Protein AF-0000000087009725 (afdb_homodimer)

Structure (mmCIF, N/CA/C/O backbone):
data_AF-0000000087009725-model_v1
#
loop_
_entity.id
_entity.type
_entity.pdbx_description
1 polymer 'DUF4091 domain-containing protein'
#
loop_
_atom_site.group_PDB
_atom_site.id
_atom_site.type_symbol
_atom_site.label_atom_id
_atom_site.label_alt_id
_atom_site.label_comp_id
_atom_site.label_asym_id
_atom_site.label_entity_id
_atom_site.label_seq_id
_atom_site.pdbx_PDB_ins_code
_atom_site.Cartn_x
_atom_site.Cartn_y
_atom_site.Cartn_z
_atom_site.occupancy
_atom_site.B_iso_or_equiv
_atom_site.auth_seq_id
_atom_site.auth_comp_id
_atom_site.auth_asym_id
_atom_site.auth_atom_id
_atom_site.pdbx_PDB_model_num
ATOM 1 N N . MET A 1 1 ? -20.594 -10.438 17.844 1 93.38 1 MET A N 1
ATOM 2 C CA . MET A 1 1 ? -20.125 -9.078 17.547 1 93.38 1 MET A CA 1
ATOM 3 C C . MET A 1 1 ? -20.078 -8.242 18.828 1 93.38 1 MET A C 1
ATOM 5 O O . MET A 1 1 ? -20.984 -8.336 19.672 1 93.38 1 MET A O 1
ATOM 9 N N . GLU A 1 2 ? -18.969 -7.594 19.078 1 96.19 2 GLU A N 1
ATOM 10 C CA . GLU A 1 2 ? -18.828 -6.594 20.125 1 96.19 2 GLU A CA 1
ATOM 11 C C . GLU A 1 2 ? -18.609 -5.199 19.531 1 96.19 2 GLU A C 1
ATOM 13 O O . GLU A 1 2 ? -17.984 -5.055 18.484 1 96.19 2 GLU A O 1
ATOM 18 N N . ALA A 1 3 ? -19.25 -4.207 20.125 1 97.19 3 ALA A N 1
ATOM 19 C CA . ALA A 1 3 ? -19.078 -2.824 19.688 1 97.19 3 ALA A CA 1
ATOM 20 C C . ALA A 1 3 ? -19.047 -1.868 20.875 1 97.19 3 ALA A C 1
ATOM 22 O O . ALA A 1 3 ? -19.703 -2.109 21.891 1 97.19 3 ALA A O 1
ATOM 23 N N . LEU A 1 4 ? -18.297 -0.831 20.781 1 96.56 4 LEU A N 1
ATOM 24 C CA . LEU A 1 4 ? -18.219 0.154 21.844 1 96.56 4 LEU A CA 1
ATOM 25 C C . LEU A 1 4 ? -17.906 1.54 21.297 1 96.56 4 LEU A C 1
ATOM 27 O O . LEU A 1 4 ? -17.375 1.666 20.188 1 96.56 4 LEU A O 1
ATOM 31 N N . ILE A 1 5 ? -18.312 2.52 22.031 1 96.94 5 ILE A N 1
ATOM 32 C CA . ILE A 1 5 ? -17.938 3.9 21.734 1 96.94 5 ILE A CA 1
ATOM 33 C C . ILE A 1 5 ? -16.578 4.207 22.328 1 96.94 5 ILE A C 1
ATOM 35 O O . ILE A 1 5 ? -16.297 3.869 23.484 1 96.94 5 ILE A O 1
ATOM 39 N N . VAL A 1 6 ? -15.711 4.754 21.531 1 96.94 6 VAL A N 1
ATOM 40 C CA . VAL A 1 6 ? -14.352 5.105 21.938 1 96.94 6 VAL A CA 1
ATOM 41 C C . VAL A 1 6 ? -14.109 6.594 21.703 1 96.94 6 VAL A C 1
ATOM 43 O O . VAL A 1 6 ? -14.68 7.184 20.781 1 96.94 6 VAL A O 1
ATOM 46 N N . ASP A 1 7 ? -13.305 7.211 22.5 1 95.69 7 ASP A N 1
ATOM 47 C CA . ASP A 1 7 ? -13.047 8.648 22.406 1 95.69 7 ASP A CA 1
ATOM 48 C C . ASP A 1 7 ? -12.211 8.969 21.172 1 95.69 7 ASP A C 1
ATOM 50 O O . ASP A 1 7 ? -11.773 8.062 20.453 1 95.69 7 ASP A O 1
ATOM 54 N N . GLU A 1 8 ? -12.055 10.25 20.891 1 95.06 8 GLU A N 1
ATOM 55 C CA . GLU A 1 8 ? -11.367 10.734 19.703 1 95.06 8 GLU A CA 1
ATOM 56 C C . GLU A 1 8 ? -9.852 10.734 19.906 1 95.06 8 GLU A C 1
ATOM 58 O O . GLU A 1 8 ? -9.102 11.117 19 1 95.06 8 GLU A O 1
ATOM 63 N N . LEU A 1 9 ? -9.359 10.328 21.062 1 96.31 9 LEU A N 1
ATOM 64 C CA . LEU A 1 9 ? -7.934 10.328 21.344 1 96.31 9 LEU A CA 1
ATOM 65 C C . LEU A 1 9 ? -7.438 8.914 21.641 1 96.31 9 LEU A C 1
ATOM 67 O O . LEU A 1 9 ? -6.773 8.68 22.656 1 96.31 9 LEU A O 1
ATOM 71 N N . THR A 1 10 ? -7.887 8 20.859 1 96.62 10 THR A N 1
ATOM 72 C CA . THR A 1 10 ? -7.461 6.605 20.906 1 96.62 10 THR A CA 1
ATOM 73 C C . THR A 1 10 ? -7.137 6.09 19.5 1 96.62 10 THR A C 1
ATOM 75 O O . THR A 1 10 ? -7.902 6.309 18.562 1 96.62 10 THR A O 1
ATOM 78 N N . LYS A 1 11 ? -5.98 5.539 19.312 1 97.12 11 LYS A N 1
ATOM 79 C CA . LYS A 1 11 ? -5.711 4.73 18.125 1 97.12 11 LYS A CA 1
ATOM 80 C C . LYS A 1 11 ? -6.047 3.262 18.359 1 97.12 11 LYS A C 1
ATOM 82 O O . LYS A 1 11 ? -5.398 2.598 19.172 1 97.12 11 LYS A O 1
ATOM 87 N N . ILE A 1 12 ? -7.02 2.785 17.75 1 97.44 12 ILE A N 1
ATOM 88 C CA . ILE A 1 12 ? -7.508 1.431 17.984 1 97.44 12 ILE A CA 1
ATOM 89 C C . ILE A 1 12 ? -6.648 0.432 17.219 1 97.44 12 ILE A C 1
ATOM 91 O O . ILE A 1 12 ? -6.539 0.512 15.992 1 97.44 12 ILE A O 1
ATOM 95 N N . LEU A 1 13 ? -5.977 -0.458 17.906 1 96.81 13 LEU A N 1
ATOM 96 C CA . LEU A 1 13 ? -5.168 -1.523 17.328 1 96.81 13 LEU A CA 1
ATOM 97 C C . LEU A 1 13 ? -6 -2.785 17.109 1 96.81 13 LEU A C 1
ATOM 99 O O . LEU A 1 13 ? -6.855 -3.109 17.938 1 96.81 13 LEU A O 1
ATOM 103 N N . PRO A 1 14 ? -5.742 -3.479 16.062 1 96.38 14 PRO A N 1
ATOM 104 C CA . PRO A 1 14 ? -6.582 -4.641 15.75 1 96.38 14 PRO A CA 1
ATOM 105 C C . PRO A 1 14 ? -6.508 -5.723 16.828 1 96.38 14 PRO A C 1
ATOM 107 O O . PRO A 1 14 ? -7.461 -6.484 17 1 96.38 14 PRO A O 1
ATOM 110 N N . THR A 1 15 ? -5.445 -5.801 17.609 1 94.81 15 THR A N 1
ATOM 111 C CA . THR A 1 15 ? -5.227 -6.93 18.516 1 94.81 15 THR A CA 1
ATOM 112 C C . THR A 1 15 ? -5.539 -6.543 19.953 1 94.81 15 THR A C 1
ATOM 114 O O . THR A 1 15 ? -5.332 -7.336 20.875 1 94.81 15 THR A O 1
ATOM 117 N N . GLN A 1 16 ? -5.965 -5.371 20.156 1 95 16 GLN A N 1
ATOM 118 C CA . GLN A 1 16 ? -6.195 -4.891 21.516 1 95 16 GLN A CA 1
ATOM 119 C C . GLN A 1 16 ? -7.594 -4.297 21.656 1 95 16 GLN A C 1
ATOM 121 O O . GLN A 1 16 ? -7.934 -3.33 20.969 1 95 16 GLN A O 1
ATOM 126 N N . ARG A 1 17 ? -8.383 -4.844 22.547 1 95.75 17 ARG A N 1
ATOM 127 C CA . ARG A 1 17 ? -9.688 -4.258 22.828 1 95.75 17 ARG A CA 1
ATOM 128 C C . ARG A 1 17 ? -9.547 -2.85 23.406 1 95.75 17 ARG A C 1
ATOM 130 O O . ARG A 1 17 ? -8.867 -2.65 24.406 1 95.75 17 ARG A O 1
ATOM 137 N N . PRO A 1 18 ? -10.125 -1.903 22.797 1 95.12 18 PRO A N 1
ATOM 138 C CA . PRO A 1 18 ? -10.023 -0.552 23.359 1 95.12 18 PRO A CA 1
ATOM 139 C C . PRO A 1 18 ? -10.906 -0.354 24.594 1 95.12 18 PRO A C 1
ATOM 141 O O . PRO A 1 18 ? -11.812 -1.15 24.828 1 95.12 18 PRO A O 1
ATOM 144 N N . CYS A 1 19 ? -10.562 0.583 25.328 1 89.5 19 CYS A N 1
ATOM 145 C CA . CYS A 1 19 ? -11.391 0.95 26.484 1 89.5 19 CYS A CA 1
ATOM 146 C C . CYS A 1 19 ? -12.562 1.831 26.047 1 89.5 19 CYS A C 1
ATOM 148 O O . CYS A 1 19 ? -12.43 2.625 25.109 1 89.5 19 CYS A O 1
ATOM 150 N N . SER A 1 20 ? -13.719 1.479 26.797 1 82.75 20 SER A N 1
ATOM 151 C CA . SER A 1 20 ? -14.852 2.361 26.531 1 82.75 20 SER A CA 1
ATOM 152 C C . SER A 1 20 ? -14.508 3.812 26.844 1 82.75 20 SER A C 1
ATOM 154 O O . SER A 1 20 ? -13.828 4.094 27.828 1 82.75 20 SER A O 1
ATOM 156 N N . GLY A 1 21 ? -14.844 4.625 25.969 1 66.38 21 GLY A N 1
ATOM 157 C CA . GLY A 1 21 ? -14.367 6 25.969 1 66.38 21 GLY A CA 1
ATOM 158 C C . GLY A 1 21 ? -15.031 6.863 27.016 1 66.38 21 GLY A C 1
ATOM 159 O O . GLY A 1 21 ? -16.219 6.688 27.312 1 66.38 21 GLY A O 1
ATOM 160 N N . GLU A 1 22 ? -14.234 7.449 27.828 1 77.44 22 GLU A N 1
ATOM 161 C CA . GLU A 1 22 ? -14.711 8.672 28.469 1 77.44 22 GLU A CA 1
ATOM 162 C C . GLU A 1 22 ? -14.742 9.844 27.5 1 77.44 22 GLU A C 1
ATOM 164 O O . GLU A 1 22 ? -13.703 10.453 27.234 1 77.44 22 GLU A O 1
ATOM 169 N N . LEU A 1 23 ? -15.891 10.039 26.812 1 80.81 23 LEU A N 1
ATOM 170 C CA . LEU A 1 23 ? -16.047 11.078 25.797 1 80.81 23 LEU A CA 1
ATOM 171 C C . LEU A 1 23 ? -16.156 12.453 26.438 1 80.81 23 LEU A C 1
ATOM 173 O O . LEU A 1 23 ? -16.562 12.578 27.594 1 80.81 23 LEU A O 1
ATOM 177 N N . SER A 1 24 ? -15.602 13.391 25.641 1 80.81 24 SER A N 1
ATOM 178 C CA . SER A 1 24 ? -15.992 14.75 25.984 1 80.81 24 SER A CA 1
ATOM 179 C C . SER A 1 24 ? -17.5 14.961 25.812 1 80.81 24 SER A C 1
ATOM 181 O O . SER A 1 24 ? -18.094 14.453 24.859 1 80.81 24 SER A O 1
ATOM 183 N N . ARG A 1 25 ? -18.141 15.617 26.797 1 87.75 25 ARG A N 1
ATOM 184 C CA . ARG A 1 25 ? -19.594 15.82 26.719 1 87.75 25 ARG A CA 1
ATOM 185 C C . ARG A 1 25 ? -19.906 17.266 26.328 1 87.75 25 ARG A C 1
ATOM 187 O O . ARG A 1 25 ? -21.078 17.594 26.109 1 87.75 25 ARG A O 1
ATOM 194 N N . THR A 1 26 ? -18.906 18.078 26.203 1 94.38 26 THR A N 1
ATOM 195 C CA . THR A 1 26 ? -19.125 19.484 25.859 1 94.38 26 THR A CA 1
ATOM 196 C C . THR A 1 26 ? -18.391 19.844 24.562 1 94.38 26 THR A C 1
ATOM 198 O O . THR A 1 26 ? -17.391 19.203 24.219 1 94.38 26 THR A O 1
ATOM 201 N N . ARG A 1 27 ? -18.922 20.75 23.891 1 94.69 27 ARG A N 1
ATOM 202 C CA . ARG A 1 27 ? -18.281 21.312 22.719 1 94.69 27 ARG A CA 1
ATOM 203 C C . ARG A 1 27 ? -18.625 22.781 22.562 1 94.69 27 ARG A C 1
ATOM 205 O O . ARG A 1 27 ? -19.656 23.25 23.062 1 94.69 27 ARG A O 1
ATOM 212 N N . LEU A 1 28 ? -17.75 23.5 21.938 1 96.69 28 LEU A N 1
ATOM 213 C CA . LEU A 1 28 ? -18.047 24.891 21.578 1 96.69 28 LEU A CA 1
ATOM 214 C C . LEU A 1 28 ? -18.844 24.953 20.281 1 96.69 28 LEU A C 1
ATOM 216 O O . LEU A 1 28 ? -18.859 23.984 19.5 1 96.69 28 LEU A O 1
ATOM 220 N N . SER A 1 29 ? -19.516 26.031 19.984 1 94.88 29 SER A N 1
ATOM 221 C CA . SER A 1 29 ? -20.562 26.125 18.984 1 94.88 29 SER A CA 1
ATOM 222 C C . SER A 1 29 ? -20.031 25.812 17.594 1 94.88 29 SER A C 1
ATOM 224 O O . SER A 1 29 ? -20.734 25.219 16.766 1 94.88 29 SER A O 1
ATOM 226 N N . ASN A 1 30 ? -18.812 26.188 17.266 1 94.56 30 ASN A N 1
ATOM 227 C CA . ASN A 1 30 ? -18.281 25.969 15.914 1 94.56 30 ASN A CA 1
ATOM 228 C C . ASN A 1 30 ? -17.312 24.797 15.867 1 94.56 30 ASN A C 1
ATOM 230 O O . ASN A 1 30 ? -16.453 24.719 14.984 1 94.56 30 ASN A O 1
ATOM 234 N N . GLU A 1 31 ? -17.438 23.906 16.891 1 95.19 31 GLU A N 1
ATOM 235 C CA . GLU A 1 31 ? -16.609 22.703 16.906 1 95.19 31 GLU A CA 1
ATOM 236 C C . GLU A 1 31 ? -17.391 21.469 16.453 1 95.19 31 GLU A C 1
ATOM 238 O O . GLU A 1 31 ? -18.578 21.344 16.75 1 95.19 31 GLU A O 1
ATOM 243 N N . LEU A 1 32 ? -16.688 20.656 15.758 1 94.62 32 LEU A N 1
ATOM 244 C CA . LEU A 1 32 ? -17.234 19.344 15.43 1 94.62 32 LEU A CA 1
ATOM 245 C C . LEU A 1 32 ? -17.188 18.422 16.625 1 94.62 32 LEU A C 1
ATOM 247 O O . LEU A 1 32 ? -16.266 18.5 17.453 1 94.62 32 LEU A O 1
ATOM 251 N N . PHE A 1 33 ? -18.219 17.656 16.797 1 96 33 PHE A N 1
ATOM 252 C CA . PHE A 1 33 ? -18.188 16.594 17.781 1 96 33 PHE A CA 1
ATOM 253 C C . PHE A 1 33 ? -17.734 15.281 17.156 1 96 33 PHE A C 1
ATOM 255 O O . PHE A 1 33 ? -18.281 14.836 16.156 1 96 33 PHE A O 1
ATOM 262 N N . GLN A 1 34 ? -16.688 14.664 17.75 1 96.06 34 GLN A N 1
ATOM 263 C CA . GLN A 1 34 ? -16.094 13.484 17.109 1 96.06 34 GLN A CA 1
ATOM 264 C C . GLN A 1 34 ? -15.914 12.352 18.109 1 96.06 34 GLN A C 1
ATOM 266 O O . GLN A 1 34 ? -15.664 12.586 19.297 1 96.06 34 GLN A O 1
ATOM 271 N N . PHE A 1 35 ? -16.062 11.156 17.734 1 96.88 35 PHE A N 1
ATOM 272 C CA . PHE A 1 35 ? -15.828 9.93 18.484 1 96.88 35 PHE A CA 1
ATOM 273 C C . PHE A 1 35 ? -15.602 8.758 17.547 1 96.88 35 PHE A C 1
ATOM 275 O O . PHE A 1 35 ? -15.547 8.93 16.328 1 96.88 35 PHE A O 1
ATOM 282 N N . GLN A 1 36 ? -15.312 7.605 18.125 1 97.44 36 GLN A N 1
ATOM 283 C CA . GLN A 1 36 ? -15.094 6.414 17.312 1 97.44 36 GLN A CA 1
ATOM 284 C C . GLN A 1 36 ? -16.016 5.277 17.734 1 97.44 36 GLN A C 1
ATOM 286 O O . GLN A 1 36 ? -16.453 5.223 18.891 1 97.44 36 GLN A O 1
ATOM 291 N N . ILE A 1 37 ? -16.344 4.543 16.797 1 98.06 37 ILE A N 1
ATOM 292 C CA . ILE A 1 37 ? -17.016 3.264 17.047 1 98.06 37 ILE A CA 1
ATOM 293 C C . ILE A 1 37 ? -16.031 2.121 16.797 1 98.06 37 ILE A C 1
ATOM 295 O O . ILE A 1 37 ? -15.5 1.98 15.695 1 98.06 37 ILE A O 1
ATOM 299 N N . ALA A 1 38 ? -15.68 1.367 17.828 1 97.81 38 ALA A N 1
ATOM 300 C CA . ALA A 1 38 ? -14.898 0.144 17.688 1 97.81 38 ALA A CA 1
ATOM 301 C C . ALA A 1 38 ? -15.797 -1.085 17.625 1 97.81 38 ALA A C 1
ATOM 303 O O . ALA A 1 38 ? -16.797 -1.168 18.359 1 97.81 38 ALA A O 1
ATOM 304 N N . TRP A 1 39 ? -15.539 -1.973 16.766 1 97.81 39 TRP A N 1
ATOM 305 C CA . TRP A 1 39 ? -16.328 -3.195 16.719 1 97.81 39 TRP A CA 1
ATOM 306 C C . TRP A 1 39 ? -15.477 -4.383 16.281 1 97.81 39 TRP A C 1
ATOM 308 O O . TRP A 1 39 ? -14.438 -4.203 15.648 1 97.81 39 TRP A O 1
ATOM 318 N N . ASN A 1 40 ? -15.766 -5.512 16.703 1 96.94 40 ASN A N 1
ATOM 319 C CA . ASN A 1 40 ? -15.07 -6.766 16.438 1 96.94 40 ASN A CA 1
ATOM 320 C C . ASN A 1 40 ? -16.047 -7.91 16.203 1 96.94 40 ASN A C 1
ATOM 322 O O . ASN A 1 40 ? -17.016 -8.062 16.938 1 96.94 40 ASN A O 1
ATOM 326 N N . GLU A 1 41 ? -15.906 -8.531 15.133 1 95.62 41 GLU A N 1
ATOM 327 C CA . GLU A 1 41 ? -16.672 -9.727 14.797 1 95.62 41 GLU A CA 1
ATOM 328 C C . GLU A 1 41 ? -15.758 -10.82 14.258 1 95.62 41 GLU A C 1
ATOM 330 O O . GLU A 1 41 ? -14.891 -10.562 13.422 1 95.62 41 GLU A O 1
ATOM 335 N N . SER A 1 42 ? -15.93 -12.039 14.711 1 92.62 42 SER A N 1
ATOM 336 C CA . SER A 1 42 ? -15.133 -13.164 14.219 1 92.62 42 SER A CA 1
ATOM 337 C C . SER A 1 42 ? -15.445 -13.461 12.758 1 92.62 42 SER A C 1
ATOM 339 O O . SER A 1 42 ? -16.609 -13.391 12.336 1 92.62 42 SER A O 1
ATOM 341 N N . PRO A 1 43 ? -14.383 -13.797 12.062 1 90.88 43 PRO A N 1
ATOM 342 C CA . PRO A 1 43 ? -14.633 -14.164 10.664 1 90.88 43 PRO A CA 1
ATOM 343 C C . PRO A 1 43 ? -15.578 -15.359 10.531 1 90.88 43 PRO A C 1
ATOM 345 O O . PRO A 1 43 ? -15.539 -16.281 11.359 1 90.88 43 PRO A O 1
ATOM 348 N N . GLN A 1 44 ? -16.391 -15.297 9.531 1 89.5 44 GLN A N 1
ATOM 349 C CA . GLN A 1 44 ? -17.297 -16.375 9.172 1 89.5 44 GLN A CA 1
ATOM 350 C C . GLN A 1 44 ? -17 -16.922 7.777 1 89.5 44 GLN A C 1
ATOM 352 O O . GLN A 1 44 ? -17.812 -16.797 6.867 1 89.5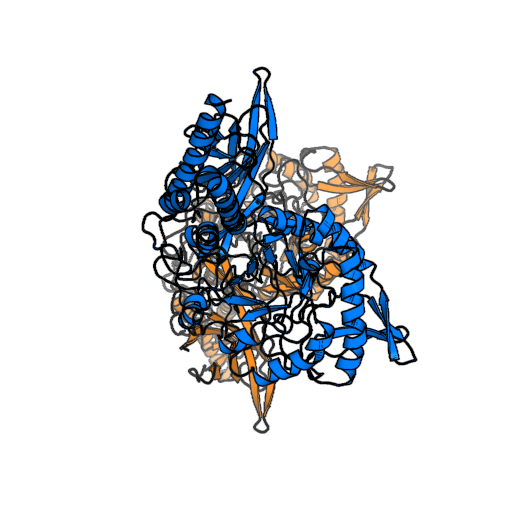 44 GLN A O 1
ATOM 357 N N . GLY A 1 45 ? -15.828 -17.578 7.695 1 88.25 45 GLY A N 1
ATOM 358 C CA . GLY A 1 45 ? -15.414 -18.062 6.387 1 88.25 45 GLY A CA 1
ATOM 359 C C . GLY A 1 45 ? -15.266 -16.953 5.359 1 88.25 45 GLY A C 1
ATOM 360 O O . GLY A 1 45 ? -14.633 -15.93 5.633 1 88.25 45 GLY A O 1
ATOM 361 N N . ILE A 1 46 ? -15.844 -17.234 4.172 1 86.5 46 ILE A N 1
ATOM 362 C CA . ILE A 1 46 ? -15.633 -16.312 3.057 1 86.5 46 ILE A CA 1
ATOM 363 C C . ILE A 1 46 ? -16.734 -15.258 3.045 1 86.5 46 ILE A C 1
ATOM 365 O O . ILE A 1 46 ? -16.781 -14.406 2.154 1 86.5 46 ILE A O 1
ATOM 369 N N . THR A 1 47 ? -17.594 -15.336 4.016 1 89.31 47 THR A N 1
ATOM 370 C CA . THR A 1 47 ? -18.672 -14.344 4.078 1 89.31 47 THR A CA 1
ATOM 371 C C . THR A 1 47 ? -18.109 -12.977 4.465 1 89.31 47 THR A C 1
ATOM 373 O O . THR A 1 47 ? -17.469 -12.836 5.508 1 89.31 47 THR A O 1
ATOM 376 N N . ARG A 1 48 ? -18.375 -12.094 3.629 1 88.81 48 ARG A N 1
ATOM 377 C CA . ARG A 1 48 ? -17.969 -10.734 3.941 1 88.81 48 ARG A CA 1
ATOM 378 C C . ARG A 1 48 ? -18.797 -10.156 5.082 1 88.81 48 ARG A C 1
ATOM 380 O O . ARG A 1 48 ? -20.031 -10.18 5.035 1 88.81 48 ARG A O 1
ATOM 387 N N . ILE A 1 49 ? -18.109 -9.672 6.039 1 93.44 49 ILE A N 1
ATOM 388 C CA . ILE A 1 49 ? -18.781 -9.094 7.191 1 93.44 49 ILE A CA 1
ATOM 389 C C . ILE A 1 49 ? -18.906 -7.582 7.012 1 93.44 49 ILE A C 1
ATOM 391 O O . ILE A 1 49 ? -17.922 -6.91 6.68 1 93.44 49 ILE A O 1
ATOM 395 N N . THR A 1 50 ? -20.062 -7.094 7.125 1 94.94 50 THR A N 1
ATOM 396 C CA . THR A 1 50 ? -20.359 -5.664 7.105 1 94.94 50 THR A CA 1
ATOM 397 C C . THR A 1 50 ? -21.219 -5.273 8.297 1 94.94 50 THR A C 1
ATOM 399 O O . THR A 1 50 ? -22.219 -5.93 8.578 1 94.94 50 THR A O 1
ATOM 402 N N . ALA A 1 51 ? -20.844 -4.289 8.992 1 96.75 51 ALA A N 1
ATOM 403 C CA . ALA A 1 51 ? -21.609 -3.811 10.133 1 96.75 51 ALA A CA 1
ATOM 404 C C . ALA A 1 51 ? -22.438 -2.588 9.766 1 96.75 51 ALA A C 1
ATOM 406 O O . ALA A 1 51 ? -21.906 -1.524 9.461 1 96.75 51 ALA A O 1
ATOM 407 N N . PRO A 1 52 ? -23.766 -2.752 9.719 1 97.94 52 PRO A N 1
ATOM 408 C CA . PRO A 1 52 ? -24.578 -1.541 9.609 1 97.94 52 PRO A CA 1
ATOM 409 C C . PRO A 1 52 ? -24.469 -0.646 10.844 1 97.94 52 PRO A C 1
ATOM 411 O O . PRO A 1 52 ? -24.609 -1.123 11.969 1 97.94 52 PRO A O 1
ATOM 414 N N . ILE A 1 53 ? -24.156 0.562 10.664 1 98.5 53 ILE A N 1
ATOM 415 C CA . ILE A 1 53 ? -24.062 1.55 11.734 1 98.5 53 ILE A CA 1
ATOM 416 C C . ILE A 1 53 ? -25.125 2.633 11.523 1 98.5 53 ILE A C 1
ATOM 418 O O . ILE A 1 53 ? -25.156 3.287 10.484 1 98.5 53 ILE A O 1
ATOM 422 N N . THR A 1 54 ? -26 2.752 12.438 1 98.06 54 THR A N 1
ATOM 423 C CA . THR A 1 54 ? -27.016 3.787 12.414 1 98.06 54 THR A CA 1
ATOM 424 C C . THR A 1 54 ? -26.766 4.832 13.5 1 98.06 54 THR A C 1
ATOM 426 O O . THR A 1 54 ? -26.547 4.488 14.664 1 98.06 54 THR A O 1
ATOM 429 N N . ILE A 1 55 ? -26.766 6.059 13.125 1 98.12 55 ILE A N 1
ATOM 430 C CA . ILE A 1 55 ? -26.531 7.164 14.047 1 98.12 55 ILE A CA 1
ATOM 431 C C . ILE A 1 55 ? -27.672 8.156 13.977 1 98.12 55 ILE A C 1
ATOM 433 O O . ILE A 1 55 ? -28.109 8.547 12.891 1 98.12 55 ILE A O 1
ATOM 437 N N . SER A 1 56 ? -28.281 8.484 15.07 1 96.12 56 SER A N 1
ATOM 438 C CA . SER A 1 56 ? -29.266 9.562 15.164 1 96.12 56 SER A CA 1
ATOM 439 C C . SER A 1 56 ? -28.703 10.75 15.953 1 96.12 56 SER A C 1
ATOM 441 O O . SER A 1 56 ? -28.016 10.57 16.953 1 96.12 56 SER A O 1
ATOM 443 N N . ALA A 1 57 ? -28.906 11.922 15.461 1 94.31 57 ALA A N 1
ATOM 444 C CA . ALA A 1 57 ? -28.484 13.172 16.078 1 94.31 57 ALA A CA 1
ATOM 445 C C . ALA A 1 57 ? -29.547 14.25 15.93 1 94.31 57 ALA A C 1
ATOM 447 O O . ALA A 1 57 ? -30.672 13.969 15.508 1 94.31 57 ALA A O 1
ATOM 448 N N . GLY A 1 58 ? -29.266 15.453 16.328 1 89.5 58 GLY A N 1
ATOM 449 C CA . GLY A 1 58 ? -30.234 16.547 16.312 1 89.5 58 GLY A CA 1
ATOM 450 C C . GLY A 1 58 ? -30.672 16.922 14.906 1 89.5 58 GLY A C 1
ATOM 451 O O . GLY A 1 58 ? -30.062 16.5 13.922 1 89.5 58 GLY A O 1
ATOM 452 N N . GLU A 1 59 ? -31.797 17.656 14.68 1 83.56 59 GLU A N 1
ATOM 453 C CA . GLU A 1 59 ? -32.438 18.031 13.414 1 83.56 59 GLU A CA 1
ATOM 454 C C . GLU A 1 59 ? -31.453 18.766 12.5 1 83.56 59 GLU A C 1
ATOM 456 O O . GLU A 1 59 ? -31.438 18.547 11.289 1 83.56 59 GLU A O 1
ATOM 461 N N . GLY A 1 60 ? -30.594 19.531 12.945 1 87.5 60 GLY A N 1
ATOM 462 C CA . GLY A 1 60 ? -29.672 20.297 12.141 1 87.5 60 GLY A CA 1
ATOM 463 C C . GLY A 1 60 ? -28.312 19.656 12.016 1 87.5 60 GLY A C 1
ATOM 464 O O . GLY A 1 60 ? -27.391 20.234 11.422 1 87.5 60 GLY A O 1
ATOM 465 N N . ALA A 1 61 ? -28.312 18.328 12.281 1 93.94 61 ALA A N 1
ATOM 466 C CA . ALA A 1 61 ? -27 17.656 12.344 1 93.94 61 ALA A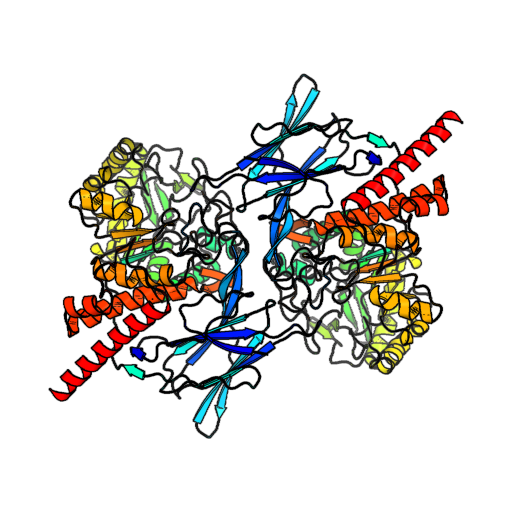 CA 1
ATOM 467 C C . ALA A 1 61 ? -26.578 17.156 10.961 1 93.94 61 ALA A C 1
ATOM 469 O O . ALA A 1 61 ? -27.422 16.953 10.086 1 93.94 61 ALA A O 1
ATOM 470 N N . THR A 1 62 ? -25.328 17.094 10.688 1 95.62 62 THR A N 1
ATOM 471 C CA . THR A 1 62 ? -24.688 16.359 9.609 1 95.62 62 THR A CA 1
ATOM 472 C C . THR A 1 62 ? -23.688 15.344 10.172 1 95.62 62 THR A C 1
ATOM 474 O O . THR A 1 62 ? -22.844 15.688 11 1 95.62 62 THR A O 1
ATOM 477 N N . VAL A 1 63 ? -23.844 14.102 9.75 1 97.62 63 VAL A N 1
ATOM 478 C CA . VAL A 1 63 ? -23.016 13.023 10.281 1 97.62 63 VAL A CA 1
ATOM 479 C C . VAL A 1 63 ? -22.141 12.445 9.164 1 97.62 63 VAL A C 1
ATOM 481 O O . VAL A 1 63 ? -22.641 12.18 8.062 1 97.62 63 VAL A O 1
ATOM 484 N N . GLN A 1 64 ? -20.891 12.375 9.375 1 97.88 64 GLN A N 1
ATOM 485 C CA . GLN A 1 64 ? -19.953 11.719 8.469 1 97.88 64 GLN A CA 1
ATOM 486 C C . GLN A 1 64 ? -19.219 10.578 9.172 1 97.88 64 GLN A C 1
ATOM 488 O O . GLN A 1 64 ? -18.828 10.703 10.336 1 97.88 64 GLN A O 1
ATOM 493 N N . CYS A 1 65 ? -19.109 9.445 8.5 1 98.62 65 CYS A N 1
ATOM 494 C CA . CYS A 1 65 ? -18.375 8.289 9 1 98.62 65 CYS A CA 1
ATOM 495 C C . CYS A 1 65 ? -17.203 7.949 8.078 1 98.62 65 CYS A C 1
ATOM 497 O O . CYS A 1 65 ? -17.328 8.039 6.859 1 98.62 65 CYS A O 1
ATOM 499 N N . GLU A 1 66 ? -16.094 7.637 8.648 1 98.69 66 GLU A N 1
ATOM 500 C CA . GLU A 1 66 ? -14.914 7.188 7.93 1 98.69 66 GLU A CA 1
ATOM 501 C C . GLU A 1 66 ? -14.32 5.934 8.57 1 98.69 66 GLU A C 1
ATOM 503 O O . GLU A 1 66 ? -14.211 5.848 9.797 1 98.69 66 GLU A O 1
ATOM 508 N N . GLU A 1 67 ? -13.992 4.926 7.801 1 97.81 67 GLU A N 1
ATOM 509 C CA . GLU A 1 67 ? -13.273 3.766 8.32 1 97.81 67 GLU A CA 1
ATOM 510 C C . GLU A 1 67 ? -11.812 4.109 8.617 1 97.81 67 GLU A C 1
ATOM 512 O O . GLU A 1 67 ? -11.125 4.695 7.781 1 97.81 67 GLU A O 1
ATOM 517 N N . ALA A 1 68 ? -11.359 3.818 9.82 1 98 68 ALA A N 1
ATOM 518 C CA . ALA A 1 68 ? -9.945 3.959 10.156 1 98 68 ALA A CA 1
ATOM 519 C C . ALA A 1 68 ? -9.148 2.738 9.703 1 98 68 ALA A C 1
ATOM 521 O O . ALA A 1 68 ? -9.172 1.696 10.367 1 98 68 ALA A O 1
ATOM 522 N N . MET A 1 69 ? -8.391 2.9 8.656 1 97.62 69 MET A N 1
ATOM 523 C CA . MET A 1 69 ? -7.688 1.782 8.031 1 97.62 69 MET A CA 1
ATOM 524 C C . MET A 1 69 ? -6.293 1.614 8.625 1 97.62 69 MET A C 1
ATOM 526 O O . MET A 1 69 ? -5.695 2.58 9.102 1 97.62 69 MET A O 1
ATOM 530 N N . LEU A 1 70 ? -5.812 0.374 8.609 1 98 70 LEU A N 1
ATOM 531 C CA . LEU A 1 70 ? -4.469 0.076 9.086 1 98 70 LEU A CA 1
ATOM 532 C C . LEU A 1 70 ? -3.43 0.416 8.023 1 98 70 LEU A C 1
ATOM 534 O O . LEU A 1 70 ? -3.699 0.297 6.824 1 98 70 LEU A O 1
ATOM 538 N N . VAL A 1 71 ? -2.266 0.864 8.422 1 98.25 71 VAL A N 1
ATOM 539 C CA . VAL A 1 71 ? -1.122 1.067 7.539 1 98.25 71 VAL A CA 1
ATOM 540 C C . VAL A 1 71 ? 0.104 0.359 8.109 1 98.25 71 VAL A C 1
ATOM 542 O O . VAL A 1 71 ? 0.19 0.13 9.32 1 98.25 71 VAL A O 1
ATOM 545 N N . PRO A 1 72 ? 1.006 -0.043 7.273 1 98.19 72 PRO A N 1
ATOM 546 C CA . PRO A 1 72 ? 2.248 -0.663 7.738 1 98.19 72 PRO A CA 1
ATOM 547 C C . PRO A 1 72 ? 3.242 0.354 8.297 1 98.19 72 PRO A C 1
ATOM 549 O O . PRO A 1 72 ? 3.781 1.171 7.547 1 98.19 72 PRO A O 1
ATOM 552 N N . VAL A 1 73 ? 3.566 0.274 9.547 1 98.19 73 VAL A N 1
ATOM 553 C CA . VAL A 1 73 ? 4.594 1.104 10.164 1 98.19 73 VAL A CA 1
ATOM 554 C C . VAL A 1 73 ? 5.926 0.359 10.164 1 98.19 73 VAL A C 1
ATOM 556 O O . VAL A 1 73 ? 6.141 -0.544 10.977 1 98.19 73 VAL A O 1
ATOM 559 N N . SER A 1 74 ? 6.816 0.769 9.281 1 96.5 74 SER A N 1
ATOM 560 C CA . SER A 1 74 ? 8.086 0.074 9.102 1 96.5 74 SER A CA 1
ATOM 561 C C . SER A 1 74 ? 9.164 0.645 10.016 1 96.5 74 SER A C 1
ATOM 563 O O . SER A 1 74 ? 10.125 -0.048 10.367 1 96.5 74 SER A O 1
ATOM 565 N N . THR A 1 75 ? 9.062 1.913 10.32 1 96.75 75 THR A N 1
ATOM 566 C CA . THR A 1 75 ? 9.984 2.609 11.211 1 96.75 75 THR A CA 1
ATOM 567 C C . THR A 1 75 ? 9.227 3.357 12.305 1 96.75 75 THR A C 1
ATOM 569 O O . THR A 1 75 ? 8.953 4.551 12.172 1 96.75 75 THR A O 1
ATOM 572 N N . PRO A 1 76 ? 9.016 2.66 13.43 1 96.94 76 PRO A N 1
ATOM 573 C CA . PRO A 1 76 ? 8.242 3.312 14.492 1 96.94 76 PRO A CA 1
ATOM 574 C C . PRO A 1 76 ? 8.969 4.504 15.109 1 96.94 76 PRO A C 1
ATOM 576 O O . PRO A 1 76 ? 8.352 5.543 15.367 1 96.94 76 PRO A O 1
ATOM 579 N N . TYR A 1 77 ? 10.227 4.371 15.359 1 96.69 77 TYR A N 1
ATOM 580 C CA . TYR A 1 77 ? 11.133 5.387 15.891 1 96.69 77 TYR A CA 1
ATOM 581 C C . TYR A 1 77 ? 12.586 4.949 15.75 1 96.69 77 TYR A C 1
ATOM 583 O O . TYR A 1 77 ? 12.867 3.803 15.391 1 96.69 77 TYR A O 1
ATOM 591 N N . PHE A 1 78 ? 13.492 5.816 15.945 1 95.31 78 PHE A N 1
ATOM 592 C CA . PHE A 1 78 ? 14.898 5.453 15.984 1 95.31 78 PHE A CA 1
ATOM 593 C C . PHE A 1 78 ? 15.32 5.09 17.406 1 95.31 78 PHE A C 1
ATOM 595 O O . PHE A 1 78 ? 15.852 4 17.641 1 95.31 78 PHE A O 1
ATOM 602 N N . THR A 1 79 ? 15.031 5.965 18.359 1 92.56 79 THR A N 1
ATOM 603 C CA . THR A 1 79 ? 15.344 5.762 19.766 1 92.56 79 THR A CA 1
ATOM 604 C C . THR A 1 79 ? 14.07 5.543 20.578 1 92.56 79 THR A C 1
ATOM 606 O O . THR A 1 79 ? 14 4.633 21.406 1 92.56 79 THR A O 1
ATOM 609 N N . GLY A 1 80 ? 13.094 6.359 20.281 1 89.38 80 GLY A N 1
ATOM 610 C CA . GLY A 1 80 ? 11.797 6.227 20.922 1 89.38 80 GLY A CA 1
ATOM 611 C C . GLY A 1 80 ? 11.836 6.492 22.422 1 89.38 80 GLY A C 1
ATOM 612 O O . GLY A 1 80 ? 12.727 7.195 22.906 1 89.38 80 GLY A O 1
ATOM 613 N N . ASP A 1 81 ? 10.758 6.277 23.078 1 90.44 81 ASP A N 1
ATOM 614 C CA . ASP A 1 81 ? 10.648 6.293 24.531 1 90.44 81 ASP A CA 1
ATOM 615 C C . ASP A 1 81 ? 9.492 5.418 25.016 1 90.44 81 ASP A C 1
ATOM 617 O O . ASP A 1 81 ? 8.602 5.082 24.234 1 90.44 81 ASP A O 1
ATOM 621 N N . ASP A 1 82 ? 9.578 4.898 26.172 1 83.06 82 ASP A N 1
ATOM 622 C CA . ASP A 1 82 ? 8.711 3.828 26.672 1 83.06 82 ASP A CA 1
ATOM 623 C C . ASP A 1 82 ? 7.266 4.305 26.797 1 83.06 82 ASP A C 1
ATOM 625 O O . ASP A 1 82 ? 6.328 3.527 26.609 1 83.06 82 ASP A O 1
ATOM 629 N N . ASP A 1 83 ? 7.039 5.527 27 1 90.62 83 ASP A N 1
ATOM 630 C CA . ASP A 1 83 ? 5.672 5.941 27.312 1 90.62 83 ASP A CA 1
ATOM 631 C C . ASP A 1 83 ? 5.082 6.766 26.172 1 90.62 83 ASP A C 1
ATOM 633 O O . ASP A 1 83 ? 3.939 7.227 26.25 1 90.62 83 ASP A O 1
ATOM 637 N N . GLY A 1 84 ? 5.766 6.855 25.109 1 96.31 84 GLY A N 1
ATOM 638 C CA . GLY A 1 84 ? 5.285 7.758 24.062 1 96.31 84 GLY A CA 1
ATOM 639 C C . GLY A 1 84 ? 4.848 7.039 22.812 1 96.31 84 GLY A C 1
ATOM 640 O O . GLY A 1 84 ? 4.324 7.66 21.875 1 96.31 84 GLY A O 1
ATOM 641 N N . TYR A 1 85 ? 5.035 5.719 22.766 1 97.44 85 TYR A N 1
ATOM 642 C CA . TYR A 1 85 ? 4.77 4.992 21.531 1 97.44 85 TYR A CA 1
ATOM 643 C C . TYR A 1 85 ? 3.9 3.77 21.797 1 97.44 85 TYR A C 1
ATOM 645 O O . TYR A 1 85 ? 3.977 3.162 22.875 1 97.44 85 TYR A O 1
ATOM 653 N N . LEU A 1 86 ? 3.047 3.434 20.812 1 96.62 86 LEU A N 1
ATOM 654 C CA . LEU A 1 86 ? 2.137 2.297 20.891 1 96.62 86 LEU A CA 1
ATOM 655 C C . LEU A 1 86 ? 2.854 0.999 20.531 1 96.62 86 LEU A C 1
ATOM 657 O O . LEU A 1 86 ? 2.457 -0.079 20.969 1 96.62 86 LEU A O 1
ATOM 661 N N . ILE A 1 87 ? 3.852 1.101 19.609 1 95.75 87 ILE A N 1
ATOM 662 C CA . ILE A 1 87 ? 4.586 -0.069 19.141 1 95.75 87 ILE A CA 1
ATOM 663 C C . ILE A 1 87 ? 6.082 0.24 19.109 1 95.75 87 ILE A C 1
ATOM 665 O O . ILE A 1 87 ? 6.48 1.4 18.984 1 95.75 87 ILE A O 1
ATOM 669 N N . SER A 1 88 ? 6.902 -0.803 19.234 1 94.5 88 SER A N 1
ATOM 670 C CA . SER A 1 88 ? 8.352 -0.627 19.281 1 94.5 88 SER A CA 1
ATOM 671 C C . SER A 1 88 ? 9.039 -1.319 18.109 1 94.5 88 SER A C 1
ATOM 673 O O . SER A 1 88 ? 10.258 -1.261 17.984 1 94.5 88 SER A O 1
ATOM 675 N N . ALA A 1 89 ? 8.297 -2.029 17.328 1 95.44 89 ALA A N 1
ATOM 676 C CA . ALA A 1 89 ? 8.781 -2.744 16.141 1 95.44 89 ALA A CA 1
ATOM 677 C C . ALA A 1 89 ? 7.781 -2.639 14.992 1 95.44 89 ALA A C 1
ATOM 679 O O . ALA A 1 89 ? 6.637 -2.223 15.195 1 95.44 89 ALA A O 1
ATOM 680 N N . PRO A 1 90 ? 8.234 -2.941 13.758 1 96.75 90 PRO A N 1
ATOM 681 C CA . PRO A 1 90 ? 7.32 -2.842 12.625 1 96.75 90 PRO A CA 1
ATOM 682 C C . PRO A 1 90 ? 6 -3.576 12.867 1 96.75 90 PRO A C 1
ATOM 684 O O . PRO A 1 90 ? 6.004 -4.727 13.305 1 96.75 90 PRO A O 1
ATOM 687 N N . ALA A 1 91 ? 4.875 -2.896 12.617 1 97.44 91 ALA A N 1
ATOM 688 C CA . ALA A 1 91 ? 3.539 -3.438 12.852 1 97.44 91 ALA A CA 1
ATOM 689 C C . ALA A 1 91 ? 2.48 -2.625 12.109 1 97.44 91 ALA A C 1
ATOM 691 O O . ALA A 1 91 ? 2.809 -1.714 11.352 1 97.44 91 ALA A O 1
ATOM 692 N N . LEU A 1 92 ? 1.203 -3.035 12.25 1 97.94 92 LEU A N 1
ATOM 693 C CA . LEU A 1 92 ? 0.085 -2.318 11.648 1 97.94 92 LEU A CA 1
ATOM 694 C C . LEU A 1 92 ? -0.577 -1.392 12.656 1 97.94 92 LEU A C 1
ATOM 696 O O . LEU A 1 92 ? -0.756 -1.763 13.82 1 97.94 92 LEU A O 1
ATOM 700 N N . VAL A 1 93 ? -0.791 -0.181 12.266 1 98.19 93 VAL A N 1
ATOM 701 C CA . VAL A 1 93 ? -1.438 0.811 13.117 1 98.19 93 VAL A CA 1
ATOM 702 C C . VAL A 1 93 ? -2.51 1.555 12.32 1 98.19 93 VAL A C 1
ATOM 704 O O . VAL A 1 93 ? -2.348 1.796 11.125 1 98.19 93 VAL A O 1
ATOM 707 N N . SER A 1 94 ? -3.643 1.856 12.93 1 97.75 94 SER A N 1
ATOM 708 C CA . SER A 1 94 ? -4.688 2.627 12.266 1 97.75 94 SER A CA 1
ATOM 709 C C . SER A 1 94 ? -4.25 4.07 12.039 1 97.75 94 SER A C 1
ATOM 711 O O . SER A 1 94 ? -3.652 4.688 12.922 1 97.75 94 SER A O 1
ATOM 713 N N . ASP A 1 95 ? -4.523 4.59 10.797 1 98.56 95 ASP A N 1
ATOM 714 C CA . ASP A 1 95 ? -4.141 5.98 10.562 1 98.56 95 ASP A CA 1
ATOM 715 C C . ASP A 1 95 ? -5.004 6.617 9.477 1 98.56 95 ASP A C 1
ATOM 717 O O . ASP A 1 95 ? -5.496 7.734 9.641 1 98.56 95 ASP A O 1
ATOM 721 N N . VAL A 1 96 ? -5.293 5.918 8.352 1 98.38 96 VAL A N 1
ATOM 722 C CA . VAL A 1 96 ? -6.008 6.469 7.203 1 98.38 96 VAL A CA 1
ATOM 723 C C . VAL A 1 96 ? -7.504 6.516 7.5 1 98.38 96 VAL A C 1
ATOM 725 O O . VAL A 1 96 ? -8.07 5.551 8.016 1 98.38 96 VAL A O 1
ATOM 728 N N . LEU A 1 97 ? -8.133 7.594 7.227 1 98.69 97 LEU A N 1
ATOM 729 C CA . LEU A 1 97 ? -9.578 7.715 7.34 1 98.69 97 LEU A CA 1
ATOM 730 C C . LEU A 1 97 ? -10.234 7.688 5.965 1 98.69 97 LEU A C 1
ATOM 732 O O . LEU A 1 97 ? -10.258 8.703 5.262 1 98.69 97 LEU A O 1
ATOM 736 N N . ARG A 1 98 ? -10.789 6.598 5.582 1 97.69 98 ARG A N 1
ATOM 737 C CA . ARG A 1 98 ? -11.469 6.418 4.305 1 97.69 98 ARG A CA 1
ATOM 738 C C . ARG A 1 98 ? -12.969 6.695 4.434 1 97.69 98 ARG A C 1
ATOM 740 O O . ARG A 1 98 ? -13.664 6.031 5.203 1 97.69 98 ARG A O 1
ATOM 747 N N . PRO A 1 99 ? -13.555 7.555 3.672 1 97.81 99 PRO A N 1
ATOM 748 C CA . PRO A 1 99 ? -14.969 7.93 3.822 1 97.81 99 PRO A CA 1
ATOM 749 C C . PRO A 1 99 ? -15.922 6.773 3.527 1 97.81 99 PRO A C 1
ATOM 751 O O . PRO A 1 99 ? -15.672 5.984 2.611 1 97.81 99 PRO A O 1
ATOM 754 N N . LEU A 1 100 ? -16.953 6.66 4.309 1 97.88 100 LEU A N 1
ATOM 755 C CA . LEU A 1 100 ? -18.062 5.746 4.055 1 97.88 100 LEU A CA 1
ATOM 756 C C . LEU A 1 100 ? -19.25 6.484 3.457 1 97.88 100 LEU A C 1
ATOM 758 O O . LEU A 1 100 ? -19.484 7.652 3.777 1 97.88 100 LEU A O 1
ATOM 762 N N . SER A 1 101 ? -19.984 5.832 2.609 1 96.56 101 SER A N 1
ATOM 763 C CA . SER A 1 101 ? -21.219 6.402 2.088 1 96.56 101 SER A CA 1
ATOM 764 C C . SER A 1 101 ? -22.297 6.453 3.162 1 96.56 101 SER A C 1
ATOM 766 O O . SER A 1 101 ? -22.562 5.457 3.842 1 96.56 101 SER A O 1
ATOM 768 N N . MET A 1 102 ? -22.891 7.617 3.287 1 96.56 102 MET A N 1
ATOM 769 C CA . MET A 1 102 ? -23.922 7.824 4.281 1 96.56 102 MET A CA 1
ATOM 770 C C . MET A 1 102 ? -25.297 7.879 3.625 1 96.56 102 MET A C 1
ATOM 772 O O . MET A 1 102 ? -25.469 8.508 2.578 1 96.56 102 MET A O 1
ATOM 776 N N . ASN A 1 103 ? -26.281 7.172 4.176 1 96.12 103 ASN A N 1
ATOM 777 C CA . ASN A 1 103 ? -27.688 7.285 3.785 1 96.12 103 ASN A CA 1
ATOM 778 C C . ASN A 1 103 ? -28.516 7.98 4.863 1 96.12 103 ASN A C 1
ATOM 780 O O . ASN A 1 103 ? -28.719 7.43 5.945 1 96.12 103 ASN A O 1
ATOM 784 N N . LYS A 1 104 ? -28.969 9.117 4.5 1 93.62 104 LYS A N 1
ATOM 785 C CA . LYS A 1 104 ? -29.766 9.898 5.43 1 93.62 104 LYS A CA 1
ATOM 786 C C . LYS A 1 104 ? -31.25 9.562 5.297 1 93.62 104 LYS A C 1
ATOM 788 O O . LYS A 1 104 ? -31.766 9.445 4.184 1 93.62 104 LYS A O 1
ATOM 793 N N . HIS A 1 105 ? -31.859 9.25 6.395 1 90.06 105 HIS A N 1
ATOM 794 C CA . HIS A 1 105 ? -33.312 8.984 6.418 1 90.06 105 HIS A CA 1
ATOM 795 C C . HIS A 1 105 ? -34 9.859 7.449 1 90.06 105 HIS A C 1
ATOM 797 O O . HIS A 1 105 ? -33.5 10.039 8.562 1 90.06 105 HIS A O 1
ATOM 803 N N . SER A 1 106 ? -35 10.547 6.969 1 84.81 106 SER A N 1
ATOM 804 C CA . SER A 1 106 ? -35.844 11.344 7.879 1 84.81 106 SER A CA 1
ATOM 805 C C . SER A 1 106 ? -37.25 10.789 7.973 1 84.81 106 SER A C 1
ATOM 807 O O . SER A 1 106 ? -37.875 10.461 6.953 1 84.81 106 SER A O 1
ATOM 809 N N . ASP A 1 107 ? -37.562 10.312 9.211 1 72.62 107 ASP A N 1
ATOM 810 C CA . ASP A 1 107 ? -38.969 9.875 9.375 1 72.62 107 ASP A CA 1
ATOM 811 C C . ASP A 1 107 ? -39.875 11.039 9.742 1 72.62 107 ASP A C 1
ATOM 813 O O . ASP A 1 107 ? -39.375 12.133 10.062 1 72.62 107 ASP A O 1
ATOM 817 N N . GLU A 1 108 ? -41.219 10.766 9.586 1 64.56 108 GLU A N 1
ATOM 818 C CA . GLU A 1 108 ? -42.25 11.742 9.852 1 64.56 108 GLU A CA 1
ATOM 819 C C . GLU A 1 108 ? -42.125 12.328 11.25 1 64.56 108 GLU A C 1
ATOM 821 O O . GLU A 1 108 ? -42.531 13.477 11.492 1 64.56 108 GLU A O 1
ATOM 826 N N . ASP A 1 109 ? -41.688 11.492 12.227 1 61.62 109 ASP A N 1
ATOM 827 C CA . ASP A 1 109 ? -41.625 11.961 13.602 1 61.62 109 ASP A CA 1
ATOM 828 C C . ASP A 1 109 ? -40.344 12.789 13.82 1 61.62 109 ASP A C 1
ATOM 830 O O . ASP A 1 109 ? -39.875 12.914 14.953 1 61.62 109 ASP A O 1
ATOM 834 N N . GLU A 1 110 ? -39.719 13.219 12.867 1 63.28 110 GLU A N 1
ATOM 835 C CA . GLU A 1 110 ? -38.688 14.273 12.859 1 63.28 110 GLU A CA 1
ATOM 836 C C . GLU A 1 110 ? -37.344 13.742 13.312 1 63.28 110 GLU A C 1
ATOM 838 O O . GLU A 1 110 ? -36.469 14.516 13.68 1 63.28 110 GLU A O 1
ATOM 843 N N . VAL A 1 111 ? -37.281 12.32 13.477 1 77.12 111 VAL A N 1
ATOM 844 C CA . VAL A 1 111 ? -35.969 11.844 13.844 1 77.12 111 VAL A CA 1
ATOM 845 C C . VAL A 1 111 ? -35.125 11.602 12.578 1 77.12 111 VAL A C 1
ATOM 847 O O . VAL A 1 111 ? -35.562 10.898 11.664 1 77.12 111 VAL A O 1
ATOM 850 N N . THR A 1 112 ? -34.031 12.289 12.484 1 89.5 112 THR A N 1
ATOM 851 C CA . THR A 1 112 ? -33.125 12.094 11.367 1 89.5 112 THR A CA 1
ATOM 852 C C . THR A 1 112 ? -32.062 11.062 11.719 1 89.5 112 THR A C 1
ATOM 854 O O . THR A 1 112 ? -31.453 11.125 12.789 1 89.5 112 THR A O 1
ATOM 857 N N . THR A 1 113 ? -31.953 10.039 10.922 1 94.19 113 THR A N 1
ATOM 858 C CA . THR A 1 113 ? -30.953 8.992 11.125 1 94.19 113 THR A CA 1
ATOM 859 C C . THR A 1 113 ? -30.016 8.891 9.914 1 94.19 113 THR A C 1
ATOM 861 O O . THR A 1 113 ? -30.406 9.211 8.797 1 94.19 113 THR A O 1
ATOM 864 N N . TRP A 1 114 ? -28.797 8.594 10.164 1 97.31 114 TRP A N 1
ATOM 865 C CA . TRP A 1 114 ? -27.797 8.297 9.141 1 97.31 114 TRP A CA 1
ATOM 866 C C . TRP A 1 114 ? -27.359 6.832 9.219 1 97.31 114 TRP A C 1
ATOM 868 O O . TRP A 1 114 ? -27.109 6.305 10.305 1 97.31 114 TRP A O 1
ATOM 878 N N . LEU A 1 115 ? -27.328 6.195 8.125 1 97.75 115 LEU A N 1
ATOM 879 C CA . LEU A 1 115 ? -26.906 4.797 8.047 1 97.75 115 LEU A CA 1
ATOM 880 C C . LEU A 1 115 ? -25.688 4.645 7.148 1 97.75 115 LEU A C 1
ATOM 882 O O . LEU A 1 115 ? -25.625 5.246 6.074 1 97.75 115 LEU A O 1
ATOM 886 N N . CYS A 1 116 ? -24.688 4.004 7.57 1 97.88 116 CYS A N 1
ATOM 887 C CA . CYS A 1 116 ? -23.609 3.551 6.715 1 97.88 116 CYS A CA 1
ATOM 888 C C . CYS A 1 116 ? -23.312 2.07 6.938 1 97.88 116 CYS A C 1
ATOM 890 O O . CYS A 1 116 ? -23.734 1.494 7.941 1 97.88 116 CYS A O 1
ATOM 892 N N . LEU A 1 117 ? -22.734 1.442 5.984 1 97.25 117 LEU A N 1
ATOM 893 C CA . LEU A 1 117 ? -22.281 0.058 6.059 1 97.25 117 LEU A CA 1
ATOM 894 C C . LEU A 1 117 ? -20.766 -0.011 6.172 1 97.25 117 LEU A C 1
ATOM 896 O O . LEU A 1 117 ? -20.047 0.364 5.238 1 97.25 117 LEU A O 1
ATOM 900 N N . ALA A 1 118 ? -20.266 -0.446 7.32 1 97.25 118 ALA A N 1
ATOM 901 C CA . ALA A 1 118 ? -18.828 -0.555 7.559 1 97.25 118 ALA A CA 1
ATOM 902 C C . ALA A 1 118 ? -18.344 -1.972 7.285 1 97.25 118 ALA A C 1
ATOM 904 O O . ALA A 1 118 ? -18.656 -2.9 8.031 1 97.25 118 ALA A O 1
ATOM 905 N N . PRO A 1 119 ? -17.578 -2.146 6.258 1 95.56 119 PRO A N 1
ATOM 906 C CA . PRO A 1 119 ? -17.031 -3.48 6.012 1 95.56 119 PRO A CA 1
ATOM 907 C C . PRO A 1 119 ? -15.906 -3.846 6.984 1 95.56 119 PRO A C 1
ATOM 909 O O . PRO A 1 119 ? -15.172 -2.967 7.445 1 95.56 119 PRO A O 1
ATOM 912 N N . GLN A 1 120 ? -15.844 -5.109 7.367 1 95.56 120 GLN A N 1
ATOM 913 C CA . GLN A 1 120 ? -14.664 -5.582 8.086 1 95.56 120 GLN A CA 1
ATOM 914 C C . GLN A 1 120 ? -13.445 -5.645 7.176 1 95.56 120 GLN A C 1
ATOM 916 O O . GLN A 1 120 ? -13.406 -6.449 6.242 1 95.56 120 GLN A O 1
ATOM 921 N N . ARG A 1 121 ? -12.5 -4.805 7.406 1 93.69 121 ARG A N 1
ATOM 922 C CA . ARG A 1 121 ? -11.359 -4.656 6.508 1 93.69 121 ARG A CA 1
ATOM 923 C C . ARG A 1 121 ? -10.172 -5.488 6.984 1 93.69 121 ARG A C 1
ATOM 925 O O . ARG A 1 121 ? -9.234 -5.734 6.223 1 93.69 121 ARG A O 1
ATOM 932 N N . HIS A 1 122 ? -10.195 -5.859 8.219 1 96.31 122 HIS A N 1
ATOM 933 C CA . HIS A 1 122 ? -9.164 -6.691 8.828 1 96.31 122 HIS A CA 1
ATOM 934 C C . HIS A 1 122 ? -9.711 -7.469 10.016 1 96.31 122 HIS A C 1
ATOM 936 O O . HIS A 1 122 ? -10.75 -7.109 10.578 1 96.31 122 HIS A O 1
ATOM 942 N N . GLN A 1 123 ? -9.039 -8.484 10.422 1 96.12 123 GLN A N 1
ATOM 943 C CA . GLN A 1 123 ? -9.414 -9.227 11.625 1 96.12 123 GLN A CA 1
ATOM 944 C C . GLN A 1 123 ? -9.117 -8.422 12.883 1 96.12 123 GLN A C 1
ATOM 946 O O . GLN A 1 123 ? -8.234 -7.559 12.891 1 96.12 123 GLN A O 1
ATOM 951 N N . GLY A 1 124 ? -9.844 -8.711 13.914 1 96.56 124 GLY A N 1
ATOM 952 C CA . GLY A 1 124 ? -9.695 -7.992 15.164 1 96.56 124 GLY A CA 1
ATOM 953 C C . GLY A 1 124 ? -10.578 -6.758 15.25 1 96.56 124 GLY A C 1
ATOM 954 O O . GLY A 1 124 ? -11.656 -6.715 14.656 1 96.56 124 GLY A O 1
ATOM 955 N N . TRP A 1 125 ? -10.156 -5.773 15.992 1 97.56 125 TRP A N 1
ATOM 956 C CA . TRP A 1 125 ? -10.945 -4.578 16.266 1 97.56 125 TRP A CA 1
ATOM 957 C C . TRP A 1 125 ? -10.875 -3.6 15.102 1 97.56 125 TRP A C 1
ATOM 959 O O . TRP A 1 125 ? -9.789 -3.166 14.711 1 97.56 125 TRP A O 1
ATOM 969 N N . ASN A 1 126 ? -12.031 -3.332 14.516 1 97.62 126 ASN A N 1
ATOM 970 C CA . ASN A 1 126 ? -12.195 -2.311 13.484 1 97.62 126 ASN A CA 1
ATOM 971 C C . ASN A 1 126 ? -12.703 -0.999 14.07 1 97.62 126 ASN A C 1
ATOM 973 O O . ASN A 1 126 ? -13.258 -0.98 15.172 1 97.62 126 ASN A O 1
ATOM 977 N N . SER A 1 127 ? -12.453 0.048 13.32 1 97.5 127 SER A N 1
ATOM 978 C CA . SER A 1 127 ? -12.828 1.357 13.844 1 97.5 127 SER A CA 1
ATOM 979 C C . SER A 1 127 ? -13.477 2.221 12.773 1 97.5 127 SER A C 1
ATOM 981 O O . SER A 1 127 ? -13.07 2.186 11.609 1 97.5 127 SER A O 1
ATOM 983 N N . VAL A 1 128 ? -14.547 2.941 13.141 1 98.62 128 VAL A N 1
ATOM 984 C CA . VAL A 1 128 ? -15.172 3.98 12.336 1 98.62 128 VAL A CA 1
ATOM 985 C C . VAL A 1 128 ? -15.109 5.316 13.07 1 98.62 128 VAL A C 1
ATOM 987 O O . VAL A 1 128 ? -15.586 5.434 14.203 1 98.62 128 VAL A O 1
ATOM 990 N N . TRP A 1 129 ? -14.461 6.277 12.461 1 98.62 129 TRP A N 1
ATOM 991 C CA . TRP A 1 129 ? -14.414 7.641 12.977 1 98.62 129 TRP A CA 1
ATOM 992 C C . TRP A 1 129 ? -15.703 8.391 12.656 1 98.62 129 TRP A C 1
ATOM 994 O O . TRP A 1 129 ? -16.141 8.43 11.5 1 98.62 129 TRP A O 1
ATOM 1004 N N . VAL A 1 130 ? -16.344 8.977 13.617 1 98.19 130 VAL A N 1
ATOM 1005 C CA . VAL A 1 130 ? -17.609 9.672 13.422 1 98.19 130 VAL A CA 1
ATOM 1006 C C . VAL A 1 130 ? -17.422 11.164 13.688 1 98.19 130 VAL A C 1
ATOM 1008 O O . VAL A 1 130 ? -16.891 11.555 14.734 1 98.19 130 VAL A O 1
ATOM 1011 N N . THR A 1 131 ? -17.812 11.945 12.789 1 97.81 131 THR A N 1
ATOM 1012 C CA . THR A 1 131 ? -17.828 13.398 12.914 1 97.81 131 THR A CA 1
ATOM 1013 C C . THR A 1 131 ? -19.266 13.93 12.812 1 97.81 131 THR A C 1
ATOM 1015 O O . THR A 1 131 ? -19.969 13.625 11.844 1 97.81 131 THR A O 1
ATOM 1018 N N . VAL A 1 132 ? -19.703 14.75 13.789 1 96.69 132 VAL A N 1
ATOM 1019 C CA . VAL A 1 132 ? -21.062 15.273 13.805 1 96.69 132 VAL A CA 1
ATOM 1020 C C . VAL A 1 132 ? -21.031 16.797 13.867 1 96.69 132 VAL A C 1
ATOM 1022 O O . VAL A 1 132 ? -20.453 17.375 14.789 1 96.69 132 VAL A O 1
ATOM 1025 N N . LEU A 1 133 ? -21.578 17.422 12.867 1 95.69 133 LEU A N 1
ATOM 1026 C CA . LEU A 1 133 ? -21.859 18.859 12.891 1 95.69 133 LEU A CA 1
ATOM 1027 C C . LEU A 1 133 ? -23.219 19.141 13.508 1 95.69 133 LEU A C 1
ATOM 1029 O O . LEU A 1 133 ? -24.219 18.516 13.141 1 95.69 133 LEU A O 1
ATOM 1033 N N . ASN A 1 134 ? -23.312 20.031 14.484 1 94.12 134 ASN A N 1
ATOM 1034 C CA . ASN A 1 134 ? -24.547 20.406 15.172 1 94.12 134 ASN A CA 1
ATOM 1035 C C . ASN A 1 134 ? -25.266 19.188 15.742 1 94.12 134 ASN A C 1
ATOM 1037 O O . ASN A 1 134 ? -26.422 18.938 15.398 1 94.12 134 ASN A O 1
ATOM 1041 N N . PRO A 1 135 ? -24.672 18.5 16.656 1 93.81 135 PRO A N 1
ATOM 1042 C CA . PRO A 1 135 ? -25.141 17.188 17.125 1 93.81 135 PRO A CA 1
ATOM 1043 C C . PRO A 1 135 ? -26.453 17.266 17.891 1 93.81 135 PRO A C 1
ATOM 1045 O O . PRO A 1 135 ? -27.125 16.25 18.094 1 93.81 135 PRO A O 1
ATOM 1048 N N . GLY A 1 136 ? -26.938 18.391 18.328 1 93.31 136 GLY A N 1
ATOM 1049 C CA . GLY A 1 136 ? -28.031 18.469 19.297 1 93.31 136 GLY A CA 1
ATOM 1050 C C . GLY A 1 136 ? -27.625 18.062 20.688 1 93.31 136 GLY A C 1
ATOM 1051 O O . GLY A 1 136 ? -26.5 18.297 21.109 1 93.31 136 GLY A O 1
ATOM 1052 N N . GLU A 1 137 ? -28.562 17.438 21.484 1 94.69 137 GLU A N 1
ATOM 1053 C CA . GLU A 1 137 ? -28.281 17.172 22.891 1 94.69 137 GLU A CA 1
ATOM 1054 C C . GLU A 1 137 ? -27.953 15.703 23.109 1 94.69 137 GLU A C 1
ATOM 1056 O O . GLU A 1 137 ? -27.422 15.336 24.156 1 94.69 137 GLU A O 1
ATOM 1061 N N . GLN A 1 138 ? -28.281 14.961 22.094 1 94.62 138 GLN A N 1
ATOM 1062 C CA . GLN A 1 138 ? -28.078 13.531 22.281 1 94.62 138 GLN A CA 1
ATOM 1063 C C . GLN A 1 138 ? -27.766 12.852 20.938 1 94.62 138 GLN A C 1
ATOM 1065 O O . GLN A 1 138 ? -28.375 13.18 19.922 1 94.62 138 GLN A O 1
ATOM 1070 N N . ILE A 1 139 ? -26.828 11.922 20.938 1 96.06 139 ILE A N 1
ATOM 1071 C CA . ILE A 1 139 ? -26.484 11.07 19.812 1 96.06 139 ILE A CA 1
ATOM 1072 C C . ILE A 1 139 ? -26.719 9.602 20.172 1 96.06 139 ILE A C 1
ATOM 1074 O O . ILE A 1 139 ? -26.266 9.148 21.234 1 96.06 139 ILE A O 1
ATOM 1078 N N . ASN A 1 140 ? -27.375 8.883 19.375 1 96.62 140 ASN A N 1
ATOM 1079 C CA . ASN A 1 140 ? -27.578 7.449 19.562 1 96.62 140 ASN A CA 1
ATOM 1080 C C . ASN A 1 140 ? -26.922 6.648 18.438 1 96.62 140 ASN A C 1
ATOM 1082 O O . ASN A 1 140 ? -26.953 7.059 17.281 1 96.62 140 ASN A O 1
ATOM 1086 N N . VAL A 1 141 ? -26.281 5.582 18.797 1 97.44 141 VAL A N 1
ATOM 1087 C CA . VAL A 1 141 ? -25.562 4.75 17.828 1 97.44 141 VAL A CA 1
ATOM 1088 C C . VAL A 1 141 ? -26.016 3.297 17.969 1 97.44 141 VAL A C 1
ATOM 1090 O O . VAL A 1 141 ? -26.141 2.781 19.078 1 97.44 141 VAL A O 1
ATOM 1093 N N . THR A 1 142 ? -26.328 2.676 16.922 1 98.12 142 THR A N 1
ATOM 1094 C CA . THR A 1 142 ? -26.578 1.243 16.844 1 98.12 142 THR A CA 1
ATOM 1095 C C . THR A 1 142 ? -25.641 0.57 15.852 1 98.12 142 THR A C 1
ATOM 1097 O O . THR A 1 142 ? -25.484 1.041 14.727 1 98.12 142 THR A O 1
ATOM 1100 N N . VAL A 1 143 ? -24.984 -0.47 16.281 1 98.19 143 VAL A N 1
ATOM 1101 C CA . VAL A 1 143 ? -24.078 -1.231 15.43 1 98.19 143 VAL A CA 1
ATOM 1102 C C . VAL A 1 143 ? -24.609 -2.652 15.25 1 98.19 143 VAL A C 1
ATOM 1104 O O . VAL A 1 143 ? -24.641 -3.432 16.203 1 98.19 143 VAL A O 1
ATOM 1107 N N . ALA A 1 144 ? -24.953 -2.998 14.047 1 96.38 144 ALA A N 1
ATOM 1108 C CA . ALA A 1 144 ? -25.469 -4.328 13.727 1 96.38 144 ALA A CA 1
ATOM 1109 C C . ALA A 1 144 ? -26.562 -4.746 14.703 1 96.38 144 ALA A C 1
ATOM 1111 O O . ALA A 1 144 ? -26.516 -5.848 15.258 1 96.38 144 ALA A O 1
ATOM 1112 N N . GLY A 1 145 ? -27.438 -3.82 15.023 1 95.31 145 GLY A N 1
ATOM 1113 C CA . GLY A 1 145 ? -28.578 -4.098 15.883 1 95.31 145 GLY A CA 1
ATOM 1114 C C . GLY A 1 145 ? -28.281 -3.898 17.359 1 95.31 145 GLY A C 1
ATOM 1115 O O . GLY A 1 145 ? -29.188 -3.912 18.188 1 95.31 145 GLY A O 1
ATOM 1116 N N . ILE A 1 146 ? -27.031 -3.703 17.688 1 97.12 146 ILE A N 1
ATOM 1117 C CA . ILE A 1 146 ? -26.625 -3.484 19.078 1 97.12 146 ILE A CA 1
ATOM 1118 C C . ILE A 1 146 ? -26.688 -1.995 19.406 1 97.12 146 ILE A C 1
ATOM 1120 O O . ILE A 1 146 ? -25.922 -1.197 18.859 1 97.12 146 ILE A O 1
ATOM 1124 N N . ALA A 1 147 ? -27.547 -1.634 20.297 1 97.38 147 ALA A N 1
ATOM 1125 C CA . ALA A 1 147 ? -27.641 -0.247 20.734 1 97.38 147 ALA A CA 1
ATOM 1126 C C . ALA A 1 147 ? -26.516 0.088 21.719 1 97.38 147 ALA A C 1
ATOM 1128 O O . ALA A 1 147 ? -26.344 -0.592 22.734 1 97.38 147 ALA A O 1
ATOM 1129 N N . LEU A 1 148 ? -25.812 1.111 21.438 1 96.62 148 LEU A N 1
ATOM 1130 C CA . LEU A 1 148 ? -24.734 1.562 22.328 1 96.62 148 LEU A CA 1
ATOM 1131 C C . LEU A 1 148 ? -25.234 2.658 23.25 1 96.62 148 LEU A C 1
ATOM 1133 O O . LEU A 1 148 ? -26.312 3.217 23.047 1 96.62 148 LEU A O 1
ATOM 1137 N N . PRO A 1 149 ? -24.484 2.889 24.328 1 94.81 149 PRO A N 1
ATOM 1138 C CA . PRO A 1 149 ? -24.906 3.943 25.25 1 94.81 149 PRO A CA 1
ATOM 1139 C C . PRO A 1 149 ? -25.047 5.301 24.578 1 94.81 149 PRO A C 1
ATOM 1141 O O . PRO A 1 149 ? -24.234 5.66 23.719 1 94.81 149 PRO A O 1
ATOM 1144 N N . ALA A 1 150 ? -26.062 5.992 24.953 1 95.25 150 ALA A N 1
ATOM 1145 C CA . ALA A 1 150 ? -26.312 7.316 24.391 1 95.25 150 ALA A CA 1
ATOM 1146 C C . ALA A 1 150 ? -25.188 8.281 24.75 1 95.25 150 ALA A C 1
ATOM 1148 O O . ALA A 1 150 ? -24.656 8.242 25.859 1 95.25 150 ALA A O 1
ATOM 1149 N N . ILE A 1 151 ? -24.922 9.141 23.828 1 95.88 151 ILE A N 1
ATOM 1150 C CA . ILE A 1 151 ? -23.922 10.18 24.062 1 95.88 151 ILE A CA 1
ATOM 1151 C C . ILE A 1 151 ? -24.625 11.516 24.297 1 95.88 151 ILE A C 1
ATOM 1153 O O . ILE A 1 151 ? -25.281 12.055 23.406 1 95.88 151 ILE A O 1
ATOM 1157 N N . LYS A 1 152 ? -24.484 12.023 25.438 1 95 152 LYS A N 1
ATOM 1158 C CA . LYS A 1 152 ? -25.016 13.352 25.734 1 95 152 LYS A CA 1
ATOM 1159 C C . LYS A 1 152 ? -24.016 14.438 25.359 1 95 152 LYS A C 1
ATOM 1161 O O . LYS A 1 152 ? -22.844 14.352 25.703 1 95 152 LYS A O 1
ATOM 1166 N N . VAL A 1 153 ? -24.531 15.414 24.656 1 95.75 153 VAL A N 1
ATOM 1167 C CA . VAL A 1 153 ? -23.656 16.484 24.188 1 95.75 153 VAL A CA 1
ATOM 1168 C C . VAL A 1 153 ? -24.203 17.844 24.656 1 95.75 153 VAL A C 1
ATOM 1170 O O . VAL A 1 153 ? -25.391 18.125 24.469 1 95.75 153 VAL A O 1
ATOM 1173 N N . THR A 1 154 ? -23.391 18.594 25.281 1 95.69 154 THR A N 1
ATOM 1174 C CA . THR A 1 154 ? -23.719 19.969 25.625 1 95.69 154 THR A CA 1
ATOM 1175 C C . THR A 1 154 ? -22.953 20.953 24.75 1 95.69 154 THR A C 1
ATOM 1177 O O . THR A 1 154 ? -21.719 20.953 24.75 1 95.69 154 THR A O 1
ATOM 1180 N N . THR A 1 155 ? -23.688 21.766 24.062 1 96.12 155 THR A N 1
ATOM 1181 C CA . THR A 1 155 ? -23.047 22.797 23.234 1 96.12 155 THR A CA 1
ATOM 1182 C C . THR A 1 155 ? -22.969 24.125 23.984 1 96.12 155 THR A C 1
ATOM 1184 O O . THR A 1 155 ? -24 24.656 24.391 1 96.12 155 THR A O 1
ATOM 1187 N N . ILE A 1 156 ? -21.828 24.609 24.172 1 96.94 156 ILE A N 1
ATOM 1188 C CA . ILE A 1 156 ? -21.594 25.922 24.766 1 96.94 156 ILE A CA 1
ATOM 1189 C C . ILE A 1 156 ? -21.672 27 23.688 1 96.94 156 ILE A C 1
ATOM 1191 O O . ILE A 1 156 ? -21.016 26.891 22.641 1 96.94 156 ILE A O 1
ATOM 1195 N N . PRO A 1 157 ? -22.531 27.969 23.812 1 95 157 PRO A N 1
ATOM 1196 C CA . PRO A 1 157 ? -22.75 28.969 22.781 1 95 157 PRO A CA 1
ATOM 1197 C C . PRO A 1 157 ? -21.594 29.953 22.641 1 95 157 PRO A C 1
ATOM 1199 O O . PRO A 1 157 ? -21.781 31.156 22.797 1 95 157 PRO A O 1
ATOM 1202 N N . ALA A 1 158 ? -20.453 29.531 22.453 1 96.81 158 ALA A N 1
ATOM 1203 C CA . ALA A 1 158 ? -19.25 30.328 22.172 1 96.81 158 ALA A CA 1
ATOM 1204 C C . ALA A 1 158 ? -18.641 29.953 20.828 1 96.81 158 ALA A C 1
ATOM 1206 O O . ALA A 1 158 ? -18.453 28.766 20.547 1 96.81 158 ALA A O 1
ATOM 1207 N N . THR A 1 159 ? -18.438 30.922 20.031 1 96.94 159 THR A N 1
ATOM 1208 C CA . THR A 1 159 ? -17.719 30.734 18.766 1 96.94 159 THR A CA 1
ATOM 1209 C C . THR A 1 159 ? -16.234 31.031 18.938 1 96.94 159 THR A C 1
ATOM 1211 O O . THR A 1 159 ? -15.852 32.125 19.297 1 96.94 159 THR A O 1
ATOM 1214 N N . ILE A 1 160 ? -15.484 30.078 18.688 1 97.56 160 ILE A N 1
ATOM 1215 C CA . ILE A 1 160 ? -14.047 30.172 18.922 1 97.56 160 ILE A CA 1
ATOM 1216 C C . ILE A 1 160 ? -13.352 30.656 17.656 1 97.56 160 ILE A C 1
ATOM 1218 O O . ILE A 1 160 ? -13.523 30.062 16.578 1 97.56 160 ILE A O 1
ATOM 1222 N N . PRO A 1 161 ? -12.578 31.719 17.734 1 97.06 161 PRO A N 1
ATOM 1223 C CA . PRO A 1 161 ? -11.797 32.156 16.578 1 97.06 161 PRO A CA 1
ATOM 1224 C C . PRO A 1 161 ? -10.68 31.172 16.219 1 97.06 161 PRO A C 1
ATOM 1226 O O . PRO A 1 161 ? -10.383 30.25 17 1 97.06 161 PRO A O 1
ATOM 1229 N N . GLU A 1 162 ? -10.094 31.375 15.07 1 97.19 162 GLU A N 1
ATOM 1230 C CA . GLU A 1 162 ? -8.898 30.609 14.703 1 97.19 162 GLU A CA 1
ATOM 1231 C C . GLU A 1 162 ? -7.77 30.859 15.703 1 97.19 162 GLU A C 1
ATOM 1233 O O . GLU A 1 162 ? -7.676 31.938 16.297 1 97.19 162 GLU A O 1
ATOM 1238 N N . PRO A 1 163 ? -6.984 29.828 15.898 1 98.25 163 PRO A N 1
ATOM 1239 C CA . PRO A 1 163 ? -5.867 30.047 16.812 1 98.25 163 PRO A CA 1
ATOM 1240 C C . PRO A 1 163 ? -4.961 31.203 16.375 1 98.25 163 PRO A C 1
ATOM 1242 O O . PRO A 1 163 ? -4.691 31.344 15.172 1 98.25 163 PRO A O 1
ATOM 1245 N N . ASP A 1 164 ? -4.602 32.031 17.344 1 98 164 ASP A N 1
ATOM 1246 C CA . ASP A 1 164 ? -3.676 33.125 17.078 1 98 164 ASP A CA 1
ATOM 1247 C C . ASP A 1 164 ? -2.234 32.625 17.031 1 98 164 ASP A C 1
ATOM 1249 O O . ASP A 1 164 ? -1.49 32.75 18 1 98 164 ASP A O 1
ATOM 1253 N N . ILE A 1 165 ? -1.822 32.062 15.977 1 98.5 165 ILE A N 1
ATOM 1254 C CA . ILE A 1 165 ? -0.509 31.484 15.695 1 98.5 165 ILE A CA 1
ATOM 1255 C C . ILE A 1 165 ? -0.332 31.297 14.195 1 98.5 165 ILE A C 1
ATOM 1257 O O . ILE A 1 165 ? -1.308 31.094 13.469 1 98.5 165 ILE A O 1
ATOM 1261 N N . VAL A 1 166 ? 0.87 31.5 13.656 1 98.44 166 VAL A N 1
ATOM 1262 C CA . VAL A 1 166 ? 1.154 31.062 12.297 1 98.44 166 VAL A CA 1
ATOM 1263 C C . VAL A 1 166 ? 1.439 29.562 12.289 1 98.44 166 VAL A C 1
ATOM 1265 O O . VAL A 1 166 ? 2.443 29.109 12.844 1 98.44 166 VAL A O 1
ATOM 1268 N N . ASN A 1 167 ? 0.514 28.781 11.859 1 98.69 167 ASN A N 1
ATOM 1269 C CA . ASN A 1 167 ? 0.665 27.344 11.664 1 98.69 167 ASN A CA 1
ATOM 1270 C C . ASN A 1 167 ? 1.039 27 10.227 1 98.69 167 ASN A C 1
ATOM 1272 O O . ASN A 1 167 ? 0.173 26.953 9.352 1 98.69 167 ASN A O 1
ATOM 1276 N N . THR A 1 168 ? 2.354 26.75 9.984 1 98.56 168 THR A N 1
ATOM 1277 C CA . THR A 1 168 ? 2.834 26.641 8.617 1 98.56 168 THR A CA 1
ATOM 1278 C C . THR A 1 168 ? 3.252 25.203 8.305 1 98.56 168 THR A C 1
ATOM 1280 O O . THR A 1 168 ? 3.73 24.484 9.188 1 98.56 168 THR A O 1
ATOM 1283 N N . ARG A 1 169 ? 2.949 24.781 7.148 1 98.31 169 ARG A N 1
ATOM 1284 C CA . ARG A 1 169 ? 3.336 23.484 6.602 1 98.31 169 ARG A CA 1
ATOM 1285 C C . ARG A 1 169 ? 3.975 23.641 5.227 1 98.31 169 ARG A C 1
ATOM 1287 O O . ARG A 1 169 ? 3.574 24.5 4.445 1 98.31 169 ARG A O 1
ATOM 1294 N N . TRP A 1 170 ? 5.008 22.875 5 1 98.25 170 TRP A N 1
ATOM 1295 C CA . TRP A 1 170 ? 5.523 22.812 3.637 1 98.25 170 TRP A CA 1
ATOM 1296 C C . TRP A 1 170 ? 4.641 21.938 2.762 1 98.25 170 TRP A C 1
ATOM 1298 O O . TRP A 1 170 ? 4.051 20.969 3.246 1 98.25 170 TRP A O 1
ATOM 1308 N N . PHE A 1 171 ? 4.484 22.344 1.568 1 98.06 171 PHE A N 1
ATOM 1309 C CA . PHE A 1 171 ? 3.535 21.797 0.613 1 98.06 171 PHE A CA 1
ATOM 1310 C C . PHE A 1 171 ? 4.254 21.281 -0.631 1 98.06 171 PHE A C 1
ATOM 1312 O O . PHE A 1 171 ? 4.906 22.062 -1.336 1 98.06 171 PHE A O 1
ATOM 1319 N N . HIS A 1 172 ? 4.141 20.047 -0.947 1 98.31 172 HIS A N 1
ATOM 1320 C CA . HIS A 1 172 ? 4.953 19.422 -1.982 1 98.31 172 HIS A CA 1
ATOM 1321 C C . HIS A 1 172 ? 4.113 19.078 -3.209 1 98.31 172 HIS A C 1
ATOM 1323 O O . HIS A 1 172 ? 3.562 17.969 -3.307 1 98.31 172 HIS A O 1
ATOM 1329 N N . CYS A 1 173 ? 4.184 19.906 -4.164 1 98.31 173 CYS A N 1
ATOM 1330 C CA . CYS A 1 173 ? 3.346 19.812 -5.352 1 98.31 173 CYS A CA 1
ATOM 1331 C C . CYS A 1 173 ? 3.848 18.703 -6.277 1 98.31 173 CYS A C 1
ATOM 1333 O O . CYS A 1 173 ? 3.072 18.125 -7.039 1 98.31 173 CYS A O 1
ATOM 1335 N N . ASP A 1 174 ? 5.152 18.453 -6.27 1 98.12 174 ASP A N 1
ATOM 1336 C CA . ASP A 1 174 ? 5.699 17.375 -7.09 1 98.12 174 ASP A CA 1
ATOM 1337 C C . ASP A 1 174 ? 5.164 16.016 -6.645 1 98.12 174 ASP A C 1
ATOM 1339 O O . ASP A 1 174 ? 4.797 15.188 -7.477 1 98.12 174 ASP A O 1
ATOM 1343 N N . SER A 1 175 ? 5.062 15.82 -5.348 1 97.94 175 SER A N 1
ATOM 1344 C CA . SER A 1 175 ? 4.469 14.609 -4.801 1 97.94 175 SER A CA 1
ATOM 1345 C C . SER A 1 175 ? 3.041 14.414 -5.301 1 97.94 175 SER A C 1
ATOM 1347 O O . SER A 1 175 ? 2.645 13.305 -5.652 1 97.94 175 SER A O 1
ATOM 1349 N N . LEU A 1 176 ? 2.312 15.539 -5.363 1 98.44 176 LEU A N 1
ATOM 1350 C CA . LEU A 1 176 ? 0.909 15.477 -5.754 1 98.44 176 LEU A CA 1
ATOM 1351 C C . LEU A 1 176 ? 0.771 15.133 -7.234 1 98.44 176 LEU A C 1
ATOM 1353 O O . LEU A 1 176 ? -0.101 14.352 -7.613 1 98.44 176 LEU A O 1
ATOM 1357 N N . ALA A 1 177 ? 1.609 15.75 -8.039 1 98.06 177 ALA A N 1
ATOM 1358 C CA . ALA A 1 177 ? 1.583 15.43 -9.461 1 98.06 177 ALA A CA 1
ATOM 1359 C C . ALA A 1 177 ? 1.91 13.961 -9.703 1 98.06 177 ALA A C 1
ATOM 1361 O O . ALA A 1 177 ? 1.255 13.297 -10.508 1 98.06 177 ALA A O 1
ATOM 1362 N N . HIS A 1 178 ? 2.832 13.508 -8.984 1 96.19 178 HIS A N 1
ATOM 1363 C CA . HIS A 1 178 ? 3.271 12.125 -9.164 1 96.19 178 HIS A CA 1
ATOM 1364 C C . HIS A 1 178 ? 2.184 11.141 -8.75 1 96.19 178 HIS A C 1
ATOM 1366 O O . HIS A 1 178 ? 1.829 10.242 -9.516 1 96.19 178 HIS A O 1
ATOM 1372 N N . VAL A 1 179 ? 1.644 11.266 -7.57 1 94.5 179 VAL A N 1
ATOM 1373 C CA . VAL A 1 179 ? 0.699 10.273 -7.055 1 94.5 179 VAL A CA 1
ATOM 1374 C C . VAL A 1 179 ? -0.602 10.336 -7.852 1 94.5 179 VAL A C 1
ATOM 1376 O O . VAL A 1 179 ? -1.279 9.328 -8.023 1 94.5 179 VAL A O 1
ATOM 1379 N N . ALA A 1 180 ? -0.894 11.531 -8.375 1 94.88 180 ALA A N 1
ATOM 1380 C CA . ALA A 1 180 ? -2.105 11.672 -9.172 1 94.88 180 ALA A CA 1
ATOM 1381 C C . ALA A 1 180 ? -1.87 11.195 -10.609 1 94.88 180 ALA A C 1
ATOM 1383 O O . ALA A 1 180 ? -2.824 10.969 -11.359 1 94.88 180 ALA A O 1
ATOM 1384 N N . GLY A 1 181 ? -0.65 11.078 -11.031 1 92.25 181 GLY A N 1
ATOM 1385 C CA . GLY A 1 181 ? -0.311 10.68 -12.391 1 92.25 181 GLY A CA 1
ATOM 1386 C C . GLY A 1 181 ? -0.689 11.719 -13.43 1 92.25 181 GLY A C 1
ATOM 1387 O O . GLY A 1 181 ? -1.23 11.375 -14.484 1 92.25 181 GLY A O 1
ATOM 1388 N N . VAL A 1 182 ? -0.485 12.953 -13.117 1 95.88 182 VAL A N 1
ATOM 1389 C CA . VAL A 1 182 ? -0.891 14.023 -14.023 1 95.88 182 VAL A CA 1
ATOM 1390 C C . VAL A 1 182 ? 0.272 14.984 -14.242 1 95.88 182 VAL A C 1
ATOM 1392 O O . VAL A 1 182 ? 1.161 15.102 -13.391 1 95.88 182 VAL A O 1
ATOM 1395 N N . PRO A 1 183 ? 0.287 15.734 -15.328 1 97.38 183 PRO A N 1
ATOM 1396 C CA . PRO A 1 183 ? 1.34 16.734 -15.547 1 97.38 183 PRO A CA 1
ATOM 1397 C C . PRO A 1 183 ? 1.294 17.875 -14.531 1 97.38 183 PRO A C 1
ATOM 1399 O O . PRO A 1 183 ? 0.21 18.297 -14.133 1 97.38 183 PRO A O 1
ATOM 1402 N N . VAL A 1 184 ? 2.402 18.375 -14.211 1 98.31 184 VAL A N 1
ATOM 1403 C CA . VAL A 1 184 ? 2.504 19.516 -13.297 1 98.31 184 VAL A CA 1
ATOM 1404 C C . VAL A 1 184 ? 1.726 20.703 -13.867 1 98.31 184 VAL A C 1
ATOM 1406 O O . VAL A 1 184 ? 1.806 21 -15.062 1 98.31 184 VAL A O 1
ATOM 1409 N N . TRP A 1 185 ? 0.862 21.25 -13.078 1 98.44 185 TRP A N 1
ATOM 1410 C CA . TRP A 1 185 ? 0.072 22.453 -13.312 1 98.44 185 TRP A CA 1
ATOM 1411 C C . TRP A 1 185 ? -1.027 22.203 -14.336 1 98.44 185 TRP A C 1
ATOM 1413 O O . TRP A 1 185 ? -1.587 23.141 -14.914 1 98.44 185 TRP A O 1
ATOM 1423 N N . SER A 1 186 ? -1.278 20.953 -14.68 1 98.38 186 SER A N 1
ATOM 1424 C CA . SER A 1 186 ? -2.512 20.625 -15.391 1 98.38 186 SER A CA 1
ATOM 1425 C C . SER A 1 186 ? -3.738 20.953 -14.547 1 98.38 186 SER A C 1
ATOM 1427 O O . SER A 1 186 ? -3.625 21.188 -13.344 1 98.38 186 SER A O 1
ATOM 1429 N N . GLU A 1 187 ? -4.898 21.031 -15.164 1 98.5 187 GLU A N 1
ATOM 1430 C CA . GLU A 1 187 ? -6.121 21.297 -14.414 1 98.5 187 GLU A CA 1
ATOM 1431 C C . GLU A 1 187 ? -6.355 20.234 -13.344 1 98.5 187 GLU A C 1
ATOM 1433 O O . GLU A 1 187 ? -6.816 20.547 -12.242 1 98.5 187 GLU A O 1
ATOM 1438 N N . ASP A 1 188 ? -5.996 19.016 -13.617 1 97.88 188 ASP A N 1
ATOM 1439 C CA . ASP A 1 188 ? -6.121 17.953 -12.633 1 97.88 188 ASP A CA 1
ATOM 1440 C C . ASP A 1 188 ? -5.164 18.172 -11.461 1 97.88 188 ASP A C 1
ATOM 1442 O O . ASP A 1 188 ? -5.512 17.906 -10.312 1 97.88 188 ASP A O 1
ATOM 1446 N N . HIS A 1 189 ? -3.977 18.609 -11.789 1 98.5 189 HIS A N 1
ATOM 1447 C CA . HIS A 1 189 ? -3.021 18.906 -10.727 1 98.5 189 HIS A CA 1
ATOM 1448 C C . HIS A 1 189 ? -3.541 20.016 -9.812 1 98.5 189 HIS A C 1
ATOM 1450 O O . HIS A 1 189 ? -3.484 19.891 -8.594 1 98.5 189 HIS A O 1
ATOM 1456 N N . TRP A 1 190 ? -4.113 21.094 -10.391 1 98.81 190 TRP A N 1
ATOM 1457 C CA . TRP A 1 190 ? -4.668 22.203 -9.617 1 98.81 190 TRP A CA 1
ATOM 1458 C C . TRP A 1 190 ? -5.801 21.719 -8.719 1 98.81 190 TRP A C 1
ATOM 1460 O O . TRP A 1 190 ? -5.934 22.172 -7.582 1 98.81 190 TRP A O 1
ATOM 1470 N N . GLN A 1 191 ? -6.547 20.812 -9.242 1 98.5 191 GLN A N 1
ATOM 1471 C CA . GLN A 1 191 ? -7.652 20.297 -8.445 1 98.5 191 GLN A CA 1
ATOM 1472 C C . GLN A 1 191 ? -7.141 19.531 -7.223 1 98.5 191 GLN A C 1
ATOM 1474 O O . GLN A 1 191 ? -7.672 19.688 -6.121 1 98.5 191 GLN A O 1
ATOM 1479 N N . VAL A 1 192 ? -6.152 18.703 -7.426 1 98.5 192 VAL A N 1
ATOM 1480 C CA . VAL A 1 192 ? -5.574 17.953 -6.324 1 98.5 192 VAL A CA 1
ATOM 1481 C C . VAL A 1 192 ? -4.957 18.906 -5.305 1 98.5 192 VAL A C 1
ATOM 1483 O O . VAL A 1 192 ? -5.094 18.703 -4.094 1 98.5 192 VAL A O 1
ATOM 1486 N N . ILE A 1 193 ? -4.309 19.938 -5.758 1 98.75 193 ILE A N 1
ATOM 1487 C CA . ILE A 1 193 ? -3.693 20.953 -4.902 1 98.75 193 ILE A CA 1
ATOM 1488 C C . ILE A 1 193 ? -4.766 21.625 -4.047 1 98.75 193 ILE A C 1
ATOM 1490 O O . ILE A 1 193 ? -4.609 21.734 -2.828 1 98.75 193 ILE A O 1
ATOM 1494 N N . GLU A 1 194 ? -5.805 22.031 -4.664 1 98.81 194 GLU A N 1
ATOM 1495 C CA . GLU A 1 194 ? -6.875 22.703 -3.936 1 98.81 194 GLU A CA 1
ATOM 1496 C C . GLU A 1 194 ? -7.477 21.797 -2.869 1 98.81 194 GLU A C 1
ATOM 1498 O O . GLU A 1 194 ? -7.738 22.234 -1.747 1 98.81 194 GLU A O 1
ATOM 1503 N N . ASN A 1 195 ? -7.684 20.516 -3.238 1 98.75 195 ASN A N 1
ATOM 1504 C CA . ASN A 1 195 ? -8.211 19.562 -2.27 1 98.75 195 ASN A CA 1
ATOM 1505 C C . ASN A 1 195 ? -7.297 19.438 -1.053 1 98.75 195 ASN A C 1
ATOM 1507 O O . ASN A 1 195 ? -7.773 19.344 0.079 1 98.75 195 ASN A O 1
ATOM 1511 N N . GLN A 1 196 ? -6 19.453 -1.323 1 98.69 196 GLN A N 1
ATOM 1512 C CA . GLN A 1 196 ? -5.023 19.375 -0.242 1 98.69 196 GLN A CA 1
ATOM 1513 C C . GLN A 1 196 ? -5.051 20.641 0.619 1 98.69 196 GLN A C 1
ATOM 1515 O O . GLN A 1 196 ? -4.902 20.562 1.841 1 98.69 196 GLN A O 1
ATOM 1520 N N . MET A 1 197 ? -5.246 21.797 0.031 1 98.75 197 MET A N 1
ATOM 1521 C CA . MET A 1 197 ? -5.336 23.047 0.766 1 98.75 197 MET A CA 1
ATOM 1522 C C . MET A 1 197 ? -6.547 23.062 1.693 1 98.75 197 MET A C 1
ATOM 1524 O O . MET A 1 197 ? -6.453 23.484 2.846 1 98.75 197 MET A O 1
ATOM 1528 N N . ILE A 1 198 ? -7.66 22.484 1.204 1 98.69 198 ILE A N 1
ATOM 1529 C CA . ILE A 1 198 ? -8.883 22.422 1.996 1 98.69 198 ILE A CA 1
ATOM 1530 C C . ILE A 1 198 ? -8.656 21.547 3.223 1 98.69 198 ILE A C 1
ATOM 1532 O O . ILE A 1 198 ? -9.023 21.922 4.34 1 98.69 198 ILE A O 1
ATOM 1536 N N . ALA A 1 199 ? -8.031 20.438 3.027 1 98.69 199 ALA A N 1
ATOM 1537 C CA . ALA A 1 199 ? -7.738 19.547 4.141 1 98.69 199 ALA A CA 1
ATOM 1538 C C . ALA A 1 199 ? -6.777 20.188 5.133 1 98.69 199 ALA A C 1
ATOM 1540 O O . ALA A 1 199 ? -6.895 19.984 6.344 1 98.69 199 ALA A O 1
ATOM 1541 N N . ALA A 1 200 ? -5.816 20.922 4.613 1 98.81 200 ALA A N 1
ATOM 1542 C CA . ALA A 1 200 ? -4.863 21.609 5.48 1 98.81 200 ALA A CA 1
ATOM 1543 C C . ALA A 1 200 ? -5.566 22.609 6.391 1 98.81 200 ALA A C 1
ATOM 1545 O O . ALA A 1 200 ? -5.254 22.703 7.578 1 98.81 200 ALA A O 1
ATOM 1546 N N . ARG A 1 201 ? -6.539 23.297 5.859 1 98.56 201 ARG A N 1
ATOM 1547 C CA . ARG A 1 201 ? -7.273 24.297 6.641 1 98.56 201 ARG A CA 1
ATOM 1548 C C . ARG A 1 201 ? -8.047 23.625 7.777 1 98.56 201 ARG A C 1
ATOM 1550 O O . ARG A 1 201 ? -8.203 24.219 8.852 1 98.56 201 ARG A O 1
ATOM 1557 N N . ARG A 1 202 ? -8.406 22.391 7.594 1 97.62 202 ARG A N 1
ATOM 1558 C CA . ARG A 1 202 ? -9.203 21.703 8.594 1 97.62 202 ARG A CA 1
ATOM 1559 C C . ARG A 1 202 ? -8.367 21.359 9.828 1 97.62 202 ARG A C 1
ATOM 1561 O O . ARG A 1 202 ? -8.914 21.062 10.891 1 97.62 202 ARG A O 1
ATOM 1568 N N . MET A 1 203 ? -7.098 21.469 9.727 1 97.56 203 MET A N 1
ATOM 1569 C CA . MET A 1 203 ? -6.254 21.281 10.906 1 97.56 203 MET A CA 1
ATOM 1570 C C . MET A 1 203 ? -5.578 22.594 11.305 1 97.56 203 MET A C 1
ATOM 1572 O O . MET A 1 203 ? -4.531 22.578 11.953 1 97.56 203 MET A O 1
ATOM 1576 N N . HIS A 1 204 ? -6.16 23.688 10.789 1 98.31 204 HIS A N 1
ATOM 1577 C CA . HIS A 1 204 ? -5.848 25.062 11.211 1 98.31 204 HIS A CA 1
ATOM 1578 C C . HIS A 1 204 ? -4.516 25.516 10.625 1 98.31 204 HIS A C 1
ATOM 1580 O O . HIS A 1 204 ? -3.869 26.406 11.172 1 98.31 204 HIS A O 1
ATOM 1586 N N . VAL A 1 205 ? -4.059 24.875 9.547 1 98.81 205 VAL A N 1
ATOM 1587 C CA . VAL A 1 205 ? -2.936 25.438 8.805 1 98.81 205 VAL A CA 1
ATOM 1588 C C . VAL A 1 205 ? -3.355 26.734 8.117 1 98.81 205 VAL A C 1
ATOM 1590 O O . VAL A 1 205 ? -4.383 26.781 7.438 1 98.81 205 VAL A O 1
ATOM 1593 N N . ASN A 1 206 ? -2.619 27.75 8.398 1 98.69 206 ASN A N 1
ATOM 1594 C CA . ASN A 1 206 ? -2.996 29.031 7.801 1 98.69 206 ASN A CA 1
ATOM 1595 C C . ASN A 1 206 ? -1.845 29.641 7.012 1 98.69 206 ASN A C 1
ATOM 1597 O O . ASN A 1 206 ? -1.928 30.781 6.574 1 98.69 206 ASN A O 1
ATOM 1601 N N . CYS A 1 207 ? -0.736 28.906 6.879 1 98.75 207 CYS A N 1
ATOM 1602 C CA . CYS A 1 207 ? 0.434 29.297 6.098 1 98.75 207 CYS A CA 1
ATOM 1603 C C . CYS A 1 207 ? 1.019 28.109 5.359 1 98.75 207 CYS A C 1
ATOM 1605 O O . CYS A 1 207 ? 1.095 27 5.91 1 98.75 207 CYS A O 1
ATOM 1607 N N . LEU A 1 208 ? 1.349 28.297 4.098 1 98.56 208 LEU A N 1
ATOM 1608 C CA . LEU A 1 208 ? 1.956 27.234 3.291 1 98.56 208 LEU A CA 1
ATOM 1609 C C . LEU A 1 208 ? 3.234 27.734 2.623 1 98.56 208 LEU A C 1
ATOM 1611 O O . LEU A 1 208 ? 3.357 28.922 2.311 1 98.56 208 LEU A O 1
ATOM 1615 N N . LEU A 1 209 ? 4.156 26.828 2.404 1 98.56 209 LEU A N 1
ATOM 1616 C CA . LEU A 1 209 ? 5.285 27.125 1.526 1 98.56 209 LEU A CA 1
ATOM 1617 C C . LEU A 1 209 ? 4.84 27.172 0.068 1 98.56 209 LEU A C 1
ATOM 1619 O O . LEU A 1 209 ? 4.441 26.156 -0.5 1 98.56 209 LEU A O 1
ATOM 1623 N N . MET A 1 210 ? 4.836 28.359 -0.486 1 98.38 210 MET A N 1
ATOM 1624 C CA . MET A 1 210 ? 4.438 28.578 -1.873 1 98.38 210 MET A CA 1
ATOM 1625 C C . MET A 1 210 ? 5.602 28.312 -2.82 1 98.38 210 MET A C 1
ATOM 1627 O O . MET A 1 210 ? 6.652 28.953 -2.721 1 98.38 210 MET A O 1
ATOM 1631 N N . PRO A 1 211 ? 5.43 27.438 -3.773 1 98.5 211 PRO A N 1
ATOM 1632 C CA . PRO A 1 211 ? 6.559 27.094 -4.641 1 98.5 211 PRO A CA 1
ATOM 1633 C C . PRO A 1 211 ? 6.738 28.078 -5.789 1 98.5 211 PRO A C 1
ATOM 1635 O O . PRO A 1 211 ? 6.695 27.703 -6.961 1 98.5 211 PRO A O 1
ATOM 1638 N N . LEU A 1 212 ? 7.051 29.344 -5.434 1 98.62 212 LEU A N 1
ATOM 1639 C CA . LEU A 1 212 ? 7.406 30.297 -6.477 1 98.62 212 LEU A CA 1
ATOM 1640 C C . LEU A 1 212 ? 8.523 29.734 -7.363 1 98.62 212 LEU A C 1
ATOM 1642 O O . LEU A 1 212 ? 8.523 29.953 -8.578 1 98.62 212 LEU A O 1
ATOM 1646 N N . TRP A 1 213 ? 9.523 29.219 -6.855 1 98.06 213 TRP A N 1
ATOM 1647 C CA . TRP A 1 213 ? 10.438 28.266 -7.48 1 98.06 213 TRP A CA 1
ATOM 1648 C C . TRP A 1 213 ? 10.414 26.922 -6.754 1 98.06 213 TRP A C 1
ATOM 1650 O O . TRP A 1 213 ? 9.836 26.812 -5.668 1 98.06 213 TRP A O 1
ATOM 1660 N N . THR A 1 214 ? 10.883 25.828 -7.379 1 96.5 214 THR A N 1
ATOM 1661 C CA . THR A 1 214 ? 10.891 24.531 -6.734 1 96.5 214 THR A CA 1
ATOM 1662 C C . THR A 1 214 ? 11.703 24.562 -5.441 1 96.5 214 THR A C 1
ATOM 1664 O O . THR A 1 214 ? 12.898 24.875 -5.461 1 96.5 214 THR A O 1
ATOM 1667 N N . PRO A 1 215 ? 11.055 24.312 -4.305 1 96.44 215 PRO A N 1
ATOM 1668 C CA . PRO A 1 215 ? 11.789 24.422 -3.037 1 96.44 215 PRO A CA 1
ATOM 1669 C C . PRO A 1 215 ? 13.016 23.516 -2.992 1 96.44 215 PRO A C 1
ATOM 1671 O O . PRO A 1 215 ? 12.922 22.312 -3.287 1 96.44 215 PRO A O 1
ATOM 1674 N N . PRO A 1 216 ? 14.156 24.094 -2.736 1 95.19 216 PRO A N 1
ATOM 1675 C CA . PRO A 1 216 ? 15.375 23.297 -2.656 1 95.19 216 PRO A CA 1
ATOM 1676 C C . PRO A 1 216 ? 15.492 22.516 -1.345 1 95.19 216 PRO A C 1
ATOM 1678 O O . PRO A 1 216 ? 16.484 22.672 -0.617 1 95.19 216 PRO A O 1
ATOM 1681 N N . LEU A 1 217 ? 14.508 21.734 -1.025 1 94.5 217 LEU A N 1
ATOM 1682 C CA . LEU A 1 217 ? 14.359 21.016 0.236 1 94.5 217 LEU A CA 1
ATOM 1683 C C . LEU A 1 217 ? 14.391 19.516 0.01 1 94.5 217 LEU A C 1
ATOM 1685 O O . LEU A 1 217 ? 13.852 19.016 -0.982 1 94.5 217 LEU A O 1
ATOM 1689 N N . ASP A 1 218 ? 15.039 18.766 0.873 1 93.5 218 ASP A N 1
ATOM 1690 C CA . ASP A 1 218 ? 15.164 17.312 0.886 1 93.5 218 ASP A CA 1
ATOM 1691 C C . ASP A 1 218 ? 15.477 16.781 -0.508 1 93.5 218 ASP A C 1
ATOM 1693 O O . ASP A 1 218 ? 14.781 15.898 -1.013 1 93.5 218 ASP A O 1
ATOM 1697 N N . THR A 1 219 ? 16.406 17.328 -1.135 1 94.12 219 THR A N 1
ATOM 1698 C CA . THR A 1 219 ? 16.922 16.906 -2.438 1 94.12 219 THR A CA 1
ATOM 1699 C C . THR A 1 219 ? 18.406 16.578 -2.357 1 94.12 219 THR A C 1
ATOM 1701 O O . THR A 1 219 ? 19.188 17.375 -1.848 1 94.12 219 THR A O 1
ATOM 1704 N N . ALA A 1 220 ? 18.734 15.461 -2.824 1 92.75 220 ALA A N 1
ATOM 1705 C CA . ALA A 1 220 ? 20.125 15.031 -2.766 1 92.75 220 ALA A CA 1
ATOM 1706 C C . ALA A 1 220 ? 21.016 15.969 -3.568 1 92.75 220 ALA A C 1
ATOM 1708 O O . ALA A 1 220 ? 20.625 16.438 -4.641 1 92.75 220 ALA A O 1
ATOM 1709 N N . PRO A 1 221 ? 22.297 16.203 -3.078 1 92.19 221 PRO A N 1
ATOM 1710 C CA . PRO A 1 221 ? 23.234 17.016 -3.863 1 92.19 221 PRO A CA 1
ATOM 1711 C C . PRO A 1 221 ? 23.422 16.5 -5.289 1 92.19 221 PRO A C 1
ATOM 1713 O O . PRO A 1 221 ? 23.562 15.289 -5.496 1 92.19 221 PRO A O 1
ATOM 1716 N N . GLY A 1 222 ? 23.312 17.344 -6.18 1 91 222 GLY A N 1
ATOM 1717 C CA . GLY A 1 222 ? 23.516 16.984 -7.57 1 91 222 GLY A CA 1
ATOM 1718 C C . GLY A 1 222 ? 22.266 16.422 -8.234 1 91 222 GLY A C 1
ATOM 1719 O O . GLY A 1 222 ? 22.266 16.172 -9.445 1 91 222 GLY A O 1
ATOM 1720 N N . GLN A 1 223 ? 21.234 16.219 -7.477 1 91.12 223 GLN A N 1
ATOM 1721 C CA . GLN A 1 223 ? 20 15.68 -8.031 1 91.12 223 GLN A CA 1
ATOM 1722 C C . GLN A 1 223 ? 18.922 16.766 -8.148 1 91.12 223 GLN A C 1
ATOM 1724 O O . GLN A 1 223 ? 19.078 17.859 -7.598 1 91.12 223 GLN A O 1
ATOM 1729 N N . ARG A 1 224 ? 17.969 16.469 -8.992 1 91 224 ARG A N 1
ATOM 1730 C CA . ARG A 1 224 ? 16.844 17.375 -9.18 1 91 224 ARG A CA 1
ATOM 1731 C C . ARG A 1 224 ? 15.516 16.656 -8.953 1 91 224 ARG A C 1
ATOM 1733 O O . ARG A 1 224 ? 15.383 15.469 -9.273 1 91 224 ARG A O 1
ATOM 1740 N N . ARG A 1 225 ? 14.711 17.281 -8.367 1 93.06 225 ARG A N 1
ATOM 1741 C CA . ARG A 1 225 ? 13.359 16.75 -8.219 1 93.06 225 ARG A CA 1
ATOM 1742 C C . ARG A 1 225 ? 12.43 17.312 -9.289 1 93.06 225 ARG A C 1
ATOM 1744 O O . ARG A 1 225 ? 12.789 18.25 -10 1 93.06 225 ARG A O 1
ATOM 1751 N N . MET A 1 226 ? 11.211 16.781 -9.477 1 96.06 226 MET A N 1
ATOM 1752 C CA . MET A 1 226 ? 10.242 17.281 -10.438 1 96.06 226 MET A CA 1
ATOM 1753 C C . MET A 1 226 ? 9.969 18.766 -10.219 1 96.06 226 MET A C 1
ATOM 1755 O O . MET A 1 226 ? 9.617 19.172 -9.109 1 96.06 226 MET A O 1
ATOM 1759 N N . PRO A 1 227 ? 10.211 19.578 -11.203 1 97.25 227 PRO A N 1
ATOM 1760 C CA . PRO A 1 227 ? 10.047 21.016 -11.023 1 97.25 227 PRO A CA 1
ATOM 1761 C C . PRO A 1 227 ? 8.586 21.422 -10.828 1 97.25 227 PRO A C 1
ATOM 1763 O O . PRO A 1 227 ? 7.711 20.953 -11.555 1 97.25 227 PRO A O 1
ATOM 1766 N N . THR A 1 228 ? 8.391 22.25 -9.883 1 98.06 228 THR A N 1
ATOM 1767 C CA . THR A 1 228 ? 7.062 22.781 -9.609 1 98.06 228 THR A CA 1
ATOM 1768 C C . THR A 1 228 ? 7.105 24.297 -9.445 1 98.06 228 THR A C 1
ATOM 1770 O O . THR A 1 228 ? 6.402 24.859 -8.602 1 98.06 228 THR A O 1
ATOM 1773 N N . GLN A 1 229 ? 7.902 24.953 -10.188 1 98.38 229 GLN A N 1
ATOM 1774 C CA . GLN A 1 229 ? 8.102 26.406 -10.164 1 98.38 229 GLN A CA 1
ATOM 1775 C C . GLN A 1 229 ? 6.871 27.141 -10.703 1 98.38 229 GLN A C 1
ATOM 1777 O O . GLN A 1 229 ? 6.445 26.891 -11.836 1 98.38 229 GLN A O 1
ATOM 1782 N N . LEU A 1 230 ? 6.32 28.031 -9.898 1 98.75 230 LEU A N 1
ATOM 1783 C CA . LEU A 1 230 ? 5.133 28.781 -10.281 1 98.75 230 LEU A CA 1
ATOM 1784 C C . LEU A 1 230 ? 5.504 29.969 -11.172 1 98.75 230 LEU A C 1
ATOM 1786 O O . LEU A 1 230 ? 4.734 30.344 -12.055 1 98.75 230 LEU A O 1
ATOM 1790 N N . LEU A 1 231 ? 6.645 30.609 -10.922 1 98.38 231 LEU A N 1
ATOM 1791 C CA . LEU A 1 231 ? 7.082 31.734 -11.734 1 98.38 231 LEU A CA 1
ATOM 1792 C C . LEU A 1 231 ? 7.633 31.266 -13.07 1 98.38 231 LEU A C 1
ATOM 1794 O O . LEU A 1 231 ? 8.508 30.406 -13.117 1 98.38 231 LEU A O 1
ATOM 1798 N N . ASP A 1 232 ? 7.078 31.781 -14.094 1 97.56 232 ASP A N 1
ATOM 1799 C CA . ASP A 1 232 ? 7.699 31.609 -15.398 1 97.56 232 ASP A CA 1
ATOM 1800 C C . ASP A 1 232 ? 8.742 32.688 -15.664 1 97.56 232 ASP A C 1
ATOM 1802 O O . ASP A 1 232 ? 8.398 33.844 -15.828 1 97.56 232 ASP A O 1
ATOM 1806 N N . ILE A 1 233 ? 9.984 32.281 -15.734 1 98.31 233 ILE A N 1
ATOM 1807 C CA . ILE A 1 233 ? 11.086 33.219 -15.797 1 98.31 233 ILE A CA 1
ATOM 1808 C C . ILE A 1 233 ? 11.727 33.188 -17.188 1 98.31 233 ILE A C 1
ATOM 1810 O O . ILE A 1 233 ? 12.039 32.125 -17.703 1 98.31 233 ILE A O 1
ATOM 1814 N N . THR A 1 234 ? 11.914 34.344 -17.766 1 97.62 234 THR A N 1
ATOM 1815 C CA . THR A 1 234 ? 12.555 34.469 -19.078 1 97.62 234 THR A CA 1
ATOM 1816 C C . THR A 1 234 ? 13.766 35.375 -19 1 97.62 234 THR A C 1
ATOM 1818 O O . THR A 1 234 ? 13.688 36.469 -18.469 1 97.62 234 THR A O 1
ATOM 1821 N N . ARG A 1 235 ? 14.836 34.844 -19.422 1 95.5 235 ARG A N 1
ATOM 1822 C CA . ARG A 1 235 ? 16 35.688 -19.578 1 95.5 235 ARG A CA 1
ATOM 1823 C C . ARG A 1 235 ? 15.93 36.5 -20.875 1 95.5 235 ARG A C 1
ATOM 1825 O O . ARG A 1 235 ? 15.852 35.938 -21.953 1 95.5 235 ARG A O 1
ATOM 1832 N N . GLU A 1 236 ? 16.109 37.781 -20.625 1 91.38 236 GLU A N 1
ATOM 1833 C CA . GLU A 1 236 ? 16.062 38.656 -21.781 1 91.38 236 GLU A CA 1
ATOM 1834 C C . GLU A 1 236 ? 17.453 38.875 -22.375 1 91.38 236 GLU A C 1
ATOM 1836 O O . GLU A 1 236 ? 18.453 38.531 -21.734 1 91.38 236 GLU A O 1
ATOM 1841 N N . GLY A 1 237 ? 17.719 39.188 -23.625 1 82.94 237 GLY A N 1
ATOM 1842 C CA . GLY A 1 237 ? 18.984 39.344 -24.344 1 82.94 237 GLY A CA 1
ATOM 1843 C C . GLY A 1 237 ? 19.922 40.344 -23.688 1 82.94 237 GLY A C 1
ATOM 1844 O O . GLY A 1 237 ? 21.141 40.25 -23.891 1 82.94 237 GLY A O 1
ATOM 1845 N N . ASP A 1 238 ? 19.578 41.156 -22.828 1 86.12 238 ASP A N 1
ATOM 1846 C CA . ASP A 1 238 ? 20.406 42.219 -22.266 1 86.12 238 ASP A CA 1
ATOM 1847 C C . ASP A 1 238 ? 20.781 41.906 -20.812 1 86.12 238 ASP A C 1
ATOM 1849 O O . ASP A 1 238 ? 21.234 42.781 -20.078 1 86.12 238 ASP A O 1
ATOM 1853 N N . GLY A 1 239 ? 20.5 40.719 -20.375 1 84.94 239 GLY A N 1
ATOM 1854 C CA . GLY A 1 239 ? 20.828 40.344 -19.016 1 84.94 239 GLY A CA 1
ATOM 1855 C C . GLY A 1 239 ? 19.672 40.531 -18.047 1 84.94 239 GLY A C 1
ATOM 1856 O O . GLY A 1 239 ? 19.797 40.219 -16.859 1 84.94 239 GLY A O 1
ATOM 1857 N N . ARG A 1 240 ? 18.609 40.906 -18.531 1 92.56 240 ARG A N 1
ATOM 1858 C CA . ARG A 1 240 ? 17.422 41.125 -17.703 1 92.56 240 ARG A CA 1
ATOM 1859 C C . ARG A 1 240 ? 16.547 39.875 -17.672 1 92.56 240 ARG A C 1
ATOM 1861 O O . ARG A 1 240 ? 16.609 39.031 -18.578 1 92.56 240 ARG A O 1
ATOM 1868 N N . TYR A 1 241 ? 15.781 39.844 -16.547 1 97.19 241 TYR A N 1
ATOM 1869 C CA . TYR A 1 241 ? 14.82 38.75 -16.406 1 97.19 241 TYR A CA 1
ATOM 1870 C C . TYR A 1 241 ? 13.391 39.281 -16.359 1 97.19 241 TYR A C 1
ATOM 1872 O O . TYR A 1 241 ? 13.141 40.344 -15.805 1 97.19 241 TYR A O 1
ATOM 1880 N N . SER A 1 242 ? 12.516 38.656 -17.031 1 97.12 242 SER A N 1
ATOM 1881 C CA . SER A 1 242 ? 11.086 38.906 -16.891 1 97.12 242 SER A CA 1
ATOM 1882 C C . SER A 1 242 ? 10.383 37.75 -16.172 1 97.12 242 SER A C 1
ATOM 1884 O O . SER A 1 242 ? 10.789 36.594 -16.297 1 97.12 242 SER A O 1
ATOM 1886 N N . PHE A 1 243 ? 9.375 38.062 -15.422 1 98.12 243 PHE A N 1
ATOM 1887 C CA . PHE A 1 243 ? 8.695 37.125 -14.57 1 98.12 243 PHE A CA 1
ATOM 1888 C C . PHE A 1 243 ? 7.199 37.094 -14.867 1 98.12 243 PHE A C 1
ATOM 1890 O O . PHE A 1 243 ? 6.496 38.062 -14.633 1 98.12 243 PHE A O 1
ATOM 1897 N N . ASP A 1 244 ? 6.727 36.031 -15.438 1 97.81 244 ASP A N 1
ATOM 1898 C CA . ASP A 1 244 ? 5.297 35.812 -15.609 1 97.81 244 ASP A CA 1
ATOM 1899 C C . ASP A 1 244 ? 4.672 35.188 -14.367 1 97.81 244 ASP A C 1
ATOM 1901 O O . ASP A 1 244 ? 5.129 34.156 -13.891 1 97.81 244 ASP A O 1
ATOM 1905 N N . THR A 1 245 ? 3.596 35.781 -13.852 1 98.5 245 THR A N 1
ATOM 1906 C CA . THR A 1 245 ? 3.053 35.406 -12.555 1 98.5 245 THR A CA 1
ATOM 1907 C C . THR A 1 245 ? 1.708 34.719 -12.711 1 98.5 245 THR A C 1
ATOM 1909 O O . THR A 1 245 ? 0.972 34.531 -11.734 1 98.5 245 THR A O 1
ATOM 1912 N N . SER A 1 246 ? 1.353 34.219 -13.844 1 98.31 246 SER A N 1
ATOM 1913 C CA . SER A 1 246 ? 0.019 33.688 -14.086 1 98.31 246 SER A CA 1
ATOM 1914 C C . SER A 1 246 ? -0.291 32.531 -13.148 1 98.31 246 SER A C 1
ATOM 1916 O O . SER A 1 246 ? -1.337 32.531 -12.492 1 98.31 246 SER A O 1
ATOM 1918 N N . ARG A 1 247 ? 0.546 31.609 -13.039 1 98.5 247 ARG A N 1
ATOM 1919 C CA . ARG A 1 247 ? 0.333 30.484 -12.148 1 98.5 247 ARG A CA 1
ATOM 1920 C C . ARG A 1 247 ? 0.378 30.922 -10.688 1 98.5 247 ARG A C 1
ATOM 1922 O O . ARG A 1 247 ? -0.389 30.422 -9.859 1 98.5 247 ARG A O 1
ATOM 1929 N N . ALA A 1 248 ? 1.27 31.828 -10.414 1 98.75 248 ALA A N 1
ATOM 1930 C CA . ALA A 1 248 ? 1.393 32.312 -9.047 1 98.75 248 ALA A CA 1
ATOM 1931 C C . ALA A 1 248 ? 0.111 33.031 -8.594 1 98.75 248 ALA A C 1
ATOM 1933 O O . ALA A 1 248 ? -0.314 32.875 -7.449 1 98.75 248 ALA A O 1
ATOM 1934 N N . VAL A 1 249 ? -0.444 33.75 -9.453 1 98.75 249 VAL A N 1
ATOM 1935 C CA . VAL A 1 249 ? -1.689 34.438 -9.141 1 98.75 249 VAL A CA 1
ATOM 1936 C C . VAL A 1 249 ? -2.793 33.438 -8.859 1 98.75 249 VAL A C 1
ATOM 1938 O O . VAL A 1 249 ? -3.596 33.594 -7.945 1 98.75 249 VAL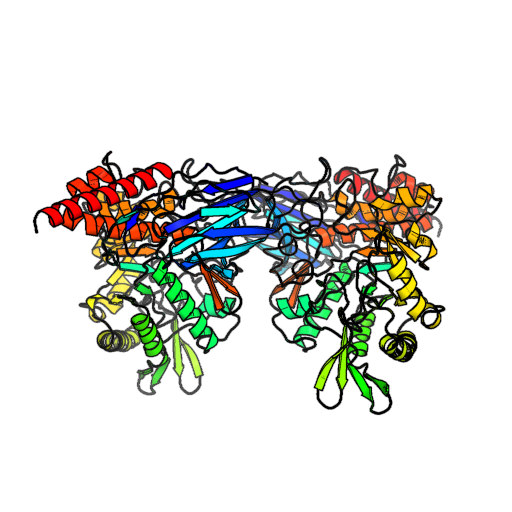 A O 1
ATOM 1941 N N . ARG A 1 250 ? -2.842 32.406 -9.656 1 98.5 250 ARG A N 1
ATOM 1942 C CA . ARG A 1 250 ? -3.828 31.375 -9.422 1 98.5 250 ARG A CA 1
ATOM 1943 C C . ARG A 1 250 ? -3.641 30.75 -8.039 1 98.5 250 ARG A C 1
ATOM 1945 O O . ARG A 1 250 ? -4.617 30.484 -7.336 1 98.5 250 ARG A O 1
ATOM 1952 N N . TRP A 1 251 ? -2.422 30.5 -7.699 1 98.62 251 TRP A N 1
ATOM 1953 C CA . TRP A 1 251 ? -2.105 29.969 -6.379 1 98.62 251 TRP A CA 1
ATOM 1954 C C . TRP A 1 251 ? -2.6 30.906 -5.285 1 98.62 251 TRP A C 1
ATOM 1956 O O . TRP A 1 251 ? -3.219 30.469 -4.312 1 98.62 251 TRP A O 1
ATOM 1966 N N . LEU A 1 252 ? -2.344 32.188 -5.414 1 98.56 252 LEU A N 1
ATOM 1967 C CA . LEU A 1 252 ? -2.729 33.156 -4.422 1 98.56 252 LEU A CA 1
ATOM 1968 C C . LEU A 1 252 ? -4.246 33.281 -4.32 1 98.56 252 LEU A C 1
ATOM 1970 O O . LEU A 1 252 ? -4.781 33.531 -3.24 1 98.56 252 LEU A O 1
ATOM 1974 N N . ASN A 1 253 ? -4.887 33.062 -5.406 1 98.5 253 ASN A N 1
ATOM 1975 C CA . ASN A 1 253 ? -6.348 33.062 -5.375 1 98.5 253 ASN A CA 1
ATOM 1976 C C . ASN A 1 253 ? -6.883 31.906 -4.539 1 98.5 253 ASN A C 1
ATOM 1978 O O . ASN A 1 253 ? -7.875 32.062 -3.824 1 98.5 253 ASN A O 1
ATOM 1982 N N . LEU A 1 254 ? -6.258 30.781 -4.652 1 98.69 254 LEU A N 1
ATOM 1983 C CA . LEU A 1 254 ? -6.652 29.656 -3.83 1 98.69 254 LEU A CA 1
ATOM 1984 C C . LEU A 1 254 ? -6.359 29.922 -2.357 1 98.69 254 LEU A C 1
ATOM 1986 O O . LEU A 1 254 ? -7.156 29.562 -1.486 1 98.69 254 LEU A O 1
ATOM 1990 N N . VAL A 1 255 ? -5.203 30.5 -2.127 1 98.06 255 VAL A N 1
ATOM 1991 C CA . VAL A 1 255 ? -4.816 30.875 -0.771 1 98.06 255 VAL A CA 1
ATOM 1992 C C . VAL A 1 255 ? -5.887 31.781 -0.157 1 98.06 255 VAL A C 1
ATOM 1994 O O . VAL A 1 255 ? -6.332 31.547 0.97 1 98.06 255 VAL A O 1
ATOM 1997 N N . LYS A 1 256 ? -6.301 32.75 -0.851 1 97.75 256 LYS A N 1
ATOM 1998 C CA . LYS A 1 256 ? -7.332 33.688 -0.4 1 97.75 256 LYS A CA 1
ATOM 1999 C C . LYS A 1 256 ? -8.68 33 -0.265 1 97.75 256 LYS A C 1
ATOM 2001 O O . LYS A 1 256 ? -9.375 33.156 0.742 1 97.75 256 LYS A O 1
ATOM 2006 N N . LYS A 1 257 ? -9.016 32.25 -1.255 1 98.38 257 LYS A N 1
ATOM 2007 C CA . LYS A 1 257 ? -10.297 31.547 -1.3 1 98.38 257 LYS A CA 1
ATOM 2008 C C . LYS A 1 257 ? -10.492 30.656 -0.069 1 98.38 257 LYS A C 1
ATOM 2010 O O . LYS A 1 257 ? -11.594 30.578 0.469 1 98.38 257 LYS A O 1
ATOM 2015 N N . HIS A 1 258 ? -9.43 30.047 0.411 1 98.44 258 HIS A N 1
ATOM 2016 C CA . HIS A 1 258 ? -9.578 29.047 1.457 1 98.44 258 HIS A CA 1
ATOM 2017 C C . HIS A 1 258 ? -9.086 29.578 2.801 1 98.44 258 HIS A C 1
ATOM 2019 O O . HIS A 1 258 ? -8.969 28.812 3.764 1 98.44 258 HIS A O 1
ATOM 2025 N N . GLY A 1 259 ? -8.734 30.781 2.881 1 97.56 259 GLY A N 1
ATOM 2026 C CA . GLY A 1 259 ? -8.578 31.469 4.152 1 97.56 259 GLY A CA 1
ATOM 2027 C C . GLY A 1 259 ? -7.188 31.297 4.746 1 97.56 259 GLY A C 1
ATOM 2028 O O . GLY A 1 259 ? -7.031 31.266 5.969 1 97.56 259 GLY A O 1
ATOM 2029 N N . PHE A 1 260 ? -6.152 31.125 3.943 1 98.38 260 PHE A N 1
ATOM 2030 C CA . PHE A 1 260 ? -4.781 31.188 4.426 1 98.38 260 PHE A CA 1
ATOM 2031 C C . PHE A 1 260 ? -4.363 32.625 4.664 1 98.38 260 PHE A C 1
ATOM 2033 O O . PHE A 1 260 ? -4.688 33.531 3.867 1 98.38 260 PHE A O 1
ATOM 2040 N N . SER A 1 261 ? -3.65 32.844 5.77 1 97.5 261 SER A N 1
ATOM 2041 C CA . SER A 1 261 ? -3.361 34.219 6.152 1 97.5 261 SER A CA 1
ATOM 2042 C C . SER A 1 261 ? -1.9 34.562 5.891 1 97.5 261 SER A C 1
ATOM 2044 O O . SER A 1 261 ? -1.518 35.75 5.949 1 97.5 261 SER A O 1
ATOM 2046 N N . ALA A 1 262 ? -1.093 33.562 5.574 1 98.06 262 ALA A N 1
ATOM 2047 C CA . ALA A 1 262 ? 0.335 33.812 5.391 1 98.06 262 ALA A CA 1
ATOM 2048 C C . ALA A 1 262 ? 0.93 32.844 4.371 1 98.06 262 ALA A C 1
ATOM 2050 O O . ALA A 1 262 ? 0.3 31.844 4.008 1 98.06 262 ALA A O 1
ATOM 2051 N N . ILE A 1 263 ? 2.125 33.219 3.877 1 97.81 263 ILE A N 1
ATOM 2052 C CA . ILE A 1 263 ? 2.842 32.344 2.953 1 97.81 263 ILE A CA 1
ATOM 2053 C C . ILE A 1 263 ? 4.332 32.375 3.277 1 97.81 263 ILE A C 1
ATOM 2055 O O . ILE A 1 263 ? 4.852 33.375 3.789 1 97.81 263 ILE A O 1
ATOM 2059 N N . GLU A 1 264 ? 4.895 31.219 3.105 1 98.31 264 GLU A N 1
ATOM 2060 C CA . GLU A 1 264 ? 6.352 31.125 3.08 1 98.31 264 GLU A CA 1
ATOM 2061 C C . GLU A 1 264 ? 6.883 31.141 1.648 1 98.31 264 GLU A C 1
ATOM 2063 O O . GLU A 1 264 ? 6.289 30.531 0.756 1 98.31 264 GLU A O 1
ATOM 2068 N N . ILE A 1 265 ? 7.941 31.875 1.429 1 98.19 265 ILE A N 1
ATOM 2069 C CA . ILE A 1 265 ? 8.664 31.859 0.164 1 98.19 265 ILE A CA 1
ATOM 2070 C C . ILE A 1 265 ? 9.781 30.828 0.221 1 98.19 265 ILE A C 1
ATOM 2072 O O . ILE A 1 265 ? 10.391 30.609 1.272 1 98.19 265 ILE A O 1
ATOM 2076 N N . PRO A 1 266 ? 10 30.109 -0.865 1 97.94 266 PRO A N 1
ATOM 2077 C CA . PRO A 1 266 ? 11 29.031 -0.795 1 97.94 266 PRO A CA 1
ATOM 2078 C C . PRO A 1 266 ? 12.383 29.547 -0.407 1 97.94 266 PRO A C 1
ATOM 2080 O O . PRO A 1 266 ? 12.719 30.703 -0.659 1 97.94 266 PRO A O 1
ATOM 2083 N N . HIS A 1 267 ? 13.156 28.719 0.149 1 97.25 267 HIS A N 1
ATOM 2084 C CA . HIS A 1 267 ? 14.539 29.031 0.511 1 97.25 267 HIS A CA 1
ATOM 2085 C C . HIS A 1 267 ? 15.336 29.5 -0.699 1 97.25 267 HIS A C 1
ATOM 2087 O O . HIS A 1 267 ? 15.211 28.938 -1.789 1 97.25 267 HIS A O 1
ATOM 2093 N N . ILE A 1 268 ? 16.094 30.469 -0.494 1 97.5 268 ILE A N 1
ATOM 2094 C CA . ILE A 1 268 ? 16.875 31.094 -1.562 1 97.5 268 ILE A CA 1
ATOM 2095 C C . ILE A 1 268 ? 18.094 30.234 -1.861 1 97.5 268 ILE A C 1
ATOM 2097 O O . ILE A 1 268 ? 18.625 30.266 -2.975 1 97.5 268 ILE A O 1
ATOM 2101 N N . PHE A 1 269 ? 18.562 29.484 -0.888 1 96.62 269 PHE A N 1
ATOM 2102 C CA . PHE A 1 269 ? 19.734 28.625 -1.03 1 96.62 269 PHE A CA 1
ATOM 2103 C C . PHE A 1 269 ? 19.406 27.203 -0.613 1 96.62 269 PHE A C 1
ATOM 2105 O O . PHE A 1 269 ? 18.344 26.938 -0.056 1 96.62 269 PHE A O 1
ATOM 2112 N N . THR A 1 270 ? 20.297 26.234 -0.945 1 93.56 270 THR A N 1
ATOM 2113 C CA . THR A 1 270 ? 20.109 24.812 -0.657 1 93.56 270 THR A CA 1
ATOM 2114 C C . THR A 1 270 ? 20.094 24.578 0.849 1 93.56 270 THR A C 1
ATOM 2116 O O . THR A 1 270 ? 20.578 25.391 1.624 1 93.56 270 THR A O 1
ATOM 2119 N N . GLN A 1 271 ? 19.531 23.469 1.23 1 90.25 271 GLN A N 1
ATOM 2120 C CA . GLN A 1 271 ? 19.375 23.078 2.627 1 90.25 271 GLN A CA 1
ATOM 2121 C C . GLN A 1 271 ? 20.734 22.703 3.236 1 90.25 271 GLN A C 1
ATOM 2123 O O . GLN A 1 271 ? 21.703 22.453 2.512 1 90.25 271 GLN A O 1
ATOM 2128 N N . TRP A 1 272 ? 20.812 22.656 4.566 1 78.69 272 TRP A N 1
ATOM 2129 C CA . TRP A 1 272 ? 21.891 22.172 5.41 1 78.69 272 TRP A CA 1
ATOM 2130 C C . TRP A 1 272 ? 23.188 22.938 5.137 1 78.69 272 TRP A C 1
ATOM 2132 O O . TRP A 1 272 ? 24.234 22.328 4.895 1 78.69 272 TRP A O 1
ATOM 2142 N N . GLY A 1 273 ? 23.094 24.297 5.023 1 77.62 273 GLY A N 1
ATOM 2143 C CA . GLY A 1 273 ? 24.281 25.125 5.125 1 77.62 273 GLY A CA 1
ATOM 2144 C C . GLY A 1 273 ? 24.453 26.078 3.953 1 77.62 273 GLY A C 1
ATOM 2145 O O . GLY A 1 273 ? 25.469 26.781 3.852 1 77.62 273 GLY A O 1
ATOM 2146 N N . ALA A 1 274 ? 23.469 26.078 3.045 1 90 274 ALA A N 1
ATOM 2147 C CA . ALA A 1 274 ? 23.422 27.047 1.96 1 90 274 ALA A CA 1
ATOM 2148 C C . ALA A 1 274 ? 24.703 27.016 1.141 1 90 274 ALA A C 1
ATOM 2150 O O . ALA A 1 274 ? 25.281 28.062 0.847 1 90 274 ALA A O 1
ATOM 2151 N N . GLN A 1 275 ? 25.109 25.875 0.828 1 91.12 275 GLN A N 1
ATOM 2152 C CA . GLN A 1 275 ? 26.344 25.734 0.054 1 91.12 275 GLN A CA 1
ATOM 2153 C C . GLN A 1 275 ? 26.125 26.141 -1.402 1 91.12 275 GLN A C 1
ATOM 2155 O O . GLN A 1 275 ? 27.047 26.594 -2.078 1 91.12 275 GLN A O 1
ATOM 2160 N N . ALA A 1 276 ? 24.922 25.969 -1.831 1 95.44 276 ALA A N 1
ATOM 2161 C CA . ALA A 1 276 ? 24.625 26.203 -3.242 1 95.44 276 ALA A CA 1
ATOM 2162 C C . ALA A 1 276 ? 23.328 26.969 -3.412 1 95.44 276 ALA A C 1
ATOM 2164 O O . ALA A 1 276 ? 22.656 27.297 -2.428 1 95.44 276 ALA A O 1
ATOM 2165 N N . CYS A 1 277 ? 23.078 27.375 -4.695 1 96.31 277 CYS A N 1
ATOM 2166 C CA . CYS A 1 277 ? 21.891 28.141 -5.07 1 96.31 277 CYS A CA 1
ATOM 2167 C C . CYS A 1 277 ? 20.672 27.25 -5.195 1 96.31 277 CYS A C 1
ATOM 2169 O O . CYS A 1 277 ? 20.797 26.031 -5.367 1 96.31 277 CYS A O 1
ATOM 2171 N N . ALA A 1 278 ? 19.516 27.812 -4.992 1 96.75 278 ALA A N 1
ATOM 2172 C CA . ALA A 1 278 ? 18.281 27.109 -5.371 1 96.75 278 ALA A CA 1
ATOM 2173 C C . ALA A 1 278 ? 18.219 26.891 -6.879 1 96.75 278 ALA A C 1
ATOM 2175 O O . ALA A 1 278 ? 18.781 27.672 -7.652 1 96.75 278 ALA A O 1
ATOM 2176 N N . GLN A 1 279 ? 17.609 25.812 -7.242 1 96.38 279 GLN A N 1
ATOM 2177 C CA . GLN A 1 279 ? 17.422 25.516 -8.656 1 96.38 279 GLN A CA 1
ATOM 2178 C C . GLN A 1 279 ? 16.25 26.297 -9.242 1 96.38 279 GLN A C 1
ATOM 2180 O O . GLN A 1 279 ? 15.172 26.328 -8.656 1 96.38 279 GLN A O 1
ATOM 2185 N N . PHE A 1 280 ? 16.484 27 -10.375 1 97.75 280 PHE A N 1
ATOM 2186 C CA . PHE A 1 280 ? 15.438 27.688 -11.117 1 97.75 280 PHE A CA 1
ATOM 2187 C C . PHE A 1 280 ? 15.312 27.125 -12.523 1 97.75 280 PHE A C 1
ATOM 2189 O O . PHE A 1 280 ? 16.203 26.422 -13 1 97.75 280 PHE A O 1
ATOM 2196 N N . TYR A 1 281 ? 14.219 27.297 -13.109 1 97.81 281 TYR A N 1
ATOM 2197 C CA . TYR A 1 281 ? 13.977 26.969 -14.508 1 97.81 281 TYR A CA 1
ATOM 2198 C C . TYR A 1 281 ? 13.688 28.234 -15.312 1 97.81 281 TYR A C 1
ATOM 2200 O O . TYR A 1 281 ? 12.648 28.875 -15.125 1 97.81 281 TYR A O 1
ATOM 2208 N N . ILE A 1 282 ? 14.594 28.562 -16.203 1 97.62 282 ILE A N 1
ATOM 2209 C CA . ILE A 1 282 ? 14.57 29.844 -16.891 1 97.62 282 ILE A CA 1
ATOM 2210 C C . ILE A 1 282 ? 14.531 29.641 -18.406 1 97.62 282 ILE A C 1
ATOM 2212 O O . ILE A 1 282 ? 15.281 28.812 -18.938 1 97.62 282 ILE A O 1
ATOM 2216 N N . ARG A 1 283 ? 13.594 30.25 -19 1 96.44 283 ARG A N 1
ATOM 2217 C CA . ARG A 1 283 ? 13.469 30.203 -20.453 1 96.44 283 ARG A CA 1
ATOM 2218 C C . ARG A 1 283 ? 14.531 31.078 -21.109 1 96.44 283 ARG A C 1
ATOM 2220 O O . ARG A 1 283 ? 14.727 32.25 -20.719 1 96.44 283 ARG A O 1
ATOM 2227 N N . ASP A 1 284 ? 15.258 30.531 -22.016 1 91.69 284 ASP A N 1
ATOM 2228 C CA . ASP A 1 284 ? 16.203 31.203 -22.906 1 91.69 284 ASP A CA 1
ATOM 2229 C C . ASP A 1 284 ? 15.875 30.906 -24.375 1 91.69 284 ASP A C 1
ATOM 2231 O O . ASP A 1 284 ? 16.203 29.828 -24.875 1 91.69 284 ASP A O 1
ATOM 2235 N N . GLY A 1 285 ? 15.32 31.875 -25.078 1 87.56 285 GLY A N 1
ATOM 2236 C CA . GLY A 1 285 ? 14.75 31.578 -26.391 1 87.56 285 GLY A CA 1
ATOM 2237 C C . GLY A 1 285 ? 13.484 30.75 -26.312 1 87.56 285 GLY A C 1
ATOM 2238 O O . GLY A 1 285 ? 12.523 31.109 -25.641 1 87.56 285 GLY A O 1
ATOM 2239 N N . HIS A 1 286 ? 13.547 29.562 -26.938 1 88.5 286 HIS A N 1
ATOM 2240 C CA . HIS A 1 286 ? 12.359 28.703 -26.969 1 88.5 286 HIS A CA 1
ATOM 2241 C C . HIS A 1 286 ? 12.438 27.609 -25.922 1 88.5 286 HIS A C 1
ATOM 2243 O O . HIS A 1 286 ? 11.43 26.953 -25.641 1 88.5 286 HIS A O 1
ATOM 2249 N N . ASP A 1 287 ? 13.648 27.547 -25.25 1 93.06 287 ASP A N 1
ATOM 2250 C CA . ASP A 1 287 ? 13.852 26.391 -24.391 1 93.06 287 ASP A CA 1
ATOM 2251 C C . ASP A 1 287 ? 13.953 26.797 -22.922 1 93.06 287 ASP A C 1
ATOM 2253 O O . ASP A 1 287 ? 14.43 27.891 -22.609 1 93.06 287 ASP A O 1
ATOM 2257 N N . VAL A 1 288 ? 13.398 26.016 -22.094 1 95.62 288 VAL A N 1
ATOM 2258 C CA . VAL A 1 288 ? 13.508 26.172 -20.641 1 95.62 288 VAL A CA 1
ATOM 2259 C C . VAL A 1 288 ? 14.609 25.266 -20.094 1 95.62 288 VAL A C 1
ATOM 2261 O O . VAL A 1 288 ? 14.609 24.062 -20.359 1 95.62 288 VAL A O 1
ATOM 2264 N N . HIS A 1 289 ? 15.516 25.828 -19.328 1 94.94 289 HIS A N 1
ATOM 2265 C CA . HIS A 1 289 ? 16.641 25.062 -18.812 1 94.94 289 HIS A CA 1
ATOM 2266 C C . HIS A 1 289 ? 16.766 25.203 -17.297 1 94.94 289 HIS A C 1
ATOM 2268 O O . HIS A 1 289 ? 16.5 26.266 -16.75 1 94.94 289 HIS A O 1
ATOM 2274 N N . PRO A 1 290 ? 17.141 24.016 -16.703 1 96.19 290 PRO A N 1
ATOM 2275 C CA . PRO A 1 290 ? 17.531 24.188 -15.297 1 96.19 290 PRO A CA 1
ATOM 2276 C C . PRO A 1 290 ? 18.734 25.125 -15.141 1 96.19 290 PRO A C 1
ATOM 2278 O O . PRO A 1 290 ? 19.719 25 -15.875 1 96.19 290 PRO A O 1
ATOM 2281 N N . THR A 1 291 ? 18.578 26.094 -14.336 1 95.75 291 THR A N 1
ATOM 2282 C CA . THR A 1 291 ? 19.594 27.109 -14.102 1 95.75 291 THR A CA 1
ATOM 2283 C C . THR A 1 291 ? 19.938 27.203 -12.617 1 95.75 291 THR A C 1
ATOM 2285 O O . THR A 1 291 ? 19.062 27.062 -11.758 1 95.75 291 THR A O 1
ATOM 2288 N N . PHE A 1 292 ? 21.281 27.406 -12.297 1 96.62 292 PHE A N 1
ATOM 2289 C CA . PHE A 1 292 ? 21.844 27.391 -10.953 1 96.62 292 PHE A CA 1
ATOM 2290 C C . PHE A 1 292 ? 21.703 26 -10.32 1 96.62 292 PHE A C 1
ATOM 2292 O O . PHE A 1 292 ? 22.062 25 -10.93 1 96.62 292 PHE A O 1
ATOM 2299 N N . GLY A 1 293 ? 21.266 25.953 -9.07 1 94.81 293 GLY A N 1
ATOM 2300 C CA . GLY A 1 293 ? 21.188 24.672 -8.398 1 94.81 293 GLY A CA 1
ATOM 2301 C C . GLY A 1 293 ? 22.484 24.266 -7.723 1 94.81 293 GLY A C 1
ATOM 2302 O O . GLY A 1 293 ? 23.312 25.125 -7.379 1 94.81 293 GLY A O 1
ATOM 2303 N N . TRP A 1 294 ? 22.641 23.016 -7.477 1 94.06 294 TRP A N 1
ATOM 2304 C CA . TRP A 1 294 ? 23.75 22.453 -6.711 1 94.06 294 TRP A CA 1
ATOM 2305 C C . TRP A 1 294 ? 25.094 22.781 -7.359 1 94.06 294 TRP A C 1
ATOM 2307 O O . TRP A 1 294 ? 26.125 22.859 -6.68 1 94.06 294 TRP A O 1
ATOM 2317 N N . GLU A 1 295 ? 25.047 23.047 -8.562 1 93.19 295 GLU A N 1
ATOM 2318 C CA . GLU A 1 295 ? 26.281 23.266 -9.297 1 93.19 295 GLU A CA 1
ATOM 2319 C C . GLU A 1 295 ? 26.734 24.719 -9.211 1 93.19 295 GLU A C 1
ATOM 2321 O O . GLU A 1 295 ? 27.859 25.047 -9.625 1 93.19 295 GLU A O 1
ATOM 2326 N N . THR A 1 296 ? 25.938 25.516 -8.703 1 96.5 296 THR A N 1
ATOM 2327 C CA . THR A 1 296 ? 26.234 26.938 -8.586 1 96.5 296 THR A CA 1
ATOM 2328 C C . THR A 1 296 ? 26.406 27.328 -7.121 1 96.5 296 THR A C 1
ATOM 2330 O O . THR A 1 296 ? 25.469 27.234 -6.336 1 96.5 296 THR A O 1
ATOM 2333 N N . PRO A 1 297 ? 27.609 27.812 -6.793 1 96.25 297 PRO A N 1
ATOM 2334 C CA . PRO A 1 297 ? 27.812 28.219 -5.398 1 96.25 297 PRO A CA 1
ATOM 2335 C C . PRO A 1 297 ? 26.859 29.344 -4.973 1 96.25 297 PRO A C 1
ATOM 2337 O O . PRO A 1 297 ? 26.531 30.203 -5.777 1 96.25 297 PRO A O 1
ATOM 2340 N N . ALA A 1 298 ? 26.547 29.406 -3.664 1 96.31 298 ALA A N 1
ATOM 2341 C CA . ALA A 1 298 ? 25.625 30.391 -3.109 1 96.31 298 ALA A CA 1
ATOM 2342 C C . ALA A 1 298 ? 26.109 31.812 -3.354 1 96.31 298 ALA A C 1
ATOM 2344 O O . ALA A 1 298 ? 25.312 32.75 -3.432 1 96.31 298 ALA A O 1
ATOM 2345 N N . THR A 1 299 ? 27.438 31.984 -3.525 1 96.75 299 THR A N 1
ATOM 2346 C CA . THR A 1 299 ? 28.031 33.312 -3.613 1 96.75 299 THR A CA 1
ATOM 2347 C C . THR A 1 299 ? 28.344 33.688 -5.062 1 96.75 299 THR A C 1
ATOM 2349 O O . THR A 1 299 ? 29.062 34.656 -5.328 1 96.75 299 THR A O 1
ATOM 2352 N N . ALA A 1 300 ? 27.859 32.938 -5.934 1 97.38 300 ALA A N 1
ATOM 2353 C CA . ALA A 1 300 ? 28.141 33.188 -7.344 1 97.38 300 ALA A CA 1
ATOM 2354 C C . ALA A 1 300 ? 27.609 34.562 -7.754 1 97.38 300 ALA A C 1
ATOM 2356 O O . ALA A 1 300 ? 26.469 34.906 -7.477 1 97.38 300 ALA A O 1
ATOM 2357 N N . PRO A 1 301 ? 28.438 35.344 -8.516 1 97.06 301 PRO A N 1
ATOM 2358 C CA . PRO A 1 301 ? 28.016 36.688 -8.914 1 97.06 301 PRO A CA 1
ATOM 2359 C C . PRO A 1 301 ? 26.797 36.688 -9.82 1 97.06 301 PRO A C 1
ATOM 2361 O O . PRO A 1 301 ? 25.953 37.594 -9.742 1 97.06 301 PRO A O 1
ATOM 2364 N N . GLU A 1 302 ? 26.734 35.75 -10.664 1 95.81 302 GLU A N 1
ATOM 2365 C CA . GLU A 1 302 ? 25.594 35.688 -11.57 1 95.81 302 GLU A CA 1
ATOM 2366 C C . GLU A 1 302 ? 24.297 35.469 -10.797 1 95.81 302 GLU A C 1
ATOM 2368 O O . GLU A 1 302 ? 23.234 35.938 -11.211 1 95.81 302 GLU A O 1
ATOM 2373 N N . TYR A 1 303 ? 24.406 34.688 -9.711 1 97.56 303 TYR A N 1
ATOM 2374 C CA . TYR A 1 303 ? 23.219 34.469 -8.875 1 97.56 303 TYR A CA 1
ATOM 2375 C C . TYR A 1 303 ? 22.812 35.75 -8.164 1 97.56 303 TYR A C 1
ATOM 2377 O O . TYR A 1 303 ? 21.625 36.062 -8.055 1 97.56 303 TYR A O 1
ATOM 2385 N N . ARG A 1 304 ? 23.781 36.531 -7.656 1 97.38 304 ARG A N 1
ATOM 2386 C CA . ARG A 1 304 ? 23.5 37.812 -7.027 1 97.38 304 ARG A CA 1
ATOM 2387 C C . ARG A 1 304 ? 22.766 38.75 -7.988 1 97.38 304 ARG A C 1
ATOM 2389 O O . ARG A 1 304 ? 21.781 39.375 -7.613 1 97.38 304 ARG A O 1
ATOM 2396 N N . THR A 1 305 ? 23.281 38.781 -9.211 1 97.12 305 THR A N 1
ATOM 2397 C CA . THR A 1 305 ? 22.656 39.625 -10.234 1 97.12 305 THR A CA 1
ATOM 2398 C C . THR A 1 305 ? 21.203 39.188 -10.453 1 97.12 305 THR A C 1
ATOM 2400 O O . THR A 1 305 ? 20.312 40.031 -10.602 1 97.12 305 THR A O 1
ATOM 2403 N N . PHE A 1 306 ? 21.016 37.938 -10.492 1 97.56 306 PHE A N 1
ATOM 2404 C CA . PHE A 1 306 ? 19.672 37.406 -10.664 1 97.56 306 PHE A CA 1
ATOM 2405 C C . PHE A 1 306 ? 18.797 37.781 -9.477 1 97.56 306 PHE A C 1
ATOM 2407 O O . PHE A 1 306 ? 17.656 38.219 -9.648 1 97.56 306 PHE A O 1
ATOM 2414 N N . LEU A 1 307 ? 19.297 37.625 -8.25 1 98.25 307 LEU A N 1
ATOM 2415 C CA . LEU A 1 307 ? 18.547 37.875 -7.027 1 98.25 307 LEU A CA 1
ATOM 2416 C C . LEU A 1 307 ? 18.188 39.344 -6.898 1 98.25 307 LEU A C 1
ATOM 2418 O O . LEU A 1 307 ? 17.141 39.688 -6.355 1 98.25 307 LEU A O 1
ATOM 2422 N N . GLU A 1 308 ? 19.047 40.219 -7.414 1 98.12 308 GLU A N 1
ATOM 2423 C CA . GLU A 1 308 ? 18.797 41.656 -7.387 1 98.12 308 GLU A CA 1
ATOM 2424 C C . GLU A 1 308 ? 17.562 42.031 -8.195 1 98.12 308 GLU A C 1
ATOM 2426 O O . GLU A 1 308 ? 16.969 43.094 -7.992 1 98.12 308 GLU A O 1
ATOM 2431 N N . GLN A 1 309 ? 17.203 41.188 -9.055 1 98.25 309 GLN A N 1
ATOM 2432 C CA . GLN A 1 309 ? 15.992 41.375 -9.844 1 98.25 309 GLN A CA 1
ATOM 2433 C C . GLN A 1 309 ? 14.82 40.594 -9.281 1 98.25 309 GLN A C 1
ATOM 2435 O O . GLN A 1 309 ? 13.703 41.094 -9.164 1 98.25 309 GLN A O 1
ATOM 2440 N N . LEU A 1 310 ? 15.031 39.344 -8.93 1 98.56 310 LEU A N 1
ATOM 2441 C CA . LEU A 1 310 ? 13.984 38.438 -8.477 1 98.56 310 LEU A CA 1
ATOM 2442 C C . LEU A 1 310 ? 13.359 38.906 -7.172 1 98.56 310 LEU A C 1
ATOM 2444 O O . LEU A 1 310 ? 12.141 39 -7.051 1 98.56 310 LEU A O 1
ATOM 2448 N N . ILE A 1 311 ? 14.18 39.219 -6.137 1 98.5 311 ILE A N 1
ATOM 2449 C CA . ILE A 1 311 ? 13.695 39.438 -4.777 1 98.5 311 ILE A CA 1
ATOM 2450 C C . ILE A 1 311 ? 12.844 40.719 -4.746 1 98.5 311 ILE A C 1
ATOM 2452 O O . ILE A 1 311 ? 11.719 40.688 -4.238 1 98.5 311 ILE A O 1
ATOM 2456 N N . PRO A 1 312 ? 13.352 41.875 -5.332 1 98.06 312 PRO A N 1
ATOM 2457 C CA . PRO A 1 312 ? 12.469 43.031 -5.371 1 98.06 312 PRO A CA 1
ATOM 2458 C C . PRO A 1 312 ? 11.164 42.75 -6.121 1 98.06 312 PRO A C 1
ATOM 2460 O O . PRO A 1 312 ? 10.109 43.25 -5.73 1 98.06 312 PRO A O 1
ATOM 2463 N N . PHE A 1 313 ? 11.242 42.062 -7.168 1 98.44 313 PHE A N 1
ATOM 2464 C CA . PHE A 1 313 ? 10.039 41.719 -7.922 1 98.44 313 PHE A CA 1
ATOM 2465 C C . PHE A 1 313 ? 9.062 40.938 -7.051 1 98.44 313 PHE A C 1
ATOM 2467 O O . PHE A 1 313 ? 7.871 41.25 -7.012 1 98.44 313 PHE A O 1
ATOM 2474 N N . VAL A 1 314 ? 9.562 39.875 -6.379 1 98.56 314 VAL A N 1
ATOM 2475 C CA . VAL A 1 314 ? 8.734 39 -5.543 1 98.56 314 VAL A CA 1
ATOM 2476 C C . VAL A 1 314 ? 8.102 39.844 -4.422 1 98.56 314 VAL A C 1
ATOM 2478 O O . VAL A 1 314 ? 6.91 39.688 -4.133 1 98.56 314 VAL A O 1
ATOM 2481 N N . ARG A 1 315 ? 8.875 40.688 -3.787 1 97.69 315 ARG A N 1
ATOM 2482 C CA . ARG A 1 315 ? 8.367 41.531 -2.721 1 97.69 315 ARG A CA 1
ATOM 2483 C C . ARG A 1 315 ? 7.211 42.406 -3.213 1 97.69 315 ARG A C 1
ATOM 2485 O O . ARG A 1 315 ? 6.176 42.5 -2.549 1 97.69 315 ARG A O 1
ATOM 2492 N N . HIS A 1 316 ? 7.449 43 -4.352 1 97.69 316 HIS A N 1
ATOM 2493 C CA . HIS A 1 316 ? 6.426 43.875 -4.914 1 97.69 316 HIS A CA 1
ATOM 2494 C C . HIS A 1 316 ? 5.184 43.094 -5.309 1 97.69 316 HIS A C 1
ATOM 2496 O O . HIS A 1 316 ? 4.066 43.438 -4.945 1 97.69 316 HIS A O 1
ATOM 2502 N N . PHE A 1 317 ? 5.371 42.031 -5.98 1 98.25 317 PHE A N 1
ATOM 2503 C CA . PHE A 1 317 ? 4.289 41.188 -6.484 1 98.25 317 PHE A CA 1
ATOM 2504 C C . PHE A 1 317 ? 3.443 40.656 -5.336 1 98.25 317 PHE A C 1
ATOM 2506 O O . PHE A 1 317 ? 2.221 40.812 -5.324 1 98.25 317 PHE A O 1
ATOM 2513 N N . LEU A 1 318 ? 4.09 40 -4.379 1 98.25 318 LEU A N 1
ATOM 2514 C CA . LEU A 1 318 ? 3.35 39.406 -3.266 1 98.25 318 LEU A CA 1
ATOM 2515 C C . LEU A 1 318 ? 2.713 40.5 -2.402 1 98.25 318 LEU A C 1
ATOM 2517 O O . LEU A 1 318 ? 1.639 40.312 -1.834 1 98.25 318 LEU A O 1
ATOM 2521 N N . GLY A 1 319 ? 3.379 41.656 -2.289 1 96.5 319 GLY A N 1
ATOM 2522 C CA . GLY A 1 319 ? 2.846 42.781 -1.529 1 96.5 319 GLY A CA 1
ATOM 2523 C C . GLY A 1 319 ? 1.525 43.281 -2.07 1 96.5 319 GLY A C 1
ATOM 2524 O O . GLY A 1 319 ? 0.753 43.906 -1.343 1 96.5 319 GLY A O 1
ATOM 2525 N N . GLU A 1 320 ? 1.292 43.062 -3.316 1 96.56 320 GLU A N 1
ATOM 2526 C CA . GLU A 1 320 ? 0.03 43.469 -3.932 1 96.56 320 GLU A CA 1
ATOM 2527 C C . GLU A 1 320 ? -1.102 42.531 -3.531 1 96.56 320 GLU A C 1
ATOM 2529 O O . GLU A 1 320 ? -2.277 42.844 -3.705 1 96.56 320 GLU A O 1
ATOM 2534 N N . HIS A 1 321 ? -0.705 41.406 -3.004 1 95.81 321 HIS A N 1
ATOM 2535 C CA . HIS A 1 321 ? -1.711 40.375 -2.764 1 95.81 321 HIS A CA 1
ATOM 2536 C C . HIS A 1 321 ? -1.853 40.094 -1.275 1 95.81 321 HIS A C 1
ATOM 2538 O O . HIS A 1 321 ? -2.887 39.594 -0.834 1 95.81 321 HIS A O 1
ATOM 2544 N N . MET A 1 322 ? -0.817 40.281 -0.516 1 95.69 322 MET A N 1
ATOM 2545 C CA . MET A 1 322 ? -0.791 39.969 0.907 1 95.69 322 MET A CA 1
ATOM 2546 C C . MET A 1 322 ? -0.088 41.062 1.703 1 95.69 322 MET A C 1
ATOM 2548 O O . MET A 1 322 ? 0.721 41.812 1.155 1 95.69 322 MET A O 1
ATOM 2552 N N . GLU A 1 323 ? -0.383 41.125 3 1 95.44 323 GLU A N 1
ATOM 2553 C CA . GLU A 1 323 ? 0.358 42 3.879 1 95.44 323 GLU A CA 1
ATOM 2554 C C . GLU A 1 323 ? 1.809 41.562 4.035 1 95.44 323 GLU A C 1
ATOM 2556 O O . GLU A 1 323 ? 2.078 40.375 4.23 1 95.44 323 GLU A O 1
ATOM 2561 N N . PRO A 1 324 ? 2.715 42.438 3.936 1 94.56 324 PRO A N 1
ATOM 2562 C CA . PRO A 1 324 ? 4.133 42.094 4.035 1 94.56 324 PRO A CA 1
ATOM 2563 C C . PRO A 1 324 ? 4.465 41.344 5.32 1 94.56 324 PRO A C 1
ATOM 2565 O O . PRO A 1 324 ? 5.348 40.469 5.324 1 94.56 324 PRO A O 1
ATOM 2568 N N . SER A 1 325 ? 3.703 41.625 6.332 1 94.19 325 SER A N 1
ATOM 2569 C CA . SER A 1 325 ? 3.963 41 7.617 1 94.19 325 SER A CA 1
ATOM 2570 C C . SER A 1 325 ? 3.561 39.531 7.598 1 94.19 325 SER A C 1
ATOM 2572 O O . SER A 1 325 ? 3.928 38.75 8.492 1 94.19 325 SER A O 1
ATOM 2574 N N . SER A 1 326 ? 2.869 39.125 6.578 1 96.75 326 SER A N 1
ATOM 2575 C CA . SER A 1 326 ? 2.4 37.75 6.461 1 96.75 326 SER A CA 1
ATOM 2576 C C . SER A 1 326 ? 3.254 36.969 5.477 1 96.75 326 SER A C 1
ATOM 2578 O O . SER A 1 326 ? 2.895 35.844 5.094 1 96.75 326 SER A O 1
ATOM 2580 N N . LEU A 1 327 ? 4.316 37.625 5.008 1 97.62 327 LEU A N 1
ATOM 2581 C CA . LEU A 1 327 ? 5.246 36.969 4.082 1 97.62 327 LEU A CA 1
ATOM 2582 C C . LEU A 1 327 ? 6.531 36.594 4.797 1 97.62 327 LEU A C 1
ATOM 2584 O O . LEU A 1 327 ? 7.168 37.406 5.457 1 97.62 327 LEU A O 1
ATOM 2588 N N . TYR A 1 328 ? 6.898 35.312 4.688 1 97.5 328 TYR A N 1
ATOM 2589 C CA . TYR A 1 328 ? 8.078 34.812 5.391 1 97.5 328 TYR A CA 1
ATOM 2590 C C . TYR A 1 328 ? 9.117 34.281 4.41 1 97.5 328 TYR A C 1
ATOM 2592 O O . TYR A 1 328 ? 8.875 33.281 3.703 1 97.5 328 TYR A O 1
ATOM 2600 N N . PHE A 1 329 ? 10.258 34.906 4.344 1 96.81 329 PHE A N 1
ATOM 2601 C CA . PHE A 1 329 ? 11.367 34.531 3.48 1 96.81 329 PHE A CA 1
ATOM 2602 C C . PHE A 1 329 ? 12.328 33.594 4.215 1 96.81 329 PHE A C 1
ATOM 2604 O O . PHE A 1 329 ? 12.336 33.562 5.445 1 96.81 329 PHE A O 1
ATOM 2611 N N . HIS A 1 330 ? 13.07 32.812 3.512 1 96.12 330 HIS A N 1
ATOM 2612 C CA . HIS A 1 330 ? 14.062 31.875 4.055 1 96.12 330 HIS A CA 1
ATOM 2613 C C . HIS A 1 330 ? 15.406 32.062 3.367 1 96.12 330 HIS A C 1
ATOM 2615 O O . HIS A 1 330 ? 15.469 32.344 2.174 1 96.12 330 HIS A O 1
ATOM 2621 N N . ILE A 1 331 ? 16.406 31.812 4.141 1 94.19 331 ILE A N 1
ATOM 2622 C CA . ILE A 1 331 ? 17.75 31.719 3.58 1 94.19 331 ILE A CA 1
ATOM 2623 C C . ILE A 1 331 ? 18.094 30.266 3.275 1 94.19 331 ILE A C 1
ATOM 2625 O O . ILE A 1 331 ? 18.234 29.891 2.111 1 94.19 331 ILE A O 1
ATOM 2629 N N . SER A 1 332 ? 18.141 29.469 4.285 1 93.25 332 SER A N 1
ATOM 2630 C CA . SER A 1 332 ? 18.453 28.047 4.168 1 93.25 332 SER A CA 1
ATOM 2631 C C . SER A 1 332 ? 17.844 27.25 5.32 1 93.25 332 SER A C 1
ATOM 2633 O O . SER A 1 332 ? 17.719 27.766 6.43 1 93.25 332 SER A O 1
ATOM 2635 N N . ASP A 1 333 ? 17.578 25.984 5.078 1 91.44 333 ASP A N 1
ATOM 2636 C CA . ASP A 1 333 ? 16.953 25.109 6.066 1 91.44 333 ASP A CA 1
ATOM 2637 C C . ASP A 1 333 ? 18.016 24.406 6.914 1 91.44 333 ASP A C 1
ATOM 2639 O O . ASP A 1 333 ? 18.906 23.734 6.379 1 91.44 333 ASP A O 1
ATOM 2643 N N . GLU A 1 334 ? 17.844 24.453 8.18 1 84.88 334 GLU A N 1
ATOM 2644 C CA . GLU A 1 334 ? 18.547 23.734 9.242 1 84.88 334 GLU A CA 1
ATOM 2645 C C . GLU A 1 334 ? 20.047 23.734 9.016 1 84.88 334 GLU A C 1
ATOM 2647 O O . GLU A 1 334 ? 20.672 22.672 8.945 1 84.88 334 GLU A O 1
ATOM 2652 N N . PRO A 1 335 ? 20.703 24.828 8.992 1 78.5 335 PRO A N 1
ATOM 2653 C CA . PRO A 1 335 ? 22.172 24.859 8.961 1 78.5 335 PRO A CA 1
ATOM 2654 C C . PRO A 1 335 ? 22.797 24.266 10.219 1 78.5 335 PRO A C 1
ATOM 2656 O O . PRO A 1 335 ? 22.25 24.406 11.32 1 78.5 335 PRO A O 1
ATOM 2659 N N . ALA A 1 336 ? 23.766 23.484 10.039 1 78.44 336 ALA A N 1
ATOM 2660 C CA . ALA A 1 336 ? 24.453 22.859 11.164 1 78.44 336 ALA A CA 1
ATOM 2661 C C . ALA A 1 336 ? 25.641 23.703 11.633 1 78.44 336 ALA A C 1
ATOM 2663 O O . ALA A 1 336 ? 25.969 24.703 11.016 1 78.44 336 ALA A O 1
ATOM 2664 N N . GLU A 1 337 ? 26.203 23.219 12.695 1 75.75 337 GLU A N 1
ATOM 2665 C CA . GLU A 1 337 ? 27.312 23.953 13.312 1 75.75 337 GLU A CA 1
ATOM 2666 C C . GLU A 1 337 ? 28.469 24.109 12.336 1 75.75 337 GLU A C 1
ATOM 2668 O O . GLU A 1 337 ? 29.172 25.141 12.359 1 75.75 337 GLU A O 1
ATOM 2673 N N . ASP A 1 338 ? 28.594 23.172 11.492 1 79.88 338 ASP A N 1
ATOM 2674 C CA . ASP A 1 338 ? 29.75 23.188 10.609 1 79.88 338 ASP A CA 1
ATOM 2675 C C . ASP A 1 338 ? 29.453 24 9.344 1 79.88 338 ASP A C 1
ATOM 2677 O O . ASP A 1 338 ? 30.328 24.156 8.484 1 79.88 338 ASP A O 1
ATOM 2681 N N . ASN A 1 339 ? 28.281 24.625 9.344 1 83.31 339 ASN A N 1
ATOM 2682 C CA . ASN A 1 339 ? 27.906 25.328 8.133 1 83.31 339 ASN A CA 1
ATOM 2683 C C . ASN A 1 339 ? 27.734 26.828 8.375 1 83.31 339 ASN A C 1
ATOM 2685 O O . ASN A 1 339 ? 27.141 27.531 7.562 1 83.31 339 ASN A O 1
ATOM 2689 N N . VAL A 1 340 ? 28.266 27.328 9.438 1 84.12 340 VAL A N 1
ATOM 2690 C CA . VAL A 1 340 ? 28.031 28.719 9.812 1 84.12 340 VAL A CA 1
ATOM 2691 C C . VAL A 1 340 ? 28.625 29.641 8.75 1 84.12 340 VAL A C 1
ATOM 2693 O O . VAL A 1 340 ? 27.984 30.594 8.32 1 84.12 340 VAL A O 1
ATOM 2696 N N . ASP A 1 341 ? 29.781 29.281 8.281 1 87.31 341 ASP A N 1
ATOM 2697 C CA . ASP A 1 341 ? 30.469 30.156 7.332 1 87.31 341 ASP A CA 1
ATOM 2698 C C . ASP A 1 341 ? 29.703 30.25 6.016 1 87.31 341 ASP A C 1
ATOM 2700 O O . ASP A 1 341 ? 29.531 31.344 5.465 1 87.31 341 ASP A O 1
ATOM 2704 N N . THR A 1 342 ? 29.281 29.125 5.574 1 89.88 342 THR A N 1
ATOM 2705 C CA . THR A 1 342 ? 28.562 29.109 4.301 1 89.88 342 THR A CA 1
ATOM 2706 C C . THR A 1 342 ? 27.219 29.812 4.43 1 89.88 342 THR A C 1
ATOM 2708 O O . THR A 1 342 ? 26.797 30.516 3.516 1 89.88 342 THR A O 1
ATOM 2711 N N . TYR A 1 343 ? 26.625 29.672 5.535 1 91.06 343 TYR A N 1
ATOM 2712 C CA . TYR A 1 343 ? 25.344 30.328 5.781 1 91.06 343 TYR A CA 1
ATOM 2713 C C . TYR A 1 343 ? 25.5 31.844 5.824 1 91.06 343 TYR A C 1
ATOM 2715 O O . TYR A 1 343 ? 24.719 32.562 5.23 1 91.06 343 TYR A O 1
ATOM 2723 N N . VAL A 1 344 ? 26.516 32.25 6.508 1 91.12 344 VAL A N 1
ATOM 2724 C CA . VAL A 1 344 ? 26.781 33.688 6.641 1 91.12 344 VAL A CA 1
ATOM 2725 C C . VAL A 1 344 ? 27.078 34.281 5.27 1 91.12 344 VAL A C 1
ATOM 2727 O O . VAL A 1 344 ? 26.594 35.375 4.938 1 91.12 344 VAL A O 1
ATOM 2730 N N . ALA A 1 345 ? 27.844 33.594 4.547 1 93.62 345 ALA A N 1
ATOM 2731 C CA . ALA A 1 345 ? 28.188 34.062 3.211 1 93.62 345 ALA A CA 1
ATOM 2732 C C . ALA A 1 345 ? 26.953 34.156 2.322 1 93.62 345 ALA A C 1
ATOM 2734 O O . ALA A 1 345 ? 26.797 35.125 1.584 1 93.62 345 ALA A O 1
ATOM 2735 N N . ALA A 1 346 ? 26.141 33.156 2.359 1 94.31 346 ALA A N 1
ATOM 2736 C CA . ALA A 1 346 ? 24.906 33.156 1.579 1 94.31 346 ALA A CA 1
ATOM 2737 C C . ALA A 1 346 ? 23.969 34.281 2.021 1 94.31 346 ALA A C 1
ATOM 2739 O O . ALA A 1 346 ? 23.375 34.969 1.187 1 94.31 346 ALA A O 1
ATOM 2740 N N . ARG A 1 347 ? 23.828 34.406 3.307 1 93.25 347 ARG A N 1
ATOM 2741 C CA . ARG A 1 347 ? 22.984 35.438 3.871 1 93.25 347 ARG A CA 1
ATOM 2742 C C . ARG A 1 347 ? 23.438 36.844 3.408 1 93.25 347 ARG A C 1
ATOM 2744 O O . ARG A 1 347 ? 22.609 37.688 3.121 1 93.25 347 ARG A O 1
ATOM 2751 N N . ALA A 1 348 ? 24.688 37.031 3.33 1 93.94 348 ALA A N 1
ATOM 2752 C CA . ALA A 1 348 ? 25.25 38.312 2.92 1 93.94 348 ALA A CA 1
ATOM 2753 C C . ALA A 1 348 ? 24.828 38.656 1.501 1 93.94 348 ALA A C 1
ATOM 2755 O O . ALA A 1 348 ? 24.734 39.844 1.155 1 93.94 348 ALA A O 1
ATOM 2756 N N . GLN A 1 349 ? 24.547 37.688 0.738 1 95.19 349 GLN A N 1
ATOM 2757 C CA . GLN A 1 349 ? 24.141 37.906 -0.645 1 95.19 349 GLN A CA 1
ATOM 2758 C C . GLN A 1 349 ? 22.781 38.562 -0.71 1 95.19 349 GLN A C 1
ATOM 2760 O O . GLN A 1 349 ? 22.438 39.188 -1.723 1 95.19 349 GLN A O 1
ATOM 2765 N N . VAL A 1 350 ? 21.984 38.469 0.33 1 95.81 350 VAL A N 1
ATOM 2766 C CA . VAL A 1 350 ? 20.594 38.906 0.154 1 95.81 350 VAL A CA 1
ATOM 2767 C C . VAL A 1 350 ? 20.188 39.812 1.307 1 95.81 350 VAL A C 1
ATOM 2769 O O . VAL A 1 350 ? 19.047 40.281 1.344 1 95.81 350 VAL A O 1
ATOM 2772 N N . LEU A 1 351 ? 21.016 40.094 2.242 1 93.81 351 LEU A N 1
ATOM 2773 C CA . LEU A 1 351 ? 20.719 40.875 3.432 1 93.81 351 LEU A CA 1
ATOM 2774 C C . LEU A 1 351 ? 20.109 42.25 3.047 1 93.81 351 LEU A C 1
ATOM 2776 O O . LEU A 1 351 ? 19.109 42.656 3.639 1 93.81 351 LEU A O 1
ATOM 2780 N N . ASP A 1 352 ? 20.688 42.844 2.131 1 96.62 352 ASP A N 1
ATOM 2781 C CA . ASP A 1 352 ? 20.219 44.156 1.686 1 96.62 352 ASP A CA 1
ATOM 2782 C C . ASP A 1 352 ? 18.891 44.031 0.94 1 96.62 352 ASP A C 1
ATOM 2784 O O . ASP A 1 352 ? 18.016 44.875 1.091 1 96.62 352 ASP A O 1
ATOM 2788 N N . LEU A 1 353 ? 18.719 42.969 0.19 1 97.56 353 LEU A N 1
ATOM 2789 C CA . LEU A 1 353 ? 17.531 42.781 -0.632 1 97.56 353 LEU A CA 1
ATOM 2790 C C . LEU A 1 353 ? 16.328 42.406 0.233 1 97.56 353 LEU A C 1
ATOM 2792 O O . LEU A 1 353 ? 15.188 42.688 -0.145 1 97.56 353 LEU A O 1
ATOM 2796 N N . LEU A 1 354 ? 16.594 41.844 1.456 1 96.38 354 LEU A N 1
ATOM 2797 C CA . LEU A 1 354 ? 15.516 41.375 2.324 1 96.38 354 LEU A CA 1
ATOM 2798 C C . LEU A 1 354 ? 15.305 42.312 3.498 1 96.38 354 LEU A C 1
ATOM 2800 O O . LEU A 1 354 ? 14.609 42 4.457 1 96.38 354 LEU A O 1
ATOM 2804 N N . ASP A 1 355 ? 15.93 43.438 3.373 1 94.62 355 ASP A N 1
ATOM 2805 C CA . ASP A 1 355 ? 15.758 44.438 4.43 1 94.62 355 ASP A CA 1
ATOM 2806 C C . ASP A 1 355 ? 14.281 44.781 4.625 1 94.62 355 ASP A C 1
ATOM 2808 O O . ASP A 1 355 ? 13.578 45.125 3.666 1 94.62 355 ASP A O 1
ATOM 2812 N N . GLY A 1 356 ? 13.797 44.625 5.82 1 92.75 356 GLY A N 1
ATOM 2813 C CA . GLY A 1 356 ? 12.414 44.938 6.137 1 92.75 356 GLY A CA 1
ATOM 2814 C C . GLY A 1 356 ? 11.484 43.75 5.988 1 92.75 356 GLY A C 1
ATOM 2815 O O . GLY A 1 356 ? 10.312 43.812 6.348 1 92.75 356 GLY A O 1
ATOM 2816 N N . CYS A 1 357 ? 11.969 42.688 5.438 1 94.56 357 CYS A N 1
ATOM 2817 C CA . CYS A 1 357 ? 11.172 41.469 5.277 1 94.56 357 CYS A CA 1
ATOM 2818 C C . CYS A 1 357 ? 11.266 40.594 6.516 1 94.56 357 CYS A C 1
ATOM 2820 O O . CYS A 1 357 ? 12.164 40.75 7.336 1 94.56 357 CYS A O 1
ATOM 2822 N N . GLN A 1 358 ? 10.25 39.719 6.758 1 94.12 358 GLN A N 1
ATOM 2823 C CA . GLN A 1 358 ? 10.336 38.688 7.766 1 94.12 358 GLN A CA 1
ATOM 2824 C C . GLN A 1 358 ? 11.148 37.5 7.258 1 94.12 358 GLN A C 1
ATOM 2826 O O . GLN A 1 358 ? 10.758 36.844 6.293 1 94.12 358 GLN A O 1
ATOM 2831 N N . VAL A 1 359 ? 12.289 37.281 7.871 1 94 359 VAL A N 1
ATOM 2832 C CA . VAL A 1 359 ? 13.133 36.156 7.512 1 94 359 VAL A CA 1
ATOM 2833 C C . VAL A 1 359 ? 13.133 35.125 8.648 1 94 359 VAL A C 1
ATOM 2835 O O . VAL A 1 359 ? 13.477 35.469 9.781 1 94 359 VAL A O 1
ATOM 2838 N N . ILE A 1 360 ? 12.695 33.906 8.359 1 93.12 360 ILE A N 1
ATOM 2839 C CA . ILE A 1 360 ? 12.68 32.844 9.367 1 93.12 360 ILE A CA 1
ATOM 2840 C C . ILE A 1 360 ? 13.406 31.625 8.844 1 93.12 360 ILE A C 1
ATOM 2842 O O . ILE A 1 360 ? 13.336 31.312 7.648 1 93.12 360 ILE A O 1
ATOM 2846 N N . ASP A 1 361 ? 14.148 30.969 9.648 1 91.75 361 ASP A N 1
ATOM 2847 C CA . ASP A 1 361 ? 14.789 29.703 9.312 1 91.75 361 ASP A CA 1
ATOM 2848 C C . ASP A 1 361 ? 14.727 28.719 10.484 1 91.75 361 ASP A C 1
ATOM 2850 O O . ASP A 1 361 ? 14.758 29.141 11.648 1 91.75 361 ASP A O 1
ATOM 2854 N N . ALA A 1 362 ? 14.578 27.469 10.195 1 90.5 362 ALA A N 1
ATOM 2855 C CA . ALA A 1 362 ? 14.656 26.422 11.203 1 90.5 362 ALA A CA 1
ATOM 2856 C C . ALA A 1 362 ? 16.078 26.234 11.695 1 90.5 362 ALA A C 1
ATOM 2858 O O . ALA A 1 362 ? 17 26.062 10.898 1 90.5 362 ALA A O 1
ATOM 2859 N N . LEU A 1 363 ? 16.25 26.359 12.969 1 86.88 363 LEU A N 1
ATOM 2860 C CA . LEU A 1 363 ? 17.578 26.297 13.562 1 86.88 363 LEU A CA 1
ATOM 2861 C C . LEU A 1 363 ? 17.578 25.391 14.781 1 86.88 363 LEU A C 1
ATOM 2863 O O . LEU A 1 363 ? 16.578 25.312 15.508 1 86.88 363 LEU A O 1
ATOM 2867 N N . SER A 1 364 ? 18.75 24.672 14.961 1 80.19 364 SER A N 1
ATOM 2868 C CA . SER A 1 364 ? 18.891 23.844 16.141 1 80.19 364 SER A CA 1
ATOM 2869 C C . SER A 1 364 ? 20.094 24.25 16.969 1 80.19 364 SER A C 1
ATOM 2871 O O . SER A 1 364 ? 20.344 23.719 18.047 1 80.19 364 SER A O 1
ATOM 2873 N N . ASP A 1 365 ? 20.781 25.219 16.484 1 81.75 365 ASP A N 1
ATOM 2874 C CA . ASP A 1 365 ? 21.969 25.688 17.188 1 81.75 365 ASP A CA 1
ATOM 2875 C C . ASP A 1 365 ? 21.891 27.172 17.5 1 81.75 365 ASP A C 1
ATOM 2877 O O . ASP A 1 365 ? 21.578 27.984 16.625 1 81.75 365 ASP A O 1
ATOM 2881 N N . VAL A 1 366 ? 22.203 27.531 18.719 1 81.38 366 VAL A N 1
ATOM 2882 C CA . VAL A 1 366 ? 22.062 28.875 19.234 1 81.38 366 VAL A CA 1
ATOM 2883 C C . VAL A 1 366 ? 23 29.828 18.5 1 81.38 366 VAL A C 1
ATOM 2885 O O . VAL A 1 366 ? 22.75 31.031 18.438 1 81.38 366 VAL A O 1
ATOM 2888 N N . ALA A 1 367 ? 24.031 29.266 17.906 1 77.69 367 ALA A N 1
ATOM 2889 C CA . ALA A 1 367 ? 25 30.078 17.203 1 77.69 367 ALA A CA 1
ATOM 2890 C C . ALA A 1 367 ? 24.359 30.859 16.062 1 77.69 367 ALA A C 1
ATOM 2892 O O . ALA A 1 367 ? 24.828 31.938 15.68 1 77.69 367 ALA A O 1
ATOM 2893 N N . TYR A 1 368 ? 23.25 30.391 15.633 1 77.44 368 TYR A N 1
ATOM 2894 C CA . TYR A 1 368 ? 22.594 31 14.477 1 77.44 368 TYR A CA 1
ATOM 2895 C C . TYR A 1 368 ? 21.547 32 14.898 1 77.44 368 TYR A C 1
ATOM 2897 O O . TYR A 1 368 ? 21.016 32.75 14.07 1 77.44 368 TYR A O 1
ATOM 2905 N N . HIS A 1 369 ? 21.312 32.062 16.141 1 76.88 369 HIS A N 1
ATOM 2906 C CA . HIS A 1 369 ? 20.219 32.906 16.609 1 76.88 369 HIS A CA 1
ATOM 2907 C C . HIS A 1 369 ? 20.422 34.375 16.25 1 76.88 369 HIS A C 1
ATOM 2909 O O . HIS A 1 369 ? 19.469 35.062 15.914 1 76.88 369 HIS A O 1
ATOM 2915 N N . GLU A 1 370 ? 21.578 34.781 16.219 1 76 370 GLU A N 1
ATOM 2916 C CA . GLU A 1 370 ? 21.859 36.188 15.93 1 76 370 GLU A CA 1
ATOM 2917 C C . GLU A 1 370 ? 21.922 36.438 14.43 1 76 370 GLU A C 1
ATOM 2919 O O . GLU A 1 370 ? 21.922 37.594 13.992 1 76 370 GLU A O 1
ATOM 2924 N N . LEU A 1 371 ? 21.844 35.344 13.727 1 77.12 371 LEU A N 1
ATOM 2925 C CA . LEU A 1 371 ? 22.031 35.469 12.289 1 77.12 371 LEU A CA 1
ATOM 2926 C C . LEU A 1 371 ? 20.672 35.531 11.578 1 77.12 371 LEU A C 1
ATOM 2928 O O . LEU A 1 371 ? 20.625 35.75 10.367 1 77.12 371 LEU A O 1
ATOM 2932 N N . VAL A 1 372 ? 19.594 35.344 12.305 1 78.12 372 VAL A N 1
ATOM 2933 C CA . VAL A 1 372 ? 18.281 35.375 11.688 1 78.12 372 VAL A CA 1
ATOM 2934 C C . VAL A 1 372 ? 17.375 36.344 12.453 1 78.12 372 VAL A C 1
ATOM 2936 O O . VAL A 1 372 ? 17.594 36.594 13.648 1 78.12 372 VAL A O 1
ATOM 2939 N N . ASP A 1 373 ? 16.406 36.906 11.711 1 79.25 373 ASP A N 1
ATOM 2940 C CA . ASP A 1 373 ? 15.445 37.781 12.391 1 79.25 373 ASP A CA 1
ATOM 2941 C C . ASP A 1 373 ? 14.594 37 13.391 1 79.25 373 ASP A C 1
ATOM 2943 O O . ASP A 1 373 ? 14.391 37.438 14.516 1 79.25 373 ASP A O 1
ATOM 2947 N N . THR A 1 374 ? 14.125 35.875 12.906 1 86.94 374 THR A N 1
ATOM 2948 C CA . THR A 1 374 ? 13.32 35 13.75 1 86.94 374 THR A CA 1
ATOM 2949 C C . THR A 1 374 ? 13.766 33.562 13.594 1 86.94 374 THR A C 1
ATOM 2951 O O . THR A 1 374 ? 13.656 32.969 12.508 1 86.94 374 THR A O 1
ATOM 2954 N N . ALA A 1 375 ? 14.242 33.062 14.672 1 91 375 ALA A N 1
ATOM 2955 C CA . ALA A 1 375 ? 14.641 31.656 14.695 1 91 375 ALA A CA 1
ATOM 2956 C C . ALA A 1 375 ? 13.445 30.75 14.953 1 91 375 ALA A C 1
ATOM 2958 O O . ALA A 1 375 ? 12.672 30.969 15.883 1 91 375 ALA A O 1
ATOM 2959 N N . VAL A 1 376 ? 13.234 29.844 14.078 1 96.06 376 VAL A N 1
ATOM 2960 C CA . VAL A 1 376 ? 12.32 28.734 14.367 1 96.06 376 VAL A CA 1
ATOM 2961 C C . VAL A 1 376 ? 13.086 27.609 15.047 1 96.06 376 VAL A C 1
ATOM 2963 O O . VAL A 1 376 ? 13.859 26.891 14.406 1 96.06 376 VAL A O 1
ATOM 2966 N N . VAL A 1 377 ? 12.852 27.422 16.266 1 95.88 377 VAL A N 1
ATOM 2967 C CA . VAL A 1 377 ? 13.719 26.578 17.094 1 95.88 377 VAL A CA 1
ATOM 2968 C C . VAL A 1 377 ? 13.109 25.188 17.219 1 95.88 377 VAL A C 1
ATOM 2970 O O . VAL A 1 377 ? 11.914 25.047 17.469 1 95.88 377 VAL A O 1
ATOM 2973 N N . ALA A 1 378 ? 13.914 24.141 17.016 1 95.81 378 ALA A N 1
ATOM 2974 C CA . ALA A 1 378 ? 13.461 22.781 17.234 1 95.81 378 ALA A CA 1
ATOM 2975 C C . ALA A 1 378 ? 13.008 22.578 18.688 1 95.81 378 ALA A C 1
ATOM 2977 O O . ALA A 1 378 ? 13.641 23.078 19.609 1 95.81 378 ALA A O 1
ATOM 2978 N N . THR A 1 379 ? 12.016 21.797 18.875 1 97.06 379 THR A N 1
ATOM 2979 C CA . THR A 1 379 ? 11.445 21.656 20.219 1 97.06 379 THR A CA 1
ATOM 2980 C C . THR A 1 379 ? 12.398 20.906 21.141 1 97.06 379 THR A C 1
ATOM 2982 O O . THR A 1 379 ? 12.312 21.031 22.359 1 97.06 379 THR A O 1
ATOM 2985 N N . ASP A 1 380 ? 13.305 20.141 20.609 1 94.88 380 ASP A N 1
ATOM 2986 C CA . ASP A 1 380 ? 14.273 19.453 21.453 1 94.88 380 ASP A CA 1
ATOM 2987 C C . ASP A 1 380 ? 15.469 20.344 21.75 1 94.88 380 ASP A C 1
ATOM 2989 O O . ASP A 1 380 ? 16.391 19.938 22.484 1 94.88 380 ASP A O 1
ATOM 2993 N N . ALA A 1 381 ? 15.531 21.578 21.25 1 93.75 381 ALA A N 1
ATOM 2994 C CA . ALA A 1 381 ? 16.641 22.484 21.469 1 93.75 381 ALA A CA 1
ATOM 2995 C C . ALA A 1 381 ? 16.234 23.656 22.375 1 93.75 381 ALA A C 1
ATOM 2997 O O . ALA A 1 381 ? 17.031 24.547 22.641 1 93.75 381 ALA A O 1
ATOM 2998 N N . ILE A 1 382 ? 15.008 23.688 22.875 1 95.12 382 ILE A N 1
ATOM 2999 C CA . ILE A 1 382 ? 14.438 24.797 23.641 1 95.12 382 ILE A CA 1
ATOM 3000 C C . ILE A 1 382 ? 15.305 25.094 24.859 1 95.12 382 ILE A C 1
ATOM 3002 O O . ILE A 1 382 ? 15.609 26.25 25.141 1 95.12 382 ILE A O 1
ATOM 3006 N N . ASP A 1 383 ? 15.688 24.031 25.547 1 93.75 383 ASP A N 1
ATOM 3007 C CA . ASP A 1 383 ? 16.469 24.219 26.766 1 93.75 383 ASP A CA 1
ATOM 3008 C C . ASP A 1 383 ? 17.812 24.891 26.453 1 93.75 383 ASP A C 1
ATOM 3010 O O . ASP A 1 383 ? 18.312 25.688 27.25 1 93.75 383 ASP A O 1
ATOM 3014 N N . LYS A 1 384 ? 18.359 24.484 25.375 1 92.5 384 LYS A N 1
ATOM 3015 C CA . LYS A 1 384 ? 19.625 25.078 24.969 1 92.5 384 LYS A CA 1
ATOM 3016 C C . LYS A 1 384 ? 19.469 26.578 24.734 1 92.5 384 LYS A C 1
ATOM 3018 O O . LYS A 1 384 ? 20.328 27.375 25.109 1 92.5 384 LYS A O 1
ATOM 3023 N N . PHE A 1 385 ? 18.438 27.031 24.109 1 93.44 385 PHE A N 1
ATOM 3024 C CA . PHE A 1 385 ? 18.188 28.438 23.844 1 93.44 385 PHE A CA 1
ATOM 3025 C C . PHE A 1 385 ? 17.859 29.172 25.141 1 93.44 385 PHE A C 1
ATOM 3027 O O . PHE A 1 385 ? 18.375 30.266 25.375 1 93.44 385 PHE A O 1
ATOM 3034 N N . ARG A 1 386 ? 17.062 28.516 26 1 94.38 386 ARG A N 1
ATOM 3035 C CA . ARG A 1 386 ? 16.719 29.141 27.281 1 94.38 386 ARG A CA 1
ATOM 3036 C C . ARG A 1 386 ? 17.953 29.312 28.141 1 94.38 386 ARG A C 1
ATOM 3038 O O . ARG A 1 386 ? 18.062 30.297 28.891 1 94.38 386 ARG A O 1
ATOM 3045 N N . ALA A 1 387 ? 18.828 28.375 28.078 1 94.56 387 ALA A N 1
ATOM 3046 C CA . ALA A 1 387 ? 20.094 28.484 28.812 1 94.56 387 ALA A CA 1
ATOM 3047 C C . ALA A 1 387 ? 20.859 29.734 28.391 1 94.56 387 ALA A C 1
ATOM 3049 O O . ALA A 1 387 ? 21.703 30.234 29.141 1 94.56 387 ALA A O 1
ATOM 3050 N N . ASN A 1 388 ? 20.547 30.25 27.281 1 91.81 388 ASN A N 1
ATOM 3051 C CA . ASN A 1 388 ? 21.156 31.484 26.797 1 91.81 388 ASN A CA 1
ATOM 3052 C C . ASN A 1 388 ? 20.203 32.656 26.875 1 91.81 388 ASN A C 1
ATOM 3054 O O . ASN A 1 388 ? 20.344 33.656 26.156 1 91.81 388 ASN A O 1
ATOM 3058 N N . ASN A 1 389 ? 19.156 32.5 27.609 1 91.88 389 ASN A N 1
ATOM 3059 C CA . ASN A 1 389 ? 18.172 33.531 27.922 1 91.88 389 ASN A CA 1
ATOM 3060 C C . ASN A 1 389 ? 17.344 33.906 26.703 1 91.88 389 ASN A C 1
ATOM 3062 O O . ASN A 1 389 ? 17.016 35.094 26.516 1 91.88 389 ASN A O 1
ATOM 3066 N N . ILE A 1 390 ? 17.125 32.969 25.891 1 90.81 390 ILE A N 1
ATOM 3067 C CA . ILE A 1 390 ? 16.281 33.156 24.719 1 90.81 390 ILE A CA 1
ATOM 3068 C C . ILE A 1 390 ? 15.055 32.281 24.781 1 90.81 390 ILE A C 1
ATOM 3070 O O . ILE A 1 390 ? 15.164 31.047 24.844 1 90.81 390 ILE A O 1
ATOM 3074 N N . GLU A 1 391 ? 13.914 32.875 24.891 1 92.12 391 GLU A N 1
ATOM 3075 C CA . GLU A 1 391 ? 12.672 32.125 24.734 1 92.12 391 GLU A CA 1
ATOM 3076 C C . GLU A 1 391 ? 12.188 32.125 23.297 1 92.12 391 GLU A C 1
ATOM 3078 O O . GLU A 1 391 ? 11.742 33.156 22.781 1 92.12 391 GLU A O 1
ATOM 3083 N N . PRO A 1 392 ? 12.227 31.062 22.641 1 93.31 392 PRO A N 1
ATOM 3084 C CA . PRO A 1 392 ? 11.867 31.047 21.219 1 93.31 392 PRO A CA 1
ATOM 3085 C C . PRO A 1 392 ? 10.398 31.391 20.969 1 93.31 392 PRO A C 1
ATOM 3087 O O . PRO A 1 392 ? 9.523 30.891 21.688 1 93.31 392 PRO A O 1
ATOM 3090 N N . GLU A 1 393 ? 10.164 32.219 20 1 94.25 393 GLU A N 1
ATOM 3091 C CA . GLU A 1 393 ? 8.805 32.594 19.609 1 94.25 393 GLU A CA 1
ATOM 3092 C C . GLU A 1 393 ? 8.242 31.609 18.562 1 94.25 393 GLU A C 1
ATOM 3094 O O . GLU A 1 393 ? 7.027 31.484 18.422 1 94.25 393 GLU A O 1
ATOM 3099 N N . TRP A 1 394 ? 9.109 31.047 17.766 1 96.69 394 TRP A N 1
ATOM 3100 C CA . TRP A 1 394 ? 8.758 30.047 16.75 1 96.69 394 TRP A CA 1
ATOM 3101 C C . TRP A 1 394 ? 9.391 28.703 17.062 1 96.69 394 TRP A C 1
ATOM 3103 O O . TRP A 1 394 ? 10.539 28.641 17.5 1 96.69 394 TRP A O 1
ATOM 3113 N N . VAL A 1 395 ? 8.594 27.656 16.891 1 97.94 395 VAL A N 1
ATOM 3114 C CA . VAL A 1 395 ? 9.148 26.328 17.141 1 97.94 395 VAL A CA 1
ATOM 3115 C C . VAL A 1 395 ? 8.766 25.375 16 1 97.94 395 VAL A C 1
ATOM 3117 O O . VAL A 1 395 ? 7.859 25.688 15.227 1 97.94 395 VAL A O 1
ATOM 3120 N N . TYR A 1 396 ? 9.492 24.344 15.859 1 97.62 396 TYR A N 1
ATOM 3121 C CA . TYR A 1 396 ? 9.148 23.312 14.891 1 97.62 396 TYR A CA 1
ATOM 3122 C C . TYR A 1 396 ? 9.523 21.922 15.422 1 97.62 396 TYR A C 1
ATOM 3124 O O . TYR A 1 396 ? 10.289 21.812 16.375 1 97.62 396 TYR A O 1
ATOM 3132 N N . TYR A 1 397 ? 8.867 20.938 14.977 1 97.5 397 TYR A N 1
ATOM 3133 C CA . TYR A 1 397 ? 9.398 19.578 15.078 1 97.5 397 TYR A CA 1
ATOM 3134 C C . TYR A 1 397 ? 9.469 18.922 13.703 1 97.5 397 TYR A C 1
ATOM 3136 O O . TYR A 1 397 ? 8.773 19.344 12.773 1 97.5 397 TYR A O 1
ATOM 3144 N N . CYS A 1 398 ? 10.375 18 13.508 1 95.69 398 CYS A N 1
ATOM 3145 C CA . CYS A 1 398 ? 10.602 17.172 12.336 1 95.69 398 CYS A CA 1
ATOM 3146 C C . CYS A 1 398 ? 10.945 15.742 12.742 1 95.69 398 CYS A C 1
ATOM 3148 O O . CYS A 1 398 ? 10.484 15.258 13.773 1 95.69 398 CYS A O 1
ATOM 3150 N N . VAL A 1 399 ? 11.734 15.039 12.031 1 96 399 VAL A N 1
ATOM 3151 C CA . VAL A 1 399 ? 12.008 13.617 12.219 1 96 399 VAL A CA 1
ATOM 3152 C C . VAL A 1 399 ? 12.82 13.422 13.5 1 96 399 VAL A C 1
ATOM 3154 O O . VAL A 1 399 ? 12.695 12.391 14.164 1 96 399 VAL A O 1
ATOM 3157 N N . CYS A 1 400 ? 13.562 14.406 13.945 1 93.56 400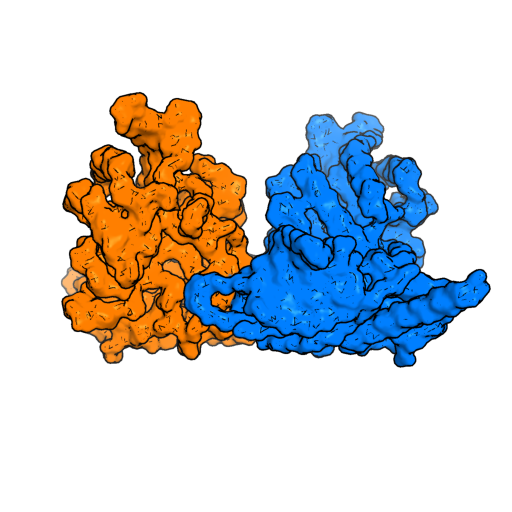 CYS A N 1
ATOM 3158 C CA . CYS A 1 400 ? 14.516 14.219 15.031 1 93.56 400 CYS A CA 1
ATOM 3159 C C . CYS A 1 400 ? 13.828 14.32 16.391 1 93.56 400 CYS A C 1
ATOM 3161 O O . CYS A 1 400 ? 14.359 13.859 17.391 1 93.56 400 CYS A O 1
ATOM 3163 N N . GLN A 1 401 ? 12.727 14.93 16.516 1 95.81 401 GLN A N 1
ATOM 3164 C CA . GLN A 1 401 ? 12.016 15.117 17.766 1 95.81 401 GLN A CA 1
ATOM 3165 C C . GLN A 1 401 ? 11.133 13.914 18.094 1 95.81 401 GLN A C 1
ATOM 3167 O O . GLN A 1 401 ? 9.906 14.023 18.109 1 95.81 401 GLN A O 1
ATOM 3172 N N . GLU A 1 402 ? 11.781 12.812 18.453 1 95.81 402 GLU A N 1
ATOM 3173 C CA . GLU A 1 402 ? 11.102 11.539 18.609 1 95.81 402 GLU A CA 1
ATOM 3174 C C . GLU A 1 402 ? 11.008 11.141 20.094 1 95.81 402 GLU A C 1
ATOM 3176 O O . GLU A 1 402 ? 10.164 10.336 20.469 1 95.81 402 GLU A O 1
ATOM 3181 N N . THR A 1 403 ? 11.875 11.711 20.984 1 96 403 THR A N 1
ATOM 3182 C CA . THR A 1 403 ? 11.938 11.273 22.375 1 96 403 THR A CA 1
ATOM 3183 C C . THR A 1 403 ? 11.367 12.336 23.297 1 96 403 THR A C 1
ATOM 3185 O O . THR A 1 403 ? 11.891 13.453 23.359 1 96 403 THR A O 1
ATOM 3188 N N . ARG A 1 404 ? 10.297 12.031 23.953 1 95.69 404 ARG A N 1
ATOM 3189 C CA . ARG A 1 404 ? 9.648 12.859 24.969 1 95.69 404 ARG A CA 1
ATOM 3190 C C . ARG A 1 404 ? 9.086 14.133 24.359 1 95.69 404 ARG A C 1
ATOM 3192 O O . ARG A 1 404 ? 9.016 15.172 25.016 1 95.69 404 ARG A O 1
ATOM 3199 N N . LEU A 1 405 ? 8.781 14.086 23.125 1 97.44 405 LEU A N 1
ATOM 3200 C CA . LEU A 1 405 ? 8.305 15.273 22.438 1 97.44 405 LEU A CA 1
ATOM 3201 C C . LEU A 1 405 ? 7.016 14.992 21.672 1 97.44 405 LEU A C 1
ATOM 3203 O O . LEU A 1 405 ? 6.715 13.836 21.375 1 97.44 405 LEU A O 1
ATOM 3207 N N . ALA A 1 406 ? 6.25 15.992 21.469 1 97.75 406 ALA A N 1
ATOM 3208 C CA . ALA A 1 406 ? 5.105 15.898 20.562 1 97.75 406 ALA A CA 1
ATOM 3209 C C . ALA A 1 406 ? 5.555 15.781 19.109 1 97.75 406 ALA A C 1
ATOM 3211 O O . ALA A 1 406 ? 6.574 16.359 18.734 1 97.75 406 ALA A O 1
ATOM 3212 N N . ASN A 1 407 ? 4.91 15.062 18.359 1 98.44 407 ASN A N 1
ATOM 3213 C CA . ASN A 1 407 ? 5.148 14.93 16.922 1 98.44 407 ASN A CA 1
ATOM 3214 C C . ASN A 1 407 ? 3.967 14.266 16.219 1 98.44 407 ASN A C 1
ATOM 3216 O O . ASN A 1 407 ? 2.887 14.141 16.797 1 98.44 407 ASN A O 1
ATOM 3220 N N . GLN A 1 408 ? 4.121 13.953 14.969 1 98.62 408 GLN A N 1
ATOM 3221 C CA . GLN A 1 408 ? 3.027 13.383 14.195 1 98.62 408 GLN A CA 1
ATOM 3222 C C . GLN A 1 408 ? 3.375 11.984 13.703 1 98.62 408 GLN A C 1
ATOM 3224 O O . GLN A 1 408 ? 2.869 11.539 12.664 1 98.62 408 GLN A O 1
ATOM 3229 N N . PHE A 1 409 ? 4.238 11.211 14.391 1 98.69 409 PHE A N 1
ATOM 3230 C CA . PHE A 1 409 ? 4.602 9.859 13.984 1 98.69 409 PHE A CA 1
ATOM 3231 C C . PHE A 1 409 ? 3.428 8.906 14.164 1 98.69 409 PHE A C 1
ATOM 3233 O O . PHE A 1 409 ? 2.691 9 15.148 1 98.69 409 PHE A O 1
ATOM 3240 N N . ILE A 1 410 ? 3.273 7.945 13.289 1 98.75 410 ILE A N 1
ATOM 3241 C CA . ILE A 1 410 ? 2.123 7.047 13.297 1 98.75 410 ILE A CA 1
ATOM 3242 C C . ILE A 1 410 ? 2.143 6.195 14.562 1 98.75 410 ILE A C 1
ATOM 3244 O O . ILE A 1 410 ? 1.095 5.938 15.164 1 98.75 410 ILE A O 1
ATOM 3248 N N . ALA A 1 411 ? 3.285 5.828 15.016 1 98.31 411 ALA A N 1
ATOM 3249 C CA . ALA A 1 411 ? 3.41 4.895 16.141 1 98.31 411 ALA A CA 1
ATOM 3250 C C . ALA A 1 411 ? 3.268 5.613 17.469 1 98.31 411 ALA A C 1
ATOM 3252 O O . ALA A 1 411 ? 3.107 4.973 18.516 1 98.31 411 ALA A O 1
ATOM 3253 N N . GLN A 1 412 ? 3.303 6.926 17.531 1 98.12 412 GLN A N 1
ATOM 3254 C CA . GLN A 1 412 ? 3.219 7.676 18.781 1 98.12 412 GLN A CA 1
ATOM 3255 C C . GLN A 1 412 ? 1.82 7.582 19.375 1 98.12 412 GLN A C 1
ATOM 3257 O O . GLN A 1 412 ? 0.833 7.441 18.656 1 98.12 412 GLN A O 1
ATOM 3262 N N . ARG A 1 413 ? 1.829 7.703 20.672 1 97.38 413 ARG A N 1
ATOM 3263 C CA . ARG A 1 413 ? 0.55 7.793 21.375 1 97.38 413 ARG A CA 1
ATOM 3264 C C . ARG A 1 413 ? -0.178 9.086 21.016 1 97.38 413 ARG A C 1
ATOM 3266 O O . ARG A 1 413 ? 0.456 10.109 20.75 1 97.38 413 ARG A O 1
ATOM 3273 N N . PRO A 1 414 ? -1.492 9.031 21.094 1 97.44 414 PRO A N 1
ATOM 3274 C CA . PRO A 1 414 ? -2.299 10.195 20.688 1 97.44 414 PRO A CA 1
ATOM 3275 C C . PRO A 1 414 ? -1.999 11.43 21.531 1 97.44 414 PRO A C 1
ATOM 3277 O O . PRO A 1 414 ? -2.08 12.555 21.031 1 97.44 414 PRO A O 1
ATOM 3280 N N . ASN A 1 415 ? -1.691 11.281 22.844 1 97.38 415 ASN A N 1
ATOM 3281 C CA . ASN A 1 415 ? -1.396 12.453 23.656 1 97.38 415 ASN A CA 1
ATOM 3282 C C . ASN A 1 415 ? -0.188 13.211 23.125 1 97.38 415 ASN A C 1
ATOM 3284 O O . ASN A 1 415 ? -0.078 14.43 23.328 1 97.38 415 ASN A O 1
ATOM 3288 N N . ARG A 1 416 ? 0.687 12.523 22.359 1 98.12 416 ARG A N 1
ATOM 3289 C CA . ARG A 1 416 ? 1.86 13.164 21.766 1 98.12 416 ARG A CA 1
ATOM 3290 C C . ARG A 1 416 ? 1.477 14.016 20.562 1 98.12 416 ARG A C 1
ATOM 3292 O O . ARG A 1 416 ? 2.268 14.836 20.109 1 98.12 416 ARG A O 1
ATOM 3299 N N . HIS A 1 417 ? 0.304 13.82 20.047 1 98.44 417 HIS A N 1
ATOM 3300 C CA . HIS A 1 417 ? -0.178 14.633 18.938 1 98.44 417 HIS A CA 1
ATOM 3301 C C . HIS A 1 417 ? -0.931 15.867 19.438 1 98.44 417 HIS A C 1
ATOM 3303 O O . HIS A 1 417 ? -0.667 16.984 19 1 98.44 417 HIS A O 1
ATOM 3309 N N . ARG A 1 418 ? -1.827 15.672 20.375 1 98.06 418 ARG A N 1
ATOM 3310 C CA . ARG A 1 418 ? -2.799 16.703 20.734 1 98.06 418 ARG A CA 1
ATOM 3311 C C . ARG A 1 418 ? -2.213 17.672 21.766 1 98.06 418 ARG A C 1
ATOM 3313 O O . ARG A 1 418 ? -2.568 18.844 21.781 1 98.06 418 ARG A O 1
ATOM 3320 N N . HIS A 1 419 ? -1.299 17.188 22.609 1 97.62 419 HIS A N 1
ATOM 3321 C CA . HIS A 1 419 ? -0.784 17.969 23.719 1 97.62 419 HIS A CA 1
ATOM 3322 C C . HIS A 1 419 ? -0.072 19.219 23.234 1 97.62 419 HIS A C 1
ATOM 3324 O O . HIS A 1 419 ? 0.137 20.156 24 1 97.62 419 HIS A O 1
ATOM 3330 N N . ILE A 1 420 ? 0.283 19.281 21.984 1 98.25 420 ILE A N 1
ATOM 3331 C CA . ILE A 1 420 ? 1.022 20.391 21.406 1 98.25 420 ILE A CA 1
ATOM 3332 C C . ILE A 1 420 ? 0.232 21.688 21.578 1 98.25 420 ILE A C 1
ATOM 3334 O O . ILE A 1 420 ? 0.814 22.75 21.75 1 98.25 420 ILE A O 1
ATOM 3338 N N . GLY A 1 421 ? -1.1 21.609 21.578 1 98.31 421 GLY A N 1
ATOM 3339 C CA . GLY A 1 421 ? -1.92 22.797 21.766 1 98.31 421 GLY A CA 1
ATOM 3340 C C . GLY A 1 421 ? -1.678 23.5 23.094 1 98.31 421 GLY A C 1
ATOM 3341 O O . GLY A 1 421 ? -1.494 24.719 23.141 1 98.31 421 GLY A O 1
ATOM 3342 N N . PHE A 1 422 ? -1.685 22.719 24.188 1 98.62 422 PHE A N 1
ATOM 3343 C CA . PHE A 1 422 ? -1.44 23.266 25.531 1 98.62 422 PHE A CA 1
ATOM 3344 C C . PHE A 1 422 ? -0.009 23.766 25.656 1 98.62 422 PHE A C 1
ATOM 3346 O O . PHE A 1 422 ? 0.24 24.797 26.297 1 98.62 422 PHE A O 1
ATOM 3353 N N . GLN A 1 423 ? 0.941 23.062 25.031 1 98.5 423 GLN A N 1
ATOM 3354 C CA . GLN A 1 423 ? 2.346 23.453 25.094 1 98.5 423 GLN A CA 1
ATOM 3355 C C . GLN A 1 423 ? 2.568 24.797 24.391 1 98.5 423 GLN A C 1
ATOM 3357 O O . GLN A 1 423 ? 3.225 25.688 24.953 1 98.5 423 GLN A O 1
ATOM 3362 N N . LEU A 1 424 ? 1.98 24.938 23.219 1 98.69 424 LEU A N 1
ATOM 3363 C CA . LEU A 1 424 ? 2.105 26.172 22.469 1 98.69 424 LEU A CA 1
ATOM 3364 C C . LEU A 1 424 ? 1.453 27.344 23.203 1 98.69 424 LEU A C 1
ATOM 3366 O O . LEU A 1 424 ? 1.983 28.453 23.203 1 98.69 424 LEU A O 1
ATOM 3370 N N . TYR A 1 425 ? 0.325 27.125 23.859 1 98.56 425 TYR A N 1
ATOM 3371 C CA . TYR A 1 425 ? -0.35 28.172 24.625 1 98.56 425 TYR A CA 1
ATOM 3372 C C . TYR A 1 425 ? 0.518 28.641 25.781 1 98.56 425 TYR A C 1
ATOM 3374 O O . TYR A 1 425 ? 0.749 29.844 25.938 1 98.56 425 TYR A O 1
ATOM 3382 N N . LYS A 1 426 ? 0.927 27.672 26.562 1 98.44 426 LYS A N 1
ATOM 3383 C CA . LYS A 1 426 ? 1.7 28.016 27.766 1 98.44 426 LYS A CA 1
ATOM 3384 C C . LYS A 1 426 ? 2.975 28.766 27.391 1 98.44 426 LYS A C 1
ATOM 3386 O O . LYS A 1 426 ? 3.363 29.719 28.062 1 98.44 426 LYS A O 1
ATOM 3391 N N . ALA A 1 427 ? 3.613 28.375 26.281 1 97.38 427 ALA A N 1
ATOM 3392 C CA . ALA A 1 427 ? 4.879 28.969 25.859 1 97.38 427 ALA A CA 1
ATOM 3393 C C . ALA A 1 427 ? 4.652 30.344 25.219 1 97.38 427 ALA A C 1
ATOM 3395 O O . ALA A 1 427 ? 5.594 31.125 25.062 1 97.38 427 ALA A O 1
ATOM 3396 N N . GLY A 1 428 ? 3.414 30.656 24.812 1 97.56 428 GLY A N 1
ATOM 3397 C CA . GLY A 1 428 ? 3.15 31.891 24.094 1 97.56 428 GLY A CA 1
ATOM 3398 C C . GLY A 1 428 ? 3.73 31.922 22.688 1 97.56 428 GLY A C 1
ATOM 3399 O O . GLY A 1 428 ? 4.18 32.969 22.219 1 97.56 428 GLY A O 1
ATOM 3400 N N . THR A 1 429 ? 3.764 30.781 22.078 1 97.75 429 THR A N 1
ATOM 3401 C CA . THR A 1 429 ? 4.379 30.594 20.766 1 97.75 429 THR A CA 1
ATOM 3402 C C . THR A 1 429 ? 3.615 31.375 19.703 1 97.75 429 THR A C 1
ATOM 3404 O O . THR A 1 429 ? 2.383 31.391 19.703 1 97.75 429 THR A O 1
ATOM 3407 N N . ARG A 1 430 ? 4.328 31.969 18.75 1 97.38 430 ARG A N 1
ATOM 3408 C CA . ARG A 1 430 ? 3.715 32.781 17.719 1 97.38 430 ARG A CA 1
ATOM 3409 C C . ARG A 1 430 ? 3.721 32.094 16.359 1 97.38 430 ARG A C 1
ATOM 3411 O O . ARG A 1 430 ? 2.957 32.438 15.461 1 97.38 430 ARG A O 1
ATOM 3418 N N . GLY A 1 431 ? 4.559 31.109 16.219 1 98 431 GLY A N 1
ATOM 3419 C CA . GLY A 1 431 ? 4.645 30.359 14.977 1 98 431 GLY A CA 1
ATOM 3420 C C . GLY A 1 431 ? 5.055 28.922 15.164 1 98 431 GLY A C 1
ATOM 3421 O O . GLY A 1 431 ? 5.879 28.609 16.031 1 98 431 GLY A O 1
ATOM 3422 N N . PHE A 1 432 ? 4.473 28 14.453 1 98.56 432 PHE A N 1
ATOM 3423 C CA . PHE A 1 432 ? 4.754 26.578 14.477 1 98.56 432 PHE A CA 1
ATOM 3424 C C . PHE A 1 432 ? 4.973 26.047 13.07 1 98.56 432 PHE A C 1
ATOM 3426 O O . PHE A 1 432 ? 4.18 26.312 12.164 1 98.56 432 PHE A O 1
ATOM 3433 N N . LEU A 1 433 ? 6.082 25.297 12.922 1 98.38 433 LEU A N 1
ATOM 3434 C CA . LEU A 1 433 ? 6.43 24.781 11.602 1 98.38 433 LEU A CA 1
ATOM 3435 C C . LEU A 1 433 ? 6.586 23.266 11.641 1 98.38 433 LEU A C 1
ATOM 3437 O O . LEU A 1 433 ? 7.168 22.719 12.578 1 98.38 433 LEU A O 1
ATOM 3441 N N . GLN A 1 434 ? 5.984 22.547 10.758 1 98.06 434 GLN A N 1
ATOM 3442 C CA . GLN A 1 434 ? 6.301 21.172 10.422 1 98.06 434 GLN A CA 1
ATOM 3443 C C . GLN A 1 434 ? 6.445 20.984 8.914 1 98.06 434 GLN A C 1
ATOM 3445 O O . GLN A 1 434 ? 5.602 21.453 8.148 1 98.06 434 GLN A O 1
ATOM 3450 N N . TRP A 1 435 ? 7.391 20.25 8.398 1 96.94 435 TRP A N 1
ATOM 3451 C CA . TRP A 1 435 ? 7.793 20.266 6.996 1 96.94 435 TRP A CA 1
ATOM 3452 C C . TRP A 1 435 ? 6.992 19.25 6.191 1 96.94 435 TRP A C 1
ATOM 3454 O O . TRP A 1 435 ? 6.812 19.406 4.984 1 96.94 435 TRP A O 1
ATOM 3464 N N . GLY A 1 436 ? 6.551 18.156 6.855 1 96.94 436 GLY A N 1
ATOM 3465 C CA . GLY A 1 436 ? 6.016 17 6.164 1 96.94 436 GLY A CA 1
ATOM 3466 C C . GLY A 1 436 ? 4.5 16.969 6.129 1 96.94 436 GLY A C 1
ATOM 3467 O O . GLY A 1 436 ? 3.875 16.141 6.797 1 96.94 436 GLY A O 1
ATOM 3468 N N . TYR A 1 437 ? 3.857 17.812 5.242 1 98.56 437 TYR A N 1
ATOM 3469 C CA . TYR A 1 437 ? 2.406 17.766 5.109 1 98.56 437 TYR A CA 1
ATOM 3470 C C . TYR A 1 437 ? 1.979 16.688 4.113 1 98.56 437 TYR A C 1
ATOM 3472 O O . TYR A 1 437 ? 1.056 15.922 4.379 1 98.56 437 TYR A O 1
ATOM 3480 N N . ASN A 1 438 ? 2.602 16.672 2.928 1 98.56 438 ASN A N 1
ATOM 3481 C CA . ASN A 1 438 ? 2.268 15.734 1.857 1 98.56 438 ASN A CA 1
ATOM 3482 C C . ASN A 1 438 ? 3.506 15.328 1.062 1 98.56 438 ASN A C 1
ATOM 3484 O O . ASN A 1 438 ? 3.475 15.297 -0.17 1 98.56 438 ASN A O 1
ATOM 3488 N N . PHE A 1 439 ? 4.641 15.086 1.738 1 98.44 439 PHE A N 1
ATOM 3489 C CA . PHE A 1 439 ? 5.867 14.609 1.113 1 98.44 439 PHE A CA 1
ATOM 3490 C C . PHE A 1 439 ? 5.789 13.109 0.849 1 98.44 439 PHE A C 1
ATOM 3492 O O . PHE A 1 439 ? 6.062 12.305 1.74 1 98.44 439 PHE A O 1
ATOM 3499 N N . TYR A 1 440 ? 5.527 12.773 -0.441 1 98.31 440 TYR A N 1
ATOM 3500 C CA . TYR A 1 440 ? 5.418 11.367 -0.83 1 98.31 440 TYR A CA 1
ATOM 3501 C C . TYR A 1 440 ? 6.652 10.922 -1.604 1 98.31 440 TYR A C 1
ATOM 3503 O O . TYR A 1 440 ? 6.547 10.117 -2.535 1 98.31 440 TYR A O 1
ATOM 3511 N N . ASN A 1 441 ? 7.801 11.516 -1.333 1 97.44 441 ASN A N 1
ATOM 3512 C CA . ASN A 1 441 ? 9.086 11.141 -1.921 1 97.44 441 ASN A CA 1
ATOM 3513 C C . ASN A 1 441 ? 9.891 10.25 -0.985 1 97.44 441 ASN A C 1
ATOM 3515 O O . ASN A 1 441 ? 9.602 10.18 0.212 1 97.44 441 ASN A O 1
ATOM 3519 N N . MET A 1 442 ? 10.797 9.57 -1.557 1 95.81 442 MET A N 1
ATOM 3520 C CA . MET A 1 442 ? 11.867 8.992 -0.746 1 95.81 442 MET A CA 1
ATOM 3521 C C . MET A 1 442 ? 12.773 10.086 -0.188 1 95.81 442 MET A C 1
ATOM 3523 O O . MET A 1 442 ? 12.891 11.156 -0.777 1 95.81 442 MET A O 1
ATOM 3527 N N . GLN A 1 443 ? 13.383 9.82 0.942 1 95.88 443 GLN A N 1
ATOM 3528 C CA . GLN A 1 443 ? 14.344 10.758 1.504 1 95.88 443 GLN A CA 1
ATOM 3529 C C . GLN A 1 443 ? 15.289 11.281 0.43 1 95.88 443 GLN A C 1
ATOM 3531 O O . GLN A 1 443 ? 15.773 10.516 -0.409 1 95.88 443 GLN A O 1
ATOM 3536 N N . LEU A 1 444 ? 15.523 12.633 0.392 1 95 444 LEU A N 1
ATOM 3537 C CA . LEU A 1 444 ? 16.391 13.359 -0.529 1 95 444 LEU A CA 1
ATOM 3538 C C . LEU A 1 444 ? 15.812 13.352 -1.94 1 95 444 LEU A C 1
ATOM 3540 O O . LEU A 1 444 ? 16.531 13.594 -2.912 1 95 444 LEU A O 1
ATOM 3544 N N . SER A 1 445 ? 14.523 12.961 -2.027 1 95.81 445 SER A N 1
ATOM 3545 C CA . SER A 1 445 ? 13.766 12.969 -3.273 1 95.81 445 SER A CA 1
ATOM 3546 C C . SER A 1 445 ? 14.438 12.109 -4.336 1 95.81 445 SER A C 1
ATOM 3548 O O . SER A 1 445 ? 14.516 12.5 -5.504 1 95.81 445 SER A O 1
ATOM 3550 N N . THR A 1 446 ? 14.93 10.977 -3.92 1 93.69 446 THR A N 1
ATOM 3551 C CA . THR A 1 446 ? 15.617 10.078 -4.844 1 93.69 446 THR A CA 1
ATOM 3552 C C . THR A 1 446 ? 14.609 9.227 -5.617 1 93.69 446 THR A C 1
ATOM 3554 O O . THR A 1 446 ? 14.984 8.461 -6.5 1 93.69 446 THR A O 1
ATOM 3557 N N . GLY A 1 447 ? 13.414 9.375 -5.32 1 93.5 447 GLY A N 1
ATOM 3558 C CA . GLY A 1 447 ? 12.273 8.703 -5.926 1 93.5 447 GLY A CA 1
ATOM 3559 C C . GLY A 1 447 ? 10.961 8.992 -5.219 1 93.5 447 GLY A C 1
ATOM 3560 O O . GLY A 1 447 ? 10.891 9.898 -4.387 1 93.5 447 GLY A O 1
ATOM 3561 N N . TYR A 1 448 ? 9.922 8.359 -5.594 1 94.62 448 TYR A N 1
ATOM 3562 C CA . TYR A 1 448 ? 8.609 8.539 -4.977 1 94.62 448 TYR A CA 1
ATOM 3563 C C . TYR A 1 448 ? 8.148 7.254 -4.297 1 94.62 448 TYR A C 1
ATOM 3565 O O . TYR A 1 448 ? 8.688 6.18 -4.559 1 94.62 448 TYR A O 1
ATOM 3573 N N . VAL A 1 449 ? 7.273 7.332 -3.398 1 94.94 449 VAL A N 1
ATOM 3574 C CA . VAL A 1 449 ? 6.75 6.176 -2.674 1 94.94 449 VAL A CA 1
ATOM 3575 C C . VAL A 1 449 ? 5.227 6.156 -2.764 1 94.94 449 VAL A C 1
ATOM 3577 O O . VAL A 1 449 ? 4.609 7.148 -3.158 1 94.94 449 VAL A O 1
ATOM 3580 N N . ASP A 1 450 ? 4.664 4.988 -2.494 1 94.81 450 ASP A N 1
ATOM 3581 C CA . ASP A 1 450 ? 3.244 4.863 -2.182 1 94.81 450 ASP A CA 1
ATOM 3582 C C . ASP A 1 450 ? 2.988 5.078 -0.691 1 94.81 450 ASP A C 1
ATOM 3584 O O . ASP A 1 450 ? 3.318 4.223 0.131 1 94.81 450 ASP A O 1
ATOM 3588 N N . PRO A 1 451 ? 2.348 6.156 -0.36 1 96.94 451 PRO A N 1
ATOM 3589 C CA . PRO A 1 451 ? 2.268 6.496 1.062 1 96.94 451 PRO A CA 1
ATOM 3590 C C . PRO A 1 451 ? 1.411 5.512 1.856 1 96.94 451 PRO A C 1
ATOM 3592 O O . PRO A 1 451 ? 1.531 5.434 3.082 1 96.94 451 PRO A O 1
ATOM 3595 N N . PHE A 1 452 ? 0.493 4.73 1.196 1 97.5 452 PHE A N 1
ATOM 3596 C CA . PHE A 1 452 ? -0.343 3.758 1.893 1 97.5 452 PHE A CA 1
ATOM 3597 C C . PHE A 1 452 ? 0.475 2.545 2.316 1 97.5 452 PHE A C 1
ATOM 3599 O O . PHE A 1 452 ? 0.114 1.847 3.268 1 97.5 452 PHE A O 1
ATOM 3606 N N . TRP A 1 453 ? 1.582 2.322 1.606 1 96.88 453 TRP A N 1
ATOM 3607 C CA . TRP A 1 453 ? 2.422 1.145 1.802 1 96.88 453 TRP A CA 1
ATOM 3608 C C . TRP A 1 453 ? 3.77 1.532 2.4 1 96.88 453 TRP A C 1
ATOM 3610 O O . TRP A 1 453 ? 4.293 0.833 3.273 1 96.88 453 TRP A O 1
ATOM 3620 N N . GLU A 1 454 ? 4.371 2.635 1.929 1 95.94 454 GLU A N 1
ATOM 3621 C CA . GLU A 1 454 ? 5.645 3.172 2.4 1 95.94 454 GLU A CA 1
ATOM 3622 C C . GLU A 1 454 ? 5.473 4.578 2.971 1 95.94 454 GLU A C 1
ATOM 3624 O O . GLU A 1 454 ? 5.535 5.562 2.234 1 95.94 454 GLU A O 1
ATOM 3629 N N . ASN A 1 455 ? 5.406 4.629 4.293 1 97.44 455 ASN A N 1
ATOM 3630 C CA . ASN A 1 455 ? 5.055 5.906 4.898 1 97.44 455 ASN A CA 1
ATOM 3631 C C . ASN A 1 455 ? 6.227 6.504 5.672 1 97.44 455 ASN A C 1
ATOM 3633 O O . ASN A 1 455 ? 6.031 7.344 6.555 1 97.44 455 ASN A O 1
ATOM 3637 N N . ASP A 1 456 ? 7.469 6.051 5.387 1 97.12 456 ASP A N 1
ATOM 3638 C CA . ASP A 1 456 ? 8.672 6.527 6.055 1 97.12 456 ASP A CA 1
ATOM 3639 C C . ASP A 1 456 ? 9.703 7.023 5.043 1 97.12 456 ASP A C 1
ATOM 3641 O O . ASP A 1 456 ? 10.906 6.977 5.301 1 97.12 456 ASP A O 1
ATOM 3645 N N . ALA A 1 457 ? 9.234 7.395 3.805 1 96.88 457 ALA A N 1
ATOM 3646 C CA . ALA A 1 457 ? 10.078 7.941 2.746 1 96.88 457 ALA A CA 1
ATOM 3647 C C . ALA A 1 457 ? 11.133 6.93 2.312 1 96.88 457 ALA A C 1
ATOM 3649 O O . ALA A 1 457 ? 12.305 7.277 2.154 1 96.88 457 ALA A O 1
ATOM 3650 N N . GLY A 1 458 ? 10.734 5.727 2.15 1 93.5 458 GLY A N 1
ATOM 3651 C CA . GLY A 1 458 ? 11.602 4.668 1.666 1 93.5 458 GLY A CA 1
ATOM 3652 C C . GLY A 1 458 ? 12.578 4.164 2.719 1 93.5 458 GLY A C 1
ATOM 3653 O O . GLY A 1 458 ? 13.68 3.732 2.393 1 93.5 458 GLY A O 1
ATOM 3654 N N . GLY A 1 459 ? 12.234 4.363 3.986 1 91.88 459 GLY A N 1
ATOM 3655 C CA . GLY A 1 459 ? 13.094 3.912 5.074 1 91.88 459 GLY A CA 1
ATOM 3656 C C . GLY A 1 459 ? 13.992 5.004 5.613 1 91.88 459 GLY A C 1
ATOM 3657 O O . GLY A 1 459 ? 14.789 4.77 6.527 1 91.88 459 GLY A O 1
ATOM 3658 N N . GLY A 1 460 ? 13.852 6.215 5.172 1 93.06 460 GLY A N 1
ATOM 3659 C CA . GLY A 1 460 ? 14.773 7.277 5.539 1 93.06 460 GLY A CA 1
ATOM 3660 C C . GLY A 1 460 ? 14.305 8.086 6.734 1 93.06 460 GLY A C 1
ATOM 3661 O O . GLY A 1 460 ? 15.117 8.719 7.418 1 93.06 460 GLY A O 1
ATOM 3662 N N . PHE A 1 461 ? 13.008 8.086 7 1 97 461 PHE A N 1
ATOM 3663 C CA . PHE A 1 461 ? 12.438 8.852 8.102 1 97 461 PHE A CA 1
ATOM 3664 C C . PHE A 1 461 ? 11.57 7.969 8.984 1 97 461 PHE A C 1
ATOM 3666 O O . PHE A 1 461 ? 11.406 6.773 8.719 1 97 461 PHE A O 1
ATOM 3673 N N . ILE A 1 462 ? 11.156 8.477 10.102 1 97.69 462 ILE A N 1
ATOM 3674 C CA . ILE A 1 462 ? 10.195 7.797 10.961 1 97.69 462 ILE A CA 1
ATOM 3675 C C . ILE A 1 462 ? 8.82 7.801 10.297 1 97.69 462 ILE A C 1
ATOM 3677 O O . ILE A 1 462 ? 8.414 8.797 9.688 1 97.69 462 ILE A O 1
ATOM 3681 N N . SER A 1 463 ? 8.086 6.656 10.383 1 98.31 463 SER A N 1
ATOM 3682 C CA . SER A 1 463 ? 6.766 6.539 9.773 1 98.31 463 SER A CA 1
ATOM 3683 C C . SER A 1 463 ? 5.832 7.648 10.242 1 98.31 463 SER A C 1
ATOM 3685 O O . SER A 1 463 ? 5.602 7.805 11.445 1 98.31 463 SER A O 1
ATOM 3687 N N . GLY A 1 464 ? 5.355 8.445 9.281 1 98.5 464 GLY A N 1
ATOM 3688 C CA . GLY A 1 464 ? 4.422 9.508 9.617 1 98.5 464 GLY A CA 1
ATOM 3689 C C . GLY A 1 464 ? 5.059 10.883 9.617 1 98.5 464 GLY A C 1
ATOM 3690 O O . GLY A 1 464 ? 4.359 11.898 9.609 1 98.5 464 GLY A O 1
ATOM 3691 N N . ASP A 1 465 ? 6.371 10.977 9.586 1 98.31 465 ASP A N 1
ATOM 3692 C CA . ASP A 1 465 ? 7.07 12.258 9.555 1 98.31 465 ASP A CA 1
ATOM 3693 C C . ASP A 1 465 ? 6.816 12.992 8.234 1 98.31 465 ASP A C 1
ATOM 3695 O O . ASP A 1 465 ? 6.559 14.195 8.234 1 98.31 465 ASP A O 1
ATOM 3699 N N . PRO A 1 466 ? 6.855 12.273 7.098 1 98.19 466 PRO A N 1
ATOM 3700 C CA . PRO A 1 466 ? 6.902 12.969 5.809 1 98.19 466 PRO A CA 1
ATOM 3701 C C . PRO A 1 466 ? 5.539 13.5 5.379 1 98.19 466 PRO A C 1
ATOM 3703 O O . PRO A 1 466 ? 5.453 14.305 4.445 1 98.19 466 PRO A O 1
ATOM 3706 N N . PHE A 1 467 ? 4.469 13.023 6.008 1 98.69 467 PHE A N 1
ATOM 3707 C CA . PHE A 1 467 ? 3.148 13.492 5.602 1 98.69 467 PHE A CA 1
ATOM 3708 C C . PHE A 1 467 ? 2.111 13.195 6.68 1 98.69 467 PHE A C 1
ATOM 3710 O O . PHE A 1 467 ? 2.346 12.367 7.562 1 98.69 467 PHE A O 1
ATOM 3717 N N . ILE A 1 468 ? 0.931 13.852 6.598 1 98.75 468 ILE A N 1
ATOM 3718 C CA . ILE A 1 468 ? -0.115 13.656 7.594 1 98.75 468 ILE A CA 1
ATOM 3719 C C . ILE A 1 468 ? -1.455 13.422 6.898 1 98.75 468 ILE A C 1
ATOM 3721 O O . ILE A 1 468 ? -2.459 13.133 7.551 1 98.75 468 ILE A O 1
ATOM 3725 N N . VAL A 1 469 ? -1.52 13.555 5.508 1 98.81 469 VAL A N 1
ATOM 3726 C CA . VAL A 1 469 ? -2.686 13.227 4.691 1 98.81 469 VAL A CA 1
ATOM 3727 C C . VAL A 1 469 ? -2.297 12.219 3.611 1 98.81 469 VAL A C 1
ATOM 3729 O O . VAL A 1 469 ? -1.114 12.055 3.303 1 98.81 469 VAL A O 1
ATOM 3732 N N . TYR A 1 470 ? -3.299 11.477 3.076 1 98.62 470 TYR A N 1
ATOM 3733 C CA . TYR A 1 470 ? -3.086 10.453 2.061 1 98.62 470 TYR A CA 1
ATOM 3734 C C . TYR A 1 470 ? -3.773 10.828 0.754 1 98.62 470 TYR A C 1
ATOM 3736 O O . TYR A 1 470 ? -4.855 11.422 0.763 1 98.62 470 TYR A O 1
ATOM 3744 N N . PRO A 1 471 ? -3.135 10.547 -0.362 1 97.81 471 PRO A N 1
ATOM 3745 C CA . PRO A 1 471 ? -3.764 10.789 -1.662 1 97.81 471 PRO A CA 1
ATOM 3746 C C . PRO A 1 471 ? -4.82 9.742 -2.012 1 97.81 471 PRO A C 1
ATOM 3748 O O . PRO A 1 471 ? -4.496 8.711 -2.605 1 97.81 471 PRO A O 1
ATOM 3751 N N . GLY A 1 472 ? -6.07 10 -1.711 1 95.44 472 GLY A N 1
ATOM 3752 C CA . GLY A 1 472 ? -7.164 9.102 -2.041 1 95.44 472 GLY A CA 1
ATOM 3753 C C . GLY A 1 472 ? -7.434 9.016 -3.529 1 95.44 472 GLY A C 1
ATOM 3754 O O . GLY A 1 472 ? -6.781 9.695 -4.328 1 95.44 472 GLY A O 1
ATOM 3755 N N . PRO A 1 473 ? -8.375 8.203 -3.949 1 91.81 473 PRO A N 1
ATOM 3756 C CA . PRO A 1 473 ? -8.703 8.031 -5.367 1 91.81 473 PRO A CA 1
ATOM 3757 C C . PRO A 1 473 ? -9.305 9.297 -5.988 1 91.81 473 PRO A C 1
ATOM 3759 O O . PRO A 1 473 ? -9.961 10.078 -5.293 1 91.81 473 PRO A O 1
ATOM 3762 N N . GLU A 1 474 ? -9.023 9.516 -7.25 1 90.12 474 GLU A N 1
ATOM 3763 C CA . GLU A 1 474 ? -9.625 10.57 -8.062 1 90.12 474 GLU A CA 1
ATOM 3764 C C . GLU A 1 474 ? -9.344 11.953 -7.469 1 90.12 474 GLU A C 1
ATOM 3766 O O . GLU A 1 474 ? -10.227 12.812 -7.453 1 90.12 474 GLU A O 1
ATOM 3771 N N . GLY A 1 475 ? -8.219 12.078 -6.859 1 93.56 475 GLY A N 1
ATOM 3772 C CA . GLY A 1 475 ? -7.781 13.383 -6.375 1 93.56 475 GLY A CA 1
ATOM 3773 C C . GLY A 1 475 ? -8.32 13.719 -5 1 93.56 475 GLY A C 1
ATOM 3774 O O . GLY A 1 475 ? -8.055 14.797 -4.469 1 93.56 475 GLY A O 1
ATOM 3775 N N . GLN A 1 476 ? -9.016 12.82 -4.348 1 95.81 476 GLN A N 1
ATOM 3776 C CA . GLN A 1 476 ? -9.516 13.031 -2.992 1 95.81 476 GLN A CA 1
ATOM 3777 C C . GLN A 1 476 ? -8.375 13.023 -1.98 1 95.81 476 GLN A C 1
ATOM 3779 O O . GLN A 1 476 ? -7.277 12.539 -2.273 1 95.81 476 GLN A O 1
ATOM 3784 N N . VAL A 1 477 ? -8.656 13.68 -0.916 1 98.38 477 VAL A N 1
ATOM 3785 C CA . VAL A 1 477 ? -7.727 13.633 0.205 1 98.38 477 VAL A CA 1
ATOM 3786 C C . VAL A 1 477 ? -8.312 12.797 1.336 1 98.38 477 VAL A C 1
ATOM 3788 O O . VAL A 1 477 ? -9.43 13.055 1.794 1 98.38 477 VAL A O 1
ATOM 3791 N N . TRP A 1 478 ? -7.672 11.727 1.696 1 98.62 478 TRP A N 1
ATOM 3792 C CA . TRP A 1 478 ? -8 11.008 2.922 1 98.62 478 TRP A CA 1
ATOM 3793 C C . TRP A 1 478 ? -7.133 11.484 4.082 1 98.62 478 TRP A C 1
ATOM 3795 O O . TRP A 1 478 ? -5.91 11.336 4.055 1 98.62 478 TRP A O 1
ATOM 3805 N N . GLU A 1 479 ? -7.773 12.062 5.004 1 98.75 479 GLU A N 1
ATOM 3806 C CA . GLU A 1 479 ? -7.051 12.562 6.172 1 98.75 479 GLU A CA 1
ATOM 3807 C C . GLU A 1 479 ? -6.648 11.414 7.098 1 98.75 479 GLU A C 1
ATOM 3809 O O . GLU A 1 479 ? -7.098 10.281 6.922 1 98.75 479 GLU A O 1
ATOM 3814 N N . SER A 1 480 ? -5.707 11.625 7.988 1 98.75 480 SER A N 1
ATOM 3815 C CA . SER A 1 480 ? -5.27 10.617 8.953 1 98.75 480 SER A CA 1
ATOM 3816 C C . SER A 1 480 ? -5.879 10.875 10.328 1 98.75 480 SER A C 1
ATOM 3818 O O . SER A 1 480 ? -6.371 11.977 10.602 1 98.75 480 SER A O 1
ATOM 3820 N N . ILE A 1 481 ? -5.828 9.906 11.141 1 98.56 481 ILE A N 1
ATOM 3821 C CA . ILE A 1 481 ? -6.168 10.062 12.547 1 98.56 481 ILE A CA 1
ATOM 3822 C C . ILE A 1 481 ? -5.277 11.125 13.188 1 98.56 481 ILE A C 1
ATOM 3824 O O . ILE A 1 481 ? -5.738 11.922 14.008 1 98.56 481 ILE A O 1
ATOM 3828 N N . ARG A 1 482 ? -4.039 11.188 12.781 1 98.81 482 ARG A N 1
ATOM 3829 C CA . ARG A 1 482 ? -3.1 12.188 13.281 1 98.81 482 ARG A CA 1
ATOM 3830 C C . ARG A 1 482 ? -3.539 13.594 12.883 1 98.81 482 ARG A C 1
ATOM 3832 O O . ARG A 1 482 ? -3.422 14.531 13.68 1 98.81 482 ARG A O 1
ATOM 3839 N N . HIS A 1 483 ? -4.043 13.672 11.617 1 98.81 483 HIS A N 1
ATOM 3840 C CA . HIS A 1 483 ? -4.59 14.938 11.156 1 98.81 483 HIS A CA 1
ATOM 3841 C C . HIS A 1 483 ? -5.656 15.461 12.109 1 98.81 483 HIS A C 1
ATOM 3843 O O . HIS A 1 483 ? -5.641 16.641 12.484 1 98.81 483 HIS A O 1
ATOM 3849 N N . ARG A 1 484 ? -6.539 14.602 12.578 1 98 484 ARG A N 1
ATOM 3850 C CA . ARG A 1 484 ? -7.594 14.969 13.516 1 98 484 ARG A CA 1
ATOM 3851 C C . ARG A 1 484 ? -7.016 15.352 14.867 1 98 484 ARG A C 1
ATOM 3853 O O . ARG A 1 484 ? -7.414 16.359 15.461 1 98 484 ARG A O 1
ATOM 3860 N N . MET A 1 485 ? -6.09 14.609 15.281 1 98.44 485 MET A N 1
ATOM 3861 C CA . MET A 1 485 ? -5.59 14.773 16.641 1 98.44 485 MET A CA 1
ATOM 3862 C C . MET A 1 485 ? -4.684 15.992 16.75 1 98.44 485 MET A C 1
ATOM 3864 O O . MET A 1 485 ? -4.746 16.734 17.734 1 98.44 485 MET A O 1
ATOM 3868 N N . VAL A 1 486 ? -3.826 16.203 15.75 1 98.75 486 VAL A N 1
ATOM 3869 C CA . VAL A 1 486 ? -3.01 17.422 15.719 1 98.75 486 VAL A CA 1
ATOM 3870 C C . VAL A 1 486 ? -3.906 18.641 15.547 1 98.75 486 VAL A C 1
ATOM 3872 O O . VAL A 1 486 ? -3.715 19.656 16.219 1 98.75 486 VAL A O 1
ATOM 3875 N N . GLY A 1 487 ? -4.883 18.531 14.609 1 98.31 487 GLY A N 1
ATOM 3876 C CA . GLY A 1 487 ? -5.852 19.594 14.453 1 98.31 487 GLY A CA 1
ATOM 3877 C C . GLY A 1 487 ? -6.578 19.938 15.742 1 98.31 487 GLY A C 1
ATOM 3878 O O . GLY A 1 487 ? -6.801 21.109 16.047 1 98.31 487 GLY A O 1
ATOM 3879 N N . ALA A 1 488 ? -6.945 18.953 16.5 1 97.56 488 ALA A N 1
ATOM 3880 C CA . ALA A 1 488 ? -7.59 19.156 17.797 1 97.56 488 ALA A CA 1
ATOM 3881 C C . ALA A 1 488 ? -6.664 19.891 18.766 1 97.56 488 ALA A C 1
ATOM 3883 O O . ALA A 1 488 ? -7.117 20.688 19.578 1 97.56 488 ALA A O 1
ATOM 3884 N N . GLY A 1 489 ? -5.375 19.578 18.641 1 98.44 489 GLY A N 1
ATOM 3885 C CA . GLY A 1 489 ? -4.418 20.328 19.438 1 98.44 489 GLY A CA 1
ATOM 3886 C C . GLY A 1 489 ? -4.449 21.812 19.156 1 98.44 489 GLY A C 1
ATOM 3887 O O . GLY A 1 489 ? -4.48 22.625 20.078 1 98.44 489 GLY A O 1
ATOM 3888 N N . PHE A 1 490 ? -4.52 22.172 17.938 1 98.75 490 PHE A N 1
ATOM 3889 C CA . PHE A 1 490 ? -4.559 23.578 17.578 1 98.75 490 PHE A CA 1
ATOM 3890 C C . PHE A 1 490 ? -5.906 24.188 17.938 1 98.75 490 PHE A C 1
ATOM 3892 O O . PHE A 1 490 ? -5.98 25.375 18.281 1 98.75 490 PHE A O 1
ATOM 3899 N N . GLN A 1 491 ? -6.938 23.375 17.859 1 98.06 491 GLN A N 1
ATOM 3900 C CA . GLN A 1 491 ? -8.219 23.844 18.391 1 98.06 491 GLN A CA 1
ATOM 3901 C C . GLN A 1 491 ? -8.141 24.125 19.875 1 98.06 491 GLN A C 1
ATOM 3903 O O . GLN A 1 491 ? -8.727 25.109 20.359 1 98.06 491 GLN A O 1
ATOM 3908 N N . ASP A 1 492 ? -7.469 23.25 20.625 1 98.31 492 ASP A N 1
ATOM 3909 C CA . ASP A 1 492 ? -7.254 23.484 22.047 1 98.31 492 ASP A CA 1
ATOM 3910 C C . ASP A 1 492 ? -6.531 24.812 22.281 1 98.31 492 ASP A C 1
ATOM 3912 O O . ASP A 1 492 ? -6.855 25.531 23.219 1 98.31 492 ASP A O 1
ATOM 3916 N N . LEU A 1 493 ? -5.539 25.094 21.469 1 98.88 493 LEU A N 1
ATOM 3917 C CA . LEU A 1 493 ? -4.832 26.359 21.547 1 98.88 493 LEU A CA 1
ATOM 3918 C C . LEU A 1 493 ? -5.797 27.531 21.406 1 98.88 493 LEU A C 1
ATOM 3920 O O . LEU A 1 493 ? -5.758 28.484 22.188 1 98.88 493 LEU A O 1
ATOM 3924 N N . ALA A 1 494 ? -6.633 27.469 20.406 1 98.69 494 ALA A N 1
ATOM 3925 C CA . ALA A 1 494 ? -7.613 28.516 20.156 1 98.69 494 ALA A CA 1
ATOM 3926 C C . ALA A 1 494 ? -8.531 28.703 21.359 1 98.69 494 ALA A C 1
ATOM 3928 O O . ALA A 1 494 ? -8.844 29.844 21.734 1 98.69 494 ALA A O 1
ATOM 3929 N N . VAL A 1 495 ? -8.961 27.609 21.922 1 98.62 495 VAL A N 1
ATOM 3930 C CA . VAL A 1 495 ? -9.883 27.656 23.062 1 98.62 495 VAL A CA 1
ATOM 3931 C C . VAL A 1 495 ? -9.172 28.25 24.281 1 98.62 495 VAL A C 1
ATOM 3933 O O . VAL A 1 495 ? -9.766 29.031 25.031 1 98.62 495 VAL A O 1
ATOM 3936 N N . CYS A 1 496 ? -7.93 27.891 24.531 1 98.88 496 CYS A N 1
ATOM 3937 C CA . CYS A 1 496 ? -7.152 28.484 25.609 1 98.88 496 CYS A CA 1
ATOM 3938 C C . CYS A 1 496 ? -7.051 29.984 25.438 1 98.88 496 CYS A C 1
ATOM 3940 O O . CYS A 1 496 ? -7.227 30.75 26.391 1 98.88 496 CYS A O 1
ATOM 3942 N N . GLN A 1 497 ? -6.762 30.438 24.234 1 98.81 497 GLN A N 1
ATOM 3943 C CA . GLN A 1 497 ? -6.609 31.859 23.938 1 98.81 497 GLN A CA 1
ATOM 3944 C C . GLN A 1 497 ? -7.922 32.594 24.156 1 98.81 497 GLN A C 1
ATOM 3946 O O . GLN A 1 497 ? -7.922 33.719 24.672 1 98.81 497 GLN A O 1
ATOM 3951 N N . TYR A 1 498 ? -8.984 31.984 23.75 1 98.62 498 TYR A N 1
ATOM 3952 C CA . TYR A 1 498 ? -10.305 32.562 23.984 1 98.62 498 TYR A CA 1
ATOM 3953 C C . TYR A 1 498 ? -10.617 32.625 25.469 1 98.62 498 TYR A C 1
ATOM 3955 O O . TYR A 1 498 ? -11.078 33.656 25.969 1 98.62 498 TYR A O 1
ATOM 3963 N N . ALA A 1 499 ? -10.398 31.547 26.219 1 98.69 499 ALA A N 1
ATOM 3964 C CA . ALA A 1 499 ? -10.664 31.469 27.641 1 98.69 499 ALA A CA 1
ATOM 3965 C C . ALA A 1 499 ? -9.844 32.5 28.406 1 98.69 499 ALA A C 1
ATOM 3967 O O . ALA A 1 499 ? -10.305 33.031 29.422 1 98.69 499 ALA A O 1
ATOM 3968 N N . GLU A 1 500 ? -8.656 32.688 27.969 1 98.75 500 GLU A N 1
ATOM 3969 C CA . GLU A 1 500 ? -7.785 33.688 28.625 1 98.75 500 GLU A CA 1
ATOM 3970 C C . GLU A 1 500 ? -8.438 35.062 28.641 1 98.75 500 GLU A C 1
ATOM 3972 O O . GLU A 1 500 ? -8.312 35.812 29.625 1 98.75 500 GLU A O 1
ATOM 3977 N N . LYS A 1 501 ? -9.078 35.438 27.578 1 97.88 501 LYS A N 1
ATOM 3978 C CA . LYS A 1 501 ? -9.758 36.719 27.484 1 97.88 501 LYS A CA 1
ATOM 3979 C C . LYS A 1 501 ? -10.906 36.781 28.484 1 97.88 501 LYS A C 1
ATOM 3981 O O . LYS A 1 501 ? -11.305 37.875 28.906 1 97.88 501 LYS A O 1
ATOM 3986 N N . LEU A 1 502 ? -11.438 35.688 28.859 1 97.62 502 LEU A N 1
ATOM 3987 C CA . LEU A 1 502 ? -12.609 35.656 29.734 1 97.62 502 LEU A CA 1
ATOM 3988 C C . LEU A 1 502 ? -12.195 35.531 31.203 1 97.62 502 LEU A C 1
ATOM 3990 O O . LEU A 1 502 ? -12.734 36.25 32.062 1 97.62 502 LEU A O 1
ATOM 3994 N N . ILE A 1 503 ? -11.227 34.594 31.484 1 97.94 503 ILE A N 1
ATOM 3995 C CA . ILE A 1 503 ? -11.016 34.25 32.875 1 97.94 503 ILE A CA 1
ATOM 3996 C C . ILE A 1 503 ? -9.562 34.562 33.281 1 97.94 503 ILE A C 1
ATOM 3998 O O . ILE A 1 503 ? -9.164 34.344 34.406 1 97.94 503 ILE A O 1
ATOM 4002 N N . GLY A 1 504 ? -8.742 35 32.375 1 98.25 504 GLY A N 1
ATOM 4003 C CA . GLY A 1 504 ? -7.348 35.312 32.656 1 98.25 504 GLY A CA 1
ATOM 4004 C C . GLY A 1 504 ? -6.414 34.156 32.438 1 98.25 504 GLY A C 1
ATOM 4005 O O . GLY A 1 504 ? -6.816 33 32.594 1 98.25 504 GLY A O 1
ATOM 4006 N N . ARG A 1 505 ? -5.141 34.406 32.219 1 98.38 505 ARG A N 1
ATOM 4007 C CA . ARG A 1 505 ? -4.125 33.438 31.891 1 98.38 505 ARG A CA 1
ATOM 4008 C C . ARG A 1 505 ? -3.881 32.469 33.062 1 98.38 505 ARG A C 1
ATOM 4010 O O . ARG A 1 505 ? -3.775 31.25 32.844 1 98.38 505 ARG A O 1
ATOM 4017 N N . ASP A 1 506 ? -3.801 32.969 34.25 1 98.25 506 ASP A N 1
ATOM 4018 C CA . ASP A 1 506 ? -3.506 32.125 35.438 1 98.25 506 ASP A CA 1
ATOM 4019 C C . ASP A 1 506 ? -4.582 31.062 35.625 1 98.25 506 ASP A C 1
ATOM 4021 O O . ASP A 1 506 ? -4.273 29.906 35.906 1 98.25 506 ASP A O 1
ATOM 4025 N N . ALA A 1 507 ? -5.785 31.484 35.406 1 98.38 507 ALA A N 1
ATOM 4026 C CA . ALA A 1 507 ? -6.902 30.547 35.562 1 98.38 507 ALA A CA 1
ATOM 4027 C C . ALA A 1 507 ? -6.848 29.453 34.531 1 98.38 507 ALA A C 1
ATOM 4029 O O . ALA A 1 507 ? -7.133 28.281 34.812 1 98.38 507 ALA A O 1
ATOM 4030 N N . VAL A 1 508 ? -6.531 29.844 33.281 1 98.81 508 VAL A N 1
ATOM 4031 C CA . VAL A 1 508 ? -6.426 28.859 32.188 1 98.81 508 VAL A CA 1
ATOM 4032 C C . VAL A 1 508 ? -5.309 27.875 32.5 1 98.81 508 VAL A C 1
ATOM 4034 O O . VAL A 1 508 ? -5.5 26.656 32.375 1 98.81 508 VAL A O 1
ATOM 4037 N N . LEU A 1 509 ? -4.129 28.344 32.938 1 98.75 509 LEU A N 1
ATOM 4038 C CA . LEU A 1 509 ? -2.984 27.484 33.25 1 98.75 509 LEU A CA 1
ATOM 4039 C C . LEU A 1 509 ? -3.289 26.547 34.406 1 98.75 509 LEU A C 1
ATOM 4041 O O . LEU A 1 509 ? -2.818 25.422 34.438 1 98.75 509 LEU A O 1
ATOM 4045 N N . ASP A 1 510 ? -4.055 27 35.344 1 98.44 510 ASP A N 1
ATOM 4046 C CA . ASP A 1 510 ? -4.449 26.156 36.469 1 98.44 510 ASP A CA 1
ATOM 4047 C C . ASP A 1 510 ? -5.266 24.953 36 1 98.44 510 ASP A C 1
ATOM 4049 O O . ASP A 1 510 ? -5.254 23.906 36.656 1 98.44 510 ASP A O 1
ATOM 4053 N N . ILE A 1 511 ? -5.953 25.141 34.906 1 98.5 511 ILE A N 1
ATOM 4054 C CA . ILE A 1 511 ? -6.816 24.078 34.375 1 98.5 511 ILE A CA 1
ATOM 4055 C C . ILE A 1 511 ? -6 23.125 33.531 1 98.5 511 ILE A C 1
ATOM 4057 O O . ILE A 1 511 ? -6.027 21.922 33.719 1 98.5 511 ILE A O 1
ATOM 4061 N N . ILE A 1 512 ? -5.191 23.688 32.562 1 98.44 512 ILE A N 1
ATOM 4062 C CA . ILE A 1 512 ? -4.562 22.844 31.562 1 98.44 512 ILE A CA 1
ATOM 4063 C C . ILE A 1 512 ? -3.211 22.344 32.062 1 98.44 512 ILE A C 1
ATOM 4065 O O . ILE A 1 512 ? -2.654 21.391 31.531 1 98.44 512 ILE A O 1
ATOM 4069 N N . ASP A 1 513 ? -2.656 22.984 33.094 1 98.38 513 ASP A N 1
ATOM 4070 C CA . ASP A 1 513 ? -1.345 22.656 33.625 1 98.38 513 ASP A CA 1
ATOM 4071 C C . ASP A 1 513 ? -1.339 22.797 35.156 1 98.38 513 ASP A C 1
ATOM 4073 O O . ASP A 1 513 ? -0.512 23.516 35.719 1 98.38 513 ASP A O 1
ATOM 4077 N N . PRO A 1 514 ? -2.162 21.969 35.75 1 97.88 514 PRO A N 1
ATOM 4078 C CA . PRO A 1 514 ? -2.283 22.125 37.219 1 97.88 514 PRO A CA 1
ATOM 4079 C C . PRO A 1 514 ? -0.978 21.828 37.938 1 97.88 514 PRO A C 1
ATOM 4081 O O . PRO A 1 514 ? -0.727 22.391 39.031 1 97.88 514 PRO A O 1
ATOM 4084 N N . ASP A 1 515 ? -0.165 21.047 37.406 1 97.25 515 ASP A N 1
ATOM 4085 C CA . ASP A 1 515 ? 1.086 20.672 38.062 1 97.25 515 ASP A CA 1
ATOM 4086 C C . ASP A 1 515 ? 2.215 21.625 37.656 1 97.25 515 ASP A C 1
ATOM 4088 O O . ASP A 1 515 ? 3.332 21.516 38.188 1 97.25 515 ASP A O 1
ATOM 4092 N N . HIS A 1 516 ? 1.959 22.484 36.75 1 96.38 516 HIS A N 1
ATOM 4093 C CA . HIS A 1 516 ? 2.883 23.516 36.281 1 96.38 516 HIS A CA 1
ATOM 4094 C C . HIS A 1 516 ? 4.141 22.906 35.688 1 96.38 516 HIS A C 1
ATOM 4096 O O . HIS A 1 516 ? 5.246 23.406 35.875 1 96.38 516 HIS A O 1
ATOM 4102 N N . ASP A 1 517 ? 3.975 21.844 34.938 1 96.88 517 ASP A N 1
ATOM 4103 C CA . ASP A 1 517 ? 5.145 21.172 34.406 1 96.88 517 ASP A CA 1
ATOM 4104 C C . ASP A 1 517 ? 5.023 20.984 32.875 1 96.88 517 ASP A C 1
ATOM 4106 O O . ASP A 1 517 ? 5.914 20.406 32.25 1 96.88 517 ASP A O 1
ATOM 4110 N N . VAL A 1 518 ? 3.924 21.469 32.312 1 96.88 518 VAL A N 1
ATOM 4111 C CA . VAL A 1 518 ? 3.754 21.359 30.875 1 96.88 518 VAL A CA 1
ATOM 4112 C C . VAL A 1 518 ? 4.844 22.156 30.156 1 96.88 518 VAL A C 1
ATOM 4114 O O . VAL A 1 518 ? 5.043 23.344 30.438 1 96.88 518 VAL A O 1
ATOM 4117 N N . ASP A 1 519 ? 5.59 21.531 29.391 1 96.81 519 ASP A N 1
ATOM 4118 C CA . ASP A 1 519 ? 6.582 22.078 28.453 1 96.81 519 ASP A CA 1
ATOM 4119 C C . ASP A 1 519 ? 6.773 21.156 27.266 1 96.81 519 ASP A C 1
ATOM 4121 O O . ASP A 1 519 ? 6.102 20.125 27.141 1 96.81 519 ASP A O 1
ATOM 4125 N N . TYR A 1 520 ? 7.633 21.562 26.391 1 96.88 520 TYR A N 1
ATOM 4126 C CA . TYR A 1 520 ? 7.746 20.812 25.141 1 96.88 520 TYR A CA 1
ATOM 4127 C C . TYR A 1 520 ? 8.195 19.375 25.406 1 96.88 520 TYR A C 1
ATOM 4129 O O . TYR A 1 520 ? 7.762 18.438 24.734 1 96.88 520 TYR A O 1
ATOM 4137 N N . ALA A 1 521 ? 9.031 19.078 26.391 1 95.31 521 ALA A N 1
ATOM 4138 C CA . ALA A 1 521 ? 9.562 17.734 26.609 1 95.31 521 ALA A CA 1
ATOM 4139 C C . ALA A 1 521 ? 9.094 17.172 27.953 1 95.31 521 ALA A C 1
ATOM 4141 O O . ALA A 1 521 ? 9.664 16.203 28.453 1 95.31 521 ALA A O 1
ATOM 4142 N N . HIS A 1 522 ? 8.055 17.844 28.547 1 93.19 522 HIS A N 1
ATOM 4143 C CA . HIS A 1 522 ? 7.625 17.453 29.891 1 93.19 522 HIS A CA 1
ATOM 4144 C C . HIS A 1 522 ? 6.121 17.656 30.062 1 93.19 522 HIS A C 1
ATOM 4146 O O . HIS A 1 522 ? 5.477 18.297 29.234 1 93.19 522 HIS A O 1
ATOM 4152 N N . GLY A 1 523 ? 5.633 17.031 31.141 1 95.44 523 GLY A N 1
ATOM 4153 C CA . GLY A 1 523 ? 4.258 17.297 31.531 1 95.44 523 GLY A CA 1
ATOM 4154 C C . GLY A 1 523 ? 3.252 16.438 30.797 1 95.44 523 GLY A C 1
ATOM 4155 O O . GLY A 1 523 ? 2.098 16.828 30.625 1 95.44 523 GLY A O 1
ATOM 4156 N N . TRP A 1 524 ? 3.646 15.266 30.375 1 96.12 524 TRP A N 1
ATOM 4157 C CA . TRP A 1 524 ? 2.762 14.375 29.641 1 96.12 524 TRP A CA 1
ATOM 4158 C C . TRP A 1 524 ? 1.726 13.742 30.562 1 96.12 524 TRP A C 1
ATOM 4160 O O . TRP A 1 524 ? 2.039 13.367 31.703 1 96.12 524 TRP A O 1
ATOM 4170 N N . VAL A 1 525 ? 0.507 13.703 30.141 1 96.19 525 VAL A N 1
ATOM 4171 C CA . VAL A 1 525 ? -0.577 13.055 30.859 1 96.19 525 VAL A CA 1
ATOM 4172 C C . VAL A 1 525 ? -1.281 12.055 29.953 1 96.19 525 VAL A C 1
ATOM 4174 O O . VAL A 1 525 ? -1.206 12.164 28.719 1 96.19 525 VAL A O 1
ATOM 4177 N N . PRO A 1 526 ? -1.952 11.07 30.516 1 94.12 526 PRO A N 1
ATOM 4178 C CA . PRO A 1 526 ? -2.703 10.117 29.688 1 94.12 526 PRO A CA 1
ATOM 4179 C C . PRO A 1 526 ? -3.789 10.789 28.859 1 94.12 526 PRO A C 1
ATOM 4181 O O . PRO A 1 526 ? -4.242 11.883 29.188 1 94.12 526 PRO A O 1
ATOM 4184 N N . GLU A 1 527 ? -4.152 10.148 27.828 1 95.25 527 GLU A N 1
ATOM 4185 C CA . GLU A 1 527 ? -5.145 10.656 26.875 1 95.25 527 GLU A CA 1
ATOM 4186 C C . GLU A 1 527 ? -6.418 11.086 27.609 1 95.25 527 GLU A C 1
ATOM 4188 O O . GLU A 1 527 ? -6.949 12.172 27.344 1 95.25 527 GLU A O 1
ATOM 4193 N N . ARG A 1 528 ? -6.895 10.352 28.531 1 94 528 ARG A N 1
ATOM 4194 C CA . ARG A 1 528 ? -8.133 10.641 29.25 1 94 528 ARG A CA 1
ATOM 4195 C C . ARG A 1 528 ? -8.008 11.938 30.047 1 94 528 ARG A C 1
ATOM 4197 O O . ARG A 1 528 ? -8.969 12.703 30.141 1 94 528 ARG A O 1
ATOM 4204 N N . GLU A 1 529 ? -6.879 12.086 30.625 1 95.5 529 GLU A N 1
ATOM 4205 C CA . GLU A 1 529 ? -6.664 13.305 31.406 1 95.5 529 GLU A CA 1
ATOM 4206 C C . GLU A 1 529 ? -6.641 14.531 30.5 1 95.5 529 GLU A C 1
ATOM 4208 O O . GLU A 1 529 ? -7.113 15.602 30.891 1 95.5 529 GLU A O 1
ATOM 4213 N N . LEU A 1 530 ? -6.078 14.445 29.312 1 95.62 530 LEU A N 1
ATOM 4214 C CA . LEU A 1 530 ? -6.105 15.547 28.359 1 95.62 530 LEU A CA 1
ATOM 4215 C C . LEU A 1 530 ? -7.539 15.922 28 1 95.62 530 LEU A C 1
ATOM 4217 O O . LEU A 1 530 ? -7.867 17.109 27.906 1 95.62 530 LEU A O 1
ATOM 4221 N N . ILE A 1 531 ? -8.32 14.93 27.797 1 95.5 531 ILE A N 1
ATOM 4222 C CA . ILE A 1 531 ? -9.727 15.148 27.484 1 95.5 531 ILE A CA 1
ATOM 4223 C C . ILE A 1 531 ? -10.414 15.836 28.656 1 95.5 531 ILE A C 1
ATOM 4225 O O . ILE A 1 531 ? -11.195 16.781 28.469 1 95.5 531 ILE A O 1
ATOM 4229 N N . ARG A 1 532 ? -10.094 15.438 29.891 1 95.69 532 ARG A N 1
ATOM 4230 C CA . ARG A 1 532 ? -10.695 16.016 31.094 1 95.69 532 ARG A CA 1
ATOM 4231 C C . ARG A 1 532 ? -10.305 17.484 31.25 1 95.69 532 ARG A C 1
ATOM 4233 O O . ARG A 1 532 ? -11.125 18.312 31.641 1 95.69 532 ARG A O 1
ATOM 4240 N N . ARG A 1 533 ? -9.078 17.719 31 1 96.88 533 ARG A N 1
ATOM 4241 C CA . ARG A 1 533 ? -8.617 19.109 31.109 1 96.88 533 ARG A CA 1
ATOM 4242 C C . ARG A 1 533 ? -9.328 20 30.109 1 96.88 533 ARG A C 1
ATOM 4244 O O . ARG A 1 533 ? -9.711 21.125 30.422 1 96.88 533 ARG A O 1
ATOM 4251 N N . ARG A 1 534 ? -9.516 19.547 28.906 1 96.88 534 ARG A N 1
ATOM 4252 C CA . ARG A 1 534 ? -10.25 20.297 27.891 1 96.88 534 ARG A CA 1
ATOM 4253 C C . ARG A 1 534 ? -11.695 20.5 28.312 1 96.88 534 ARG A C 1
ATOM 4255 O O . ARG A 1 534 ? -12.258 21.578 28.109 1 96.88 534 ARG A O 1
ATOM 4262 N N . GLU A 1 535 ? -12.281 19.484 28.891 1 96.19 535 GLU A N 1
ATOM 4263 C CA . GLU A 1 535 ? -13.648 19.594 29.391 1 96.19 535 GLU A CA 1
ATOM 4264 C C . GLU A 1 535 ? -13.758 20.656 30.484 1 96.19 535 GLU A C 1
ATOM 4266 O O . GLU A 1 535 ? -14.711 21.438 30.516 1 96.19 535 GLU A O 1
ATOM 4271 N N . ARG A 1 536 ? -12.836 20.641 31.359 1 97 536 ARG A N 1
ATOM 4272 C CA . ARG A 1 536 ? -12.82 21.641 32.438 1 97 536 ARG A CA 1
ATOM 4273 C C . ARG A 1 536 ? -12.695 23.047 31.875 1 97 536 ARG A C 1
ATOM 4275 O O . ARG A 1 536 ? -13.312 23.984 32.406 1 97 536 ARG A O 1
ATOM 4282 N N . LEU A 1 537 ? -11.898 23.156 30.875 1 97.88 537 LEU A N 1
ATOM 4283 C CA . LEU A 1 537 ? -11.75 24.438 30.219 1 97.88 537 LEU A CA 1
ATOM 4284 C C . LEU A 1 537 ? -13.062 24.891 29.594 1 97.88 537 LEU A C 1
ATOM 4286 O O . LEU A 1 537 ? -13.453 26.047 29.719 1 97.88 537 LEU A O 1
ATOM 4290 N N . ASN A 1 538 ? -13.719 24.016 28.906 1 97.5 538 ASN A N 1
ATOM 4291 C CA . ASN A 1 538 ? -15.023 24.312 28.328 1 97.5 538 ASN A CA 1
ATOM 4292 C C . ASN A 1 538 ? -16.031 24.766 29.391 1 97.5 538 ASN A C 1
ATOM 4294 O O . ASN A 1 538 ? -16.781 25.719 29.172 1 97.5 538 ASN A O 1
ATOM 4298 N N . LEU A 1 539 ? -16.031 24.078 30.469 1 96.31 539 LEU A N 1
ATOM 4299 C CA . LEU A 1 539 ? -16.969 24.375 31.547 1 96.31 539 LEU A CA 1
ATOM 4300 C C . LEU A 1 539 ? -16.672 25.734 32.156 1 96.31 539 LEU A C 1
ATOM 4302 O O . LEU A 1 539 ? -17.578 26.453 32.594 1 96.31 539 LEU A O 1
ATOM 4306 N N . ALA A 1 540 ? -15.414 26.047 32.281 1 97.75 540 ALA A N 1
ATOM 4307 C CA . ALA A 1 540 ? -15.031 27.359 32.75 1 97.75 540 ALA A CA 1
ATOM 4308 C C . ALA A 1 540 ? -15.562 28.469 31.844 1 97.75 540 ALA A C 1
ATOM 4310 O O . ALA A 1 540 ? -16.016 29.5 32.312 1 97.75 540 ALA A O 1
ATOM 4311 N N . ILE A 1 541 ? -15.469 28.25 30.547 1 97.81 541 ILE A N 1
ATOM 4312 C CA . ILE A 1 541 ? -16 29.188 29.578 1 97.81 541 ILE A CA 1
ATOM 4313 C C . ILE A 1 541 ? -17.516 29.297 29.75 1 97.81 541 ILE A C 1
ATOM 4315 O O . ILE A 1 541 ? -18.062 30.406 29.797 1 97.81 541 ILE A O 1
ATOM 4319 N N . LYS A 1 542 ? -18.156 28.219 29.875 1 96.81 542 LYS A N 1
ATOM 4320 C CA . LYS A 1 542 ? -19.609 28.172 30.047 1 96.81 542 LYS A CA 1
ATOM 4321 C C . LYS A 1 542 ? -20.031 28.984 31.281 1 96.81 542 LYS A C 1
ATOM 4323 O O . LYS A 1 542 ? -20.969 29.781 31.203 1 96.81 542 LYS A O 1
ATOM 4328 N N . THR A 1 543 ? -19.375 28.719 32.375 1 96.81 543 THR A N 1
ATOM 4329 C CA . THR A 1 543 ? -19.688 29.391 33.656 1 96.81 543 THR A CA 1
ATOM 4330 C C . THR A 1 543 ? -19.531 30.906 33.5 1 96.81 543 THR A C 1
ATOM 4332 O O . THR A 1 543 ? -20.375 31.656 34 1 96.81 543 THR A O 1
ATOM 4335 N N . HIS A 1 544 ? -18.5 31.266 32.906 1 96.81 544 HIS A N 1
ATOM 4336 C CA . HIS A 1 544 ? -18.25 32.688 32.719 1 96.81 544 HIS A CA 1
ATOM 4337 C C . HIS A 1 544 ? -19.328 33.344 31.859 1 96.81 544 HIS A C 1
ATOM 4339 O O . HIS A 1 544 ? -19.797 34.438 32.156 1 96.81 544 HIS A O 1
ATOM 4345 N N . LEU A 1 545 ? -19.672 32.688 30.766 1 95.06 545 LEU A N 1
ATOM 4346 C CA . LEU A 1 545 ? -20.688 33.219 29.875 1 95.06 545 LEU A CA 1
ATOM 4347 C C . LEU A 1 545 ? -22.047 33.344 30.578 1 95.06 545 LEU A C 1
ATOM 4349 O O . LEU A 1 545 ? -22.797 34.281 30.328 1 95.06 545 LEU A O 1
ATOM 4353 N N . GLN A 1 546 ? -22.312 32.406 31.406 1 93.31 546 GLN A N 1
ATOM 4354 C CA . GLN A 1 546 ? -23.562 32.438 32.156 1 93.31 546 GLN A CA 1
ATOM 4355 C C . GLN A 1 546 ? -23.562 33.562 33.156 1 93.31 546 GLN A C 1
ATOM 4357 O O . GLN A 1 546 ? -24.609 34.219 33.375 1 93.31 546 GLN A O 1
ATOM 4362 N N . GLU A 1 547 ? -22.484 33.812 33.75 1 92.44 547 GLU A N 1
ATOM 4363 C CA . GLU A 1 547 ? -22.375 34.906 34.688 1 92.44 547 GLU A CA 1
ATOM 4364 C C . GLU A 1 547 ? -22.5 36.25 34 1 92.44 547 GLU A C 1
ATOM 4366 O O . GLU A 1 547 ? -23.125 37.188 34.531 1 92.44 547 GLU A O 1
ATOM 4371 N N . GLN A 1 548 ? -21.984 36.375 32.875 1 89.44 548 GLN A N 1
ATOM 4372 C CA . GLN A 1 548 ? -22.094 37.594 32.125 1 89.44 548 GLN A CA 1
ATOM 4373 C C . GLN A 1 548 ? -23.516 37.812 31.641 1 89.44 548 GLN A C 1
ATOM 4375 O O . GLN A 1 548 ? -23.984 38.969 31.562 1 89.44 548 GLN A O 1
ATOM 4380 N N . ALA A 1 549 ? -24.188 36.75 31.375 1 83 549 ALA A N 1
ATOM 4381 C CA . ALA A 1 549 ? -25.578 36.844 30.906 1 83 549 ALA A CA 1
ATOM 4382 C C . ALA A 1 549 ? -26.5 37.281 32.031 1 83 549 ALA A C 1
ATOM 4384 O O . ALA A 1 549 ? -27.531 37.906 31.797 1 83 549 ALA A O 1
ATOM 4385 N N . LYS A 1 550 ? -26.234 36.844 33.156 1 81.88 550 LYS A N 1
ATOM 4386 C CA . LYS A 1 550 ? -27.031 37.219 34.344 1 81.88 550 LYS A CA 1
ATOM 4387 C C . LYS A 1 550 ? -26.859 38.719 34.656 1 81.88 550 LYS A C 1
ATOM 4389 O O . LYS A 1 550 ? -27.688 39.312 35.312 1 81.88 550 LYS A O 1
ATOM 4394 N N . GLU A 1 551 ? -25.625 39.281 34.25 1 79.12 551 GLU A N 1
ATOM 4395 C CA . GLU A 1 551 ? -25.312 40.688 34.562 1 79.12 551 GLU A CA 1
ATOM 4396 C C . GLU A 1 551 ? -25.891 41.625 33.5 1 79.12 551 GLU A C 1
ATOM 4398 O O . GLU A 1 551 ? -26.078 42.812 33.75 1 79.12 551 GLU A O 1
ATOM 4403 N N . LEU A 1 552 ? -26.203 41.25 32.344 1 65.62 552 LEU A N 1
ATOM 4404 C CA . LEU A 1 552 ? -26.875 42.062 31.344 1 65.62 552 LEU A CA 1
ATOM 4405 C C . LEU A 1 552 ? -28.391 41.969 31.5 1 65.62 552 LEU A C 1
ATOM 4407 O O . LEU A 1 552 ? -29.094 42.969 31.312 1 65.62 552 LEU A O 1
ATOM 4411 N N . MET B 1 1 ? 26.188 -4.258 12.508 1 93.44 1 MET B N 1
ATOM 4412 C CA . MET B 1 1 ? 25.469 -4.938 11.438 1 93.44 1 MET B CA 1
ATOM 4413 C C . MET B 1 1 ? 25.672 -6.449 11.523 1 93.44 1 MET B C 1
ATOM 4415 O O . MET B 1 1 ? 26.766 -6.922 11.812 1 93.44 1 MET B O 1
ATOM 4419 N N . GLU B 1 2 ? 24.594 -7.184 11.484 1 96.12 2 GLU B N 1
ATOM 4420 C CA . GLU B 1 2 ? 24.609 -8.641 11.344 1 96.12 2 GLU B CA 1
ATOM 4421 C C . GLU B 1 2 ? 24.047 -9.07 9.992 1 96.12 2 GLU B C 1
ATOM 4423 O O . GLU B 1 2 ? 23.141 -8.438 9.453 1 96.12 2 GLU B O 1
ATOM 4428 N N . ALA B 1 3 ? 24.688 -10.062 9.375 1 97.19 3 ALA B N 1
ATOM 4429 C CA . ALA B 1 3 ? 24.219 -10.602 8.102 1 97.19 3 ALA B CA 1
ATOM 4430 C C . ALA B 1 3 ? 24.391 -12.117 8.055 1 97.19 3 ALA B C 1
ATOM 4432 O O . ALA B 1 3 ? 25.328 -12.656 8.625 1 97.19 3 ALA B O 1
ATOM 4433 N N . LEU B 1 4 ? 23.5 -12.781 7.402 1 96.5 4 LEU B N 1
ATOM 4434 C CA . LEU B 1 4 ? 23.594 -14.234 7.277 1 96.5 4 LEU B CA 1
ATOM 4435 C C . LEU B 1 4 ? 22.953 -14.703 5.98 1 96.5 4 LEU B C 1
ATOM 4437 O O . LEU B 1 4 ? 22.125 -14 5.395 1 96.5 4 LEU B O 1
ATOM 4441 N N . ILE B 1 5 ? 23.422 -15.836 5.531 1 96.88 5 ILE B N 1
ATOM 4442 C CA . ILE B 1 5 ? 22.797 -16.516 4.398 1 96.88 5 ILE B CA 1
ATOM 4443 C C . ILE B 1 5 ? 21.609 -17.359 4.883 1 96.88 5 ILE B C 1
ATOM 4445 O O . ILE B 1 5 ? 21.719 -18.078 5.879 1 96.88 5 ILE B O 1
ATOM 4449 N N . VAL B 1 6 ? 20.5 -17.203 4.258 1 96.88 6 VAL B N 1
ATOM 4450 C CA . VAL B 1 6 ? 19.281 -17.922 4.598 1 96.88 6 VAL B CA 1
ATOM 4451 C C . VAL B 1 6 ? 18.766 -18.688 3.379 1 96.88 6 VAL B C 1
ATOM 4453 O O . VAL B 1 6 ? 18.969 -18.266 2.24 1 96.88 6 VAL B O 1
ATOM 4456 N N . ASP B 1 7 ? 18.156 -19.812 3.58 1 95.62 7 ASP B N 1
ATOM 4457 C CA . ASP B 1 7 ? 17.688 -20.656 2.488 1 95.62 7 ASP B CA 1
ATOM 4458 C C . ASP B 1 7 ? 16.5 -20.016 1.772 1 95.62 7 ASP B C 1
ATOM 4460 O O . ASP B 1 7 ? 16 -18.953 2.189 1 95.62 7 ASP B O 1
ATOM 4464 N N . GLU B 1 8 ? 16.078 -20.625 0.666 1 95 8 GLU B N 1
ATOM 4465 C CA . GLU B 1 8 ? 15.023 -20.109 -0.192 1 95 8 GLU B CA 1
ATOM 4466 C C . GLU B 1 8 ? 13.648 -20.469 0.354 1 95 8 GLU B C 1
ATOM 4468 O O . GLU B 1 8 ? 12.625 -20.125 -0.241 1 95 8 GLU B O 1
ATOM 4473 N N . LEU B 1 9 ? 13.562 -21.172 1.479 1 96.25 9 LEU B N 1
ATOM 4474 C CA . LEU B 1 9 ? 12.281 -21.594 2.051 1 96.25 9 LEU B CA 1
ATOM 4475 C C . LEU B 1 9 ? 12.094 -21.016 3.445 1 96.25 9 LEU B C 1
ATOM 4477 O O . LEU B 1 9 ? 11.789 -21.734 4.395 1 96.25 9 LEU B O 1
ATOM 4481 N N . THR B 1 10 ? 12.43 -19.766 3.566 1 96.62 10 THR B N 1
ATOM 4482 C CA . THR B 1 10 ? 12.234 -19 4.789 1 96.62 10 THR B CA 1
ATOM 4483 C C . THR B 1 10 ? 11.602 -17.641 4.48 1 96.62 10 THR B C 1
ATOM 4485 O O . THR B 1 10 ? 12.031 -16.953 3.561 1 96.62 10 THR B O 1
ATOM 4488 N N . LYS B 1 11 ? 10.523 -17.312 5.117 1 97.06 11 LYS B N 1
ATOM 4489 C CA . LYS B 1 11 ? 10.039 -15.93 5.141 1 97.06 11 LYS B CA 1
ATOM 4490 C C . LYS B 1 11 ? 10.633 -15.164 6.32 1 97.06 11 LYS B C 1
ATOM 4492 O O . LYS B 1 11 ? 10.336 -15.477 7.477 1 97.06 11 LYS B O 1
ATOM 4497 N N . ILE B 1 12 ? 11.461 -14.25 6.066 1 97.44 12 ILE B N 1
ATOM 4498 C CA . ILE B 1 12 ? 12.18 -13.523 7.109 1 97.44 12 ILE B CA 1
ATOM 4499 C C . ILE B 1 12 ? 11.281 -12.43 7.684 1 97.44 12 ILE B C 1
ATOM 4501 O O . ILE B 1 12 ? 10.82 -11.547 6.953 1 97.44 12 ILE B O 1
ATOM 4505 N N . LEU B 1 13 ? 10.961 -12.5 8.953 1 96.81 13 LEU B N 1
ATOM 4506 C CA . LEU B 1 13 ? 10.18 -11.508 9.672 1 96.81 13 LEU B CA 1
ATOM 4507 C C . LEU B 1 13 ? 11.078 -10.445 10.289 1 96.81 13 LEU B C 1
ATOM 4509 O O . LEU B 1 13 ? 12.172 -10.766 10.773 1 96.81 13 LEU B O 1
ATOM 4513 N N . PRO B 1 14 ? 10.641 -9.234 10.297 1 96.38 14 PRO B N 1
ATOM 4514 C CA . PRO B 1 14 ? 11.508 -8.164 10.781 1 96.38 14 PRO B CA 1
ATOM 4515 C C . PRO B 1 14 ? 11.891 -8.336 12.25 1 96.38 14 PRO B C 1
ATOM 4517 O O . PRO B 1 14 ? 12.953 -7.871 12.672 1 96.38 14 PRO B O 1
ATOM 4520 N N . THR B 1 15 ? 11.109 -9.039 13.055 1 94.75 15 THR B N 1
ATOM 4521 C CA . THR B 1 15 ? 11.312 -9.062 14.5 1 94.75 15 THR B CA 1
ATOM 4522 C C . THR B 1 15 ? 11.961 -10.375 14.93 1 94.75 15 THR B C 1
ATOM 4524 O O . THR B 1 15 ? 12.148 -10.617 16.125 1 94.75 15 THR B O 1
ATOM 4527 N N . GLN B 1 16 ? 12.266 -11.211 14.023 1 95 16 GLN B N 1
ATOM 4528 C CA . GLN B 1 16 ? 12.797 -12.523 14.367 1 95 16 GLN B CA 1
ATOM 4529 C C . GLN B 1 16 ? 14.078 -12.812 13.594 1 95 16 GLN B C 1
ATOM 4531 O O . GLN B 1 16 ? 14.078 -12.828 12.359 1 95 16 GLN B O 1
ATOM 4536 N N . ARG B 1 17 ? 15.148 -13.055 14.297 1 95.75 17 ARG B N 1
ATOM 4537 C CA . ARG B 1 17 ? 16.391 -13.461 13.641 1 95.75 17 ARG B CA 1
ATOM 4538 C C . ARG B 1 17 ? 16.219 -14.797 12.914 1 95.75 17 ARG B C 1
ATOM 4540 O O . ARG B 1 17 ? 15.82 -15.789 13.531 1 95.75 17 ARG B O 1
ATOM 4547 N N . PRO B 1 18 ? 16.469 -14.836 11.68 1 95.06 18 PRO B N 1
ATOM 4548 C CA . PRO B 1 18 ? 16.344 -16.125 10.984 1 95.06 18 PRO B CA 1
ATOM 4549 C C . PRO B 1 18 ? 17.5 -17.062 11.281 1 95.06 18 PRO B C 1
ATOM 4551 O O . PRO B 1 18 ? 18.547 -16.641 11.781 1 95.06 18 PRO B O 1
ATOM 4554 N N . CYS B 1 19 ? 17.25 -18.266 11.078 1 89.38 19 CYS B N 1
ATOM 4555 C CA . CYS B 1 19 ? 18.312 -19.266 11.211 1 89.38 19 CYS B CA 1
ATOM 4556 C C . CYS B 1 19 ? 19.172 -19.312 9.953 1 89.38 19 CYS B C 1
ATOM 4558 O O . CYS B 1 19 ? 18.688 -19.109 8.844 1 89.38 19 CYS B O 1
ATOM 4560 N N . SER B 1 20 ? 20.547 -19.531 10.328 1 82.62 20 SER B N 1
ATOM 4561 C CA . SER B 1 20 ? 21.438 -19.703 9.18 1 82.62 20 SER B CA 1
ATOM 4562 C C . SER B 1 20 ? 21 -20.891 8.328 1 82.62 20 SER B C 1
ATOM 4564 O O . SER B 1 20 ? 20.594 -21.938 8.867 1 82.62 20 SER B O 1
ATOM 4566 N N . GLY B 1 21 ? 20.953 -20.688 7.121 1 65.56 21 GLY B N 1
ATOM 4567 C CA . GLY B 1 21 ? 20.312 -21.594 6.176 1 65.56 21 GLY B CA 1
ATOM 4568 C C . GLY B 1 21 ? 21.109 -22.859 5.941 1 65.56 21 GLY B C 1
ATOM 4569 O O . GLY B 1 21 ? 22.344 -22.828 5.93 1 65.56 21 GLY B O 1
ATOM 4570 N N . GLU B 1 22 ? 20.5 -23.969 6.18 1 76.94 22 GLU B N 1
ATOM 4571 C CA . GLU B 1 22 ? 20.953 -25.156 5.48 1 76.94 22 GLU B CA 1
ATOM 4572 C C . GLU B 1 22 ? 20.547 -25.141 4.012 1 76.94 22 GLU B C 1
ATOM 4574 O O . GLU B 1 22 ? 19.406 -25.469 3.674 1 76.94 22 GLU B O 1
ATOM 4579 N N . LEU B 1 23 ? 21.406 -24.547 3.137 1 80.31 23 LEU B N 1
ATOM 4580 C CA . LEU B 1 23 ? 21.125 -24.391 1.715 1 80.31 23 LEU B CA 1
ATOM 4581 C C . LEU B 1 23 ? 21.219 -25.719 0.983 1 80.31 23 LEU B C 1
ATOM 4583 O O . LEU B 1 23 ? 21.938 -26.625 1.427 1 80.31 23 LEU B O 1
ATOM 4587 N N . SER B 1 24 ? 20.328 -25.75 -0.03 1 80.31 24 SER B N 1
ATOM 4588 C CA . SER B 1 24 ? 20.609 -26.812 -0.999 1 80.31 24 SER B CA 1
ATOM 4589 C C . SER B 1 24 ? 21.953 -26.594 -1.688 1 80.31 24 SER B C 1
ATOM 4591 O O . SER B 1 24 ? 22.312 -25.453 -2.006 1 80.31 24 SER B O 1
ATOM 4593 N N . ARG B 1 25 ? 22.766 -27.672 -1.833 1 87.62 25 ARG B N 1
ATOM 4594 C CA . ARG B 1 25 ? 24.078 -27.531 -2.449 1 87.62 25 ARG B CA 1
ATOM 4595 C C . ARG B 1 25 ? 24.078 -28.078 -3.871 1 87.62 25 ARG B C 1
ATOM 4597 O O . ARG B 1 25 ? 25.078 -27.953 -4.594 1 87.62 25 ARG B O 1
ATOM 4604 N N . THR B 1 26 ? 22.984 -28.641 -4.289 1 94.25 26 THR B N 1
ATOM 4605 C CA . THR B 1 26 ? 22.891 -29.203 -5.629 1 94.25 26 THR B CA 1
ATOM 4606 C C . THR B 1 26 ? 21.781 -28.531 -6.43 1 94.25 26 THR B C 1
ATOM 4608 O O . THR B 1 26 ? 20.812 -28.016 -5.855 1 94.25 26 THR B O 1
ATOM 4611 N N . ARG B 1 27 ? 21.969 -28.5 -7.664 1 94.5 27 ARG B N 1
ATOM 4612 C CA . ARG B 1 27 ? 20.953 -28.031 -8.594 1 94.5 27 ARG B CA 1
ATOM 4613 C C . ARG B 1 27 ? 21.047 -28.766 -9.922 1 94.5 27 ARG B C 1
ATOM 4615 O O . ARG B 1 27 ? 22.094 -29.297 -10.281 1 94.5 27 ARG B O 1
ATOM 4622 N N . LEU B 1 28 ? 19.953 -28.859 -10.594 1 96.69 28 LEU B N 1
ATOM 4623 C CA . LEU B 1 28 ? 19.938 -29.391 -11.953 1 96.69 28 LEU B CA 1
ATOM 4624 C C . LEU B 1 28 ? 20.312 -28.312 -12.961 1 96.69 28 LEU B C 1
ATOM 4626 O O . LEU B 1 28 ? 20.25 -27.109 -12.656 1 96.69 28 LEU B O 1
ATOM 4630 N N . SER B 1 29 ? 20.719 -28.656 -14.148 1 94.88 29 SER B N 1
ATOM 4631 C CA . SER B 1 29 ? 21.422 -27.781 -15.086 1 94.88 29 SER B CA 1
ATOM 4632 C C . SER B 1 29 ? 20.562 -26.594 -15.484 1 94.88 29 SER B C 1
ATOM 4634 O O . SER B 1 29 ? 21.078 -25.484 -15.688 1 94.88 29 SER B O 1
ATOM 4636 N N . ASN B 1 30 ? 19.266 -26.734 -15.617 1 94.44 30 ASN B N 1
ATOM 4637 C CA . ASN B 1 30 ? 18.406 -25.641 -16.062 1 94.44 30 ASN B CA 1
ATOM 4638 C C . ASN B 1 30 ? 17.641 -25.016 -14.906 1 94.44 30 ASN B C 1
ATOM 4640 O O . ASN B 1 30 ? 16.594 -24.391 -15.117 1 94.44 30 ASN B O 1
ATOM 4644 N N . GLU B 1 31 ? 18.172 -25.234 -13.68 1 95.19 31 GLU B N 1
ATOM 4645 C CA . GLU B 1 31 ? 17.531 -24.641 -12.508 1 95.19 31 GLU B CA 1
ATOM 4646 C C . GLU B 1 31 ? 18.312 -23.406 -12.031 1 95.19 31 GLU B C 1
ATOM 4648 O O . GLU B 1 31 ? 19.547 -23.375 -12.102 1 95.19 31 GLU B O 1
ATOM 4653 N N . LEU B 1 32 ? 17.562 -22.469 -11.594 1 94.62 32 LEU B N 1
ATOM 4654 C CA . LEU B 1 32 ? 18.172 -21.328 -10.922 1 94.62 32 LEU B CA 1
ATOM 4655 C C . LEU B 1 32 ? 18.594 -21.688 -9.5 1 94.62 32 LEU B C 1
ATOM 4657 O O . LEU B 1 32 ? 17.953 -22.5 -8.844 1 94.62 32 LEU B O 1
ATOM 4661 N N . PHE B 1 33 ? 19.719 -21.188 -9.102 1 95.88 33 PHE B N 1
ATOM 4662 C CA . PHE B 1 33 ? 20.125 -21.297 -7.703 1 95.88 33 PHE B CA 1
ATOM 4663 C C . PHE B 1 33 ? 19.688 -20.062 -6.918 1 95.88 33 PHE B C 1
ATOM 4665 O O . PHE B 1 33 ? 20 -18.938 -7.305 1 95.88 33 PHE B O 1
ATOM 4672 N N . GLN B 1 34 ? 18.953 -20.281 -5.824 1 95.94 34 GLN B N 1
ATOM 4673 C CA . GLN B 1 34 ? 18.359 -19.141 -5.109 1 95.94 34 GLN B CA 1
ATOM 4674 C C . GLN B 1 34 ? 18.641 -19.234 -3.613 1 95.94 34 GLN B C 1
ATOM 4676 O O . GLN B 1 34 ? 18.703 -20.328 -3.055 1 95.94 34 GLN B O 1
ATOM 4681 N N . PHE B 1 35 ? 18.844 -18.172 -2.959 1 96.75 35 PHE B N 1
ATOM 4682 C CA . PHE B 1 35 ? 19 -18.031 -1.517 1 96.75 35 PHE B CA 1
ATOM 4683 C C . PHE B 1 35 ? 18.688 -16.609 -1.077 1 96.75 35 PHE B C 1
ATOM 4685 O O . PHE B 1 35 ? 18.266 -15.781 -1.889 1 96.75 35 PHE B O 1
ATOM 4692 N N . GLN B 1 36 ? 18.75 -16.375 0.218 1 97.38 36 GLN B N 1
ATOM 4693 C CA . GLN B 1 36 ? 18.469 -15.039 0.74 1 97.38 36 GLN B CA 1
ATOM 4694 C C . GLN B 1 36 ? 19.625 -14.539 1.601 1 97.38 36 GLN B C 1
ATOM 4696 O O . GLN B 1 36 ? 20.375 -15.336 2.182 1 97.38 36 GLN B O 1
ATOM 4701 N N . ILE B 1 37 ? 19.797 -13.32 1.542 1 98 37 ILE B N 1
ATOM 4702 C CA . ILE B 1 37 ? 20.672 -12.633 2.488 1 98 37 ILE B CA 1
ATOM 4703 C C . ILE B 1 37 ? 19.828 -11.859 3.502 1 98 37 ILE B C 1
ATOM 4705 O O . ILE B 1 37 ? 19.031 -10.992 3.129 1 98 37 ILE B O 1
ATOM 4709 N N . ALA B 1 38 ? 19.875 -12.234 4.758 1 97.81 38 ALA B N 1
ATOM 4710 C CA . ALA B 1 38 ? 19.266 -11.484 5.848 1 97.81 38 ALA B CA 1
ATOM 4711 C C . ALA B 1 38 ? 20.281 -10.547 6.508 1 97.81 38 ALA B C 1
ATOM 4713 O O . ALA B 1 38 ? 21.438 -10.922 6.711 1 97.81 38 ALA B O 1
ATOM 4714 N N . TRP B 1 39 ? 19.922 -9.375 6.77 1 97.81 39 TRP B N 1
ATOM 4715 C CA . TRP B 1 39 ? 20.828 -8.469 7.461 1 97.81 39 TRP B CA 1
ATOM 4716 C C . TRP B 1 39 ? 20.062 -7.508 8.359 1 97.81 39 TRP B C 1
ATOM 4718 O O . TRP B 1 39 ? 18.875 -7.273 8.156 1 97.81 39 TRP B O 1
ATOM 4728 N N . ASN B 1 40 ? 20.594 -7.098 9.391 1 96.94 40 ASN B N 1
ATOM 4729 C CA . ASN B 1 40 ? 20.031 -6.207 10.398 1 96.94 40 ASN B CA 1
ATOM 4730 C C . ASN B 1 40 ? 21.062 -5.18 10.883 1 96.94 40 ASN B C 1
ATOM 4732 O O . ASN B 1 40 ? 22.203 -5.523 11.164 1 96.94 40 ASN B O 1
ATOM 4736 N N . GLU B 1 41 ? 20.719 -3.992 10.781 1 95.62 41 GLU B N 1
ATOM 4737 C CA . GLU B 1 41 ? 21.516 -2.885 11.297 1 95.62 41 GLU B CA 1
ATOM 4738 C C . GLU B 1 41 ? 20.656 -1.907 12.094 1 95.62 41 GLU B C 1
ATOM 4740 O O . GLU B 1 41 ? 19.562 -1.544 11.656 1 95.62 41 GLU B O 1
ATOM 4745 N N . SER B 1 42 ? 21.109 -1.482 13.242 1 92.56 42 SER B N 1
ATOM 4746 C CA . SER B 1 42 ? 20.375 -0.516 14.047 1 92.56 42 SER B CA 1
ATOM 4747 C C . SER B 1 42 ? 20.297 0.84 13.359 1 92.56 42 SER B C 1
ATOM 4749 O O . SER B 1 42 ? 21.266 1.283 12.734 1 92.56 42 SER B O 1
ATOM 4751 N N . PRO B 1 43 ? 19.141 1.439 13.531 1 90.69 43 PRO B N 1
ATOM 4752 C CA . PRO B 1 43 ? 19.031 2.777 12.945 1 90.69 43 PRO B CA 1
ATOM 4753 C C . PRO B 1 43 ? 20.047 3.756 13.516 1 90.69 43 PRO B C 1
ATOM 4755 O O . PRO B 1 43 ? 20.391 3.676 14.703 1 90.69 43 PRO B O 1
ATOM 4758 N N . GLN B 1 44 ? 20.531 4.605 12.672 1 89.19 44 GLN B N 1
ATOM 4759 C CA . GLN B 1 44 ? 21.453 5.68 13.039 1 89.19 44 GLN B CA 1
ATOM 4760 C C . GLN B 1 44 ? 20.828 7.047 12.766 1 89.19 44 GLN B C 1
ATOM 4762 O O . GLN B 1 44 ? 21.344 7.805 11.93 1 89.19 44 GLN B O 1
ATOM 4767 N N . GLY B 1 45 ? 19.781 7.344 13.547 1 88.25 45 GLY B N 1
ATOM 4768 C CA . GLY B 1 45 ? 19.078 8.594 13.297 1 88.25 45 GLY B CA 1
ATOM 4769 C C . GLY B 1 45 ? 18.5 8.688 11.898 1 88.25 45 GLY B C 1
ATOM 4770 O O . GLY B 1 45 ? 17.844 7.754 11.43 1 88.25 45 GLY B O 1
ATOM 4771 N N . ILE B 1 46 ? 18.75 9.859 11.273 1 86.44 46 ILE B N 1
ATOM 4772 C CA . ILE B 1 46 ? 18.125 10.133 9.992 1 86.44 46 ILE B CA 1
ATOM 4773 C C . ILE B 1 46 ? 19.016 9.641 8.859 1 86.44 46 ILE B C 1
ATOM 4775 O O . ILE B 1 46 ? 18.688 9.805 7.68 1 86.44 46 ILE B O 1
ATOM 4779 N N . THR B 1 47 ? 20.125 9.062 9.234 1 89.25 47 THR B N 1
ATOM 4780 C CA . THR B 1 47 ? 21.016 8.555 8.195 1 89.25 47 THR B CA 1
ATOM 4781 C C . THR B 1 47 ? 20.422 7.324 7.523 1 89.25 47 THR B C 1
ATOM 4783 O O . THR B 1 47 ? 20.078 6.34 8.188 1 89.25 47 THR B O 1
ATOM 4786 N N . ARG B 1 48 ? 20.312 7.457 6.293 1 88.81 48 ARG B N 1
ATOM 4787 C CA . ARG B 1 48 ? 19.828 6.312 5.535 1 88.81 48 ARG B CA 1
ATOM 4788 C C . ARG B 1 48 ? 20.859 5.191 5.508 1 88.81 48 ARG B C 1
ATOM 4790 O O . ARG B 1 48 ? 22.016 5.414 5.16 1 88.81 48 ARG B O 1
ATOM 4797 N N . ILE B 1 49 ? 20.391 4.059 5.867 1 93.44 49 ILE B N 1
ATOM 4798 C CA . ILE B 1 49 ? 21.281 2.898 5.883 1 93.44 49 ILE B CA 1
ATOM 4799 C C . ILE B 1 49 ? 21.125 2.117 4.578 1 93.44 49 ILE B C 1
ATOM 4801 O O . ILE B 1 49 ? 20.016 1.818 4.152 1 93.44 49 ILE B O 1
ATOM 4805 N N . THR B 1 50 ? 22.188 1.893 3.947 1 94.94 50 THR B N 1
ATOM 4806 C CA . THR B 1 50 ? 22.266 1.063 2.75 1 94.94 50 THR B CA 1
ATOM 4807 C C . THR B 1 50 ? 23.375 0.025 2.881 1 94.94 50 THR B C 1
ATOM 4809 O O . THR B 1 50 ? 24.5 0.356 3.26 1 94.94 50 THR B O 1
ATOM 4812 N N . ALA B 1 51 ? 23.078 -1.18 2.615 1 96.75 51 ALA B N 1
ATOM 4813 C CA . ALA B 1 51 ? 24.078 -2.252 2.684 1 96.75 51 ALA B CA 1
ATOM 4814 C C . ALA B 1 51 ? 24.594 -2.613 1.293 1 96.75 51 ALA B C 1
ATOM 4816 O O . ALA B 1 51 ? 23.828 -3.117 0.456 1 96.75 51 ALA B O 1
ATOM 4817 N N . PRO B 1 52 ? 25.844 -2.303 1.023 1 97.94 52 PRO B N 1
ATOM 4818 C CA . PRO B 1 52 ? 26.422 -2.859 -0.204 1 97.94 52 PRO B CA 1
ATOM 4819 C C . PRO B 1 52 ? 26.547 -4.379 -0.161 1 97.94 52 PRO B C 1
ATOM 4821 O O . PRO B 1 52 ? 27.062 -4.934 0.813 1 97.94 52 PRO B O 1
ATOM 4824 N N . ILE B 1 53 ? 26.031 -5.035 -1.104 1 98.5 53 ILE B N 1
ATOM 4825 C CA . ILE B 1 53 ? 26.109 -6.488 -1.233 1 98.5 53 ILE B CA 1
ATOM 4826 C C . ILE B 1 53 ? 26.906 -6.852 -2.486 1 98.5 53 ILE B C 1
ATOM 4828 O O . ILE B 1 53 ? 26.562 -6.441 -3.594 1 98.5 53 ILE B O 1
ATOM 4832 N N . THR B 1 54 ? 27.969 -7.512 -2.297 1 98 54 THR B N 1
ATOM 4833 C CA . THR B 1 54 ? 28.797 -7.996 -3.4 1 98 54 THR B CA 1
ATOM 4834 C C . THR B 1 54 ? 28.719 -9.516 -3.516 1 98 54 THR B C 1
ATOM 4836 O O . THR B 1 54 ? 28.891 -10.227 -2.527 1 98 54 THR B O 1
ATOM 4839 N N . ILE B 1 55 ? 28.453 -9.992 -4.695 1 98.06 55 ILE B N 1
ATOM 4840 C CA . ILE B 1 55 ? 28.312 -11.422 -4.941 1 98.06 55 ILE B CA 1
ATOM 4841 C C . ILE B 1 55 ? 29.25 -11.836 -6.082 1 98.06 55 ILE B C 1
ATOM 4843 O O . ILE B 1 55 ? 29.297 -11.172 -7.125 1 98.06 55 ILE B O 1
ATOM 4847 N N . SER B 1 56 ? 30.094 -12.773 -5.875 1 95.94 56 SER B N 1
ATOM 4848 C CA . SER B 1 56 ? 30.875 -13.398 -6.938 1 95.94 56 SER B CA 1
ATOM 4849 C C . SER B 1 56 ? 30.391 -14.82 -7.211 1 95.94 56 SER B C 1
ATOM 4851 O O . SER B 1 56 ? 30.062 -15.562 -6.281 1 95.94 56 SER B O 1
ATOM 4853 N N . ALA B 1 57 ? 30.297 -15.039 -8.414 1 93.5 57 ALA B N 1
ATOM 4854 C CA . ALA B 1 57 ? 29.875 -16.359 -8.875 1 93.5 57 ALA B CA 1
ATOM 4855 C C . ALA B 1 57 ? 30.688 -16.797 -10.086 1 93.5 57 ALA B C 1
ATOM 4857 O O . ALA B 1 57 ? 31.688 -16.172 -10.438 1 93.5 57 ALA B O 1
ATOM 4858 N N . GLY B 1 58 ? 30.422 -17.875 -10.781 1 87.31 58 GLY B N 1
ATOM 4859 C CA . GLY B 1 58 ? 31.172 -18.406 -11.906 1 87.31 58 GLY B CA 1
ATOM 4860 C C . GLY B 1 58 ? 31.156 -17.5 -13.125 1 87.31 58 GLY B C 1
ATOM 4861 O O . GLY B 1 58 ? 30.375 -16.562 -13.18 1 87.31 58 GLY B O 1
ATOM 4862 N N . GLU B 1 59 ? 32.062 -17.609 -14.094 1 83.25 59 GLU B N 1
ATOM 4863 C CA . GLU B 1 59 ? 32.25 -16.781 -15.281 1 83.25 59 GLU B CA 1
ATOM 4864 C C . GLU B 1 59 ? 30.969 -16.688 -16.109 1 83.25 59 GLU B C 1
ATOM 4866 O O . GLU B 1 59 ? 30.641 -15.641 -16.656 1 83.25 59 GLU B O 1
ATOM 4871 N N . GLY B 1 60 ? 30.203 -17.656 -16.188 1 87.44 60 GLY B N 1
ATOM 4872 C CA . GLY B 1 60 ? 29 -17.672 -16.984 1 87.44 60 GLY B CA 1
ATOM 4873 C C . GLY B 1 60 ? 27.75 -17.344 -16.188 1 87.44 60 GLY B C 1
ATOM 4874 O O . GLY B 1 60 ? 26.641 -17.359 -16.734 1 87.44 60 GLY B O 1
ATOM 4875 N N . ALA B 1 61 ? 27.969 -16.766 -14.984 1 93.94 61 ALA B N 1
ATOM 4876 C CA . ALA B 1 61 ? 26.828 -16.578 -14.086 1 93.94 61 ALA B CA 1
ATOM 4877 C C . ALA B 1 61 ? 26.125 -15.25 -14.367 1 93.94 61 ALA B C 1
ATOM 4879 O O . ALA B 1 61 ? 26.719 -14.328 -14.93 1 93.94 61 ALA B O 1
ATOM 4880 N N . THR B 1 62 ? 24.859 -15.148 -14.141 1 95.69 62 THR B N 1
ATOM 4881 C CA . THR B 1 62 ? 24.062 -13.938 -14 1 95.69 62 THR B CA 1
ATOM 4882 C C . THR B 1 62 ? 23.391 -13.883 -12.625 1 95.69 62 THR B C 1
ATOM 4884 O O . THR B 1 62 ? 22.781 -14.852 -12.188 1 95.69 62 THR B O 1
ATOM 4887 N N . VAL B 1 63 ? 23.609 -12.766 -11.953 1 97.56 63 VAL B N 1
ATOM 4888 C CA . VAL B 1 63 ? 23.094 -12.625 -10.586 1 97.56 63 VAL B CA 1
ATOM 4889 C C . VAL B 1 63 ? 22.047 -11.523 -10.539 1 97.56 63 VAL B C 1
ATOM 4891 O O . VAL B 1 63 ? 22.234 -10.445 -11.102 1 97.56 63 VAL B O 1
ATOM 4894 N N . GLN B 1 64 ? 20.906 -11.828 -10.016 1 97.88 64 GLN B N 1
ATOM 4895 C CA . GLN B 1 64 ? 19.859 -10.844 -9.758 1 97.88 64 GLN B CA 1
ATOM 4896 C C . GLN B 1 64 ? 19.516 -10.781 -8.273 1 97.88 64 GLN B C 1
ATOM 4898 O O . GLN B 1 64 ? 19.453 -11.812 -7.598 1 97.88 64 GLN B O 1
ATOM 4903 N N . CYS B 1 65 ? 19.391 -9.57 -7.75 1 98.62 65 CYS B N 1
ATOM 4904 C CA . CYS B 1 65 ? 18.984 -9.344 -6.367 1 98.62 65 CYS B CA 1
ATOM 4905 C C . CYS B 1 65 ? 17.672 -8.586 -6.297 1 98.62 65 CYS B C 1
ATOM 4907 O O . CYS B 1 65 ? 17.422 -7.68 -7.094 1 98.62 65 CYS B O 1
ATOM 4909 N N . GLU B 1 66 ? 16.828 -8.984 -5.414 1 98.69 66 GLU B N 1
ATOM 4910 C CA . GLU B 1 66 ? 15.562 -8.312 -5.145 1 98.69 66 GLU B CA 1
ATOM 4911 C C . GLU B 1 66 ? 15.352 -8.109 -3.645 1 98.69 66 GLU B C 1
ATOM 4913 O O . GLU B 1 66 ? 15.609 -9.016 -2.85 1 98.69 66 GLU B O 1
ATOM 4918 N N . GLU B 1 67 ? 14.945 -6.934 -3.215 1 97.81 67 GLU B N 1
ATOM 4919 C CA . GLU B 1 67 ? 14.562 -6.715 -1.823 1 97.81 67 GLU B CA 1
ATOM 4920 C C . GLU B 1 67 ? 13.219 -7.375 -1.507 1 97.81 67 GLU B C 1
ATOM 4922 O O . GLU B 1 67 ? 12.25 -7.199 -2.242 1 97.81 67 GLU B O 1
ATOM 4927 N N . ALA B 1 68 ? 13.18 -8.195 -0.472 1 98.06 68 ALA B N 1
ATOM 4928 C CA . ALA B 1 68 ? 11.914 -8.742 0.012 1 98.06 68 ALA B CA 1
ATOM 4929 C C . ALA B 1 68 ? 11.195 -7.754 0.924 1 98.06 68 ALA B C 1
ATOM 4931 O O . ALA B 1 68 ? 11.539 -7.629 2.104 1 98.06 68 ALA B O 1
ATOM 4932 N N . MET B 1 69 ? 10.172 -7.133 0.415 1 97.62 69 MET B N 1
ATOM 4933 C CA . MET B 1 69 ? 9.492 -6.051 1.12 1 97.62 69 MET B CA 1
ATOM 4934 C C . MET B 1 69 ? 8.352 -6.594 1.977 1 97.62 69 MET B C 1
ATOM 4936 O O . MET B 1 69 ? 7.766 -7.629 1.656 1 97.62 69 MET B O 1
ATOM 4940 N N . LEU B 1 70 ? 8.07 -5.883 3.064 1 98 70 LEU B N 1
ATOM 4941 C CA . LEU B 1 70 ? 6.961 -6.246 3.941 1 98 70 LEU B CA 1
ATOM 4942 C C . LEU B 1 70 ? 5.629 -5.777 3.359 1 98 70 LEU B C 1
ATOM 4944 O O . LEU B 1 70 ? 5.57 -4.742 2.691 1 98 70 LEU B O 1
ATOM 4948 N N . VAL B 1 71 ? 4.574 -6.52 3.566 1 98.31 71 VAL B N 1
ATOM 4949 C CA . VAL B 1 71 ? 3.211 -6.121 3.229 1 98.31 71 VAL B CA 1
ATOM 4950 C C . VAL B 1 71 ? 2.305 -6.297 4.445 1 98.31 71 VAL B C 1
ATOM 4952 O O . VAL B 1 71 ? 2.594 -7.105 5.332 1 98.31 71 VAL B O 1
ATOM 4955 N N . PRO B 1 72 ? 1.272 -5.516 4.535 1 98.19 72 PRO B N 1
ATOM 4956 C CA . PRO B 1 72 ? 0.307 -5.676 5.625 1 98.19 72 PRO B CA 1
ATOM 4957 C C . PRO B 1 72 ? -0.608 -6.883 5.43 1 98.19 72 PRO B C 1
ATOM 4959 O O . PRO B 1 72 ? -1.41 -6.91 4.492 1 98.19 72 PRO B O 1
ATOM 4962 N N . VAL B 1 73 ? -0.578 -7.832 6.309 1 98.19 73 VAL B N 1
ATOM 4963 C CA . VAL B 1 73 ? -1.494 -8.969 6.312 1 98.19 73 VAL B CA 1
ATOM 4964 C C . VAL B 1 73 ? -2.654 -8.695 7.266 1 98.19 73 VAL B C 1
ATOM 4966 O O . VAL B 1 73 ? -2.498 -8.781 8.484 1 98.19 73 VAL B O 1
ATOM 4969 N N . SER B 1 74 ? -3.799 -8.391 6.695 1 96.62 74 SER B N 1
ATOM 4970 C CA . SER B 1 74 ? -4.957 -7.996 7.492 1 96.62 74 SER B CA 1
ATOM 4971 C C . SER B 1 74 ? -5.801 -9.211 7.875 1 96.62 74 SER B C 1
ATOM 4973 O O . SER B 1 74 ? -6.516 -9.188 8.875 1 96.62 74 SER B O 1
ATOM 4975 N N . THR B 1 75 ? -5.793 -10.219 7.043 1 96.88 75 THR B N 1
ATOM 4976 C CA . THR B 1 75 ? -6.516 -11.461 7.27 1 96.88 75 THR B CA 1
ATOM 4977 C C . THR B 1 75 ? -5.59 -12.664 7.09 1 96.88 75 THR B C 1
ATOM 4979 O O . THR B 1 75 ? -5.535 -13.258 6.012 1 96.88 75 THR B O 1
ATOM 4982 N N . PRO B 1 76 ? -4.969 -13.078 8.211 1 97 76 PRO B N 1
ATOM 4983 C CA . PRO B 1 76 ? -4.027 -14.188 8.078 1 97 76 PRO B CA 1
ATOM 4984 C C . PRO B 1 76 ? -4.711 -15.5 7.719 1 97 76 PRO B C 1
ATOM 4986 O O . PRO B 1 76 ? -4.199 -16.266 6.891 1 97 76 PRO B O 1
ATOM 4989 N N . TYR B 1 77 ? -5.82 -15.789 8.32 1 96.75 77 TYR B N 1
ATOM 4990 C CA . TYR B 1 77 ? -6.672 -16.953 8.094 1 96.75 77 TYR B CA 1
ATOM 4991 C C . TYR B 1 77 ? -8.031 -16.781 8.766 1 96.75 77 TYR B C 1
ATOM 4993 O O . TYR B 1 77 ? -8.234 -15.812 9.516 1 96.75 77 TYR B O 1
ATOM 5001 N N . PHE B 1 78 ? -8.953 -17.594 8.461 1 95.38 78 PHE B N 1
ATOM 5002 C CA . PHE B 1 78 ? -10.227 -17.594 9.164 1 95.38 78 PHE B CA 1
ATOM 5003 C C . PHE B 1 78 ? -10.18 -18.516 10.375 1 95.38 78 PHE B C 1
ATOM 5005 O O . PHE B 1 78 ? -10.477 -18.094 11.5 1 95.38 78 PHE B O 1
ATOM 5012 N N . THR B 1 79 ? -9.758 -19.75 10.156 1 93.06 79 THR B N 1
ATOM 5013 C CA . THR B 1 79 ? -9.625 -20.75 11.211 1 93.06 79 THR B CA 1
ATOM 5014 C C . THR B 1 79 ? -8.164 -21.078 11.477 1 93.06 79 THR B C 1
ATOM 5016 O O . THR B 1 79 ? -7.734 -21.141 12.633 1 93.06 79 THR B O 1
ATOM 5019 N N . GLY B 1 80 ? -7.43 -21.234 10.398 1 90.12 80 GLY B N 1
ATOM 5020 C CA . GLY B 1 80 ? -6 -21.469 10.492 1 90.12 80 GLY B CA 1
ATOM 5021 C C . GLY B 1 80 ? -5.66 -22.797 11.141 1 90.12 80 GLY B C 1
ATOM 5022 O O . GLY B 1 80 ? -6.465 -23.734 11.117 1 90.12 80 GLY B O 1
ATOM 5023 N N . ASP B 1 81 ? -4.414 -23.016 11.406 1 90.75 81 ASP B N 1
ATOM 5024 C CA . ASP B 1 81 ? -3.906 -24.141 12.195 1 90.75 81 ASP B CA 1
ATOM 5025 C C . ASP B 1 81 ? -2.557 -23.797 12.828 1 90.75 81 ASP B C 1
ATOM 5027 O O . ASP B 1 81 ? -1.895 -22.844 12.406 1 90.75 81 ASP B O 1
ATOM 5031 N N . ASP B 1 82 ? -2.223 -24.391 13.906 1 83.56 82 ASP B N 1
ATOM 5032 C CA . ASP B 1 82 ? -1.108 -23.984 14.758 1 83.56 82 ASP B CA 1
ATOM 5033 C C . ASP B 1 82 ? 0.228 -24.188 14.047 1 83.56 82 ASP B C 1
ATOM 5035 O O . ASP B 1 82 ? 1.172 -23.422 14.266 1 83.56 82 ASP B O 1
ATOM 5039 N N . ASP B 1 83 ? 0.324 -25.062 13.148 1 90.94 83 ASP B N 1
ATOM 5040 C CA . ASP B 1 83 ? 1.645 -25.375 12.617 1 90.94 83 ASP B CA 1
ATOM 5041 C C . ASP B 1 83 ? 1.79 -24.891 11.18 1 90.94 83 ASP B C 1
ATOM 5043 O O . ASP B 1 83 ? 2.861 -25.016 10.586 1 90.94 83 ASP B O 1
ATOM 5047 N N . GLY B 1 84 ? 0.817 -24.25 10.695 1 96.44 84 GLY B N 1
ATOM 5048 C CA . GLY B 1 84 ? 0.866 -23.938 9.273 1 96.44 84 GLY B CA 1
ATOM 5049 C C . GLY B 1 84 ? 1.021 -22.453 9 1 96.44 84 GLY B C 1
ATOM 5050 O O . GLY B 1 84 ? 1.173 -22.047 7.844 1 96.44 84 GLY B O 1
ATOM 5051 N N . TYR B 1 85 ? 1.013 -21.641 10.047 1 97.5 85 TYR B N 1
ATOM 5052 C CA . TYR B 1 85 ? 1.01 -20.203 9.836 1 97.5 85 TYR B CA 1
ATOM 5053 C C . TYR B 1 85 ? 2.082 -19.516 10.68 1 97.5 85 TYR B C 1
ATOM 5055 O O . TYR B 1 85 ? 2.404 -19.984 11.773 1 97.5 85 TYR B O 1
ATOM 5063 N N . LEU B 1 86 ? 2.662 -18.422 10.141 1 96.69 86 LEU B N 1
ATOM 5064 C CA . LEU B 1 86 ? 3.709 -17.641 10.797 1 96.69 86 LEU B CA 1
ATOM 5065 C C . LEU B 1 86 ? 3.111 -16.672 11.805 1 96.69 86 LEU B C 1
ATOM 5067 O O . LEU B 1 86 ? 3.768 -16.297 12.773 1 96.69 86 LEU B O 1
ATOM 5071 N N . ILE B 1 87 ? 1.893 -16.156 11.484 1 95.81 87 ILE B N 1
ATOM 5072 C CA . ILE B 1 87 ? 1.226 -15.172 12.328 1 95.81 87 ILE B CA 1
ATOM 5073 C C . ILE B 1 87 ? -0.244 -15.547 12.5 1 95.81 87 ILE B C 1
ATOM 5075 O O . ILE B 1 87 ? -0.818 -16.234 11.648 1 95.81 87 ILE B O 1
ATOM 5079 N N . SER B 1 88 ? -0.844 -15.102 13.602 1 94.56 88 SER B N 1
ATOM 5080 C CA . SER B 1 88 ? -2.227 -15.453 13.906 1 94.56 88 SER B CA 1
ATOM 5081 C C . SER B 1 88 ? -3.113 -14.219 13.969 1 94.56 88 SER B C 1
ATOM 5083 O O . SER B 1 88 ? -4.316 -14.32 14.211 1 94.56 88 SER B O 1
ATOM 5085 N N . ALA B 1 89 ? -2.537 -13.07 13.844 1 95.5 89 ALA B N 1
ATOM 5086 C CA . ALA B 1 89 ? -3.23 -11.789 13.859 1 95.5 89 ALA B CA 1
ATOM 5087 C C . ALA B 1 89 ? -2.623 -10.82 12.844 1 95.5 89 ALA B C 1
ATOM 5089 O O . ALA B 1 89 ? -1.538 -11.07 12.312 1 95.5 89 ALA B O 1
ATOM 5090 N N . PRO B 1 90 ? -3.365 -9.742 12.508 1 96.81 90 PRO B N 1
ATOM 5091 C CA . PRO B 1 90 ? -2.828 -8.797 11.523 1 96.81 90 PRO B CA 1
ATOM 5092 C C . PRO B 1 90 ? -1.408 -8.344 11.859 1 96.81 90 PRO B C 1
ATOM 5094 O O . PRO B 1 90 ? -1.124 -7.973 13 1 96.81 90 PRO B O 1
ATOM 5097 N N . ALA B 1 91 ? -0.503 -8.414 10.875 1 97.5 91 ALA B N 1
ATOM 5098 C CA . ALA B 1 91 ? 0.906 -8.07 11.047 1 97.5 91 ALA B CA 1
ATOM 5099 C C . ALA B 1 91 ? 1.587 -7.852 9.703 1 97.5 91 ALA B C 1
ATOM 5101 O O . ALA B 1 91 ? 0.929 -7.855 8.656 1 97.5 91 ALA B O 1
ATOM 5102 N N . LEU B 1 92 ? 2.887 -7.535 9.742 1 97.94 92 LEU B N 1
ATOM 5103 C CA . LEU B 1 92 ? 3.674 -7.355 8.523 1 97.94 92 LEU B CA 1
ATOM 5104 C C . LEU B 1 92 ? 4.465 -8.617 8.195 1 97.94 92 LEU B C 1
ATOM 5106 O O . LEU B 1 92 ? 5.023 -9.258 9.094 1 97.94 92 LEU B O 1
ATOM 5110 N N . VAL B 1 93 ? 4.391 -9.047 6.977 1 98.19 93 VAL B N 1
ATOM 5111 C CA . VAL B 1 93 ? 5.109 -10.227 6.516 1 98.19 93 VAL B CA 1
ATOM 5112 C C . VAL B 1 93 ? 5.797 -9.93 5.188 1 98.19 93 VAL B C 1
ATOM 5114 O O . VAL B 1 93 ? 5.273 -9.172 4.363 1 98.19 93 VAL B O 1
ATOM 5117 N N . SER B 1 94 ? 6.996 -10.43 4.98 1 97.81 94 SER B N 1
ATOM 5118 C CA . SER B 1 94 ? 7.691 -10.242 3.711 1 97.81 94 SER B CA 1
ATOM 5119 C C . SER B 1 94 ? 7.016 -11.031 2.59 1 97.81 94 SER B C 1
ATOM 5121 O O . SER B 1 94 ? 6.617 -12.18 2.783 1 97.81 94 SER B O 1
ATOM 5123 N N . ASP B 1 95 ? 6.855 -10.352 1.403 1 98.62 95 ASP B N 1
ATOM 5124 C CA . ASP B 1 95 ? 6.238 -11.086 0.306 1 98.62 95 ASP B CA 1
ATOM 5125 C C . ASP B 1 95 ? 6.664 -10.523 -1.046 1 98.62 95 ASP B C 1
ATOM 5127 O O . ASP B 1 95 ? 7.031 -11.273 -1.952 1 98.62 95 ASP B O 1
ATOM 5131 N N . VAL B 1 96 ? 6.715 -9.18 -1.228 1 98.38 96 VAL B N 1
ATOM 5132 C CA . VAL B 1 96 ? 7 -8.531 -2.504 1 98.38 96 VAL B CA 1
ATOM 5133 C C . VAL B 1 96 ? 8.5 -8.586 -2.791 1 98.38 96 VAL B C 1
ATOM 5135 O O . VAL B 1 96 ? 9.312 -8.305 -1.913 1 98.38 96 VAL B O 1
ATOM 5138 N N . LEU B 1 97 ? 8.867 -8.953 -3.953 1 98.69 97 LEU B N 1
ATOM 5139 C CA . LEU B 1 97 ? 10.258 -8.914 -4.387 1 98.69 97 LEU B CA 1
ATOM 5140 C C . LEU B 1 97 ? 10.5 -7.746 -5.34 1 98.69 97 LEU B C 1
ATOM 5142 O O . LEU B 1 97 ? 10.172 -7.828 -6.523 1 98.69 97 LEU B O 1
ATOM 5146 N N . ARG B 1 98 ? 11.062 -6.699 -4.871 1 97.69 98 ARG B N 1
ATOM 5147 C CA . ARG B 1 98 ? 11.375 -5.508 -5.656 1 97.69 98 ARG B CA 1
ATOM 5148 C C . ARG B 1 98 ? 12.789 -5.574 -6.219 1 97.69 98 ARG B C 1
ATOM 5150 O O . ARG B 1 98 ? 13.758 -5.656 -5.465 1 97.69 98 ARG B O 1
ATOM 5157 N N . PRO B 1 99 ? 13.016 -5.438 -7.473 1 97.81 99 PRO B N 1
ATOM 5158 C CA . PRO B 1 99 ? 14.336 -5.594 -8.078 1 97.81 99 PRO B CA 1
ATOM 5159 C C . PRO B 1 99 ? 15.32 -4.516 -7.621 1 97.81 99 PRO B C 1
ATOM 5161 O O . PRO B 1 99 ? 14.938 -3.352 -7.465 1 97.81 99 PRO B O 1
ATOM 5164 N N . LEU B 1 100 ? 16.547 -4.906 -7.391 1 97.88 100 LEU B N 1
ATOM 5165 C CA . LEU B 1 100 ? 17.656 -3.988 -7.145 1 97.88 100 LEU B CA 1
ATOM 5166 C C . LEU B 1 100 ? 18.516 -3.824 -8.398 1 97.88 100 LEU B C 1
ATOM 5168 O O . LEU B 1 100 ? 18.656 -4.762 -9.18 1 97.88 100 LEU B O 1
ATOM 5172 N N . SER B 1 101 ? 19.047 -2.662 -8.578 1 96.56 101 SER B N 1
ATOM 5173 C CA . SER B 1 101 ? 20 -2.445 -9.664 1 96.56 101 SER B CA 1
ATOM 5174 C C . SER B 1 101 ? 21.328 -3.156 -9.398 1 96.56 101 SER B C 1
ATOM 5176 O O . SER B 1 101 ? 21.891 -3.023 -8.312 1 96.56 101 SER B O 1
ATOM 5178 N N . MET B 1 102 ? 21.75 -3.898 -10.391 1 96.5 102 MET B N 1
ATOM 5179 C CA . MET B 1 102 ? 22.984 -4.652 -10.273 1 96.5 102 MET B CA 1
ATOM 5180 C C . MET B 1 102 ? 24.094 -3.99 -11.086 1 96.5 102 MET B C 1
ATOM 5182 O O . MET B 1 102 ? 23.875 -3.549 -12.211 1 96.5 102 MET B O 1
ATOM 5186 N N . ASN B 1 103 ? 25.281 -3.838 -10.5 1 96.06 103 ASN B N 1
ATOM 5187 C CA . ASN B 1 103 ? 26.484 -3.418 -11.211 1 96.06 103 ASN B CA 1
ATOM 5188 C C . ASN B 1 103 ? 27.484 -4.566 -11.359 1 96.06 103 ASN B C 1
ATOM 5190 O O . ASN B 1 103 ? 28.047 -5.043 -10.375 1 96.06 103 ASN B O 1
ATOM 5194 N N . LYS B 1 104 ? 27.672 -4.945 -12.57 1 93.69 104 LYS B N 1
ATOM 5195 C CA . LYS B 1 104 ? 28.594 -6.035 -12.875 1 93.69 104 LYS B CA 1
ATOM 5196 C C . LYS B 1 104 ? 30 -5.512 -13.109 1 93.69 104 LYS B C 1
ATOM 5198 O O . LYS B 1 104 ? 30.188 -4.504 -13.789 1 93.69 104 LYS B O 1
ATOM 5203 N N . HIS B 1 105 ? 30.938 -6.082 -12.414 1 90.38 105 HIS B N 1
ATOM 5204 C CA . HIS B 1 105 ? 32.344 -5.73 -12.594 1 90.38 105 HIS B CA 1
ATOM 5205 C C . HIS B 1 105 ? 33.188 -6.969 -12.852 1 90.38 105 HIS B C 1
ATOM 5207 O O . HIS B 1 105 ? 33 -7.996 -12.188 1 90.38 105 HIS B O 1
ATOM 5213 N N . SER B 1 106 ? 33.906 -6.891 -13.938 1 85.56 106 SER B N 1
ATOM 5214 C CA . SER B 1 106 ? 34.875 -7.961 -14.234 1 85.56 106 SER B CA 1
ATOM 5215 C C . SER B 1 106 ? 36.312 -7.469 -14.133 1 85.56 106 SER B C 1
ATOM 5217 O O . SER B 1 106 ? 36.625 -6.395 -14.633 1 85.56 106 SER B O 1
ATOM 5219 N N . ASP B 1 107 ? 37.031 -8.117 -13.188 1 74.12 107 ASP B N 1
ATOM 5220 C CA . ASP B 1 107 ? 38.438 -7.73 -13.109 1 74.12 107 ASP B CA 1
ATOM 5221 C C . ASP B 1 107 ? 39.281 -8.586 -14.047 1 74.12 107 ASP B C 1
ATOM 5223 O O . ASP B 1 107 ? 38.812 -9.562 -14.625 1 74.12 107 ASP B O 1
ATOM 5227 N N . GLU B 1 108 ? 40.594 -8.125 -14.188 1 65.94 108 GLU B N 1
ATOM 5228 C CA . GLU B 1 108 ? 41.594 -8.742 -15.078 1 65.94 108 GLU B CA 1
ATOM 5229 C C . GLU B 1 108 ? 41.781 -10.219 -14.758 1 65.94 108 GLU B C 1
ATOM 5231 O O . GLU B 1 108 ? 42.094 -11.016 -15.648 1 65.94 108 GLU B O 1
ATOM 5236 N N . ASP B 1 109 ? 41.625 -10.594 -13.492 1 63.03 109 ASP B N 1
ATOM 5237 C CA . ASP B 1 109 ? 41.844 -11.984 -13.094 1 63.03 109 ASP B CA 1
ATOM 5238 C C . ASP B 1 109 ? 40.594 -12.812 -13.352 1 63.03 109 ASP B C 1
ATOM 5240 O O . ASP B 1 109 ? 40.406 -13.891 -12.773 1 63.03 109 ASP B O 1
ATOM 5244 N N . GLU B 1 110 ? 39.688 -12.297 -14.008 1 64.25 110 GLU B N 1
ATOM 5245 C CA . GLU B 1 110 ? 38.562 -13.008 -14.586 1 64.25 110 GLU B CA 1
ATOM 5246 C C . GLU B 1 110 ? 37.5 -13.32 -13.516 1 64.25 110 GLU B C 1
ATOM 5248 O O . GLU B 1 110 ? 36.812 -14.328 -13.609 1 64.25 110 GLU B O 1
ATOM 5253 N N . VAL B 1 111 ? 37.688 -12.609 -12.344 1 78.31 111 VAL B N 1
ATOM 5254 C CA . VAL B 1 111 ? 36.625 -12.805 -11.383 1 78.31 111 VAL B CA 1
ATOM 5255 C C . VAL B 1 111 ? 35.5 -11.805 -11.648 1 78.31 111 VAL B C 1
ATOM 5257 O O . VAL B 1 111 ? 35.75 -10.594 -11.711 1 78.31 111 VAL B O 1
ATOM 5260 N N . THR B 1 112 ? 34.312 -12.312 -11.922 1 89.81 112 THR B N 1
ATOM 5261 C CA . THR B 1 112 ? 33.156 -11.469 -12.148 1 89.81 112 THR B CA 1
ATOM 5262 C C . THR B 1 112 ? 32.375 -11.273 -10.852 1 89.81 112 THR B C 1
ATOM 5264 O O . THR B 1 112 ? 32.094 -12.234 -10.141 1 89.81 112 THR B O 1
ATOM 5267 N N . THR B 1 113 ? 32.156 -10.031 -10.477 1 94.19 113 THR B N 1
ATOM 5268 C CA . THR B 1 113 ? 31.406 -9.703 -9.273 1 94.19 113 THR B CA 1
ATOM 5269 C C . THR B 1 113 ? 30.203 -8.836 -9.617 1 94.19 113 THR B C 1
ATOM 5271 O O . THR B 1 113 ? 30.219 -8.102 -10.609 1 94.19 113 THR B O 1
ATOM 5274 N N . TRP B 1 114 ? 29.156 -9.008 -8.898 1 97.19 114 TRP B N 1
ATOM 5275 C CA . TRP B 1 114 ? 27.969 -8.18 -8.969 1 97.19 114 TRP B CA 1
ATOM 5276 C C . TRP B 1 114 ? 27.781 -7.391 -7.68 1 97.19 114 TRP B C 1
ATOM 5278 O O . TRP B 1 114 ? 27.922 -7.934 -6.582 1 97.19 114 TRP B O 1
ATOM 5288 N N . LEU B 1 115 ? 27.516 -6.156 -7.793 1 97.69 115 LEU B N 1
ATOM 5289 C CA . LEU B 1 115 ? 27.312 -5.277 -6.645 1 97.69 115 LEU B CA 1
ATOM 5290 C C . LEU B 1 115 ? 25.906 -4.656 -6.691 1 97.69 115 LEU B C 1
ATOM 5292 O O . LEU B 1 115 ? 25.453 -4.215 -7.75 1 97.69 115 LEU B O 1
ATOM 5296 N N . CYS B 1 116 ? 25.188 -4.711 -5.668 1 97.88 116 CYS B N 1
ATOM 5297 C CA . CYS B 1 116 ? 23.984 -3.914 -5.5 1 97.88 116 CYS B CA 1
ATOM 5298 C C . CYS B 1 116 ? 23.969 -3.207 -4.148 1 97.88 116 CYS B C 1
ATOM 5300 O O . CYS B 1 116 ? 24.75 -3.562 -3.256 1 97.88 116 CYS B O 1
ATOM 5302 N N . LEU B 1 117 ? 23.234 -2.16 -4.047 1 97.31 117 LEU B N 1
ATOM 5303 C CA . LEU B 1 117 ? 23.016 -1.421 -2.807 1 97.31 117 LEU B CA 1
ATOM 5304 C C . LEU B 1 117 ? 21.609 -1.681 -2.26 1 97.31 117 LEU B C 1
ATOM 5306 O O . LEU B 1 117 ? 20.625 -1.304 -2.883 1 97.31 117 LEU B O 1
ATOM 5310 N N . ALA B 1 118 ? 21.531 -2.355 -1.131 1 97.31 118 ALA B N 1
ATOM 5311 C CA . ALA B 1 118 ? 20.25 -2.676 -0.506 1 97.31 118 ALA B CA 1
ATOM 5312 C C . ALA B 1 118 ? 19.906 -1.657 0.575 1 97.31 118 ALA B C 1
ATOM 5314 O O . ALA B 1 118 ? 20.531 -1.62 1.631 1 97.31 118 ALA B O 1
ATOM 5315 N N . PRO B 1 119 ? 18.922 -0.862 0.339 1 95.56 119 PRO B N 1
ATOM 5316 C CA . PRO B 1 119 ? 18.5 0.077 1.385 1 95.56 119 PRO B CA 1
ATOM 5317 C C . PRO B 1 119 ? 17.766 -0.606 2.533 1 95.56 119 PRO B C 1
ATOM 5319 O O . PRO B 1 119 ? 17.078 -1.607 2.318 1 95.56 119 PRO B O 1
ATOM 5322 N N . GLN B 1 120 ? 17.984 -0.13 3.742 1 95.5 120 GLN B N 1
ATOM 5323 C CA . GLN B 1 120 ? 17.125 -0.558 4.848 1 95.5 120 GLN B CA 1
ATOM 5324 C C . GLN B 1 120 ? 15.719 0.016 4.711 1 95.5 120 GLN B C 1
ATOM 5326 O O . GLN B 1 120 ? 15.531 1.231 4.797 1 95.5 120 GLN B O 1
ATOM 5331 N N . ARG B 1 121 ? 14.766 -0.826 4.48 1 93.62 121 ARG B N 1
ATOM 5332 C CA . ARG B 1 121 ? 13.414 -0.387 4.172 1 93.62 121 ARG B CA 1
ATOM 5333 C C . ARG B 1 121 ? 12.539 -0.398 5.422 1 93.62 121 ARG B C 1
ATOM 5335 O O . ARG B 1 121 ? 11.469 0.214 5.445 1 93.62 121 ARG B O 1
ATOM 5342 N N . HIS B 1 122 ? 12.961 -1.108 6.41 1 96.31 122 HIS B N 1
ATOM 5343 C CA . HIS B 1 122 ? 12.266 -1.199 7.691 1 96.31 122 HIS B CA 1
ATOM 5344 C C . HIS B 1 122 ? 13.234 -1.559 8.812 1 96.31 122 HIS B C 1
ATOM 5346 O O . HIS B 1 122 ? 14.328 -2.068 8.562 1 96.31 122 HIS B O 1
ATOM 5352 N N . GLN B 1 123 ? 12.844 -1.332 10.023 1 96.12 123 GLN B N 1
ATOM 5353 C CA . GLN B 1 123 ? 13.648 -1.739 11.172 1 96.12 123 GLN B CA 1
ATOM 5354 C C . GLN B 1 123 ? 13.617 -3.254 11.352 1 96.12 123 GLN B C 1
ATOM 5356 O O . GLN B 1 123 ? 12.664 -3.916 10.945 1 96.12 123 GLN B O 1
ATOM 5361 N N . GLY B 1 124 ? 14.656 -3.766 11.953 1 96.56 124 GLY B N 1
ATOM 5362 C CA . GLY B 1 124 ? 14.773 -5.203 12.156 1 96.56 124 GLY B CA 1
ATOM 5363 C C . GLY B 1 124 ? 15.445 -5.914 11 1 96.56 124 GLY B C 1
ATOM 5364 O O . GLY B 1 124 ? 16.297 -5.332 10.312 1 96.56 124 GLY B O 1
ATOM 5365 N N . TRP B 1 125 ? 15.125 -7.152 10.781 1 97.56 125 TRP B N 1
ATOM 5366 C CA . TRP B 1 125 ? 15.781 -7.996 9.789 1 97.56 125 TRP B CA 1
ATOM 5367 C C . TRP B 1 125 ? 15.242 -7.707 8.391 1 97.56 125 TRP B C 1
ATOM 5369 O O . TRP B 1 125 ? 14.039 -7.816 8.141 1 97.56 125 TRP B O 1
ATOM 5379 N N . ASN B 1 126 ? 16.141 -7.27 7.523 1 97.62 126 ASN B N 1
ATOM 5380 C CA . ASN B 1 126 ? 15.852 -7.086 6.105 1 97.62 126 ASN B CA 1
ATOM 5381 C C . ASN B 1 126 ? 16.328 -8.281 5.281 1 97.62 126 ASN B C 1
ATOM 5383 O O . ASN B 1 126 ? 17.156 -9.07 5.742 1 97.62 126 ASN B O 1
ATOM 5387 N N . SER B 1 127 ? 15.734 -8.391 4.121 1 97.56 127 SER B N 1
ATOM 5388 C CA . SER B 1 127 ? 16.047 -9.555 3.305 1 97.56 127 SER B CA 1
ATOM 5389 C C . SER B 1 127 ? 16.25 -9.172 1.843 1 97.56 127 SER B C 1
ATOM 5391 O O . SER B 1 127 ? 15.539 -8.305 1.322 1 97.56 127 SER B O 1
ATOM 5393 N N . VAL B 1 128 ? 17.266 -9.758 1.205 1 98.56 128 VAL B N 1
ATOM 5394 C CA . VAL B 1 128 ? 17.5 -9.695 -0.234 1 98.56 128 VAL B CA 1
ATOM 5395 C C . VAL B 1 128 ? 17.453 -11.102 -0.829 1 98.56 128 VAL B C 1
ATOM 5397 O O . VAL B 1 128 ? 18.203 -11.984 -0.408 1 98.56 128 VAL B O 1
ATOM 5400 N N . TRP B 1 129 ? 16.531 -11.305 -1.736 1 98.62 129 TRP B N 1
ATOM 5401 C CA . TRP B 1 129 ? 16.438 -12.555 -2.482 1 98.62 129 TRP B CA 1
ATOM 5402 C C . TRP B 1 129 ? 17.469 -12.594 -3.607 1 98.62 129 TRP B C 1
ATOM 5404 O O . TRP B 1 129 ? 17.547 -11.664 -4.414 1 98.62 129 TRP B O 1
ATOM 5414 N N . VAL B 1 130 ? 18.266 -13.609 -3.689 1 98.12 130 VAL B N 1
ATOM 5415 C CA . VAL B 1 130 ? 19.312 -13.719 -4.691 1 98.12 130 VAL B CA 1
ATOM 5416 C C . VAL B 1 130 ? 19.016 -14.875 -5.645 1 98.12 130 VAL B C 1
ATOM 5418 O O . VAL B 1 130 ? 18.734 -15.992 -5.207 1 98.12 130 VAL B O 1
ATOM 5421 N N . THR B 1 131 ? 19.016 -14.617 -6.871 1 97.81 131 THR B N 1
ATOM 5422 C CA . THR B 1 131 ? 18.875 -15.609 -7.926 1 97.81 131 THR B CA 1
ATOM 5423 C C . THR B 1 131 ? 20.125 -15.656 -8.797 1 97.81 131 THR B C 1
ATOM 5425 O O . THR B 1 131 ? 20.562 -14.633 -9.312 1 97.81 131 THR B O 1
ATOM 5428 N N . VAL B 1 132 ? 20.703 -16.859 -8.984 1 96.69 132 VAL B N 1
ATOM 5429 C CA . VAL B 1 132 ? 21.922 -17 -9.766 1 96.69 132 VAL B CA 1
ATOM 5430 C C . VAL B 1 132 ? 21.688 -17.984 -10.906 1 96.69 132 VAL B C 1
ATOM 5432 O O . VAL B 1 132 ? 21.312 -19.141 -10.672 1 96.69 132 VAL B O 1
ATOM 5435 N N . LEU B 1 133 ? 21.844 -17.516 -12.109 1 95.62 133 LEU B N 1
ATOM 5436 C CA . LEU B 1 133 ? 21.891 -18.375 -13.289 1 95.62 133 LEU B CA 1
ATOM 5437 C C . LEU B 1 133 ? 23.297 -18.859 -13.562 1 95.62 133 LEU B C 1
ATOM 5439 O O . LEU B 1 133 ? 24.25 -18.062 -13.562 1 95.62 133 LEU B O 1
ATOM 5443 N N . ASN B 1 134 ? 23.516 -20.125 -13.68 1 94 134 ASN B N 1
ATOM 5444 C CA . ASN B 1 134 ? 24.812 -20.734 -13.953 1 94 134 ASN B CA 1
ATOM 5445 C C . ASN B 1 134 ? 25.859 -20.359 -12.898 1 94 134 ASN B C 1
ATOM 5447 O O . ASN B 1 134 ? 26.906 -19.828 -13.234 1 94 134 ASN B O 1
ATOM 5451 N N . PRO B 1 135 ? 25.688 -20.562 -11.562 1 93.25 135 PRO B N 1
ATOM 5452 C CA . PRO B 1 135 ? 26.484 -20.078 -10.438 1 93.25 135 PRO B CA 1
ATOM 5453 C C . PRO B 1 135 ? 27.906 -20.656 -10.445 1 93.25 135 PRO B C 1
ATOM 5455 O O . PRO B 1 135 ? 28.766 -20.188 -9.68 1 93.25 135 PRO B O 1
ATOM 5458 N N . GLY B 1 136 ? 28.438 -21.453 -11.211 1 91.88 136 GLY B N 1
ATOM 5459 C CA . GLY B 1 136 ? 29.703 -22.156 -11.062 1 91.88 136 GLY B CA 1
ATOM 5460 C C . GLY B 1 136 ? 29.75 -23.078 -9.852 1 91.88 136 GLY B C 1
ATOM 5461 O O . GLY B 1 136 ? 28.719 -23.594 -9.43 1 91.88 136 GLY B O 1
ATOM 5462 N N . GLU B 1 137 ? 30.953 -23.234 -9.195 1 94.31 137 GLU B N 1
ATOM 5463 C CA . GLU B 1 137 ? 31.078 -24.203 -8.109 1 94.31 137 GLU B CA 1
ATOM 5464 C C . GLU B 1 137 ? 31.016 -23.516 -6.75 1 94.31 137 GLU B C 1
ATOM 5466 O O . GLU B 1 137 ? 30.828 -24.172 -5.727 1 94.31 137 GLU B O 1
ATOM 5471 N N . GLN B 1 138 ? 31.219 -22.219 -6.824 1 94.5 138 GLN B N 1
ATOM 5472 C CA . GLN B 1 138 ? 31.266 -21.5 -5.559 1 94.5 138 GLN B CA 1
ATOM 5473 C C . GLN B 1 138 ? 30.672 -20.094 -5.711 1 94.5 138 GLN B C 1
ATOM 5475 O O . GLN B 1 138 ? 30.922 -19.422 -6.715 1 94.5 138 GLN B O 1
ATOM 5480 N N . ILE B 1 139 ? 29.891 -19.656 -4.727 1 96 139 ILE B N 1
ATOM 5481 C CA . ILE B 1 139 ? 29.359 -18.297 -4.633 1 96 139 ILE B CA 1
ATOM 5482 C C . ILE B 1 139 ? 29.875 -17.641 -3.355 1 96 139 ILE B C 1
ATOM 5484 O O . ILE B 1 139 ? 29.781 -18.219 -2.27 1 96 139 ILE B O 1
ATOM 5488 N N . ASN B 1 140 ? 30.406 -16.484 -3.451 1 96.56 140 ASN B N 1
ATOM 5489 C CA . ASN B 1 140 ? 30.844 -15.695 -2.305 1 96.56 140 ASN B CA 1
ATOM 5490 C C . ASN B 1 140 ? 30.016 -14.422 -2.145 1 96.56 140 ASN B C 1
ATOM 5492 O O . ASN B 1 140 ? 29.656 -13.781 -3.135 1 96.56 140 ASN B O 1
ATOM 5496 N N . VAL B 1 141 ? 29.641 -14.133 -0.934 1 97.31 141 VAL B N 1
ATOM 5497 C CA . VAL B 1 141 ? 28.797 -12.977 -0.642 1 97.31 141 VAL B CA 1
ATOM 5498 C C . VAL B 1 141 ? 29.469 -12.117 0.431 1 97.31 141 VAL B C 1
ATOM 5500 O O . VAL B 1 141 ? 29.969 -12.633 1.433 1 97.31 141 VAL B O 1
ATOM 5503 N N . THR B 1 142 ? 29.562 -10.867 0.21 1 98.06 142 THR B N 1
ATOM 5504 C CA . THR B 1 142 ? 29.984 -9.883 1.202 1 98.06 142 THR B CA 1
ATOM 5505 C C . THR B 1 142 ? 28.906 -8.828 1.42 1 98.06 142 THR B C 1
ATOM 5507 O O . THR B 1 142 ? 28.375 -8.273 0.459 1 98.06 142 THR B O 1
ATOM 5510 N N . VAL B 1 143 ? 28.547 -8.617 2.654 1 98.19 143 VAL B N 1
ATOM 5511 C CA . VAL B 1 143 ? 27.547 -7.613 3.014 1 98.19 143 VAL B CA 1
ATOM 5512 C C . VAL B 1 143 ? 28.188 -6.52 3.859 1 98.19 143 VAL B C 1
ATOM 5514 O O . VAL B 1 143 ? 28.609 -6.77 4.996 1 98.19 143 VAL B O 1
ATOM 5517 N N . ALA B 1 144 ? 28.234 -5.324 3.342 1 96.38 144 ALA B N 1
ATOM 5518 C CA . ALA B 1 144 ? 28.812 -4.184 4.043 1 96.38 144 ALA B CA 1
ATOM 5519 C C . ALA B 1 144 ? 30.188 -4.527 4.621 1 96.38 144 ALA B C 1
ATOM 5521 O O . ALA B 1 144 ? 30.453 -4.277 5.797 1 96.38 144 ALA B O 1
ATOM 5522 N N . GLY B 1 145 ? 30.984 -5.23 3.838 1 95.19 145 GLY B N 1
ATOM 5523 C CA . GLY B 1 145 ? 32.344 -5.562 4.223 1 95.19 145 GLY B CA 1
ATOM 5524 C C . GLY B 1 145 ? 32.438 -6.867 4.996 1 95.19 145 GLY B C 1
ATOM 5525 O O . GLY B 1 145 ? 33.531 -7.375 5.227 1 95.19 145 GLY B O 1
ATOM 5526 N N . ILE B 1 146 ? 31.312 -7.422 5.387 1 97.12 146 ILE B N 1
ATOM 5527 C CA . ILE B 1 146 ? 31.297 -8.68 6.121 1 97.12 146 ILE B CA 1
ATOM 5528 C C . ILE B 1 146 ? 31.25 -9.852 5.141 1 97.12 146 ILE B C 1
ATOM 5530 O O . ILE B 1 146 ? 30.266 -10.031 4.426 1 97.12 146 ILE B O 1
ATOM 5534 N N . ALA B 1 147 ? 32.281 -10.641 5.129 1 97.38 147 ALA B N 1
ATOM 5535 C CA . ALA B 1 147 ? 32.281 -11.836 4.289 1 97.38 147 ALA B CA 1
ATOM 5536 C C . ALA B 1 147 ? 31.453 -12.953 4.906 1 97.38 147 ALA B C 1
ATOM 5538 O O . ALA B 1 147 ? 31.672 -13.344 6.055 1 97.38 147 ALA B O 1
ATOM 5539 N N . LEU B 1 148 ? 30.531 -13.453 4.16 1 96.56 148 LEU B N 1
ATOM 5540 C CA . LEU B 1 148 ? 29.719 -14.562 4.621 1 96.56 148 LEU B CA 1
ATOM 5541 C C . LEU B 1 148 ? 30.297 -15.898 4.172 1 96.56 148 LEU B C 1
ATOM 5543 O O . LEU B 1 148 ? 31.188 -15.938 3.32 1 96.56 148 LEU B O 1
ATOM 5547 N N . PRO B 1 149 ? 29.844 -16.984 4.836 1 94.69 149 PRO B N 1
ATOM 5548 C CA . PRO B 1 149 ? 30.359 -18.281 4.43 1 94.69 149 PRO B CA 1
ATOM 5549 C C . PRO B 1 149 ? 30.125 -18.594 2.953 1 94.69 149 PRO B C 1
ATOM 5551 O O . PRO B 1 149 ? 29.062 -18.266 2.42 1 94.69 149 PRO B O 1
ATOM 5554 N N . ALA B 1 150 ? 31.109 -19.172 2.346 1 95.12 150 ALA B N 1
ATOM 5555 C CA . ALA B 1 150 ? 31 -19.516 0.933 1 95.12 150 ALA B CA 1
ATOM 5556 C C . ALA B 1 150 ? 29.891 -20.547 0.708 1 95.12 150 ALA B C 1
ATOM 5558 O O . ALA B 1 150 ? 29.719 -21.453 1.523 1 95.12 150 ALA B O 1
ATOM 5559 N N . ILE B 1 151 ? 29.266 -20.422 -0.409 1 95.69 151 ILE B N 1
ATOM 5560 C CA . ILE B 1 151 ? 28.234 -21.375 -0.799 1 95.69 151 ILE B CA 1
ATOM 5561 C C . ILE B 1 151 ? 28.781 -22.312 -1.886 1 95.69 151 ILE B C 1
ATOM 5563 O O . ILE B 1 151 ? 29.094 -21.859 -2.994 1 95.69 151 ILE B O 1
ATOM 5567 N N . LYS B 1 152 ? 28.906 -23.531 -1.586 1 94.81 152 LYS B N 1
ATOM 5568 C CA . LYS B 1 152 ? 29.312 -24.5 -2.588 1 94.81 152 LYS B CA 1
ATOM 5569 C C . LYS B 1 152 ? 28.109 -25.031 -3.367 1 94.81 152 LYS B C 1
ATOM 5571 O O . LYS B 1 152 ? 27.094 -25.406 -2.775 1 94.81 152 LYS B O 1
ATOM 5576 N N . VAL B 1 153 ? 28.25 -25 -4.688 1 95.62 153 VAL B N 1
ATOM 5577 C CA . VAL B 1 153 ? 27.141 -25.438 -5.535 1 95.62 153 VAL B CA 1
ATOM 5578 C C . VAL B 1 153 ? 27.609 -26.547 -6.473 1 95.62 153 VAL B C 1
ATOM 5580 O O . VAL B 1 153 ? 28.641 -26.422 -7.117 1 95.62 153 VAL B O 1
ATOM 5583 N N . THR B 1 154 ? 26.906 -27.594 -6.48 1 95.5 154 THR B N 1
ATOM 5584 C CA . THR B 1 154 ? 27.141 -28.672 -7.441 1 95.5 154 THR B CA 1
ATOM 5585 C C . THR B 1 154 ? 26.016 -28.703 -8.477 1 95.5 154 THR B C 1
ATOM 5587 O O . THR B 1 154 ? 24.844 -28.891 -8.133 1 95.5 154 THR B O 1
ATOM 5590 N N . THR B 1 155 ? 26.406 -28.578 -9.719 1 96 155 THR B N 1
ATOM 5591 C CA . THR B 1 155 ? 25.438 -28.656 -10.797 1 96 155 THR B CA 1
ATOM 5592 C C . THR B 1 155 ? 25.391 -30.078 -11.383 1 96 155 THR B C 1
ATOM 5594 O O . THR B 1 155 ? 26.406 -30.594 -11.844 1 96 155 THR B O 1
ATOM 5597 N N . ILE B 1 156 ? 24.297 -30.672 -11.336 1 96.88 156 ILE B N 1
ATOM 5598 C CA . ILE B 1 156 ? 24.047 -31.984 -11.945 1 96.88 156 ILE B CA 1
ATOM 5599 C C . ILE B 1 156 ? 23.672 -31.812 -13.414 1 96.88 156 ILE B C 1
ATOM 5601 O O . ILE B 1 156 ? 22.781 -31.031 -13.742 1 96.88 156 ILE B O 1
ATOM 5605 N N . PRO B 1 157 ? 24.406 -32.406 -14.328 1 95 157 PRO B N 1
ATOM 5606 C CA . PRO B 1 157 ? 24.172 -32.219 -15.758 1 95 157 PRO B CA 1
ATOM 5607 C C . PRO B 1 157 ? 22.891 -32.875 -16.266 1 95 157 PRO B C 1
ATOM 5609 O O . PRO B 1 157 ? 22.953 -33.719 -17.156 1 95 157 PRO B O 1
ATOM 5612 N N . ALA B 1 158 ? 21.812 -32.625 -15.719 1 96.75 158 ALA B N 1
ATOM 5613 C CA . ALA B 1 158 ? 20.484 -33.062 -16.141 1 96.75 158 ALA B CA 1
ATOM 5614 C C . ALA B 1 158 ? 19.578 -31.859 -16.438 1 96.75 158 ALA B C 1
ATOM 5616 O O . ALA B 1 158 ? 19.484 -30.938 -15.641 1 96.75 158 ALA B O 1
ATOM 5617 N N . THR B 1 159 ? 19.047 -31.875 -17.609 1 96.94 159 THR B N 1
ATOM 5618 C CA . THR B 1 159 ? 18.047 -30.875 -17.969 1 96.94 159 THR B CA 1
ATOM 5619 C C . THR B 1 159 ? 16.641 -31.391 -17.688 1 96.94 159 THR B C 1
ATOM 5621 O O . THR B 1 159 ? 16.219 -32.406 -18.234 1 96.94 159 THR B O 1
ATOM 5624 N N . ILE B 1 160 ? 15.977 -30.719 -16.875 1 97.62 160 ILE B N 1
ATOM 5625 C CA . ILE B 1 160 ? 14.664 -31.156 -16.422 1 97.62 160 ILE B CA 1
ATOM 5626 C C . ILE B 1 160 ? 13.578 -30.562 -17.312 1 97.62 160 ILE B C 1
ATOM 5628 O O . ILE B 1 160 ? 13.523 -29.359 -17.516 1 97.62 160 ILE B O 1
ATOM 5632 N N . PRO B 1 161 ? 12.711 -31.391 -17.875 1 97.06 161 PRO B N 1
ATOM 5633 C CA . PRO B 1 161 ? 11.586 -30.875 -18.641 1 97.06 161 PRO B CA 1
ATOM 5634 C C . PRO B 1 161 ? 10.562 -30.141 -17.781 1 97.06 161 PRO B C 1
ATOM 5636 O O . PRO B 1 161 ? 10.633 -30.203 -16.547 1 97.06 161 PRO B O 1
ATOM 5639 N N . GLU B 1 162 ? 9.648 -29.469 -18.422 1 97.25 162 GLU B N 1
ATOM 5640 C CA . GLU B 1 162 ? 8.516 -28.891 -17.719 1 97.25 162 GLU B CA 1
ATOM 5641 C C . GLU B 1 162 ? 7.695 -29.969 -17.016 1 97.25 162 GLU B C 1
ATOM 5643 O O . GLU B 1 162 ? 7.625 -31.109 -17.5 1 97.25 162 GLU B O 1
ATOM 5648 N N . PRO B 1 163 ? 7.148 -29.594 -15.883 1 98.31 163 PRO B N 1
ATOM 5649 C CA . PRO B 1 163 ? 6.312 -30.594 -15.227 1 98.31 163 PRO B CA 1
ATOM 5650 C C . PRO B 1 163 ? 5.168 -31.094 -16.109 1 98.31 163 PRO B C 1
ATOM 5652 O O . PRO B 1 163 ? 4.555 -30.297 -16.828 1 98.31 163 PRO B O 1
ATOM 5655 N N . ASP B 1 164 ? 4.984 -32.406 -16.078 1 98 164 ASP B N 1
ATOM 5656 C CA . ASP B 1 164 ? 3.881 -33 -16.812 1 98 164 ASP B CA 1
ATOM 5657 C C . ASP B 1 164 ? 2.564 -32.875 -16.062 1 98 164 ASP B C 1
ATOM 5659 O O . ASP B 1 164 ? 2.119 -33.812 -15.391 1 98 164 ASP B O 1
ATOM 5663 N N . ILE B 1 165 ? 1.951 -31.75 -16.109 1 98.5 165 ILE B N 1
ATOM 5664 C CA . ILE B 1 165 ? 0.707 -31.359 -15.453 1 98.5 165 ILE B CA 1
ATOM 5665 C C . ILE B 1 165 ? 0.138 -30.109 -16.125 1 98.5 165 ILE B C 1
ATOM 5667 O O . ILE B 1 165 ? 0.888 -29.281 -16.656 1 98.5 165 ILE B O 1
ATOM 5671 N N . VAL B 1 166 ? -1.183 -29.984 -16.234 1 98.44 166 VAL B N 1
ATOM 5672 C CA . VAL B 1 166 ? -1.776 -28.688 -16.578 1 98.44 166 VAL B CA 1
ATOM 5673 C C . VAL B 1 166 ? -1.846 -27.797 -15.352 1 98.44 166 VAL B C 1
ATOM 5675 O O . VAL B 1 166 ? -2.586 -28.078 -14.406 1 98.44 166 VAL B O 1
ATOM 5678 N N . ASN B 1 167 ? -0.977 -26.859 -15.25 1 98.69 167 ASN B N 1
ATOM 5679 C CA . ASN B 1 167 ? -0.979 -25.844 -14.203 1 98.69 167 ASN B CA 1
ATOM 5680 C C . ASN B 1 167 ? -1.694 -24.578 -14.664 1 98.69 167 ASN B C 1
ATOM 5682 O O . ASN B 1 167 ? -1.113 -23.75 -15.375 1 98.69 167 ASN B O 1
ATOM 5686 N N . THR B 1 168 ? -2.973 -24.422 -14.234 1 98.56 168 THR B N 1
ATOM 5687 C CA . THR B 1 168 ? -3.799 -23.344 -14.797 1 98.56 168 THR B CA 1
ATOM 5688 C C . THR B 1 168 ? -4.086 -22.281 -13.742 1 98.56 168 THR B C 1
ATOM 5690 O O . THR B 1 168 ? -4.199 -22.578 -12.555 1 98.56 168 THR B O 1
ATOM 5693 N N . ARG B 1 169 ? -4.059 -21.094 -14.164 1 98.38 169 ARG B N 1
ATOM 5694 C CA . ARG B 1 169 ? -4.402 -19.922 -13.367 1 98.38 169 ARG B CA 1
ATOM 5695 C C . ARG B 1 169 ? -5.414 -19.031 -14.086 1 98.38 169 ARG B C 1
ATOM 5697 O O . ARG B 1 169 ? -5.371 -18.906 -15.312 1 98.38 169 ARG B O 1
ATOM 5704 N N . TRP B 1 170 ? -6.355 -18.531 -13.336 1 98.25 170 TRP B N 1
ATOM 5705 C CA . TRP B 1 170 ? -7.219 -17.516 -13.922 1 98.25 170 TRP B CA 1
ATOM 5706 C C . TRP B 1 170 ? -6.504 -16.156 -13.984 1 98.25 170 TRP B C 1
ATOM 5708 O O . TRP B 1 170 ? -5.672 -15.859 -13.133 1 98.25 170 TRP B O 1
ATOM 5718 N N . PHE B 1 171 ? -6.75 -15.477 -15.031 1 98.12 171 PHE B N 1
ATOM 5719 C CA . PHE B 1 171 ? -6.035 -14.266 -15.414 1 98.12 171 PHE B CA 1
ATOM 5720 C C . PHE B 1 171 ? -6.996 -13.086 -15.531 1 98.12 171 PHE B C 1
ATOM 5722 O O . PHE B 1 171 ? -7.918 -13.109 -16.344 1 98.12 171 PHE B O 1
ATOM 5729 N N . HIS B 1 172 ? -6.809 -12.047 -14.773 1 98.31 172 HIS B N 1
ATOM 5730 C CA . HIS B 1 172 ? -7.781 -10.969 -14.648 1 98.31 172 HIS B CA 1
ATOM 5731 C C . HIS B 1 172 ? -7.285 -9.695 -15.32 1 98.31 172 HIS B C 1
ATOM 5733 O O . HIS B 1 172 ? -6.648 -8.859 -14.672 1 98.31 172 HIS B O 1
ATOM 5739 N N . CYS B 1 173 ? -7.734 -9.492 -16.5 1 98.31 173 CYS B N 1
ATOM 5740 C CA . CYS B 1 173 ? -7.262 -8.391 -17.328 1 98.31 173 CYS B CA 1
ATOM 5741 C C . CYS B 1 173 ? -7.848 -7.066 -16.859 1 98.31 173 CYS B C 1
ATOM 5743 O O . CYS B 1 173 ? -7.242 -6.012 -17.047 1 98.31 173 CYS B O 1
ATOM 5745 N N . ASP B 1 174 ? -9.047 -7.09 -16.297 1 98.12 174 ASP B N 1
ATOM 5746 C CA . ASP B 1 174 ? -9.648 -5.867 -15.773 1 98.12 174 ASP B CA 1
ATOM 5747 C C . ASP B 1 174 ? -8.828 -5.297 -14.617 1 98.12 174 ASP B C 1
ATOM 5749 O O . ASP B 1 174 ? -8.602 -4.09 -14.547 1 98.12 174 ASP B O 1
ATOM 5753 N N . SER B 1 175 ? -8.344 -6.176 -13.758 1 97.94 175 SER B N 1
ATOM 5754 C CA . SER B 1 175 ? -7.461 -5.762 -12.672 1 97.94 175 SER B CA 1
ATOM 5755 C C . SER B 1 175 ? -6.219 -5.059 -13.211 1 97.94 175 SER B C 1
ATOM 5757 O O . SER B 1 175 ? -5.789 -4.047 -12.656 1 97.94 175 SER B O 1
ATOM 5759 N N . LEU B 1 176 ? -5.695 -5.598 -14.312 1 98.44 176 LEU B N 1
ATOM 5760 C CA . LEU B 1 176 ? -4.461 -5.062 -14.883 1 98.44 176 LEU B CA 1
ATOM 5761 C C . LEU B 1 176 ? -4.699 -3.686 -15.5 1 98.44 176 LEU B C 1
ATOM 5763 O O . LEU B 1 176 ? -3.873 -2.783 -15.352 1 98.44 176 LEU B O 1
ATOM 5767 N N . ALA B 1 177 ? -5.809 -3.561 -16.203 1 98.06 177 ALA B N 1
ATOM 5768 C CA . ALA B 1 177 ? -6.137 -2.258 -16.766 1 98.06 177 ALA B CA 1
ATOM 5769 C C . ALA B 1 177 ? -6.309 -1.208 -15.672 1 98.06 177 ALA B C 1
ATOM 5771 O O . ALA B 1 177 ? -5.824 -0.082 -15.797 1 98.06 177 ALA B O 1
ATOM 5772 N N . HIS B 1 178 ? -6.914 -1.613 -14.656 1 96.19 178 HIS B N 1
ATOM 5773 C CA . HIS B 1 178 ? -7.191 -0.683 -13.562 1 96.19 178 HIS B CA 1
ATOM 5774 C C . HIS B 1 178 ? -5.902 -0.244 -12.875 1 96.19 178 HIS B C 1
ATOM 5776 O O . HIS B 1 178 ? -5.66 0.954 -12.711 1 96.19 178 HIS B O 1
ATOM 5782 N N . VAL B 1 179 ? -5.07 -1.157 -12.453 1 94.56 179 VAL B N 1
ATOM 5783 C CA . VAL B 1 179 ? -3.891 -0.817 -11.672 1 94.56 179 VAL B CA 1
ATOM 5784 C C . VAL B 1 179 ? -2.891 -0.059 -12.539 1 94.56 179 VAL B C 1
ATOM 5786 O O . VAL B 1 179 ? -2.15 0.795 -12.039 1 94.56 179 VAL B O 1
ATOM 5789 N N . ALA B 1 180 ? -2.924 -0.344 -13.836 1 94.88 180 ALA B N 1
ATOM 5790 C CA . ALA B 1 180 ? -2.023 0.361 -14.75 1 94.88 180 ALA B CA 1
ATOM 5791 C C . ALA B 1 180 ? -2.586 1.727 -15.125 1 94.88 180 ALA B C 1
ATOM 5793 O O . ALA B 1 180 ? -1.865 2.578 -15.648 1 94.88 180 ALA B O 1
ATOM 5794 N N . GLY B 1 181 ? -3.854 1.953 -14.93 1 92.25 181 GLY B N 1
ATOM 5795 C CA . GLY B 1 181 ? -4.508 3.201 -15.289 1 92.25 181 GLY B CA 1
ATOM 5796 C C . GLY B 1 181 ? -4.586 3.416 -16.797 1 92.25 181 GLY B C 1
ATOM 5797 O O . GLY B 1 181 ? -4.324 4.516 -17.281 1 92.25 181 GLY B O 1
ATOM 5798 N N . VAL B 1 182 ? -4.859 2.383 -17.516 1 95.88 182 VAL B N 1
ATOM 5799 C CA . VAL B 1 182 ? -4.883 2.482 -18.969 1 95.88 182 VAL B CA 1
ATOM 5800 C C . VAL B 1 182 ? -6.184 1.892 -19.516 1 95.88 182 VAL B C 1
ATOM 5802 O O . VAL B 1 182 ? -6.805 1.047 -18.859 1 95.88 182 VAL B O 1
ATOM 5805 N N . PRO B 1 183 ? -6.609 2.27 -20.703 1 97.38 183 PRO B N 1
ATOM 5806 C CA . PRO B 1 183 ? -7.809 1.676 -21.297 1 97.38 183 PRO B CA 1
ATOM 5807 C C . PRO B 1 183 ? -7.637 0.192 -21.625 1 97.38 183 PRO B C 1
ATOM 5809 O O . PRO B 1 183 ? -6.555 -0.234 -22.031 1 97.38 183 PRO B O 1
ATOM 5812 N N . VAL B 1 184 ? -8.664 -0.538 -21.516 1 98.31 184 VAL B N 1
ATOM 5813 C CA . VAL B 1 184 ? -8.664 -1.959 -21.844 1 98.31 184 VAL B CA 1
ATOM 5814 C C . VAL B 1 184 ? -8.25 -2.148 -23.297 1 98.31 184 VAL B C 1
ATOM 5816 O O . VAL B 1 184 ? -8.703 -1.417 -24.188 1 98.31 184 VAL B O 1
ATOM 5819 N N . TRP B 1 185 ? -7.285 -2.984 -23.531 1 98.38 185 TRP B N 1
ATOM 5820 C CA . TRP B 1 185 ? -6.773 -3.438 -24.812 1 98.38 185 TRP B CA 1
ATOM 5821 C C . TRP B 1 185 ? -5.973 -2.334 -25.5 1 98.38 185 TRP B C 1
ATOM 5823 O O . TRP B 1 185 ? -5.73 -2.395 -26.703 1 98.38 185 TRP B O 1
ATOM 5833 N N . SER B 1 186 ? -5.668 -1.25 -24.797 1 98.31 186 SER B N 1
ATOM 5834 C CA . SER B 1 186 ? -4.652 -0.332 -25.297 1 98.31 186 SER B CA 1
ATOM 5835 C C . SER B 1 186 ? -3.295 -1.018 -25.422 1 98.31 186 SER B C 1
ATOM 5837 O O . SER B 1 186 ? -3.092 -2.1 -24.859 1 98.31 186 SER B O 1
ATOM 5839 N N . GLU B 1 187 ? -2.371 -0.432 -26.156 1 98.5 187 GLU B N 1
ATOM 5840 C CA . GLU B 1 187 ? -1.034 -1.005 -26.281 1 98.5 187 GLU B CA 1
ATOM 5841 C C . GLU B 1 187 ? -0.365 -1.143 -24.906 1 98.5 187 GLU B C 1
ATOM 5843 O O . GLU B 1 187 ? 0.337 -2.123 -24.656 1 98.5 187 GLU B O 1
ATOM 5848 N N . ASP B 1 188 ? -0.619 -0.222 -24.031 1 97.88 188 ASP B N 1
ATOM 5849 C CA . ASP B 1 188 ? -0.074 -0.303 -22.672 1 97.88 188 ASP B CA 1
ATOM 5850 C C . ASP B 1 188 ? -0.684 -1.474 -21.906 1 97.88 188 ASP B C 1
ATOM 5852 O O . ASP B 1 188 ? 0.01 -2.152 -21.141 1 97.88 188 ASP B O 1
ATOM 5856 N N . HIS B 1 189 ? -1.959 -1.668 -22.109 1 98.5 189 HIS B N 1
ATOM 5857 C CA . HIS B 1 189 ? -2.611 -2.807 -21.469 1 98.5 189 HIS B CA 1
ATOM 5858 C C . HIS B 1 189 ? -2.016 -4.125 -21.953 1 98.5 189 HIS B C 1
ATOM 5860 O O . HIS B 1 189 ? -1.706 -5.004 -21.141 1 98.5 189 HIS B O 1
ATOM 5866 N N . TRP B 1 190 ? -1.783 -4.258 -23.281 1 98.81 190 TRP B N 1
ATOM 5867 C CA . TRP B 1 190 ? -1.193 -5.465 -23.844 1 98.81 190 TRP B CA 1
ATOM 5868 C C . TRP B 1 190 ? 0.203 -5.707 -23.281 1 98.81 190 TRP B C 1
ATOM 5870 O O . TRP B 1 190 ? 0.586 -6.852 -23.031 1 98.81 190 TRP B O 1
ATOM 5880 N N . GLN B 1 191 ? 0.888 -4.648 -23.078 1 98.5 191 GLN B N 1
ATOM 5881 C CA . GLN B 1 191 ? 2.234 -4.781 -22.547 1 98.5 191 GLN B CA 1
ATOM 5882 C C . GLN B 1 191 ? 2.197 -5.328 -21.109 1 98.5 191 GLN B C 1
ATOM 5884 O O . GLN B 1 191 ? 2.99 -6.207 -20.766 1 98.5 191 GLN B O 1
ATOM 5889 N N . VAL B 1 192 ? 1.313 -4.797 -20.312 1 98.5 192 VAL B N 1
ATOM 5890 C CA . VAL B 1 192 ? 1.185 -5.266 -18.938 1 98.5 192 VAL B CA 1
ATOM 5891 C C . VAL B 1 192 ? 0.75 -6.727 -18.922 1 98.5 192 VAL B C 1
ATOM 5893 O O . VAL B 1 192 ? 1.248 -7.523 -18.125 1 98.5 192 VAL B O 1
ATOM 5896 N N . ILE B 1 193 ? -0.135 -7.098 -19.797 1 98.75 193 ILE B N 1
ATOM 5897 C CA . ILE B 1 193 ? -0.618 -8.469 -19.922 1 98.75 193 ILE B CA 1
ATOM 5898 C C . ILE B 1 193 ? 0.546 -9.398 -20.25 1 98.75 193 ILE B C 1
ATOM 5900 O O . ILE B 1 193 ? 0.727 -10.438 -19.609 1 98.75 193 ILE B O 1
ATOM 5904 N N . GLU B 1 194 ? 1.3 -9.031 -21.219 1 98.81 194 GLU B N 1
ATOM 5905 C CA . GLU B 1 194 ? 2.426 -9.867 -21.625 1 98.81 194 GLU B CA 1
ATOM 5906 C C . GLU B 1 194 ? 3.426 -10.039 -20.484 1 98.81 194 GLU B C 1
ATOM 5908 O O . GLU B 1 194 ? 3.928 -11.141 -20.266 1 98.81 194 GLU B O 1
ATOM 5913 N N . ASN B 1 195 ? 3.699 -8.945 -19.766 1 98.75 195 ASN B N 1
ATOM 5914 C CA . ASN B 1 195 ? 4.609 -9.031 -18.641 1 98.75 195 ASN B CA 1
ATOM 5915 C C . ASN B 1 195 ? 4.102 -10.016 -17.578 1 98.75 195 ASN B C 1
ATOM 5917 O O . ASN B 1 195 ? 4.891 -10.766 -17 1 98.75 195 ASN B O 1
ATOM 5921 N N . GLN B 1 196 ? 2.791 -10 -17.375 1 98.69 196 GLN B N 1
ATOM 5922 C CA . GLN B 1 196 ? 2.182 -10.914 -16.422 1 98.69 196 GLN B CA 1
ATOM 5923 C C . GLN B 1 196 ? 2.275 -12.359 -16.922 1 98.69 196 GLN B C 1
ATOM 5925 O O . GLN B 1 196 ? 2.484 -13.281 -16.125 1 98.69 196 GLN B O 1
ATOM 5930 N N . MET B 1 197 ? 2.131 -12.602 -18.203 1 98.75 197 MET B N 1
ATOM 5931 C CA . MET B 1 197 ? 2.246 -13.93 -18.781 1 98.75 197 MET B CA 1
ATOM 5932 C C . MET B 1 197 ? 3.658 -14.484 -18.594 1 98.75 197 MET B C 1
ATOM 5934 O O . MET B 1 197 ? 3.832 -15.656 -18.25 1 98.75 197 MET B O 1
ATOM 5938 N N . ILE B 1 198 ? 4.652 -13.609 -18.766 1 98.75 198 ILE B N 1
ATOM 5939 C CA . ILE B 1 198 ? 6.047 -14.008 -18.609 1 98.75 198 ILE B CA 1
ATOM 5940 C C . ILE B 1 198 ? 6.305 -14.445 -17.156 1 98.75 198 ILE B C 1
ATOM 5942 O O . ILE B 1 198 ? 6.914 -15.484 -16.922 1 98.75 198 ILE B O 1
ATOM 5946 N N . ALA B 1 199 ? 5.809 -13.695 -16.25 1 98.75 199 ALA B N 1
ATOM 5947 C CA . ALA B 1 199 ? 5.977 -14.039 -14.836 1 98.75 199 ALA B CA 1
ATOM 5948 C C . ALA B 1 199 ? 5.25 -15.336 -14.5 1 98.75 199 ALA B C 1
ATOM 5950 O O . ALA B 1 199 ? 5.734 -16.125 -13.688 1 98.75 199 ALA B O 1
ATOM 5951 N N . ALA B 1 200 ? 4.09 -15.516 -15.086 1 98.88 200 ALA B N 1
ATOM 5952 C CA . ALA B 1 200 ? 3.334 -16.75 -14.852 1 98.88 200 ALA B CA 1
ATOM 5953 C C . ALA B 1 200 ? 4.121 -17.969 -15.305 1 98.88 200 ALA B C 1
ATOM 5955 O O . ALA B 1 200 ? 4.148 -18.984 -14.617 1 98.88 200 ALA B O 1
ATOM 5956 N N . ARG B 1 201 ? 4.789 -17.859 -16.422 1 98.56 201 ARG B N 1
ATOM 5957 C CA . ARG B 1 201 ? 5.57 -18.969 -16.953 1 98.56 201 ARG B CA 1
ATOM 5958 C C . ARG B 1 201 ? 6.715 -19.328 -16.016 1 98.56 201 ARG B C 1
ATOM 5960 O O . ARG B 1 201 ? 7.09 -20.5 -15.898 1 98.56 201 ARG B O 1
ATOM 5967 N N . ARG B 1 202 ? 7.18 -18.375 -15.266 1 97.75 202 ARG B N 1
ATOM 5968 C CA . ARG B 1 202 ? 8.32 -18.609 -14.383 1 97.75 202 ARG B CA 1
ATOM 5969 C C . ARG B 1 202 ? 7.922 -19.453 -13.188 1 97.75 202 ARG B C 1
ATOM 5971 O O . ARG B 1 202 ? 8.781 -20.031 -12.508 1 97.75 202 ARG B O 1
ATOM 5978 N N . MET B 1 203 ? 6.676 -19.641 -12.953 1 97.69 203 MET B N 1
ATOM 5979 C CA . MET B 1 203 ? 6.238 -20.547 -11.906 1 97.69 203 MET B CA 1
ATOM 5980 C C . MET B 1 203 ? 5.523 -21.75 -12.5 1 97.69 203 MET B C 1
ATOM 5982 O O . MET B 1 203 ? 4.711 -22.391 -11.828 1 97.69 203 MET B O 1
ATOM 5986 N N . HIS B 1 204 ? 5.777 -21.969 -13.812 1 98.38 204 HIS B N 1
ATOM 5987 C CA . HIS B 1 204 ? 5.406 -23.172 -14.539 1 98.38 204 HIS B CA 1
ATOM 5988 C C . HIS B 1 204 ? 3.916 -23.188 -14.859 1 98.38 204 HIS B C 1
ATOM 5990 O O . HIS B 1 204 ? 3.332 -24.266 -15.055 1 98.38 204 HIS B O 1
ATOM 5996 N N . VAL B 1 205 ? 3.271 -22.047 -14.852 1 98.81 205 VAL B N 1
ATOM 5997 C CA . VAL B 1 205 ? 1.916 -21.969 -15.383 1 98.81 205 VAL B CA 1
ATOM 5998 C C . VAL B 1 205 ? 1.943 -22.172 -16.891 1 98.81 205 VAL B C 1
ATOM 6000 O O . VAL B 1 205 ? 2.723 -21.547 -17.609 1 98.81 205 VAL B O 1
ATOM 6003 N N . ASN B 1 206 ? 1.181 -23.125 -17.312 1 98.69 206 ASN B N 1
ATOM 6004 C CA . ASN B 1 206 ? 1.193 -23.391 -18.75 1 98.69 206 ASN B CA 1
ATOM 6005 C C . ASN B 1 206 ? -0.208 -23.328 -19.344 1 98.69 206 ASN B C 1
ATOM 6007 O O . ASN B 1 206 ? -0.413 -23.688 -20.5 1 98.69 206 ASN B O 1
ATOM 6011 N N . CYS B 1 207 ? -1.205 -22.922 -18.547 1 98.75 207 CYS B N 1
ATOM 6012 C CA . CYS B 1 207 ? -2.59 -22.719 -18.953 1 98.75 207 CYS B CA 1
ATOM 6013 C C . CYS B 1 207 ? -3.188 -21.484 -18.281 1 98.75 207 CYS B C 1
ATOM 6015 O O . CYS B 1 207 ? -2.955 -21.25 -17.109 1 98.75 207 CYS B O 1
ATOM 6017 N N . LEU B 1 208 ? -3.885 -20.688 -19.062 1 98.56 208 LEU B N 1
ATOM 6018 C CA . LEU B 1 208 ? -4.543 -19.5 -18.531 1 98.56 208 LEU B CA 1
ATOM 6019 C C . LEU B 1 208 ? -6.016 -19.469 -18.938 1 98.56 208 LEU B C 1
ATOM 6021 O O . LEU B 1 208 ? -6.379 -19.984 -20 1 98.56 208 LEU B O 1
ATOM 6025 N N . LEU B 1 209 ? -6.828 -18.859 -18.109 1 98.62 209 LEU B N 1
ATOM 6026 C CA . LEU B 1 209 ? -8.188 -18.516 -18.516 1 98.62 209 LEU B CA 1
ATOM 6027 C C . LEU B 1 209 ? -8.18 -17.359 -19.5 1 98.62 209 LEU B C 1
ATOM 6029 O O . LEU B 1 209 ? -7.812 -16.234 -19.156 1 98.62 209 LEU B O 1
ATOM 6033 N N . MET B 1 210 ? -8.492 -17.656 -20.75 1 98.38 210 MET B N 1
ATOM 6034 C CA . MET B 1 210 ? -8.539 -16.672 -21.812 1 98.38 210 MET B CA 1
ATOM 6035 C C . MET B 1 210 ? -9.875 -15.93 -21.812 1 98.38 210 MET B C 1
ATOM 6037 O O . MET B 1 210 ? -10.93 -16.547 -21.969 1 98.38 210 MET B O 1
ATOM 6041 N N . PRO B 1 211 ? -9.859 -14.625 -21.719 1 98.5 211 PRO B N 1
ATOM 6042 C CA . PRO B 1 211 ? -11.133 -13.906 -21.641 1 98.5 211 PRO B CA 1
ATOM 6043 C C . PRO B 1 211 ? -11.766 -13.656 -23 1 98.5 211 PRO B C 1
ATOM 6045 O O . PRO B 1 211 ? -12 -12.508 -23.375 1 98.5 211 PRO B O 1
ATOM 6048 N N . LEU B 1 212 ? -12.133 -14.758 -23.688 1 98.62 212 LEU B N 1
ATOM 6049 C CA . LEU B 1 212 ? -12.898 -14.594 -24.906 1 98.62 212 LEU B CA 1
ATOM 6050 C C . LEU B 1 212 ? -14.125 -13.719 -24.672 1 98.62 212 LEU B C 1
ATOM 6052 O O . LEU B 1 212 ? -14.5 -12.922 -25.547 1 98.62 212 LEU B O 1
ATOM 6056 N N . TRP B 1 213 ? -14.867 -13.93 -23.703 1 98.06 213 TRP B N 1
ATOM 6057 C CA . TRP B 1 213 ? -15.781 -12.984 -23.078 1 98.06 213 TRP B CA 1
ATOM 6058 C C . TRP B 1 213 ? -15.367 -12.711 -21.625 1 98.06 213 TRP B C 1
ATOM 6060 O O . TRP B 1 213 ? -14.5 -13.398 -21.078 1 98.06 213 TRP B O 1
ATOM 6070 N N . THR B 1 214 ? -15.844 -11.609 -21.016 1 96.44 214 THR B N 1
ATOM 6071 C CA . THR B 1 214 ? -15.484 -11.305 -19.625 1 96.44 214 THR B CA 1
ATOM 6072 C C . THR B 1 214 ? -15.891 -12.438 -18.703 1 96.44 214 THR B C 1
ATOM 6074 O O . THR B 1 214 ? -17.078 -12.781 -18.609 1 96.44 214 THR B O 1
ATOM 6077 N N . PRO B 1 215 ? -14.93 -13.07 -18.031 1 96.38 215 PRO B N 1
ATOM 6078 C CA . PRO B 1 215 ? -15.273 -14.211 -17.188 1 96.38 215 PRO B CA 1
ATOM 6079 C C . PRO B 1 215 ? -16.312 -13.859 -16.109 1 96.38 215 PRO B C 1
ATOM 6081 O O . PRO B 1 215 ? -16.141 -12.883 -15.383 1 96.38 215 PRO B O 1
ATOM 6084 N N . PRO B 1 216 ? -17.391 -14.578 -16.094 1 95.12 216 PRO B N 1
ATOM 6085 C CA . PRO B 1 216 ? -18.422 -14.32 -15.086 1 95.12 216 PRO B CA 1
ATOM 6086 C C . PRO B 1 216 ? -18.062 -14.867 -13.711 1 95.12 216 PRO B C 1
ATOM 6088 O O . PRO B 1 216 ? -18.812 -15.664 -13.141 1 95.12 216 PRO B O 1
ATOM 6091 N N . LEU B 1 217 ? -16.922 -14.492 -13.211 1 94.5 217 LEU B N 1
ATOM 6092 C CA . LEU B 1 217 ? -16.328 -15 -11.977 1 94.5 217 LEU B CA 1
ATOM 6093 C C . LEU B 1 217 ? -16.203 -13.898 -10.93 1 94.5 217 LEU B C 1
ATOM 6095 O O . LEU B 1 217 ? -15.906 -12.75 -11.273 1 94.5 217 LEU B O 1
ATOM 6099 N N . ASP B 1 218 ? -16.469 -14.188 -9.688 1 93.44 218 ASP B N 1
ATOM 6100 C CA . ASP B 1 218 ? -16.375 -13.305 -8.523 1 93.44 218 ASP B CA 1
ATOM 6101 C C . ASP B 1 218 ? -17 -11.945 -8.805 1 93.44 218 ASP B C 1
ATOM 6103 O O . ASP B 1 218 ? -16.359 -10.906 -8.617 1 93.44 218 ASP B O 1
ATOM 6107 N N . THR B 1 219 ? -18.125 -11.93 -9.32 1 94.06 219 THR B N 1
ATOM 6108 C CA . THR B 1 219 ? -18.922 -10.742 -9.602 1 94.06 219 THR B CA 1
ATOM 6109 C C . THR B 1 219 ? -20.266 -10.805 -8.883 1 94.06 219 THR B C 1
ATOM 6111 O O . THR B 1 219 ? -20.984 -11.805 -8.977 1 94.06 219 THR B O 1
ATOM 6114 N N . ALA B 1 220 ? -20.562 -9.805 -8.188 1 92.75 220 ALA B N 1
ATOM 6115 C CA . ALA B 1 220 ? -21.812 -9.781 -7.43 1 92.75 220 ALA B CA 1
ATOM 6116 C C . ALA B 1 220 ? -23.016 -9.875 -8.359 1 92.75 220 ALA B C 1
ATOM 6118 O O . ALA B 1 220 ? -23.016 -9.289 -9.445 1 92.75 220 ALA B O 1
ATOM 6119 N N . PRO B 1 221 ? -24.125 -10.57 -7.906 1 92.12 221 PRO B N 1
ATOM 6120 C CA . PRO B 1 221 ? -25.344 -10.586 -8.711 1 92.12 221 PRO B CA 1
ATOM 6121 C C . PRO B 1 221 ? -25.844 -9.188 -9.07 1 92.12 221 PRO B C 1
ATOM 6123 O O . PRO B 1 221 ? -25.875 -8.305 -8.211 1 92.12 221 PRO B O 1
ATOM 6126 N N . GLY B 1 222 ? -26.109 -9.016 -10.273 1 90.94 222 GLY B N 1
ATOM 6127 C CA . GLY B 1 222 ? -26.656 -7.746 -10.727 1 90.94 222 GLY B CA 1
ATOM 6128 C C . GLY B 1 222 ? -25.578 -6.715 -11.016 1 90.94 222 GLY B C 1
ATOM 6129 O O . GLY B 1 222 ? -25.875 -5.621 -11.5 1 90.94 222 GLY B O 1
ATOM 6130 N N . GLN B 1 223 ? -24.359 -7.027 -10.719 1 91.06 223 GLN B N 1
ATOM 6131 C CA . GLN B 1 223 ? -23.266 -6.09 -10.961 1 91.06 223 GLN B CA 1
ATOM 6132 C C . GLN B 1 223 ? -22.438 -6.52 -12.164 1 91.06 223 GLN B C 1
ATOM 6134 O O . GLN B 1 223 ? -22.562 -7.645 -12.648 1 91.06 223 GLN B O 1
ATOM 6139 N N . ARG B 1 224 ? -21.719 -5.547 -12.68 1 90.81 224 ARG B N 1
ATOM 6140 C CA . ARG B 1 224 ? -20.828 -5.805 -13.805 1 90.81 224 ARG B CA 1
ATOM 6141 C C . ARG B 1 224 ? -19.406 -5.355 -13.484 1 90.81 224 ARG B C 1
ATOM 6143 O O . ARG B 1 224 ? -19.203 -4.367 -12.781 1 90.81 224 ARG B O 1
ATOM 6150 N N . ARG B 1 225 ? -18.562 -6.078 -13.875 1 92.88 225 ARG B N 1
ATOM 6151 C CA . ARG B 1 225 ? -17.172 -5.672 -13.758 1 92.88 225 ARG B CA 1
ATOM 6152 C C . ARG B 1 225 ? -16.656 -5.07 -15.062 1 92.88 225 ARG B C 1
ATOM 6154 O O . ARG B 1 225 ? -17.328 -5.16 -16.094 1 92.88 225 ARG B O 1
ATOM 6161 N N . MET B 1 226 ? -15.484 -4.43 -15.094 1 96 226 MET B N 1
ATOM 6162 C CA . MET B 1 226 ? -14.898 -3.861 -16.312 1 96 226 MET B CA 1
ATOM 6163 C C . MET B 1 226 ? -14.781 -4.914 -17.406 1 96 226 MET B C 1
ATOM 6165 O O . MET B 1 226 ? -14.195 -5.977 -17.188 1 96 226 MET B O 1
ATOM 6169 N N . PRO B 1 227 ? -15.398 -4.691 -18.516 1 97.19 227 PRO B N 1
ATOM 6170 C CA . PRO B 1 227 ? -15.398 -5.703 -19.578 1 97.19 227 PRO B CA 1
ATOM 6171 C C . PRO B 1 227 ? -14.016 -5.902 -20.203 1 97.19 227 PRO B C 1
ATOM 6173 O O . PRO B 1 227 ? -13.32 -4.926 -20.5 1 97.19 227 PRO B O 1
ATOM 6176 N N . THR B 1 228 ? -13.672 -7.113 -20.359 1 98.06 228 THR B N 1
ATOM 6177 C CA . THR B 1 228 ? -12.406 -7.469 -20.984 1 98.06 228 THR B CA 1
ATOM 6178 C C . THR B 1 228 ? -12.617 -8.539 -22.047 1 98.06 228 THR B C 1
ATOM 6180 O O . THR B 1 228 ? -11.789 -9.438 -22.203 1 98.06 228 THR B O 1
ATOM 6183 N N . GLN B 1 229 ? -13.68 -8.484 -22.766 1 98.38 229 GLN B N 1
ATOM 6184 C CA . GLN B 1 229 ? -14.062 -9.422 -23.812 1 98.38 229 GLN B CA 1
ATOM 6185 C C . GLN B 1 229 ? -13.148 -9.289 -25.031 1 98.38 229 GLN B C 1
ATOM 6187 O O . GLN B 1 229 ? -13.023 -8.211 -25.594 1 98.38 229 GLN B O 1
ATOM 6192 N N . LEU B 1 230 ? -12.523 -10.391 -25.422 1 98.75 230 LEU B N 1
ATOM 6193 C CA . LEU B 1 230 ? -11.609 -10.398 -26.562 1 98.75 230 LEU B CA 1
ATOM 6194 C C . LEU B 1 230 ? -12.375 -10.5 -27.875 1 98.75 230 LEU B C 1
ATOM 6196 O O . LEU B 1 230 ? -11.953 -9.938 -28.891 1 98.75 230 LEU B O 1
ATOM 6200 N N . LEU B 1 231 ? -13.477 -11.242 -27.891 1 98.38 231 LEU B N 1
ATOM 6201 C CA . LEU B 1 231 ? -14.273 -11.375 -29.109 1 98.38 231 LEU B CA 1
ATOM 6202 C C . LEU B 1 231 ? -15.109 -10.125 -29.344 1 98.38 231 LEU B C 1
ATOM 6204 O O . LEU B 1 231 ? -15.836 -9.672 -28.453 1 98.38 231 LEU B O 1
ATOM 6208 N N . ASP B 1 232 ? -14.938 -9.57 -30.484 1 97.56 232 ASP B N 1
ATOM 6209 C CA . ASP B 1 232 ? -15.875 -8.539 -30.922 1 97.56 232 ASP B CA 1
ATOM 6210 C C . ASP B 1 232 ? -17.094 -9.148 -31.609 1 97.56 232 ASP B C 1
ATOM 6212 O O . ASP B 1 232 ? -16.969 -9.703 -32.719 1 97.56 232 ASP B O 1
ATOM 6216 N N . ILE B 1 233 ? -18.234 -9.023 -30.984 1 98.31 233 ILE B N 1
ATOM 6217 C CA . ILE B 1 233 ? -19.438 -9.719 -31.453 1 98.31 233 ILE B CA 1
ATOM 6218 C C . ILE B 1 233 ? -20.422 -8.711 -32.031 1 98.31 233 ILE B C 1
ATOM 6220 O O . ILE B 1 233 ? -20.719 -7.688 -31.406 1 98.31 233 ILE B O 1
ATOM 6224 N N . THR B 1 234 ? -20.922 -8.992 -33.188 1 97.62 234 THR B N 1
ATOM 6225 C CA . THR B 1 234 ? -21.922 -8.148 -33.844 1 97.62 234 THR B CA 1
ATOM 6226 C C . THR B 1 234 ? -23.188 -8.945 -34.188 1 97.62 234 THR B C 1
ATOM 6228 O O . THR B 1 234 ? -23.109 -10.031 -34.75 1 97.62 234 THR B O 1
ATOM 6231 N N . ARG B 1 235 ? -24.219 -8.445 -33.688 1 95.56 235 ARG B N 1
ATOM 6232 C CA . ARG B 1 235 ? -25.5 -9.016 -34.125 1 95.56 235 ARG B CA 1
ATOM 6233 C C . ARG B 1 235 ? -25.906 -8.508 -35.5 1 95.56 235 ARG B C 1
ATOM 6235 O O . ARG B 1 235 ? -26.062 -7.301 -35.688 1 95.56 235 ARG B O 1
ATOM 6242 N N . GLU B 1 236 ? -26.172 -9.508 -36.281 1 91.44 236 GLU B N 1
ATOM 6243 C CA . GLU B 1 236 ? -26.578 -9.156 -37.656 1 91.44 236 GLU B CA 1
ATOM 6244 C C . GLU B 1 236 ? -28.094 -9.016 -37.75 1 91.44 236 GLU B C 1
ATOM 6246 O O . GLU B 1 236 ? -28.828 -9.438 -36.844 1 91.44 236 GLU B O 1
ATOM 6251 N N . GLY B 1 237 ? -28.75 -8.273 -38.656 1 83.19 237 GLY B N 1
ATOM 6252 C CA . GLY B 1 237 ? -30.156 -7.988 -38.812 1 83.19 237 GLY B CA 1
ATOM 6253 C C . GLY B 1 237 ? -31.016 -9.234 -38.938 1 83.19 237 GLY B C 1
ATOM 6254 O O . GLY B 1 237 ? -32.219 -9.211 -38.688 1 83.19 237 GLY B O 1
ATOM 6255 N N . ASP B 1 238 ? -30.547 -10.375 -39.219 1 86.25 238 ASP B N 1
ATOM 6256 C CA . ASP B 1 238 ? -31.328 -11.586 -39.469 1 86.25 238 ASP B CA 1
ATOM 6257 C C . ASP B 1 238 ? -31.219 -12.562 -38.312 1 86.25 238 ASP B C 1
ATOM 6259 O O . ASP B 1 238 ? -31.578 -13.734 -38.438 1 86.25 238 ASP B O 1
ATOM 6263 N N . GLY B 1 239 ? -30.688 -12.117 -37.188 1 84.94 239 GLY B N 1
ATOM 6264 C CA . GLY B 1 239 ? -30.562 -12.984 -36.031 1 84.94 239 GLY B CA 1
ATOM 6265 C C . GLY B 1 239 ? -29.219 -13.703 -35.969 1 84.94 239 GLY B C 1
ATOM 6266 O O . GLY B 1 239 ? -28.953 -14.438 -35 1 84.94 239 GLY B O 1
ATOM 6267 N N . ARG B 1 240 ? -28.375 -13.406 -36.812 1 92.69 240 ARG B N 1
ATOM 6268 C CA . ARG B 1 240 ? -27.062 -14.016 -36.844 1 92.69 240 ARG B CA 1
ATOM 6269 C C . ARG B 1 240 ? -26.047 -13.148 -36.125 1 92.69 240 ARG B C 1
ATOM 6271 O O . ARG B 1 240 ? -26.234 -11.938 -35.969 1 92.69 240 ARG B O 1
ATOM 6278 N N . TYR B 1 241 ? -25 -13.891 -35.656 1 97.19 241 TYR B N 1
ATOM 6279 C CA . TYR B 1 241 ? -23.891 -13.195 -35 1 97.19 241 TYR B CA 1
ATOM 6280 C C . TYR B 1 241 ? -22.594 -13.359 -35.781 1 97.19 241 TYR B C 1
ATOM 6282 O O . TYR B 1 241 ? -22.359 -14.414 -36.375 1 97.19 241 TYR B O 1
ATOM 6290 N N . SER B 1 242 ? -21.875 -12.312 -35.938 1 97.12 242 SER B N 1
ATOM 6291 C CA . SER B 1 242 ? -20.516 -12.383 -36.469 1 97.12 242 SER B CA 1
ATOM 6292 C C . SER B 1 242 ? -19.484 -12.133 -35.375 1 97.12 242 SER B C 1
ATOM 6294 O O . SER B 1 242 ? -19.75 -11.375 -34.438 1 97.12 242 SER B O 1
ATOM 6296 N N . PHE B 1 243 ? -18.359 -12.781 -35.469 1 98.19 243 PHE B N 1
ATOM 6297 C CA . PHE B 1 243 ? -17.344 -12.742 -34.438 1 98.19 243 PHE B CA 1
ATOM 6298 C C . PHE B 1 243 ? -16 -12.289 -35 1 98.19 243 PHE B C 1
ATOM 6300 O O . PHE B 1 243 ? -15.406 -12.984 -35.812 1 98.19 243 PHE B O 1
ATOM 6307 N N . ASP B 1 244 ? -15.57 -11.117 -34.625 1 97.81 244 ASP B N 1
ATOM 6308 C CA . ASP B 1 244 ? -14.227 -10.648 -34.969 1 97.81 244 ASP B CA 1
ATOM 6309 C C . ASP B 1 244 ? -13.203 -11.148 -33.938 1 97.81 244 ASP B C 1
ATOM 6311 O O . ASP B 1 244 ? -13.359 -10.938 -32.75 1 97.81 244 ASP B O 1
ATOM 6315 N N . THR B 1 245 ? -12.109 -11.758 -34.438 1 98.5 245 THR B N 1
ATOM 6316 C CA . THR B 1 245 ? -11.18 -12.461 -33.562 1 98.5 245 THR B CA 1
ATOM 6317 C C . THR B 1 245 ? -9.844 -11.719 -33.469 1 98.5 245 THR B C 1
ATOM 6319 O O . THR B 1 245 ? -8.852 -12.273 -33 1 98.5 245 THR B O 1
ATOM 6322 N N . SER B 1 246 ? -9.758 -10.492 -33.844 1 98.31 246 SER B N 1
ATOM 6323 C CA . SER B 1 246 ? -8.484 -9.781 -33.938 1 98.31 246 SER B CA 1
ATOM 6324 C C . SER B 1 246 ? -7.766 -9.75 -32.594 1 98.31 246 SER B C 1
ATOM 6326 O O . SER B 1 246 ? -6.59 -10.109 -32.5 1 98.31 246 SER B O 1
ATOM 6328 N N . ARG B 1 247 ? -8.414 -9.383 -31.594 1 98.5 247 ARG B N 1
ATOM 6329 C CA . ARG B 1 247 ? -7.805 -9.344 -30.266 1 98.5 247 ARG B CA 1
ATOM 6330 C C . ARG B 1 247 ? -7.5 -10.75 -29.766 1 98.5 247 ARG B C 1
ATOM 6332 O O . ARG B 1 247 ? -6.473 -10.969 -29.125 1 98.5 247 ARG B O 1
ATOM 6339 N N . ALA B 1 248 ? -8.391 -11.648 -30.062 1 98.75 248 ALA B N 1
ATOM 6340 C CA . ALA B 1 248 ? -8.195 -13.031 -29.641 1 98.75 248 ALA B CA 1
ATOM 6341 C C . ALA B 1 248 ? -6.945 -13.633 -30.281 1 98.75 248 ALA B C 1
ATOM 6343 O O . ALA B 1 248 ? -6.199 -14.367 -29.625 1 98.75 248 ALA B O 1
ATOM 6344 N N . VAL B 1 249 ? -6.762 -13.352 -31.484 1 98.75 249 VAL B N 1
ATOM 6345 C CA . VAL B 1 249 ? -5.59 -13.844 -32.188 1 98.75 249 VAL B CA 1
ATOM 6346 C C . VAL B 1 249 ? -4.32 -13.273 -31.562 1 98.75 249 VAL B C 1
ATOM 6348 O O . VAL B 1 249 ? -3.326 -13.984 -31.406 1 98.75 249 VAL B O 1
ATOM 6351 N N . ARG B 1 250 ? -4.363 -12.023 -31.25 1 98.5 250 ARG B N 1
ATOM 6352 C CA . ARG B 1 250 ? -3.213 -11.422 -30.578 1 98.5 250 ARG B CA 1
ATOM 6353 C C . ARG B 1 250 ? -2.916 -12.125 -29.266 1 98.5 250 ARG B C 1
ATOM 6355 O O . ARG B 1 250 ? -1.755 -12.383 -28.938 1 98.5 250 ARG B O 1
ATOM 6362 N N . TRP B 1 251 ? -3.943 -12.414 -28.531 1 98.62 251 TRP B N 1
ATOM 6363 C CA . TRP B 1 251 ? -3.801 -13.156 -27.281 1 98.62 251 TRP B CA 1
ATOM 6364 C C . TRP B 1 251 ? -3.156 -14.516 -27.531 1 98.62 251 TRP B C 1
ATOM 6366 O O . TRP B 1 251 ? -2.23 -14.914 -26.812 1 98.62 251 TRP B O 1
ATOM 6376 N N . LEU B 1 252 ? -3.613 -15.227 -28.5 1 98.56 252 LEU B N 1
ATOM 6377 C CA . LEU B 1 252 ? -3.109 -16.562 -28.828 1 98.56 252 LEU B CA 1
ATOM 6378 C C . LEU B 1 252 ? -1.654 -16.5 -29.266 1 98.56 252 LEU B C 1
ATOM 6380 O O . LEU B 1 252 ? -0.875 -17.406 -29 1 98.56 252 LEU B O 1
ATOM 6384 N N . ASN B 1 253 ? -1.318 -15.445 -29.906 1 98.5 253 ASN B N 1
ATOM 6385 C CA . ASN B 1 253 ? 0.076 -15.258 -30.297 1 98.5 253 ASN B CA 1
ATOM 6386 C C . ASN B 1 253 ? 0.982 -15.109 -29.078 1 98.5 253 ASN B C 1
ATOM 6388 O O . ASN B 1 253 ? 2.104 -15.625 -29.078 1 98.5 253 ASN B O 1
ATOM 6392 N N . LEU B 1 254 ? 0.506 -14.414 -28.109 1 98.69 254 LEU B N 1
ATOM 6393 C CA . LEU B 1 254 ? 1.275 -14.289 -26.875 1 98.69 254 LEU B CA 1
ATOM 6394 C C . LEU B 1 254 ? 1.377 -15.633 -26.156 1 98.69 254 LEU B C 1
ATOM 6396 O O . LEU B 1 254 ? 2.43 -15.969 -25.609 1 98.69 254 LEU B O 1
ATOM 6400 N N . VAL B 1 255 ? 0.264 -16.344 -26.156 1 98.06 255 VAL B N 1
ATOM 6401 C CA . VAL B 1 255 ? 0.229 -17.672 -25.562 1 98.06 255 VAL B CA 1
ATOM 6402 C C . VAL B 1 255 ? 1.292 -18.562 -26.219 1 98.06 255 VAL B C 1
ATOM 6404 O O . VAL B 1 255 ? 2.064 -19.219 -25.516 1 98.06 255 VAL B O 1
ATOM 6407 N N . LYS B 1 256 ? 1.35 -18.562 -27.484 1 97.75 256 LYS B N 1
ATOM 6408 C CA . LYS B 1 256 ? 2.326 -19.344 -28.234 1 97.75 256 LYS B CA 1
ATOM 6409 C C . LYS B 1 256 ? 3.742 -18.828 -28 1 97.75 256 LYS B C 1
ATOM 6411 O O . LYS B 1 256 ? 4.66 -19.609 -27.75 1 97.75 256 LYS B O 1
ATOM 6416 N N . LYS B 1 257 ? 3.889 -17.547 -28.078 1 98.38 257 LYS B N 1
ATOM 6417 C CA . LYS B 1 257 ? 5.191 -16.906 -27.922 1 98.38 257 LYS B CA 1
ATOM 6418 C C . LYS B 1 257 ? 5.848 -17.281 -26.609 1 98.38 257 LYS B C 1
ATOM 6420 O O . LYS B 1 257 ? 7.062 -17.484 -26.547 1 98.38 257 LYS B O 1
ATOM 6425 N N . HIS B 1 258 ? 5.059 -17.422 -25.562 1 98.44 258 HIS B N 1
ATOM 6426 C CA . HIS B 1 258 ? 5.637 -17.594 -24.234 1 98.44 258 HIS B CA 1
ATOM 6427 C C . HIS B 1 258 ? 5.477 -19.031 -23.734 1 98.44 258 HIS B C 1
ATOM 6429 O O . HIS B 1 258 ? 5.746 -19.312 -22.562 1 98.44 258 HIS B O 1
ATOM 6435 N N . GLY B 1 259 ? 4.996 -19.875 -24.516 1 97.56 259 GLY B N 1
ATOM 6436 C CA . GLY B 1 259 ? 5.102 -21.312 -24.266 1 97.56 259 GLY B CA 1
ATOM 6437 C C . GLY B 1 259 ? 3.977 -21.859 -23.422 1 97.56 259 GLY B C 1
ATOM 6438 O O . GLY B 1 259 ? 4.176 -22.797 -22.656 1 97.56 259 GLY B O 1
ATOM 6439 N N . PHE B 1 260 ? 2.799 -21.281 -23.438 1 98.38 260 PHE B N 1
ATOM 6440 C CA . PHE B 1 260 ? 1.621 -21.875 -22.828 1 98.38 260 PHE B CA 1
ATOM 6441 C C . PHE B 1 260 ? 1.093 -23.016 -23.703 1 98.38 260 PHE B C 1
ATOM 6443 O O . PHE B 1 260 ? 1.048 -22.906 -24.922 1 98.38 260 PHE B O 1
ATOM 6450 N N . SER B 1 261 ? 0.702 -24.094 -23.016 1 97.5 261 SER B N 1
ATOM 6451 C CA . SER B 1 261 ? 0.343 -25.281 -23.781 1 97.5 261 SER B CA 1
ATOM 6452 C C . SER B 1 261 ? -1.166 -25.5 -23.797 1 97.5 261 SER B C 1
ATOM 6454 O O . SER B 1 261 ? -1.676 -26.328 -24.562 1 97.5 261 SER B O 1
ATOM 6456 N N . ALA B 1 262 ? -1.883 -24.75 -22.969 1 98.06 262 ALA B N 1
ATOM 6457 C CA . ALA B 1 262 ? -3.324 -24.953 -22.875 1 98.06 262 ALA B CA 1
ATOM 6458 C C . ALA B 1 262 ? -4.043 -23.656 -22.531 1 98.06 262 ALA B C 1
ATOM 6460 O O . ALA B 1 262 ? -3.406 -22.672 -22.141 1 98.06 262 ALA B O 1
ATOM 6461 N N . ILE B 1 263 ? -5.363 -23.672 -22.766 1 97.81 263 ILE B N 1
ATOM 6462 C CA . ILE B 1 263 ? -6.188 -22.516 -22.422 1 97.81 263 ILE B CA 1
ATOM 6463 C C . ILE B 1 263 ? -7.516 -22.984 -21.828 1 97.81 263 ILE B C 1
ATOM 6465 O O . ILE B 1 263 ? -7.996 -24.062 -22.156 1 97.81 263 ILE B O 1
ATOM 6469 N N . GLU B 1 264 ? -7.945 -22.219 -20.891 1 98.31 264 GLU B N 1
ATOM 6470 C CA . GLU B 1 264 ? -9.32 -22.344 -20.422 1 98.31 264 GLU B CA 1
ATOM 6471 C C . GLU B 1 264 ? -10.234 -21.312 -21.094 1 98.31 264 GLU B C 1
ATOM 6473 O O . GLU B 1 264 ? -9.836 -20.172 -21.297 1 98.31 264 GLU B O 1
ATOM 6478 N N . ILE B 1 265 ? -11.406 -21.75 -21.484 1 98.19 265 ILE B N 1
ATOM 6479 C CA . ILE B 1 265 ? -12.453 -20.875 -21.984 1 98.19 265 ILE B CA 1
ATOM 6480 C C . ILE B 1 265 ? -13.352 -20.422 -20.844 1 98.19 265 ILE B C 1
ATOM 6482 O O . ILE B 1 265 ? -13.609 -21.188 -19.906 1 98.19 265 ILE B O 1
ATOM 6486 N N . PRO B 1 266 ? -13.758 -19.188 -20.844 1 97.88 266 PRO B N 1
ATOM 6487 C CA . PRO B 1 266 ? -14.539 -18.703 -19.703 1 97.88 266 PRO B CA 1
ATOM 6488 C C . PRO B 1 266 ? -15.812 -19.516 -19.484 1 97.88 266 PRO B C 1
ATOM 6490 O O . PRO B 1 266 ? -16.359 -20.094 -20.422 1 97.88 266 PRO B O 1
ATOM 6493 N N . HIS B 1 267 ? -16.266 -19.531 -18.312 1 97.25 267 HIS B N 1
ATOM 6494 C CA . HIS B 1 267 ? -17.516 -20.188 -17.938 1 97.25 267 HIS B CA 1
ATOM 6495 C C . HIS B 1 267 ? -18.688 -19.656 -18.781 1 97.25 267 HIS B C 1
ATOM 6497 O O . HIS B 1 267 ? -18.797 -18.453 -19 1 97.25 267 HIS B O 1
ATOM 6503 N N . ILE B 1 268 ? -19.484 -20.531 -19.188 1 97.5 268 ILE B N 1
ATOM 6504 C CA . ILE B 1 268 ? -20.609 -20.203 -20.062 1 97.5 268 ILE B CA 1
ATOM 6505 C C . ILE B 1 268 ? -21.75 -19.609 -19.219 1 97.5 268 ILE B C 1
ATOM 6507 O O . ILE B 1 268 ? -22.562 -18.844 -19.734 1 97.5 268 ILE B O 1
ATOM 6511 N N . PHE B 1 269 ? -21.797 -19.969 -17.969 1 96.62 269 PHE B N 1
ATOM 6512 C CA . PHE B 1 269 ? -22.828 -19.484 -17.047 1 96.62 269 PHE B CA 1
ATOM 6513 C C . PHE B 1 269 ? -22.219 -18.875 -15.805 1 96.62 269 PHE B C 1
ATOM 6515 O O . PHE B 1 269 ? -21 -19 -15.586 1 96.62 269 PHE B O 1
ATOM 6522 N N . THR B 1 270 ? -23.016 -18.156 -14.992 1 93.5 270 THR B N 1
ATOM 6523 C CA . THR B 1 270 ? -22.562 -17.469 -13.789 1 93.5 270 THR B CA 1
ATOM 6524 C C . THR B 1 270 ? -22.094 -18.469 -12.742 1 93.5 270 THR B C 1
ATOM 6526 O O . THR B 1 270 ? -22.453 -19.656 -12.797 1 93.5 270 THR B O 1
ATOM 6529 N N . GLN B 1 271 ? -21.297 -18 -11.836 1 90.25 271 GLN B N 1
ATOM 6530 C CA . GLN B 1 271 ? -20.703 -18.812 -10.773 1 90.25 271 GLN B CA 1
ATOM 6531 C C . GLN B 1 271 ? -21.75 -19.25 -9.758 1 90.25 271 GLN B C 1
ATOM 6533 O O . GLN B 1 271 ? -22.844 -18.672 -9.703 1 90.25 271 GLN B O 1
ATOM 6538 N N . TRP B 1 272 ? -21.438 -20.266 -8.945 1 78.56 272 TRP B N 1
ATOM 6539 C CA . TRP B 1 272 ? -22.156 -20.766 -7.777 1 78.56 272 TRP B CA 1
ATOM 6540 C C . TRP B 1 272 ? -23.562 -21.219 -8.164 1 78.56 272 TRP B C 1
ATOM 6542 O O . TRP B 1 272 ? -24.547 -20.812 -7.531 1 78.56 272 TRP B O 1
ATOM 6552 N N . GLY B 1 273 ? -23.703 -21.953 -9.32 1 77.88 273 GLY B N 1
ATOM 6553 C CA . GLY B 1 273 ? -24.922 -22.719 -9.57 1 77.88 273 GLY B CA 1
ATOM 6554 C C . GLY B 1 273 ? -25.547 -22.422 -10.922 1 77.88 273 GLY B C 1
ATOM 6555 O O . GLY B 1 273 ? -26.625 -22.906 -11.227 1 77.88 273 GLY B O 1
ATOM 6556 N N . ALA B 1 274 ? -24.875 -21.562 -11.711 1 90.19 274 ALA B N 1
ATOM 6557 C CA . ALA B 1 274 ? -25.281 -21.328 -13.094 1 90.19 274 ALA B CA 1
ATOM 6558 C C . ALA B 1 274 ? -26.719 -20.859 -13.164 1 90.19 274 ALA B C 1
ATOM 6560 O O . ALA B 1 274 ? -27.516 -21.359 -13.977 1 90.19 274 ALA B O 1
ATOM 6561 N N . GLN B 1 275 ? -27.047 -19.953 -12.344 1 91.19 275 GLN B N 1
ATOM 6562 C CA . GLN B 1 275 ? -28.406 -19.438 -12.328 1 91.19 275 GLN B CA 1
ATOM 6563 C C . GLN B 1 275 ? -28.656 -18.531 -13.531 1 91.19 275 GLN B C 1
ATOM 6565 O O . GLN B 1 275 ? -29.797 -18.422 -14 1 91.19 275 GLN B O 1
ATOM 6570 N N . ALA B 1 276 ? -27.609 -17.938 -13.992 1 95.44 276 ALA B N 1
ATOM 6571 C CA . ALA B 1 276 ? -27.766 -16.953 -15.062 1 95.44 276 ALA B CA 1
ATOM 6572 C C . ALA B 1 276 ? -26.672 -17.125 -16.125 1 95.44 276 ALA B C 1
ATOM 6574 O O . ALA B 1 276 ? -25.812 -17.984 -16 1 95.44 276 ALA B O 1
ATOM 6575 N N . CYS B 1 277 ? -26.859 -16.344 -17.234 1 96.31 277 CYS B N 1
ATOM 6576 C CA . CYS B 1 277 ? -25.953 -16.359 -18.375 1 96.31 277 CYS B CA 1
ATOM 6577 C C . CYS B 1 277 ? -24.703 -15.547 -18.094 1 96.31 277 CYS B C 1
ATOM 6579 O O . CYS B 1 277 ? -24.703 -14.68 -17.203 1 96.31 277 CYS B O 1
ATOM 6581 N N . ALA B 1 278 ? -23.625 -15.891 -18.75 1 96.69 278 ALA B N 1
ATOM 6582 C CA . ALA B 1 278 ? -22.469 -14.992 -18.766 1 96.69 278 ALA B CA 1
ATOM 6583 C C . ALA B 1 278 ? -22.797 -13.68 -19.469 1 96.69 278 ALA B C 1
ATOM 6585 O O . ALA B 1 278 ? -23.672 -13.648 -20.344 1 96.69 278 ALA B O 1
ATOM 6586 N N . GLN B 1 279 ? -22.172 -12.656 -19.016 1 96.38 279 GLN B N 1
ATOM 6587 C CA . GLN B 1 279 ? -22.359 -11.336 -19.625 1 96.38 279 GLN B CA 1
ATOM 6588 C C . GLN B 1 279 ? -21.516 -11.203 -20.891 1 96.38 279 GLN B C 1
ATOM 6590 O O . GLN B 1 279 ? -20.328 -11.531 -20.891 1 96.38 279 GLN B O 1
ATOM 6595 N N . PHE B 1 280 ? -22.156 -10.805 -22.031 1 97.69 280 PHE B N 1
ATOM 6596 C CA . PHE B 1 280 ? -21.469 -10.508 -23.281 1 97.69 280 PHE B CA 1
ATOM 6597 C C . PHE B 1 280 ? -21.656 -9.047 -23.672 1 97.69 280 PHE B C 1
ATOM 6599 O O . PHE B 1 280 ? -22.547 -8.375 -23.156 1 97.69 280 PHE B O 1
ATOM 6606 N N . TYR B 1 281 ? -20.828 -8.555 -24.453 1 97.81 281 TYR B N 1
ATOM 6607 C CA . TYR B 1 281 ? -20.953 -7.238 -25.062 1 97.81 281 TYR B CA 1
ATOM 6608 C C . TYR B 1 281 ? -21.078 -7.355 -26.578 1 97.81 281 TYR B C 1
ATOM 6610 O O . TYR B 1 281 ? -20.125 -7.766 -27.25 1 97.81 281 TYR B O 1
ATOM 6618 N N . ILE B 1 282 ? -22.219 -6.988 -27.094 1 97.62 282 ILE B N 1
ATOM 6619 C CA . ILE B 1 282 ? -22.578 -7.258 -28.484 1 97.62 282 ILE B CA 1
ATOM 6620 C C . ILE B 1 282 ? -22.922 -5.949 -29.188 1 97.62 282 ILE B C 1
ATOM 6622 O O . ILE B 1 282 ? -23.672 -5.129 -28.656 1 97.62 282 ILE B O 1
ATOM 6626 N N . ARG B 1 283 ? -22.297 -5.75 -30.266 1 96.5 283 ARG B N 1
ATOM 6627 C CA . ARG B 1 283 ? -22.578 -4.586 -31.094 1 96.5 283 ARG B CA 1
ATOM 6628 C C . ARG B 1 283 ? -23.891 -4.766 -31.859 1 96.5 283 ARG B C 1
ATOM 6630 O O . ARG B 1 283 ? -24.125 -5.809 -32.469 1 96.5 283 ARG B O 1
ATOM 6637 N N . ASP B 1 284 ? -24.766 -3.818 -31.734 1 91.69 284 ASP B N 1
ATOM 6638 C CA . ASP B 1 284 ? -26 -3.68 -32.5 1 91.69 284 ASP B CA 1
ATOM 6639 C C . ASP B 1 284 ? -26.062 -2.324 -33.188 1 91.69 284 ASP B C 1
ATOM 6641 O O . ASP B 1 284 ? -26.375 -1.31 -32.562 1 91.69 284 ASP B O 1
ATOM 6645 N N . GLY B 1 285 ? -25.875 -2.289 -34.5 1 87.56 285 GLY B N 1
ATOM 6646 C CA . GLY B 1 285 ? -25.672 -1.021 -35.156 1 87.56 285 GLY B CA 1
ATOM 6647 C C . GLY B 1 285 ? -24.344 -0.374 -34.844 1 87.56 285 GLY B C 1
ATOM 6648 O O . GLY B 1 285 ? -23.281 -0.987 -35 1 87.56 285 GLY B O 1
ATOM 6649 N N . HIS B 1 286 ? -24.406 0.834 -34.25 1 88.56 286 HIS B N 1
ATOM 6650 C CA . HIS B 1 286 ? -23.188 1.569 -33.969 1 88.56 286 HIS B CA 1
ATOM 6651 C C . HIS B 1 286 ? -22.812 1.44 -32.5 1 88.56 286 HIS B C 1
ATOM 6653 O O . HIS B 1 286 ? -21.688 1.777 -32.094 1 88.56 286 HIS B O 1
ATOM 6659 N N . ASP B 1 287 ? -23.75 0.757 -31.719 1 93 287 ASP B N 1
ATOM 6660 C CA . ASP B 1 287 ? -23.531 0.789 -30.266 1 93 287 ASP B CA 1
ATOM 6661 C C . ASP B 1 287 ? -23.266 -0.612 -29.719 1 93 287 ASP B C 1
ATOM 6663 O O . ASP B 1 287 ? -23.781 -1.599 -30.25 1 93 287 ASP B O 1
ATOM 6667 N N . VAL B 1 288 ? -22.406 -0.693 -28.797 1 95.56 288 VAL B N 1
ATOM 6668 C CA . VAL B 1 288 ? -22.125 -1.932 -28.078 1 95.56 288 VAL B CA 1
ATOM 6669 C C . VAL B 1 288 ? -22.875 -1.944 -26.75 1 95.56 288 VAL B C 1
ATOM 6671 O O . VAL B 1 288 ? -22.797 -0.993 -25.969 1 95.56 288 VAL B O 1
ATOM 6674 N N . HIS B 1 289 ? -23.594 -3.014 -26.5 1 94.88 289 HIS B N 1
ATOM 6675 C CA . HIS B 1 289 ? -24.422 -3.092 -25.297 1 94.88 289 HIS B CA 1
ATOM 6676 C C . HIS B 1 289 ? -24.125 -4.359 -24.5 1 94.88 289 HIS B C 1
ATOM 6678 O O . HIS B 1 289 ? -23.875 -5.418 -25.078 1 94.88 289 HIS B O 1
ATOM 6684 N N . PRO B 1 290 ? -24.141 -4.148 -23.141 1 96.12 290 PRO B N 1
ATOM 6685 C CA . PRO B 1 290 ? -24.156 -5.391 -22.359 1 96.12 290 PRO B CA 1
ATOM 6686 C C . PRO B 1 290 ? -25.375 -6.262 -22.656 1 96.12 290 PRO B C 1
ATOM 6688 O O . PRO B 1 290 ? -26.5 -5.758 -22.719 1 96.12 290 PRO B O 1
ATOM 6691 N N . THR B 1 291 ? -25.125 -7.461 -23 1 95.75 291 THR B N 1
ATOM 6692 C CA . THR B 1 291 ? -26.172 -8.414 -23.359 1 95.75 291 THR B CA 1
ATOM 6693 C C . THR B 1 291 ? -26.094 -9.656 -22.484 1 95.75 291 THR B C 1
ATOM 6695 O O . THR B 1 291 ? -25.016 -10.117 -22.125 1 95.75 291 THR B O 1
ATOM 6698 N N . PHE B 1 292 ? -27.297 -10.219 -22.078 1 96.62 292 PHE B N 1
ATOM 6699 C CA . PHE B 1 292 ? -27.453 -11.328 -21.141 1 96.62 292 PHE B CA 1
ATOM 6700 C C . PHE B 1 292 ? -26.938 -10.945 -19.766 1 96.62 292 PHE B C 1
ATOM 6702 O O . PHE B 1 292 ? -27.312 -9.898 -19.219 1 96.62 292 PHE B O 1
ATOM 6709 N N . GLY B 1 293 ? -26.172 -11.828 -19.125 1 94.75 293 GLY B N 1
ATOM 6710 C CA . GLY B 1 293 ? -25.734 -11.539 -17.781 1 94.75 293 GLY B CA 1
ATOM 6711 C C . GLY B 1 293 ? -26.719 -11.984 -16.719 1 94.75 293 GLY B C 1
ATOM 6712 O O . GLY B 1 293 ? -27.531 -12.891 -16.953 1 94.75 293 GLY B O 1
ATOM 6713 N N . TRP B 1 294 ? -26.625 -11.43 -15.555 1 94.06 294 TRP B N 1
ATOM 6714 C CA . TRP B 1 294 ? -27.391 -11.828 -14.375 1 94.06 294 TRP B CA 1
ATOM 6715 C C . TRP B 1 294 ? -28.891 -11.719 -14.633 1 94.06 294 TRP B C 1
ATOM 6717 O O . TRP B 1 294 ? -29.688 -12.43 -14.008 1 94.06 294 TRP B O 1
ATOM 6727 N N . GLU B 1 295 ? -29.203 -10.938 -15.531 1 93.12 295 GLU B N 1
ATOM 6728 C CA . GLU B 1 295 ? -30.625 -10.672 -15.758 1 93.12 295 GLU B CA 1
ATOM 6729 C C . GLU B 1 295 ? -31.234 -11.703 -16.703 1 93.12 295 GLU B C 1
ATOM 6731 O O . GLU B 1 295 ? -32.469 -11.742 -16.875 1 93.12 295 GLU B O 1
ATOM 6736 N N . THR B 1 296 ? -30.438 -12.477 -17.266 1 96.44 296 THR B N 1
ATOM 6737 C CA . THR B 1 296 ? -30.906 -13.492 -18.203 1 96.44 296 THR B CA 1
ATOM 6738 C C . THR B 1 296 ? -30.703 -14.891 -17.641 1 96.44 296 THR B C 1
ATOM 6740 O O . THR B 1 296 ? -29.578 -15.312 -17.391 1 96.44 296 THR B O 1
ATOM 6743 N N . PRO B 1 297 ? -31.828 -15.602 -17.484 1 96.25 297 PRO B N 1
ATOM 6744 C CA . PRO B 1 297 ? -31.688 -16.953 -16.938 1 96.25 297 PRO B CA 1
ATOM 6745 C C . PRO B 1 297 ? -30.828 -17.859 -17.828 1 96.25 297 PRO B C 1
ATOM 6747 O O . PRO B 1 297 ? -30.844 -17.719 -19.062 1 96.25 297 PRO B O 1
ATOM 6750 N N . ALA B 1 298 ? -30.172 -18.875 -17.234 1 96.31 298 ALA B N 1
ATOM 6751 C CA . ALA B 1 298 ? -29.266 -19.781 -17.938 1 96.31 298 ALA B CA 1
ATOM 6752 C C . ALA B 1 298 ? -30 -20.547 -19.031 1 96.31 298 ALA B C 1
ATOM 6754 O O . ALA B 1 298 ? -29.391 -20.953 -20.031 1 96.31 298 ALA B O 1
ATOM 6755 N N . THR B 1 299 ? -31.328 -20.703 -18.891 1 96.75 299 THR B N 1
ATOM 6756 C CA . THR B 1 299 ? -32.094 -21.547 -19.812 1 96.75 299 THR B CA 1
ATOM 6757 C C . THR B 1 299 ? -32.844 -20.688 -20.828 1 96.75 299 THR B C 1
ATOM 6759 O O . THR B 1 299 ? -33.75 -21.188 -21.516 1 96.75 299 THR B O 1
ATOM 6762 N N . ALA B 1 300 ? -32.531 -19.484 -20.875 1 97.38 300 ALA B N 1
ATOM 6763 C CA . ALA B 1 300 ? -33.219 -18.594 -21.812 1 97.38 300 ALA B CA 1
ATOM 6764 C C . ALA B 1 300 ? -33.031 -19.062 -23.25 1 97.38 300 ALA B C 1
ATOM 6766 O O . ALA B 1 300 ? -31.906 -19.328 -23.688 1 97.38 300 ALA B O 1
ATOM 6767 N N . PRO B 1 301 ? -34.125 -19.078 -24.062 1 97.06 301 PRO B N 1
ATOM 6768 C CA . PRO B 1 301 ? -34.031 -19.547 -25.438 1 97.06 301 PRO B CA 1
ATOM 6769 C C . PRO B 1 301 ? -33.125 -18.672 -26.297 1 97.06 301 PRO B C 1
ATOM 6771 O O . PRO B 1 301 ? -32.438 -19.172 -27.188 1 97.06 301 PRO B O 1
ATOM 6774 N N . GLU B 1 302 ? -33.188 -17.422 -26.078 1 95.75 302 GLU B N 1
ATOM 6775 C CA . GLU B 1 302 ? -32.344 -16.531 -26.875 1 95.75 302 GLU B CA 1
ATOM 6776 C C . GLU B 1 302 ? -30.859 -16.797 -26.625 1 95.75 302 GLU B C 1
ATOM 6778 O O . GLU B 1 302 ? -30.031 -16.625 -27.516 1 95.75 302 GLU B O 1
ATOM 6783 N N . TYR B 1 303 ? -30.547 -17.172 -25.359 1 97.5 303 TYR B N 1
ATOM 6784 C CA . TYR B 1 303 ? -29.172 -17.516 -25.047 1 97.5 303 TYR B CA 1
ATOM 6785 C C . TYR B 1 303 ? -28.75 -18.812 -25.75 1 97.5 303 TYR B C 1
ATOM 6787 O O . TYR B 1 303 ? -27.641 -18.906 -26.266 1 97.5 303 TYR B O 1
ATOM 6795 N N . ARG B 1 304 ? -29.625 -19.812 -25.797 1 97.44 304 ARG B N 1
ATOM 6796 C CA . ARG B 1 304 ? -29.359 -21.047 -26.516 1 97.44 304 ARG B CA 1
ATOM 6797 C C . ARG B 1 304 ? -29.078 -20.781 -27.984 1 97.44 304 ARG B C 1
ATOM 6799 O O . ARG B 1 304 ? -28.125 -21.344 -28.547 1 97.44 304 ARG B O 1
ATOM 6806 N N . THR B 1 305 ? -29.906 -19.938 -28.562 1 97.12 305 THR B N 1
ATOM 6807 C CA . THR B 1 305 ? -29.719 -19.578 -29.953 1 97.12 305 THR B CA 1
ATOM 6808 C C . THR B 1 305 ? -28.344 -18.938 -30.172 1 97.12 305 THR B C 1
ATOM 6810 O O . THR B 1 305 ? -27.656 -19.234 -31.156 1 97.12 305 THR B O 1
ATOM 6813 N N . PHE B 1 306 ? -28 -18.109 -29.281 1 97.56 306 PHE B N 1
ATOM 6814 C CA . PHE B 1 306 ? -26.703 -17.469 -29.328 1 97.56 306 PHE B CA 1
ATOM 6815 C C . PHE B 1 306 ? -25.578 -18.484 -29.188 1 97.56 306 PHE B C 1
ATOM 6817 O O . PHE B 1 306 ? -24.625 -18.469 -29.953 1 97.56 306 PHE B O 1
ATOM 6824 N N . LEU B 1 307 ? -25.703 -19.406 -28.234 1 98.25 307 LEU B N 1
ATOM 6825 C CA . LEU B 1 307 ? -24.672 -20.406 -27.953 1 98.25 307 LEU B CA 1
ATOM 6826 C C . LEU B 1 307 ? -24.516 -21.375 -29.109 1 98.25 307 LEU B C 1
ATOM 6828 O O . LEU B 1 307 ? -23.406 -21.859 -29.359 1 98.25 307 LEU B O 1
ATOM 6832 N N . GLU B 1 308 ? -25.578 -21.625 -29.828 1 98.12 308 GLU B N 1
ATOM 6833 C CA . GLU B 1 308 ? -25.531 -22.5 -31 1 98.12 308 GLU B CA 1
ATOM 6834 C C . GLU B 1 308 ? -24.625 -21.938 -32.094 1 98.12 308 GLU B C 1
ATOM 6836 O O . GLU B 1 308 ? -24.156 -22.672 -32.969 1 98.12 308 GLU B O 1
ATOM 6841 N N . GLN B 1 309 ? -24.422 -20.703 -32.031 1 98.25 309 GLN B N 1
ATOM 6842 C CA . GLN B 1 309 ? -23.531 -20.047 -32.969 1 98.25 309 GLN B CA 1
ATOM 6843 C C . GLN B 1 309 ? -22.156 -19.828 -32.375 1 98.25 309 GLN B C 1
ATOM 6845 O O . GLN B 1 309 ? -21.125 -20.094 -33.031 1 98.25 309 GLN B O 1
ATOM 6850 N N . LEU B 1 310 ? -22.078 -19.359 -31.156 1 98.56 310 LEU B N 1
ATOM 6851 C CA . LEU B 1 310 ? -20.828 -19 -30.484 1 98.56 310 LEU B CA 1
ATOM 6852 C C . LEU B 1 310 ? -19.938 -20.219 -30.297 1 98.56 310 LEU B C 1
ATOM 6854 O O . LEU B 1 310 ? -18.75 -20.203 -30.641 1 98.56 310 LEU B O 1
ATOM 6858 N N . ILE B 1 311 ? -20.453 -21.312 -29.703 1 98.5 311 ILE B N 1
ATOM 6859 C CA . ILE B 1 311 ? -19.656 -22.438 -29.25 1 98.5 311 ILE B CA 1
ATOM 6860 C C . ILE B 1 311 ? -19.016 -23.141 -30.453 1 98.5 311 ILE B C 1
ATOM 6862 O O . ILE B 1 311 ? -17.797 -23.359 -30.469 1 98.5 311 ILE B O 1
ATOM 6866 N N . PRO B 1 312 ? -19.812 -23.469 -31.531 1 98.06 312 PRO B N 1
ATOM 6867 C CA . PRO B 1 312 ? -19.156 -24.031 -32.688 1 98.06 312 PRO B CA 1
ATOM 6868 C C . PRO B 1 312 ? -18.094 -23.109 -33.281 1 98.06 312 PRO B C 1
ATOM 6870 O O . PRO B 1 312 ? -17.047 -23.562 -33.75 1 98.06 312 PRO B O 1
ATOM 6873 N N . PHE B 1 313 ? -18.375 -21.859 -33.344 1 98.44 313 PHE B N 1
ATOM 6874 C CA . PHE B 1 313 ? -17.406 -20.891 -33.844 1 98.44 313 PHE B CA 1
ATOM 6875 C C . PHE B 1 313 ? -16.125 -20.938 -33 1 98.44 313 PHE B C 1
ATOM 6877 O O . PHE B 1 313 ? -15.023 -21 -33.562 1 98.44 313 PHE B O 1
ATOM 6884 N N . VAL B 1 314 ? -16.25 -20.891 -31.656 1 98.62 314 VAL B N 1
ATOM 6885 C CA . VAL B 1 314 ? -15.102 -20.891 -30.75 1 98.62 314 VAL B CA 1
ATOM 6886 C C . VAL B 1 314 ? -14.297 -22.172 -30.922 1 98.62 314 VAL B C 1
ATOM 6888 O O . VAL B 1 314 ? -13.07 -22.141 -30.969 1 98.62 314 VAL B O 1
ATOM 6891 N N . ARG B 1 315 ? -14.977 -23.312 -31 1 97.69 315 ARG B N 1
ATOM 6892 C CA . ARG B 1 315 ? -14.312 -24.594 -31.203 1 97.69 315 ARG B CA 1
ATOM 6893 C C . ARG B 1 315 ? -13.469 -24.578 -32.469 1 97.69 315 ARG B C 1
ATOM 6895 O O . ARG B 1 315 ? -12.312 -25.016 -32.469 1 97.69 315 ARG B O 1
ATOM 6902 N N . HIS B 1 316 ? -14.094 -24.109 -33.531 1 97.69 316 HIS B N 1
ATOM 6903 C CA . HIS B 1 316 ? -13.398 -24.062 -34.812 1 97.69 316 HIS B CA 1
ATOM 6904 C C . HIS B 1 316 ? -12.227 -23.094 -34.75 1 97.69 316 HIS B C 1
ATOM 6906 O O . HIS B 1 316 ? -11.109 -23.453 -35.156 1 97.69 316 HIS B O 1
ATOM 6912 N N . PHE B 1 317 ? -12.453 -21.953 -34.281 1 98.12 317 PHE B N 1
ATOM 6913 C CA . PHE B 1 317 ? -11.453 -20.891 -34.219 1 98.12 317 PHE B CA 1
ATOM 6914 C C . PHE B 1 317 ? -10.25 -21.328 -33.375 1 98.12 317 PHE B C 1
ATOM 6916 O O . PHE B 1 317 ? -9.109 -21.266 -33.844 1 98.12 317 PHE B O 1
ATOM 6923 N N . LEU B 1 318 ? -10.508 -21.75 -32.156 1 98.31 318 LEU B N 1
ATOM 6924 C CA . LEU B 1 318 ? -9.406 -22.141 -31.281 1 98.31 318 LEU B CA 1
ATOM 6925 C C . LEU B 1 318 ? -8.711 -23.391 -31.812 1 98.31 318 LEU B C 1
ATOM 6927 O O . LEU B 1 318 ? -7.5 -23.562 -31.641 1 98.31 318 LEU B O 1
ATOM 6931 N N . GLY B 1 319 ? -9.469 -24.297 -32.438 1 96.5 319 GLY B N 1
ATOM 6932 C CA . GLY B 1 319 ? -8.906 -25.5 -33.031 1 96.5 319 GLY B CA 1
ATOM 6933 C C . GLY B 1 319 ? -7.875 -25.203 -34.125 1 96.5 319 GLY B C 1
ATOM 6934 O O . GLY B 1 319 ? -7.027 -26.047 -34.406 1 96.5 319 GLY B O 1
ATOM 6935 N N . GLU B 1 320 ? -7.977 -24.078 -34.719 1 96.56 320 GLU B N 1
ATOM 6936 C CA . GLU B 1 320 ? -7.012 -23.672 -35.719 1 96.56 320 GLU B CA 1
ATOM 6937 C C . GLU B 1 320 ? -5.691 -23.234 -35.094 1 96.56 320 GLU B C 1
ATOM 6939 O O . GLU B 1 320 ? -4.672 -23.141 -35.781 1 96.56 320 GLU B O 1
ATOM 6944 N N . HIS B 1 321 ? -5.766 -23.016 -33.812 1 95.81 321 HIS B N 1
ATOM 6945 C CA . HIS B 1 321 ? -4.602 -22.422 -33.156 1 95.81 321 HIS B CA 1
ATOM 6946 C C . HIS B 1 321 ? -4.004 -23.375 -32.125 1 95.81 321 HIS B C 1
ATOM 6948 O O . HIS B 1 321 ? -2.828 -23.266 -31.781 1 95.81 321 HIS B O 1
ATOM 6954 N N . MET B 1 322 ? -4.801 -24.234 -31.578 1 95.75 322 MET B N 1
ATOM 6955 C CA . MET B 1 322 ? -4.383 -25.141 -30.5 1 95.75 322 MET B CA 1
ATOM 6956 C C . MET B 1 322 ? -4.973 -26.531 -30.703 1 95.75 322 MET B C 1
ATOM 6958 O O . MET B 1 322 ? -6 -26.688 -31.359 1 95.75 322 MET B O 1
ATOM 6962 N N . GLU B 1 323 ? -4.336 -27.531 -30.078 1 95.5 323 GLU B N 1
ATOM 6963 C CA . GLU B 1 323 ? -4.918 -28.859 -30.078 1 95.5 323 GLU B CA 1
ATOM 6964 C C . GLU B 1 323 ? -6.188 -28.906 -29.234 1 95.5 323 GLU B C 1
ATOM 6966 O O . GLU B 1 323 ? -6.223 -28.375 -28.125 1 95.5 323 GLU B O 1
ATOM 6971 N N . PRO B 1 324 ? -7.195 -29.5 -29.719 1 94.56 324 PRO B N 1
ATOM 6972 C CA . PRO B 1 324 ? -8.469 -29.562 -28.984 1 94.56 324 PRO B CA 1
ATOM 6973 C C . PRO B 1 324 ? -8.312 -30.125 -27.578 1 94.56 324 PRO B C 1
ATOM 6975 O O . PRO B 1 324 ? -9.031 -29.719 -26.672 1 94.56 324 PRO B O 1
ATOM 6978 N N . SER B 1 325 ? -7.348 -30.984 -27.438 1 94.19 325 SER B N 1
ATOM 6979 C CA . SER B 1 325 ? -7.145 -31.625 -26.141 1 94.19 325 SER B CA 1
ATOM 6980 C C . SER B 1 325 ? -6.566 -30.641 -25.125 1 94.19 325 SER B C 1
ATOM 6982 O O . SER B 1 325 ? -6.559 -30.922 -23.938 1 94.19 325 SER B O 1
ATOM 6984 N N . SER B 1 326 ? -6.137 -29.516 -25.594 1 96.75 326 SER B N 1
ATOM 6985 C CA . SER B 1 326 ? -5.535 -28.516 -24.734 1 96.75 326 SER B CA 1
ATOM 6986 C C . SER B 1 326 ? -6.512 -27.375 -24.438 1 96.75 326 SER B C 1
ATOM 6988 O O . SER B 1 326 ? -6.125 -26.344 -23.891 1 96.75 326 SER B O 1
ATOM 6990 N N . LEU B 1 327 ? -7.75 -27.578 -24.906 1 97.62 327 LEU B N 1
ATOM 6991 C CA . LEU B 1 327 ? -8.805 -26.594 -24.672 1 97.62 327 LEU B CA 1
ATOM 6992 C C . LEU B 1 327 ? -9.766 -27.078 -23.594 1 97.62 327 LEU B C 1
ATOM 6994 O O . LEU B 1 327 ? -10.297 -28.188 -23.688 1 97.62 327 LEU B O 1
ATOM 6998 N N . TYR B 1 328 ? -9.969 -26.25 -22.578 1 97.44 328 TYR B N 1
ATOM 6999 C CA . TYR B 1 328 ? -10.82 -26.641 -21.469 1 97.44 328 TYR B CA 1
ATOM 7000 C C . TYR B 1 328 ? -12.008 -25.703 -21.312 1 97.44 328 TYR B C 1
ATOM 7002 O O . TYR B 1 328 ? -11.836 -24.516 -21.031 1 97.44 328 TYR B O 1
ATOM 7010 N N . PHE B 1 329 ? -13.203 -26.203 -21.516 1 96.81 329 PHE B N 1
ATOM 7011 C CA . PHE B 1 329 ? -14.445 -25.453 -21.406 1 96.81 329 PHE B CA 1
ATOM 7012 C C . PHE B 1 329 ? -15.016 -25.562 -19.984 1 96.81 329 PHE B C 1
ATOM 7014 O O . PHE B 1 329 ? -14.68 -26.5 -19.25 1 96.81 329 PHE B O 1
ATOM 7021 N N . HIS B 1 330 ? -15.812 -24.641 -19.578 1 96.12 330 HIS B N 1
ATOM 7022 C CA . HIS B 1 330 ? -16.469 -24.625 -18.266 1 96.12 330 HIS B CA 1
ATOM 7023 C C . HIS B 1 330 ? -17.969 -24.391 -18.406 1 96.12 330 HIS B C 1
ATOM 7025 O O . HIS B 1 330 ? -18.406 -23.641 -19.297 1 96.12 330 HIS B O 1
ATOM 7031 N N . ILE B 1 331 ? -18.656 -24.984 -17.5 1 94.12 331 ILE B N 1
ATOM 7032 C CA . ILE B 1 331 ? -20.078 -24.688 -17.375 1 94.12 331 ILE B CA 1
ATOM 7033 C C . ILE B 1 331 ? -20.281 -23.594 -16.312 1 94.12 331 ILE B C 1
ATOM 7035 O O . ILE B 1 331 ? -20.688 -22.469 -16.641 1 94.12 331 ILE B O 1
ATOM 7039 N N . SER B 1 332 ? -19.938 -23.891 -15.125 1 93.31 332 SER B N 1
ATOM 7040 C CA . SER B 1 332 ? -20.078 -22.953 -14.008 1 93.31 332 SER B CA 1
ATOM 7041 C C . SER B 1 332 ? -19.062 -23.266 -12.906 1 93.31 332 SER B C 1
ATOM 7043 O O . SER B 1 332 ? -18.703 -24.438 -12.711 1 93.31 332 SER B O 1
ATOM 7045 N N . ASP B 1 333 ? -18.703 -22.266 -12.141 1 91.62 333 ASP B N 1
ATOM 7046 C CA . ASP B 1 333 ? -17.703 -22.406 -11.078 1 91.62 333 ASP B CA 1
ATOM 7047 C C . ASP B 1 333 ? -18.375 -22.766 -9.75 1 91.62 333 ASP B C 1
ATOM 7049 O O . ASP B 1 333 ? -19.281 -22.078 -9.297 1 91.62 333 ASP B O 1
ATOM 7053 N N . GLU B 1 334 ? -17.875 -23.75 -9.109 1 85.19 334 GLU B N 1
ATOM 7054 C CA . GLU B 1 334 ? -18.125 -24.219 -7.75 1 85.19 334 GLU B CA 1
ATOM 7055 C C . GLU B 1 334 ? -19.625 -24.266 -7.457 1 85.19 334 GLU B C 1
ATOM 7057 O O . GLU B 1 334 ? -20.094 -23.641 -6.5 1 85.19 334 GLU B O 1
ATOM 7062 N N . PRO B 1 335 ? -20.406 -25.016 -8.148 1 79 335 PRO B N 1
ATOM 7063 C CA . PRO B 1 335 ? -21.812 -25.203 -7.773 1 79 335 PRO B CA 1
ATOM 7064 C C . PRO B 1 335 ? -21.969 -25.891 -6.422 1 79 335 PRO B C 1
ATOM 7066 O O . PRO B 1 335 ? -21.172 -26.766 -6.066 1 79 335 PRO B O 1
ATOM 7069 N N . ALA B 1 336 ? -22.828 -25.406 -5.656 1 78.5 336 ALA B N 1
ATOM 7070 C CA . ALA B 1 336 ? -23.078 -25.969 -4.328 1 78.5 336 ALA B CA 1
ATOM 7071 C C . ALA B 1 336 ? -24.172 -27.016 -4.379 1 78.5 336 ALA B C 1
ATOM 7073 O O . ALA B 1 336 ? -24.812 -27.219 -5.418 1 78.5 336 ALA B O 1
ATOM 7074 N N . GLU B 1 337 ? -24.344 -27.625 -3.244 1 76 337 GLU B N 1
ATOM 7075 C CA . GLU B 1 337 ? -25.312 -28.703 -3.137 1 76 337 GLU B CA 1
ATOM 7076 C C . GLU B 1 337 ? -26.719 -28.234 -3.496 1 76 337 GLU B C 1
ATOM 7078 O O . GLU B 1 337 ? -27.516 -28.969 -4.074 1 76 337 GLU B O 1
ATOM 7083 N N . ASP B 1 338 ? -26.953 -27.016 -3.213 1 79.88 338 ASP B N 1
ATOM 7084 C CA . ASP B 1 338 ? -28.312 -26.5 -3.408 1 79.88 338 ASP B CA 1
ATOM 7085 C C . ASP B 1 338 ? -28.5 -25.984 -4.832 1 79.88 338 ASP B C 1
ATOM 7087 O O . ASP B 1 338 ? -29.594 -25.531 -5.191 1 79.88 338 ASP B O 1
ATOM 7091 N N . ASN B 1 339 ? -27.484 -26.219 -5.637 1 83.5 339 ASN B N 1
ATOM 7092 C CA . ASN B 1 339 ? -27.562 -25.656 -6.984 1 83.5 339 ASN B CA 1
ATOM 7093 C C . ASN B 1 339 ? -27.547 -26.766 -8.047 1 83.5 339 ASN B C 1
ATOM 7095 O O . ASN B 1 339 ? -27.312 -26.484 -9.227 1 83.5 339 ASN B O 1
ATOM 7099 N N . VAL B 1 340 ? -27.812 -27.953 -7.676 1 84.06 340 VAL B N 1
ATOM 7100 C CA . VAL B 1 340 ? -27.672 -29.062 -8.609 1 84.06 340 VAL B CA 1
ATOM 7101 C C . VAL B 1 340 ? -28.672 -28.906 -9.758 1 84.06 340 VAL B C 1
ATOM 7103 O O . VAL B 1 340 ? -28.297 -29.078 -10.922 1 84.06 340 VAL B O 1
ATOM 7106 N N . ASP B 1 341 ? -29.844 -28.484 -9.43 1 87.31 341 ASP B N 1
ATOM 7107 C CA . ASP B 1 341 ? -30.875 -28.391 -10.453 1 87.31 341 ASP B CA 1
ATOM 7108 C C . ASP B 1 341 ? -30.547 -27.328 -11.484 1 87.31 341 ASP B C 1
ATOM 7110 O O . ASP B 1 341 ? -30.688 -27.547 -12.688 1 87.31 341 ASP B O 1
ATOM 7114 N N . THR B 1 342 ? -30.094 -26.219 -10.977 1 89.81 342 THR B N 1
ATOM 7115 C CA . THR B 1 342 ? -29.781 -25.125 -11.891 1 89.81 342 THR B CA 1
ATOM 7116 C C . THR B 1 342 ? -28.562 -25.484 -12.742 1 89.81 342 THR B C 1
ATOM 7118 O O . THR B 1 342 ? -28.516 -25.156 -13.93 1 89.81 342 THR B O 1
ATOM 7121 N N . TYR B 1 343 ? -27.672 -26.156 -12.18 1 91 343 TYR B N 1
ATOM 7122 C CA . TYR B 1 343 ? -26.469 -26.578 -12.906 1 91 343 TYR B CA 1
ATOM 7123 C C . TYR B 1 343 ? -26.828 -27.578 -14.008 1 91 343 TYR B C 1
ATOM 7125 O O . TYR B 1 343 ? -26.344 -27.453 -15.133 1 91 343 TYR B O 1
ATOM 7133 N N . VAL B 1 344 ? -27.656 -28.5 -13.648 1 91.19 344 VAL B N 1
ATOM 7134 C CA . VAL B 1 344 ? -28.062 -29.516 -14.609 1 91.19 344 VAL B CA 1
ATOM 7135 C C . VAL B 1 344 ? -28.828 -28.875 -15.766 1 91.19 344 VAL B C 1
ATOM 7137 O O . VAL B 1 344 ? -28.609 -29.219 -16.922 1 91.19 344 VAL B O 1
ATOM 7140 N N . ALA B 1 345 ? -29.641 -28 -15.422 1 93.56 345 ALA B N 1
ATOM 7141 C CA . ALA B 1 345 ? -30.422 -27.297 -16.438 1 93.56 345 ALA B CA 1
ATOM 7142 C C . ALA B 1 345 ? -29.516 -26.5 -17.375 1 93.56 345 ALA B C 1
ATOM 7144 O O . ALA B 1 345 ? -29.703 -26.516 -18.594 1 93.56 345 ALA B O 1
ATOM 7145 N N . ALA B 1 346 ? -28.594 -25.797 -16.828 1 94.25 346 ALA B N 1
ATOM 7146 C CA . ALA B 1 346 ? -27.641 -25.016 -17.609 1 94.25 346 ALA B CA 1
ATOM 7147 C C . ALA B 1 346 ? -26.781 -25.922 -18.484 1 94.25 346 ALA B C 1
ATOM 7149 O O . ALA B 1 346 ? -26.562 -25.625 -19.656 1 94.25 346 ALA B O 1
ATOM 7150 N N . ARG B 1 347 ? -26.312 -26.969 -17.891 1 93.19 347 ARG B N 1
ATOM 7151 C CA . ARG B 1 347 ? -25.5 -27.938 -18.625 1 93.19 347 ARG B CA 1
ATOM 7152 C C . ARG B 1 347 ? -26.25 -28.5 -19.828 1 93.19 347 ARG B C 1
ATOM 7154 O O . ARG B 1 347 ? -25.672 -28.703 -20.891 1 93.19 347 ARG B O 1
ATOM 7161 N N . ALA B 1 348 ? -27.484 -28.734 -19.656 1 93.94 348 ALA B N 1
ATOM 7162 C CA . ALA B 1 348 ? -28.312 -29.281 -20.734 1 93.94 348 ALA B CA 1
ATOM 7163 C C . ALA B 1 348 ? -28.344 -28.344 -21.938 1 93.94 348 ALA B C 1
ATOM 7165 O O . ALA B 1 348 ? -28.516 -28.797 -23.078 1 93.94 348 ALA B O 1
ATOM 7166 N N . GLN B 1 349 ? -28.172 -27.109 -21.688 1 95.12 349 GLN B N 1
ATOM 7167 C CA . GLN B 1 349 ? -28.188 -26.125 -22.75 1 95.12 349 GLN B CA 1
ATOM 7168 C C . GLN B 1 349 ? -27.016 -26.312 -23.703 1 95.12 349 GLN B C 1
ATOM 7170 O O . GLN B 1 349 ? -27.047 -25.859 -24.844 1 95.12 349 GLN B O 1
ATOM 7175 N N . VAL B 1 350 ? -25.953 -26.938 -23.25 1 95.75 350 VAL B N 1
ATOM 7176 C CA . VAL B 1 350 ? -24.75 -26.859 -24.062 1 95.75 350 VAL B CA 1
ATOM 7177 C C . VAL B 1 350 ? -24.156 -28.266 -24.234 1 95.75 350 VAL B C 1
ATOM 7179 O O . VAL B 1 350 ? -23.125 -28.438 -24.906 1 95.75 350 VAL B O 1
ATOM 7182 N N . LEU B 1 351 ? -24.734 -29.281 -23.703 1 93.75 351 LEU B N 1
ATOM 7183 C CA . LEU B 1 351 ? -24.219 -30.656 -23.719 1 93.75 351 LEU B CA 1
ATOM 7184 C C . LEU B 1 351 ? -23.938 -31.094 -25.156 1 93.75 351 LEU B C 1
ATOM 7186 O O . LEU B 1 351 ? -22.875 -31.688 -25.422 1 93.75 351 LEU B O 1
ATOM 7190 N N . ASP B 1 352 ? -24.828 -30.859 -25.969 1 96.62 352 ASP B N 1
ATOM 7191 C CA . ASP B 1 352 ? -24.688 -31.266 -27.359 1 96.62 352 ASP B CA 1
ATOM 7192 C C . ASP B 1 352 ? -23.609 -30.422 -28.062 1 96.62 352 ASP B C 1
ATOM 7194 O O . ASP B 1 352 ? -22.859 -30.938 -28.891 1 96.62 352 ASP B O 1
ATOM 7198 N N . LEU B 1 353 ? -23.516 -29.156 -27.734 1 97.56 353 LEU B N 1
ATOM 7199 C CA . LEU B 1 353 ? -22.594 -28.234 -28.375 1 97.56 353 LEU B CA 1
ATOM 7200 C C . LEU B 1 353 ? -21.156 -28.516 -27.938 1 97.56 353 LEU B C 1
ATOM 7202 O O . LEU B 1 353 ? -20.219 -28.234 -28.688 1 97.56 353 LEU B O 1
ATOM 7206 N N . LEU B 1 354 ? -20.984 -29.141 -26.75 1 96.31 354 LEU B N 1
ATOM 7207 C CA . LEU B 1 354 ? -19.656 -29.375 -26.188 1 96.31 354 LEU B CA 1
ATOM 7208 C C . LEU B 1 354 ? -19.25 -30.844 -26.312 1 96.31 354 LEU B C 1
ATOM 7210 O O . LEU B 1 354 ? -18.281 -31.281 -25.703 1 96.31 354 LEU B O 1
ATOM 7214 N N . ASP B 1 355 ? -20.047 -31.531 -27.078 1 94.56 355 ASP B N 1
ATOM 7215 C CA . ASP B 1 355 ? -19.719 -32.938 -27.281 1 94.56 355 ASP B CA 1
ATOM 7216 C C . ASP B 1 355 ? -18.312 -33.094 -27.859 1 94.56 355 ASP B C 1
ATOM 7218 O O . ASP B 1 355 ? -17.969 -32.438 -28.859 1 94.56 355 ASP B O 1
ATOM 7222 N N . GLY B 1 356 ? -17.5 -33.844 -27.203 1 92.62 356 GLY B N 1
ATOM 7223 C CA . GLY B 1 356 ? -16.141 -34.094 -27.656 1 92.62 356 GLY B CA 1
ATOM 7224 C C . GLY B 1 356 ? -15.133 -33.094 -27.078 1 92.62 356 GLY B C 1
ATOM 7225 O O . GLY B 1 356 ? -13.922 -33.281 -27.266 1 92.62 356 GLY B O 1
ATOM 7226 N N . CYS B 1 357 ? -15.602 -32.094 -26.438 1 94.56 357 CYS B N 1
ATOM 7227 C CA . CYS B 1 357 ? -14.719 -31.109 -25.812 1 94.56 357 CYS B CA 1
ATOM 7228 C C . CYS B 1 357 ? -14.336 -31.531 -24.406 1 94.56 357 CYS B C 1
ATOM 7230 O O . CYS B 1 357 ? -14.984 -32.406 -23.812 1 94.56 357 CYS B O 1
ATOM 7232 N N . GLN B 1 358 ? -13.195 -31.062 -23.891 1 94 358 GLN B N 1
ATOM 7233 C CA . GLN B 1 358 ? -12.844 -31.203 -22.484 1 94 358 GLN B CA 1
ATOM 7234 C C . GLN B 1 358 ? -13.594 -30.188 -21.625 1 94 358 GLN B C 1
ATOM 7236 O O . GLN B 1 358 ? -13.398 -28.969 -21.781 1 94 358 GLN B O 1
ATOM 7241 N N . VAL B 1 359 ? -14.477 -30.688 -20.781 1 93.88 359 VAL B N 1
ATOM 7242 C CA . VAL B 1 359 ? -15.211 -29.812 -19.875 1 93.88 359 VAL B CA 1
ATOM 7243 C C . VAL B 1 359 ? -14.75 -30.062 -18.438 1 93.88 359 VAL B C 1
ATOM 7245 O O . VAL B 1 359 ? -14.797 -31.203 -17.953 1 93.88 359 VAL B O 1
ATOM 7248 N N . ILE B 1 360 ? -14.234 -29.016 -17.781 1 93.06 360 ILE B N 1
ATOM 7249 C CA . ILE B 1 360 ? -13.781 -29.156 -16.391 1 93.06 360 ILE B CA 1
ATOM 7250 C C . ILE B 1 360 ? -14.445 -28.078 -15.531 1 93.06 360 ILE B C 1
ATOM 7252 O O . ILE B 1 360 ? -14.688 -26.969 -15.992 1 93.06 360 ILE B O 1
ATOM 7256 N N . ASP B 1 361 ? -14.844 -28.406 -14.359 1 91.62 361 ASP B N 1
ATOM 7257 C CA . ASP B 1 361 ? -15.375 -27.453 -13.391 1 91.62 361 ASP B CA 1
ATOM 7258 C C . ASP B 1 361 ? -14.852 -27.734 -11.984 1 91.62 361 ASP B C 1
ATOM 7260 O O . ASP B 1 361 ? -14.609 -28.891 -11.641 1 91.62 361 ASP B O 1
ATOM 7264 N N . ALA B 1 362 ? -14.609 -26.719 -11.234 1 90.56 362 ALA B N 1
ATOM 7265 C CA . ALA B 1 362 ? -14.25 -26.859 -9.828 1 90.56 362 ALA B CA 1
ATOM 7266 C C . ALA B 1 362 ? -15.445 -27.328 -9 1 90.56 362 ALA B C 1
ATOM 7268 O O . ALA B 1 362 ? -16.531 -26.719 -9.062 1 90.56 362 ALA B O 1
ATOM 7269 N N . LEU B 1 363 ? -15.258 -28.391 -8.312 1 87.06 363 LEU B N 1
ATOM 7270 C CA . LEU B 1 363 ? -16.344 -29 -7.547 1 87.06 363 LEU B CA 1
ATOM 7271 C C . LEU B 1 363 ? -15.875 -29.375 -6.145 1 87.06 363 LEU B C 1
ATOM 7273 O O . LEU B 1 363 ? -14.719 -29.75 -5.949 1 87.06 363 LEU B O 1
ATOM 7277 N N . SER B 1 364 ? -16.844 -29.25 -5.168 1 80.25 364 SER B N 1
ATOM 7278 C CA . SER B 1 364 ? -16.531 -29.672 -3.809 1 80.25 364 SER B CA 1
ATOM 7279 C C . SER B 1 364 ? -17.516 -30.734 -3.324 1 80.25 364 SER B C 1
ATOM 7281 O O . SER B 1 364 ? -17.359 -31.266 -2.223 1 80.25 364 SER B O 1
ATOM 7283 N N . ASP B 1 365 ? -18.422 -31.047 -4.152 1 81.62 365 ASP B N 1
ATOM 7284 C CA . ASP B 1 365 ? -19.422 -32.031 -3.773 1 81.62 365 ASP B CA 1
ATOM 7285 C C . ASP B 1 365 ? -19.453 -33.188 -4.773 1 81.62 365 ASP B C 1
ATOM 7287 O O . ASP B 1 365 ? -19.516 -32.969 -5.984 1 81.62 365 ASP B O 1
ATOM 7291 N N . VAL B 1 366 ? -19.484 -34.406 -4.266 1 81.44 366 VAL B N 1
ATOM 7292 C CA . VAL B 1 366 ? -19.375 -35.625 -5.051 1 81.44 366 VAL B CA 1
ATOM 7293 C C . VAL B 1 366 ? -20.609 -35.75 -5.941 1 81.44 366 VAL B C 1
ATOM 7295 O O . VAL B 1 366 ? -20.562 -36.438 -6.98 1 81.44 366 VAL B O 1
ATOM 7298 N N . ALA B 1 367 ? -21.672 -35.094 -5.559 1 77.75 367 ALA B N 1
ATOM 7299 C CA . ALA B 1 367 ? -22.906 -35.219 -6.316 1 77.75 367 ALA B CA 1
ATOM 7300 C C . ALA B 1 367 ? -22.719 -34.719 -7.754 1 77.75 367 ALA B C 1
ATOM 7302 O O . ALA B 1 367 ? -23.422 -35.156 -8.664 1 77.75 367 ALA B O 1
ATOM 7303 N N . TYR B 1 368 ? -21.734 -33.938 -7.945 1 77.38 368 TYR B N 1
ATOM 7304 C CA . TYR B 1 368 ? -21.516 -33.312 -9.25 1 77.38 368 TYR B CA 1
ATOM 7305 C C . TYR B 1 368 ? -20.547 -34.125 -10.086 1 77.38 368 TYR B C 1
ATOM 7307 O O . TYR B 1 368 ? -20.359 -33.875 -11.281 1 77.38 368 TYR B O 1
ATOM 7315 N N . HIS B 1 369 ? -19.969 -35.094 -9.492 1 76.94 369 HIS B N 1
ATOM 7316 C CA . HIS B 1 369 ? -18.906 -35.812 -10.172 1 76.94 369 HIS B CA 1
ATOM 7317 C C . HIS B 1 369 ? -19.406 -36.469 -11.453 1 76.94 369 HIS B C 1
ATOM 7319 O O . HIS B 1 369 ? -18.688 -36.531 -12.453 1 76.94 369 HIS B O 1
ATOM 7325 N N . GLU B 1 370 ? -20.578 -36.875 -11.461 1 75.75 370 GLU B N 1
ATOM 7326 C CA . GLU B 1 370 ? -21.109 -37.562 -12.633 1 75.75 370 GLU B CA 1
ATOM 7327 C C . GLU B 1 370 ? -21.625 -36.562 -13.664 1 75.75 370 GLU B C 1
ATOM 7329 O O . GLU B 1 370 ? -21.922 -36.938 -14.805 1 75.75 370 GLU B O 1
ATOM 7334 N N . LEU B 1 371 ? -21.609 -35.344 -13.258 1 77.31 371 LEU B N 1
ATOM 7335 C CA . LEU B 1 371 ? -22.203 -34.312 -14.117 1 77.31 371 LEU B CA 1
ATOM 7336 C C . LEU B 1 371 ? -21.141 -33.625 -14.953 1 77.31 371 LEU B C 1
ATOM 7338 O O . LEU B 1 371 ? -21.453 -32.812 -15.82 1 77.31 371 LEU B O 1
ATOM 7342 N N . VAL B 1 372 ? -19.875 -33.906 -14.688 1 78.19 372 VAL B N 1
ATOM 7343 C CA . VAL B 1 372 ? -18.812 -33.281 -15.445 1 78.19 372 VAL B CA 1
ATOM 7344 C C . VAL B 1 372 ? -17.875 -34.344 -16.016 1 78.19 372 VAL B C 1
ATOM 7346 O O . VAL B 1 372 ? -17.781 -35.438 -15.469 1 78.19 372 VAL B O 1
ATOM 7349 N N . ASP B 1 373 ? -17.219 -33.969 -17.141 1 79.25 373 ASP B N 1
ATOM 7350 C CA . ASP B 1 373 ? -16.25 -34.906 -17.703 1 79.25 373 ASP B CA 1
ATOM 7351 C C . ASP B 1 373 ? -15.047 -35.062 -16.766 1 79.25 373 ASP B C 1
ATOM 7353 O O . ASP B 1 373 ? -14.594 -36.188 -16.516 1 79.25 373 ASP B O 1
ATOM 7357 N N . THR B 1 374 ? -14.586 -33.969 -16.312 1 86.94 374 THR B N 1
ATOM 7358 C CA . THR B 1 374 ? -13.461 -33.969 -15.375 1 86.94 374 THR B CA 1
ATOM 7359 C C . THR B 1 374 ? -13.727 -33 -14.219 1 86.94 374 THR B C 1
ATOM 7361 O O . THR B 1 374 ? -13.852 -31.797 -14.414 1 86.94 374 THR B O 1
ATOM 7364 N N . ALA B 1 375 ? -13.812 -33.594 -13.086 1 91.06 375 ALA B N 1
ATOM 7365 C CA . ALA B 1 375 ? -13.992 -32.812 -11.875 1 91.06 375 ALA B CA 1
ATOM 7366 C C . ALA B 1 375 ? -12.656 -32.25 -11.367 1 91.06 375 ALA B C 1
ATOM 7368 O O . ALA B 1 375 ? -11.695 -33 -11.227 1 91.06 375 ALA B O 1
ATOM 7369 N N . VAL B 1 376 ? -12.578 -31 -11.227 1 96.06 376 VAL B N 1
ATOM 7370 C CA . VAL B 1 376 ? -11.477 -30.406 -10.469 1 96.06 376 VAL B CA 1
ATOM 7371 C C . VAL B 1 376 ? -11.852 -30.344 -8.992 1 96.06 376 VAL B C 1
ATOM 7373 O O . VAL B 1 376 ? -12.664 -29.516 -8.586 1 96.06 376 VAL B O 1
ATOM 7376 N N . VAL B 1 377 ? -11.258 -31.125 -8.211 1 95.94 377 VAL B N 1
ATOM 7377 C CA . VAL B 1 377 ? -11.734 -31.359 -6.848 1 95.94 377 VAL B CA 1
ATOM 7378 C C . VAL B 1 377 ? -10.922 -30.516 -5.867 1 95.94 377 VAL B C 1
ATOM 7380 O O . VAL B 1 377 ? -9.695 -30.453 -5.953 1 95.94 377 VAL B O 1
ATOM 7383 N N . ALA B 1 378 ? -11.617 -29.828 -4.961 1 95.88 378 ALA B N 1
ATOM 7384 C CA . ALA B 1 378 ? -10.93 -29.094 -3.904 1 95.88 378 ALA B CA 1
ATOM 7385 C C . ALA B 1 378 ? -10.07 -30.016 -3.055 1 95.88 378 ALA B C 1
ATOM 7387 O O . ALA B 1 378 ? -10.484 -31.141 -2.732 1 95.88 378 ALA B O 1
ATOM 7388 N N . THR B 1 379 ? -8.953 -29.547 -2.615 1 97.12 379 THR B N 1
ATOM 7389 C CA . THR B 1 379 ? -8.016 -30.422 -1.907 1 97.12 379 THR B CA 1
ATOM 7390 C C . THR B 1 379 ? -8.57 -30.797 -0.537 1 97.12 379 THR B C 1
ATOM 7392 O O . THR B 1 379 ? -8.148 -31.812 0.043 1 97.12 379 THR B O 1
ATOM 7395 N N . ASP B 1 380 ? -9.469 -30.031 0.011 1 94.94 380 ASP B N 1
ATOM 7396 C CA . ASP B 1 380 ? -10.055 -30.391 1.297 1 94.94 380 ASP B CA 1
ATOM 7397 C C . ASP B 1 380 ? -11.234 -31.344 1.111 1 94.94 380 ASP B C 1
ATOM 7399 O O . ASP B 1 380 ? -11.852 -31.781 2.088 1 94.94 380 ASP B O 1
ATOM 7403 N N . ALA B 1 381 ? -11.594 -31.734 -0.122 1 93.75 381 ALA B N 1
ATOM 7404 C CA . ALA B 1 381 ? -12.711 -32.625 -0.385 1 93.75 381 ALA B CA 1
ATOM 7405 C C . ALA B 1 381 ? -12.227 -34 -0.89 1 93.75 381 ALA B C 1
ATOM 7407 O O . ALA B 1 381 ? -13.031 -34.875 -1.212 1 93.75 381 ALA B O 1
ATOM 7408 N N . ILE B 1 382 ? -10.93 -34.219 -0.954 1 95.19 382 ILE B N 1
ATOM 7409 C CA . ILE B 1 382 ? -10.328 -35.438 -1.54 1 95.19 382 ILE B CA 1
ATOM 7410 C C . ILE B 1 382 ? -10.852 -36.656 -0.83 1 95.19 382 ILE B C 1
ATOM 7412 O O . ILE B 1 382 ? -11.227 -37.656 -1.479 1 95.19 382 ILE B O 1
ATOM 7416 N N . ASP B 1 383 ? -10.883 -36.594 0.491 1 93.81 383 ASP B N 1
ATOM 7417 C CA . ASP B 1 383 ? -11.312 -37.75 1.262 1 93.81 383 ASP B CA 1
ATOM 7418 C C . ASP B 1 383 ? -12.758 -38.125 0.94 1 93.81 383 ASP B C 1
ATOM 7420 O O . ASP B 1 383 ? -13.117 -39.312 0.91 1 93.81 383 ASP B O 1
ATOM 7424 N N . LYS B 1 384 ? -13.531 -37.125 0.794 1 92.5 384 LYS B N 1
ATOM 7425 C CA . LYS B 1 384 ? -14.93 -37.344 0.442 1 92.5 384 LYS B CA 1
ATOM 7426 C C . LYS B 1 384 ? -15.047 -38.094 -0.894 1 92.5 384 LYS B C 1
ATOM 7428 O O . LYS B 1 384 ? -15.875 -38.969 -1.045 1 92.5 384 LYS B O 1
ATOM 7433 N N . PHE B 1 385 ? -14.312 -37.719 -1.88 1 93.44 385 PHE B N 1
ATOM 7434 C CA . PHE B 1 385 ? -14.328 -38.375 -3.191 1 93.44 385 PHE B CA 1
ATOM 7435 C C . PHE B 1 385 ? -13.758 -39.781 -3.113 1 93.44 385 PHE B C 1
ATOM 7437 O O . PHE B 1 385 ? -14.328 -40.719 -3.68 1 93.44 385 PHE B O 1
ATOM 7444 N N . ARG B 1 386 ? -12.68 -39.938 -2.338 1 94.38 386 ARG B N 1
ATOM 7445 C CA . ARG B 1 386 ? -12.07 -41.25 -2.18 1 94.38 386 ARG B CA 1
ATOM 7446 C C . ARG B 1 386 ? -13.031 -42.219 -1.478 1 94.38 386 ARG B C 1
ATOM 7448 O O . ARG B 1 386 ? -13.047 -43.406 -1.779 1 94.38 386 ARG B O 1
ATOM 7455 N N . ALA B 1 387 ? -13.766 -41.688 -0.542 1 94.5 387 ALA B N 1
ATOM 7456 C CA . ALA B 1 387 ? -14.773 -42.5 0.139 1 94.5 387 ALA B CA 1
ATOM 7457 C C . ALA B 1 387 ? -15.789 -43.062 -0.852 1 94.5 387 ALA B C 1
ATOM 7459 O O . ALA B 1 387 ? -16.438 -44.062 -0.578 1 94.5 387 ALA B O 1
ATOM 7460 N N . ASN B 1 388 ? -15.867 -42.5 -1.969 1 91.75 388 ASN B N 1
ATOM 7461 C CA . ASN B 1 388 ? -16.75 -42.969 -3.031 1 91.75 388 ASN B CA 1
ATOM 7462 C C . ASN B 1 388 ? -15.969 -43.625 -4.156 1 91.75 388 ASN B C 1
ATOM 7464 O O . ASN B 1 388 ? -16.438 -43.688 -5.293 1 91.75 388 ASN B O 1
ATOM 7468 N N . ASN B 1 389 ? -14.742 -43.938 -3.912 1 91.88 389 ASN B N 1
ATOM 7469 C CA . ASN B 1 389 ? -13.859 -44.688 -4.797 1 91.88 389 ASN B CA 1
ATOM 7470 C C . ASN B 1 389 ? -13.469 -43.875 -6.023 1 91.88 389 ASN B C 1
ATOM 7472 O O . ASN B 1 389 ? -13.375 -44.406 -7.129 1 91.88 389 ASN B O 1
ATOM 7476 N N . ILE B 1 390 ? -13.352 -42.625 -5.812 1 90.75 390 ILE B N 1
ATOM 7477 C CA . ILE B 1 390 ? -12.93 -41.719 -6.879 1 90.75 390 ILE B CA 1
ATOM 7478 C C . ILE B 1 390 ? -11.609 -41.031 -6.492 1 90.75 390 ILE B C 1
ATOM 7480 O O . ILE B 1 390 ? -11.531 -40.344 -5.48 1 90.75 390 ILE B O 1
ATOM 7484 N N . GLU B 1 391 ? -10.578 -41.312 -7.234 1 92.12 391 GLU B N 1
ATOM 7485 C CA . GLU B 1 391 ? -9.344 -40.562 -7.078 1 92.12 391 GLU B CA 1
ATOM 7486 C C . GLU B 1 391 ? -9.297 -39.375 -8.047 1 92.12 391 GLU B C 1
ATOM 7488 O O . GLU B 1 391 ? -9.156 -39.562 -9.258 1 92.12 391 GLU B O 1
ATOM 7493 N N . PRO B 1 392 ? -9.359 -38.219 -7.578 1 93.38 392 PRO B N 1
ATOM 7494 C CA . PRO B 1 392 ? -9.422 -37.062 -8.477 1 93.38 392 PRO B CA 1
ATOM 7495 C C . PRO B 1 392 ? -8.148 -36.906 -9.297 1 93.38 392 PRO B C 1
ATOM 7497 O O . PRO B 1 392 ? -7.047 -37 -8.766 1 93.38 392 PRO B O 1
ATOM 7500 N N . GLU B 1 393 ? -8.305 -36.625 -10.547 1 94.31 393 GLU B N 1
ATOM 7501 C CA . GLU B 1 393 ? -7.184 -36.344 -11.438 1 94.31 393 GLU B CA 1
ATOM 7502 C C . GLU B 1 393 ? -6.812 -34.875 -11.445 1 94.31 393 GLU B C 1
ATOM 7504 O O . GLU B 1 393 ? -5.68 -34.5 -11.773 1 94.31 393 GLU B O 1
ATOM 7509 N N . TRP B 1 394 ? -7.785 -34.031 -11.219 1 96.75 394 TRP B N 1
ATOM 7510 C CA . TRP B 1 394 ? -7.598 -32.594 -11.125 1 96.75 394 TRP B CA 1
ATOM 7511 C C . TRP B 1 394 ? -7.922 -32.062 -9.719 1 96.75 394 TRP B C 1
ATOM 7513 O O . TRP B 1 394 ? -8.883 -32.531 -9.094 1 96.75 394 TRP B O 1
ATOM 7523 N N . VAL B 1 395 ? -7.074 -31.188 -9.227 1 97.94 395 VAL B N 1
ATOM 7524 C CA . VAL B 1 395 ? -7.344 -30.625 -7.902 1 97.94 395 VAL B CA 1
ATOM 7525 C C . VAL B 1 395 ? -7.164 -29.109 -7.934 1 97.94 395 VAL B C 1
ATOM 7527 O O . VAL B 1 395 ? -6.57 -28.562 -8.867 1 97.94 395 VAL B O 1
ATOM 7530 N N . TYR B 1 396 ? -7.754 -28.453 -7.016 1 97.69 396 TYR B N 1
ATOM 7531 C CA . TYR B 1 396 ? -7.555 -27.016 -6.863 1 97.69 396 TYR B CA 1
ATOM 7532 C C . TYR B 1 396 ? -7.562 -26.609 -5.391 1 97.69 396 TYR B C 1
ATOM 7534 O O . TYR B 1 396 ? -8.008 -27.375 -4.535 1 97.69 396 TYR B O 1
ATOM 7542 N N . TYR B 1 397 ? -6.93 -25.562 -5.07 1 97.56 397 TYR B N 1
ATOM 7543 C CA . TYR B 1 397 ? -7.219 -24.875 -3.818 1 97.56 397 TYR B CA 1
ATOM 7544 C C . TYR B 1 397 ? -7.578 -23.422 -4.07 1 97.56 397 TYR B C 1
ATOM 7546 O O . TYR B 1 397 ? -7.238 -22.859 -5.117 1 97.56 397 TYR B O 1
ATOM 7554 N N . CYS B 1 398 ? -8.375 -22.828 -3.223 1 95.75 398 CYS B N 1
ATOM 7555 C CA . CYS B 1 398 ? -8.805 -21.438 -3.18 1 95.75 398 CYS B CA 1
ATOM 7556 C C . CYS B 1 398 ? -8.812 -20.906 -1.749 1 95.75 398 CYS B C 1
ATOM 7558 O O . CYS B 1 398 ? -8.016 -21.344 -0.919 1 95.75 398 CYS B O 1
ATOM 7560 N N . VAL B 1 399 ? -9.656 -20.031 -1.396 1 96.06 399 VAL B N 1
ATOM 7561 C CA . VAL B 1 399 ? -9.672 -19.344 -0.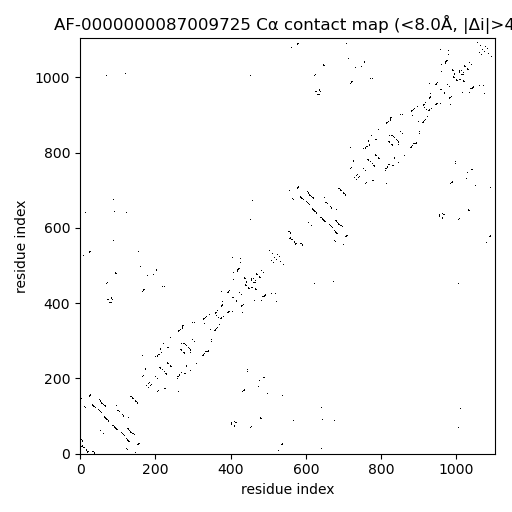113 1 96.06 399 VAL B CA 1
ATOM 7562 C C . VAL B 1 399 ? -10.055 -20.312 1 1 96.06 399 VAL B C 1
ATOM 7564 O O . VAL B 1 399 ? -9.602 -20.172 2.141 1 96.06 399 VAL B O 1
ATOM 7567 N N . CYS B 1 400 ? -10.773 -21.375 0.692 1 93.62 400 CYS B N 1
ATOM 7568 C CA . CYS B 1 400 ? -11.344 -22.219 1.728 1 93.62 400 CYS B CA 1
ATOM 7569 C C . CYS B 1 400 ? -10.328 -23.234 2.225 1 93.62 400 CYS B C 1
ATOM 7571 O O . CYS B 1 400 ? -10.477 -23.797 3.312 1 93.62 400 CYS B O 1
ATOM 7573 N N . GLN B 1 401 ? -9.336 -23.562 1.52 1 95.94 401 GLN B N 1
ATOM 7574 C CA . GLN B 1 401 ? -8.336 -24.562 1.888 1 95.94 401 GLN B CA 1
ATOM 7575 C C . GLN B 1 401 ? -7.238 -23.938 2.754 1 95.94 401 GLN B C 1
ATOM 7577 O O . GLN B 1 401 ? -6.086 -23.844 2.332 1 95.94 401 GLN B O 1
ATOM 7582 N N . GLU B 1 402 ? -7.598 -23.641 3.99 1 95.88 402 GLU B N 1
ATOM 7583 C CA . GLU B 1 402 ? -6.719 -22.875 4.871 1 95.88 402 GLU B CA 1
ATOM 7584 C C . GLU B 1 402 ? -6.164 -23.75 5.992 1 95.88 402 GLU B C 1
ATOM 7586 O O . GLU B 1 402 ? -5.141 -23.422 6.594 1 95.88 402 GLU B O 1
ATOM 7591 N N . THR B 1 403 ? -6.82 -24.906 6.312 1 96.12 403 THR B N 1
ATOM 7592 C CA . THR B 1 403 ? -6.434 -25.719 7.465 1 96.12 403 THR B CA 1
ATOM 7593 C C . THR B 1 403 ? -5.77 -27.016 7.023 1 96.12 403 THR B C 1
ATOM 7595 O O . THR B 1 403 ? -6.395 -27.844 6.359 1 96.12 403 THR B O 1
ATOM 7598 N N . ARG B 1 404 ? -4.52 -27.172 7.332 1 95.81 404 ARG B N 1
ATOM 7599 C CA . ARG B 1 404 ? -3.729 -28.375 7.09 1 95.81 404 ARG B CA 1
ATOM 7600 C C . ARG B 1 404 ? -3.549 -28.625 5.598 1 95.81 404 ARG B C 1
ATOM 7602 O O . ARG B 1 404 ? -3.461 -29.781 5.16 1 95.81 404 ARG B O 1
ATOM 7609 N N . LEU B 1 405 ? -3.588 -27.609 4.848 1 97.56 405 LEU B N 1
ATOM 7610 C CA . LEU B 1 405 ? -3.506 -27.75 3.4 1 97.56 405 LEU B CA 1
ATOM 7611 C C . LEU B 1 405 ? -2.457 -26.797 2.82 1 97.56 405 LEU B C 1
ATOM 7613 O O . LEU B 1 405 ? -2.102 -25.797 3.449 1 97.56 405 LEU B O 1
ATOM 7617 N N . ALA B 1 406 ? -1.929 -27.156 1.712 1 97.81 406 ALA B N 1
ATOM 7618 C CA . ALA B 1 406 ? -1.084 -26.25 0.947 1 97.81 406 ALA B CA 1
ATOM 7619 C C . ALA B 1 406 ? -1.908 -25.109 0.336 1 97.81 406 ALA B C 1
ATOM 7621 O O . ALA B 1 406 ? -3.066 -25.312 -0.038 1 97.81 406 ALA B O 1
ATOM 7622 N N . ASN B 1 407 ? -1.422 -23.984 0.278 1 98.5 407 ASN B N 1
ATOM 7623 C CA . ASN B 1 407 ? -2.033 -22.828 -0.366 1 98.5 407 ASN B CA 1
ATOM 7624 C C . ASN B 1 407 ? -1.018 -21.719 -0.589 1 98.5 407 ASN B C 1
ATOM 7626 O O . ASN B 1 407 ? 0.189 -21.938 -0.476 1 98.5 407 ASN B O 1
ATOM 7630 N N . GLN B 1 408 ? -1.469 -20.578 -1.015 1 98.62 408 GLN B N 1
ATOM 7631 C CA . GLN B 1 408 ? -0.566 -19.469 -1.321 1 98.62 408 GLN B CA 1
ATOM 7632 C C . GLN B 1 408 ? -0.842 -18.266 -0.423 1 98.62 408 GLN B C 1
ATOM 7634 O O . GLN B 1 408 ? -0.6 -17.125 -0.814 1 98.62 408 GLN B O 1
ATOM 7639 N N . PHE B 1 409 ? -1.354 -18.438 0.806 1 98.69 409 PHE B N 1
ATOM 7640 C CA . PHE B 1 409 ? -1.624 -17.344 1.722 1 98.69 409 PHE B CA 1
ATOM 7641 C C . PHE B 1 409 ? -0.325 -16.734 2.232 1 98.69 409 PHE B C 1
ATOM 7643 O O . PHE B 1 409 ? 0.638 -17.453 2.51 1 98.69 409 PHE B O 1
ATOM 7650 N N . ILE B 1 410 ? -0.294 -15.438 2.428 1 98.75 410 ILE B N 1
ATOM 7651 C CA . ILE B 1 410 ? 0.926 -14.734 2.801 1 98.75 410 ILE B CA 1
ATOM 7652 C C . ILE B 1 410 ? 1.382 -15.188 4.188 1 98.75 410 ILE B C 1
ATOM 7654 O O . ILE B 1 410 ? 2.58 -15.344 4.43 1 98.75 410 ILE B O 1
ATOM 7658 N N . ALA B 1 411 ? 0.472 -15.469 5.047 1 98.38 411 ALA B N 1
ATOM 7659 C CA . ALA B 1 411 ? 0.796 -15.766 6.441 1 98.38 411 ALA B CA 1
ATOM 7660 C C . ALA B 1 411 ? 1.211 -17.234 6.609 1 98.38 411 ALA B C 1
ATOM 7662 O O . ALA B 1 411 ? 1.744 -17.609 7.652 1 98.38 411 ALA B O 1
ATOM 7663 N N . GLN B 1 412 ? 1.019 -18.094 5.637 1 98.19 412 GLN B N 1
ATOM 7664 C CA . GLN B 1 412 ? 1.349 -19.5 5.746 1 98.19 412 GLN B CA 1
ATOM 7665 C C . GLN B 1 412 ? 2.859 -19.719 5.777 1 98.19 412 GLN B C 1
ATOM 7667 O O . GLN B 1 412 ? 3.613 -18.938 5.195 1 98.19 412 GLN B O 1
ATOM 7672 N N . ARG B 1 413 ? 3.201 -20.797 6.414 1 97.44 413 ARG B N 1
ATOM 7673 C CA . ARG B 1 413 ? 4.598 -21.219 6.383 1 97.44 413 ARG B CA 1
ATOM 7674 C C . ARG B 1 413 ? 5.008 -21.641 4.977 1 97.44 413 ARG B C 1
ATOM 7676 O O . ARG B 1 413 ? 4.188 -22.156 4.219 1 97.44 413 ARG B O 1
ATOM 7683 N N . PRO B 1 414 ? 6.277 -21.484 4.688 1 97.5 414 PRO B N 1
ATOM 7684 C CA . PRO B 1 414 ? 6.77 -21.781 3.342 1 97.5 414 PRO B CA 1
ATOM 7685 C C . PRO B 1 414 ? 6.547 -23.25 2.945 1 97.5 414 PRO B C 1
ATOM 7687 O O . PRO B 1 414 ? 6.328 -23.547 1.769 1 97.5 414 PRO B O 1
ATOM 7690 N N . ASN B 1 415 ? 6.645 -24.203 3.904 1 97.44 415 ASN B N 1
ATOM 7691 C CA . ASN B 1 415 ? 6.43 -25.609 3.547 1 97.44 415 ASN B CA 1
ATOM 7692 C C . ASN B 1 415 ? 5.027 -25.828 2.992 1 97.44 415 ASN B C 1
ATOM 7694 O O . ASN B 1 415 ? 4.809 -26.75 2.197 1 97.44 415 ASN B O 1
ATOM 7698 N N . ARG B 1 416 ? 4.078 -24.922 3.326 1 98.19 416 ARG B N 1
ATOM 7699 C CA . ARG B 1 416 ? 2.711 -25.031 2.824 1 98.19 416 ARG B CA 1
ATOM 7700 C C . ARG B 1 416 ? 2.623 -24.578 1.371 1 98.19 416 ARG B C 1
ATOM 7702 O O . ARG B 1 416 ? 1.626 -24.844 0.693 1 98.19 416 ARG B O 1
ATOM 7709 N N . HIS B 1 417 ? 3.613 -23.891 0.896 1 98.5 417 HIS B N 1
ATOM 7710 C CA . HIS B 1 417 ? 3.648 -23.484 -0.5 1 98.5 417 HIS B CA 1
ATOM 7711 C C . HIS B 1 417 ? 4.336 -24.531 -1.372 1 98.5 417 HIS B C 1
ATOM 7713 O O . HIS B 1 417 ? 3.805 -24.922 -2.41 1 98.5 417 HIS B O 1
ATOM 7719 N N . ARG B 1 418 ? 5.477 -25 -0.95 1 98.06 418 ARG B N 1
ATOM 7720 C CA . ARG B 1 418 ? 6.363 -25.781 -1.804 1 98.06 418 ARG B CA 1
ATOM 7721 C C . ARG B 1 418 ? 5.953 -27.25 -1.809 1 98.06 418 ARG B C 1
ATOM 7723 O O . ARG B 1 418 ? 6.133 -27.953 -2.811 1 98.06 418 ARG B O 1
ATOM 7730 N N . HIS B 1 419 ? 5.398 -27.734 -0.69 1 97.69 419 HIS B N 1
ATOM 7731 C CA . HIS B 1 419 ? 5.109 -29.156 -0.516 1 97.69 419 HIS B CA 1
ATOM 7732 C C . HIS B 1 419 ? 4.117 -29.641 -1.563 1 97.69 419 HIS B C 1
ATOM 7734 O O . HIS B 1 419 ? 4.004 -30.859 -1.797 1 97.69 419 HIS B O 1
ATOM 7740 N N . ILE B 1 420 ? 3.418 -28.781 -2.209 1 98.31 420 ILE B N 1
ATOM 7741 C CA . ILE B 1 420 ? 2.396 -29.109 -3.193 1 98.31 420 ILE B CA 1
ATOM 7742 C C . ILE B 1 420 ? 3.018 -29.938 -4.316 1 98.31 420 ILE B C 1
ATOM 7744 O O . ILE B 1 420 ? 2.367 -30.812 -4.883 1 98.31 420 ILE B O 1
ATOM 7748 N N . GLY B 1 421 ? 4.289 -29.719 -4.637 1 98.31 421 GLY B N 1
ATOM 7749 C CA . GLY B 1 421 ? 4.957 -30.484 -5.68 1 98.31 421 GLY B CA 1
ATOM 7750 C C . GLY B 1 421 ? 5 -31.969 -5.391 1 98.31 421 GLY B C 1
ATOM 7751 O O . GLY B 1 421 ? 4.668 -32.781 -6.254 1 98.31 421 GLY B O 1
ATOM 7752 N N . PHE B 1 422 ? 5.426 -32.344 -4.176 1 98.62 422 PHE B N 1
ATOM 7753 C CA . PHE B 1 422 ? 5.492 -33.75 -3.768 1 98.62 422 PHE B CA 1
ATOM 7754 C C . PHE B 1 422 ? 4.098 -34.344 -3.686 1 98.62 422 PHE B C 1
ATOM 7756 O O . PHE B 1 422 ? 3.898 -35.5 -4.043 1 98.62 422 PHE B O 1
ATOM 7763 N N . GLN B 1 423 ? 3.121 -33.562 -3.227 1 98.5 423 GLN B N 1
ATOM 7764 C CA . GLN B 1 423 ? 1.748 -34.031 -3.105 1 98.5 423 GLN B CA 1
ATOM 7765 C C . GLN B 1 423 ? 1.157 -34.375 -4.473 1 98.5 423 GLN B C 1
ATOM 7767 O O . GLN B 1 423 ? 0.57 -35.438 -4.66 1 98.5 423 GLN B O 1
ATOM 7772 N N . LEU B 1 424 ? 1.362 -33.469 -5.41 1 98.69 424 LEU B N 1
ATOM 7773 C CA . LEU B 1 424 ? 0.86 -33.656 -6.766 1 98.69 424 LEU B CA 1
ATOM 7774 C C . LEU B 1 424 ? 1.524 -34.875 -7.422 1 98.69 424 LEU B C 1
ATOM 7776 O O . LEU B 1 424 ? 0.867 -35.625 -8.125 1 98.69 424 LEU B O 1
ATOM 7780 N N . TYR B 1 425 ? 2.814 -35.062 -7.203 1 98.62 425 TYR B N 1
ATOM 7781 C CA . TYR B 1 425 ? 3.525 -36.219 -7.762 1 98.62 425 TYR B CA 1
ATOM 7782 C C . TYR B 1 425 ? 2.961 -37.531 -7.227 1 98.62 425 TYR B C 1
ATOM 7784 O O . TYR B 1 425 ? 2.619 -38.438 -8 1 98.62 425 TYR B O 1
ATOM 7792 N N . LYS B 1 426 ? 2.922 -37.594 -5.906 1 98.44 426 LYS B N 1
ATOM 7793 C CA . LYS B 1 426 ? 2.475 -38.844 -5.277 1 98.44 426 LYS B CA 1
ATOM 7794 C C . LYS B 1 426 ? 1.055 -39.188 -5.711 1 98.44 426 LYS B C 1
ATOM 7796 O O . LYS B 1 426 ? 0.747 -40.375 -5.953 1 98.44 426 LYS B O 1
ATOM 7801 N N . ALA B 1 427 ? 0.201 -38.188 -5.859 1 97.38 427 ALA B N 1
ATOM 7802 C CA . ALA B 1 427 ? -1.201 -38.406 -6.203 1 97.38 427 ALA B CA 1
ATOM 7803 C C . ALA B 1 427 ? -1.357 -38.719 -7.688 1 97.38 427 ALA B C 1
ATOM 7805 O O . ALA B 1 427 ? -2.406 -39.219 -8.117 1 97.38 427 ALA B O 1
ATOM 7806 N N . GLY B 1 428 ? -0.342 -38.438 -8.516 1 97.56 428 GLY B N 1
ATOM 7807 C CA . GLY B 1 428 ? -0.464 -38.594 -9.953 1 97.56 428 GLY B CA 1
ATOM 7808 C C . GLY B 1 428 ? -1.412 -37.625 -10.602 1 97.56 428 GLY B C 1
ATOM 7809 O O . GLY B 1 428 ? -2.119 -37.969 -11.555 1 97.56 428 GLY B O 1
ATOM 7810 N N . THR B 1 429 ? -1.459 -36.438 -10.07 1 97.75 429 THR B N 1
ATOM 7811 C CA . THR B 1 429 ? -2.389 -35.406 -10.5 1 97.75 429 THR B CA 1
ATOM 7812 C C . THR B 1 429 ? -2.068 -34.938 -11.922 1 97.75 429 THR B C 1
ATOM 7814 O O . THR B 1 429 ? -0.899 -34.781 -12.273 1 97.75 429 THR B O 1
ATOM 7817 N N . ARG B 1 430 ? -3.098 -34.688 -12.727 1 97.38 430 ARG B N 1
ATOM 7818 C CA . ARG B 1 430 ? -2.918 -34.312 -14.125 1 97.38 430 ARG B CA 1
ATOM 7819 C C . ARG B 1 430 ? -3.203 -32.844 -14.344 1 97.38 430 ARG B C 1
ATOM 7821 O O . ARG B 1 430 ? -2.779 -32.25 -15.344 1 97.38 430 ARG B O 1
ATOM 7828 N N . GLY B 1 431 ? -3.916 -32.25 -13.438 1 98 431 GLY B N 1
ATOM 7829 C CA . GLY B 1 431 ? -4.246 -30.828 -13.547 1 98 431 GLY B CA 1
ATOM 7830 C C . GLY B 1 431 ? -4.375 -30.141 -12.203 1 98 431 GLY B C 1
ATOM 7831 O O . GLY B 1 431 ? -4.879 -30.719 -11.242 1 98 431 GLY B O 1
ATOM 7832 N N . PHE B 1 432 ? -3.898 -28.938 -12.07 1 98.62 432 PHE B N 1
ATOM 7833 C CA . PHE B 1 432 ? -3.963 -28.109 -10.867 1 98.62 432 PHE B CA 1
ATOM 7834 C C . PHE B 1 432 ? -4.496 -26.719 -11.195 1 98.62 432 PHE B C 1
ATOM 7836 O O . PHE B 1 432 ? -4.031 -26.078 -12.148 1 98.62 432 PHE B O 1
ATOM 7843 N N . LEU B 1 433 ? -5.48 -26.297 -10.391 1 98.38 433 LEU B N 1
ATOM 7844 C CA . LEU B 1 433 ? -6.109 -25.016 -10.641 1 98.38 433 LEU B CA 1
ATOM 7845 C C . LEU B 1 433 ? -6.035 -24.125 -9.406 1 98.38 433 LEU B C 1
ATOM 7847 O O . LEU B 1 433 ? -6.246 -24.594 -8.281 1 98.38 433 LEU B O 1
ATOM 7851 N N . GLN B 1 434 ? -5.613 -22.906 -9.523 1 98.06 434 GLN B N 1
ATOM 7852 C CA . GLN B 1 434 ? -5.82 -21.844 -8.555 1 98.06 434 GLN B CA 1
ATOM 7853 C C . GLN B 1 434 ? -6.355 -20.578 -9.234 1 98.06 434 GLN B C 1
ATOM 7855 O O . GLN B 1 434 ? -5.84 -20.172 -10.273 1 98.06 434 GLN B O 1
ATOM 7860 N N . TRP B 1 435 ? -7.285 -19.859 -8.703 1 96.94 435 TRP B N 1
ATOM 7861 C CA . TRP B 1 435 ? -8.062 -18.844 -9.398 1 96.94 435 TRP B CA 1
ATOM 7862 C C . TRP B 1 435 ? -7.387 -17.484 -9.297 1 96.94 435 TRP B C 1
ATOM 7864 O O . TRP B 1 435 ? -7.574 -16.625 -10.164 1 96.94 435 TRP B O 1
ATOM 7874 N N . GLY B 1 436 ? -6.641 -17.266 -8.195 1 96.94 436 GLY B N 1
ATOM 7875 C CA . GLY B 1 436 ? -6.172 -15.93 -7.844 1 96.94 436 GLY B CA 1
ATOM 7876 C C . GLY B 1 436 ? -4.738 -15.672 -8.266 1 96.94 436 GLY B C 1
ATOM 7877 O O . GLY B 1 436 ? -3.842 -15.578 -7.422 1 96.94 436 GLY B O 1
ATOM 7878 N N . TYR B 1 437 ? -4.488 -15.422 -9.609 1 98.56 437 TYR B N 1
ATOM 7879 C CA . TYR B 1 437 ? -3.141 -15.094 -10.055 1 98.56 437 TYR B CA 1
ATOM 7880 C C . TYR B 1 437 ? -2.869 -13.602 -9.914 1 98.56 437 TYR B C 1
ATOM 7882 O O . TYR B 1 437 ? -1.811 -13.195 -9.43 1 98.56 437 TYR B O 1
ATOM 7890 N N . ASN B 1 438 ? -3.793 -12.75 -10.398 1 98.56 438 ASN B N 1
ATOM 7891 C CA . ASN B 1 438 ? -3.648 -11.297 -10.383 1 98.56 438 ASN B CA 1
ATOM 7892 C C . ASN B 1 438 ? -4.988 -10.602 -10.172 1 98.56 438 ASN B C 1
ATOM 7894 O O . ASN B 1 438 ? -5.305 -9.633 -10.867 1 98.56 438 ASN B O 1
ATOM 7898 N N . PHE B 1 439 ? -5.84 -11.133 -9.281 1 98.44 439 PHE B N 1
ATOM 7899 C CA . PHE B 1 439 ? -7.113 -10.516 -8.922 1 98.44 439 PHE B CA 1
ATOM 7900 C C . PHE B 1 439 ? -6.906 -9.375 -7.934 1 98.44 439 PHE B C 1
ATOM 7902 O O . PHE B 1 439 ? -6.785 -9.602 -6.73 1 98.44 439 PHE B O 1
ATOM 7909 N N . TYR B 1 440 ? -6.984 -8.133 -8.477 1 98.31 440 TYR B N 1
ATOM 7910 C CA . TYR B 1 440 ? -6.793 -6.949 -7.645 1 98.31 440 TYR B CA 1
ATOM 7911 C C . TYR B 1 440 ? -8.117 -6.242 -7.391 1 98.31 440 TYR B C 1
ATOM 7913 O O . TYR B 1 440 ? -8.164 -5.012 -7.312 1 98.31 440 TYR B O 1
ATOM 7921 N N . ASN B 1 441 ? -9.219 -6.98 -7.379 1 97.44 441 ASN B N 1
ATOM 7922 C CA . ASN B 1 441 ? -10.547 -6.473 -7.059 1 97.44 441 ASN B CA 1
ATOM 7923 C C . ASN B 1 441 ? -10.922 -6.75 -5.609 1 97.44 441 ASN B C 1
ATOM 7925 O O . ASN B 1 441 ? -10.305 -7.594 -4.953 1 97.44 441 ASN B O 1
ATOM 7929 N N . MET B 1 442 ? -11.844 -6.016 -5.152 1 95.81 442 MET B N 1
ATOM 7930 C CA . MET B 1 442 ? -12.547 -6.434 -3.943 1 95.81 442 MET B CA 1
ATOM 7931 C C . MET B 1 442 ? -13.406 -7.668 -4.211 1 95.81 442 MET B C 1
ATOM 7933 O O . MET B 1 442 ? -13.836 -7.895 -5.348 1 95.81 442 MET B O 1
ATOM 7937 N N . GLN B 1 443 ? -13.633 -8.453 -3.186 1 95.94 443 GLN B N 1
ATOM 7938 C CA . GLN B 1 443 ? -14.516 -9.602 -3.318 1 95.94 443 GLN B CA 1
ATOM 7939 C C . GLN B 1 443 ? -15.797 -9.234 -4.066 1 95.94 443 GLN B C 1
ATOM 7941 O O . GLN B 1 443 ? -16.391 -8.18 -3.824 1 95.94 443 GLN B O 1
ATOM 7946 N N . LEU B 1 444 ? -16.219 -10.078 -5.062 1 95 444 LEU B N 1
ATOM 7947 C CA . LEU B 1 444 ? -17.406 -9.945 -5.902 1 95 444 LEU B CA 1
ATOM 7948 C C . LEU B 1 444 ? -17.25 -8.773 -6.867 1 95 444 LEU B C 1
ATOM 7950 O O . LEU B 1 444 ? -18.234 -8.273 -7.402 1 95 444 LEU B O 1
ATOM 7954 N N . SER B 1 445 ? -16 -8.289 -6.992 1 95.81 445 SER B N 1
ATOM 7955 C CA . SER B 1 445 ? -15.625 -7.227 -7.922 1 95.81 445 SER B CA 1
ATOM 7956 C C . SER B 1 445 ? -16.453 -5.965 -7.672 1 95.81 445 SER B C 1
ATOM 7958 O O . SER B 1 445 ? -16.906 -5.32 -8.617 1 95.81 445 SER B O 1
ATOM 7960 N N . THR B 1 446 ? -16.641 -5.641 -6.418 1 93.62 446 THR B N 1
ATOM 7961 C CA . THR B 1 446 ? -17.422 -4.465 -6.055 1 93.62 446 THR B CA 1
ATOM 7962 C C . THR B 1 446 ? -16.562 -3.201 -6.129 1 93.62 446 THR B C 1
ATOM 7964 O O . THR B 1 446 ? -17.078 -2.094 -5.926 1 93.62 446 THR B O 1
ATOM 7967 N N . GLY B 1 447 ? -15.375 -3.357 -6.422 1 93.44 447 GLY B N 1
ATOM 7968 C CA . GLY B 1 447 ? -14.375 -2.312 -6.566 1 93.44 447 GLY B CA 1
ATOM 7969 C C . GLY B 1 447 ? -12.969 -2.854 -6.746 1 93.44 447 GLY B C 1
ATOM 7970 O O . GLY B 1 447 ? -12.781 -4.051 -6.98 1 93.44 447 GLY B O 1
ATOM 7971 N N . TYR B 1 448 ? -11.984 -2.02 -6.766 1 94.56 448 TYR B N 1
ATOM 7972 C CA . TYR B 1 448 ? -10.594 -2.422 -6.922 1 94.56 448 TYR B CA 1
ATOM 7973 C C . TYR B 1 448 ? -9.789 -2.092 -5.672 1 94.56 448 TYR B C 1
ATOM 7975 O O . TYR B 1 448 ? -10.227 -1.305 -4.828 1 94.56 448 TYR B O 1
ATOM 7983 N N . VAL B 1 449 ? -8.711 -2.709 -5.469 1 94.94 449 VAL B N 1
ATOM 7984 C CA . VAL B 1 449 ? -7.848 -2.482 -4.312 1 94.94 449 VAL B CA 1
ATOM 7985 C C . VAL B 1 449 ? -6.422 -2.193 -4.777 1 94.94 449 VAL B C 1
ATOM 7987 O O . VAL B 1 449 ? -6.082 -2.43 -5.938 1 94.94 449 VAL B O 1
ATOM 7990 N N . ASP B 1 450 ? -5.652 -1.584 -3.885 1 94.94 450 ASP B N 1
ATOM 7991 C CA . ASP B 1 450 ? -4.199 -1.558 -4.012 1 94.94 450 ASP B CA 1
ATOM 7992 C C . ASP B 1 450 ? -3.57 -2.811 -3.402 1 94.94 450 ASP B C 1
ATOM 7994 O O . ASP B 1 450 ? -3.537 -2.961 -2.178 1 94.94 450 ASP B O 1
ATOM 7998 N N . PRO B 1 451 ? -3.014 -3.641 -4.223 1 97 451 PRO B N 1
ATOM 7999 C CA . PRO B 1 451 ? -2.584 -4.941 -3.701 1 97 451 PRO B CA 1
ATOM 8000 C C . PRO B 1 451 ? -1.413 -4.828 -2.729 1 97 451 PRO B C 1
ATOM 8002 O O . PRO B 1 451 ? -1.171 -5.746 -1.939 1 97 451 PRO B O 1
ATOM 8005 N N . PHE B 1 452 ? -0.621 -3.705 -2.756 1 97.5 452 PHE B N 1
ATOM 8006 C CA . PHE B 1 452 ? 0.506 -3.529 -1.847 1 97.5 452 PHE B CA 1
ATOM 8007 C C . PHE B 1 452 ? 0.021 -3.215 -0.437 1 97.5 452 PHE B C 1
ATOM 8009 O O . PHE B 1 452 ? 0.732 -3.461 0.54 1 97.5 452 PHE B O 1
ATOM 8016 N N . TRP B 1 453 ? -1.201 -2.684 -0.365 1 96.81 453 TRP B N 1
ATOM 8017 C CA . TRP B 1 453 ? -1.78 -2.223 0.893 1 96.81 453 TRP B CA 1
ATOM 8018 C C . TRP B 1 453 ? -2.943 -3.113 1.314 1 96.81 453 TRP B C 1
ATOM 8020 O O . TRP B 1 453 ? -3.096 -3.428 2.498 1 96.81 453 TRP B O 1
ATOM 8030 N N . GLU B 1 454 ? -3.797 -3.523 0.373 1 96 454 GLU B N 1
ATOM 8031 C CA . GLU B 1 454 ? -4.945 -4.398 0.587 1 96 454 GLU B CA 1
ATOM 8032 C C . GLU B 1 454 ? -4.816 -5.684 -0.227 1 96 454 GLU B C 1
ATOM 8034 O O . GLU B 1 454 ? -5.215 -5.727 -1.394 1 96 454 GLU B O 1
ATOM 8039 N N . ASN B 1 455 ? -4.402 -6.727 0.465 1 97.56 455 ASN B N 1
ATOM 8040 C CA . ASN B 1 455 ? -4.078 -7.938 -0.282 1 97.56 455 ASN B CA 1
ATOM 8041 C C . ASN B 1 455 ? -5.059 -9.07 0.029 1 97.56 455 ASN B C 1
ATOM 8043 O O . ASN B 1 455 ? -4.746 -10.242 -0.18 1 97.56 455 ASN B O 1
ATOM 8047 N N . ASP B 1 456 ? -6.242 -8.734 0.576 1 97.19 456 ASP B N 1
ATOM 8048 C CA . ASP B 1 456 ? -7.262 -9.719 0.93 1 97.19 456 ASP B CA 1
ATOM 8049 C C . ASP B 1 456 ? -8.594 -9.383 0.265 1 97.19 456 ASP B C 1
ATOM 8051 O O . ASP B 1 456 ? -9.656 -9.719 0.791 1 97.19 456 ASP B O 1
ATOM 8055 N N . ALA B 1 457 ? -8.555 -8.594 -0.861 1 96.94 457 ALA B N 1
ATOM 8056 C CA . ALA B 1 457 ? -9.727 -8.234 -1.646 1 96.94 457 ALA B CA 1
ATOM 8057 C C . ALA B 1 457 ? -10.719 -7.422 -0.813 1 96.94 457 ALA B C 1
ATOM 8059 O O . ALA B 1 457 ? -11.922 -7.684 -0.836 1 96.94 457 ALA B O 1
ATOM 8060 N N . GLY B 1 458 ? -10.211 -6.492 -0.088 1 93.62 458 GLY B N 1
ATOM 8061 C CA . GLY B 1 458 ? -11.031 -5.582 0.702 1 93.62 458 GLY B CA 1
ATOM 8062 C C . GLY B 1 458 ? -11.578 -6.219 1.964 1 93.62 458 GLY B C 1
ATOM 8063 O O . GLY B 1 458 ? -12.664 -5.852 2.426 1 93.62 458 GLY B O 1
ATOM 8064 N N . GLY B 1 459 ? -10.922 -7.27 2.436 1 92.12 459 GLY B N 1
ATOM 8065 C CA . GLY B 1 459 ? -11.359 -7.953 3.643 1 92.12 459 GLY B CA 1
ATOM 8066 C C . GLY B 1 459 ? -12.219 -9.172 3.361 1 92.12 459 GLY B C 1
ATOM 8067 O O . GLY B 1 459 ? -12.672 -9.844 4.289 1 92.12 459 GLY B O 1
ATOM 8068 N N . GLY B 1 460 ? -12.391 -9.547 2.129 1 93.25 460 GLY B N 1
ATOM 8069 C CA . GLY B 1 460 ? -13.312 -10.617 1.78 1 93.25 460 GLY B CA 1
ATOM 8070 C C . GLY B 1 460 ? -12.641 -11.977 1.706 1 93.25 460 GLY B C 1
ATOM 8071 O O . GLY B 1 460 ? -13.312 -13.008 1.83 1 93.25 460 GLY B O 1
ATOM 8072 N N . PHE B 1 461 ? -11.336 -12 1.503 1 97.06 461 PHE B N 1
ATOM 8073 C CA . PHE B 1 461 ? -10.594 -13.25 1.372 1 97.06 461 PHE B CA 1
ATOM 8074 C C . PHE B 1 461 ? -9.398 -13.266 2.316 1 97.06 461 PHE B C 1
ATOM 8076 O O . PHE B 1 461 ? -9.164 -12.305 3.053 1 97.06 461 PHE B O 1
ATOM 8083 N N . ILE B 1 462 ? -8.758 -14.391 2.43 1 97.75 462 ILE B N 1
ATOM 8084 C CA . ILE B 1 462 ? -7.5 -14.5 3.17 1 97.75 462 ILE B CA 1
ATOM 8085 C C . ILE B 1 462 ? -6.383 -13.797 2.4 1 97.75 462 ILE B C 1
ATOM 8087 O O . ILE B 1 462 ? -6.312 -13.891 1.173 1 97.75 462 ILE B O 1
ATOM 8091 N N . SER B 1 463 ? -5.508 -13.062 3.127 1 98.38 463 SER B N 1
ATOM 8092 C CA . SER B 1 463 ? -4.414 -12.328 2.498 1 98.38 463 SER B CA 1
ATOM 8093 C C . SER B 1 463 ? -3.547 -13.25 1.646 1 98.38 463 SER B C 1
ATOM 8095 O O . SER B 1 463 ? -3.018 -14.25 2.145 1 98.38 463 SER B O 1
ATOM 8097 N N . GLY B 1 464 ? -3.469 -12.938 0.354 1 98.5 464 GLY B N 1
ATOM 8098 C CA . GLY B 1 464 ? -2.633 -13.719 -0.54 1 98.5 464 GLY B CA 1
ATOM 8099 C C . GLY B 1 464 ? -3.428 -14.664 -1.424 1 98.5 464 GLY B C 1
ATOM 8100 O O . GLY B 1 464 ? -2.904 -15.188 -2.41 1 98.5 464 GLY B O 1
ATOM 8101 N N . ASP B 1 465 ? -4.699 -14.883 -1.144 1 98.31 465 ASP B N 1
ATOM 8102 C CA . ASP B 1 465 ? -5.547 -15.75 -1.955 1 98.31 465 ASP B CA 1
ATOM 8103 C C . ASP B 1 465 ? -5.777 -15.148 -3.342 1 98.31 465 ASP B C 1
ATOM 8105 O O . ASP B 1 465 ? -5.695 -15.859 -4.348 1 98.31 465 ASP B O 1
ATOM 8109 N N . PRO B 1 466 ? -6.039 -13.836 -3.42 1 98.19 466 PRO B N 1
ATOM 8110 C CA . PRO B 1 466 ? -6.539 -13.273 -4.676 1 98.19 466 PRO B CA 1
ATOM 8111 C C . PRO B 1 466 ? -5.441 -13.086 -5.723 1 98.19 466 PRO B C 1
ATOM 8113 O O . PRO B 1 466 ? -5.734 -12.867 -6.898 1 98.19 466 PRO B O 1
ATOM 8116 N N . PHE B 1 467 ? -4.184 -13.125 -5.297 1 98.69 467 PHE B N 1
ATOM 8117 C CA . PHE B 1 467 ? -3.111 -12.914 -6.262 1 98.69 467 PHE B CA 1
ATOM 8118 C C . PHE B 1 467 ? -1.782 -13.422 -5.715 1 98.69 467 PHE B C 1
ATOM 8120 O O . 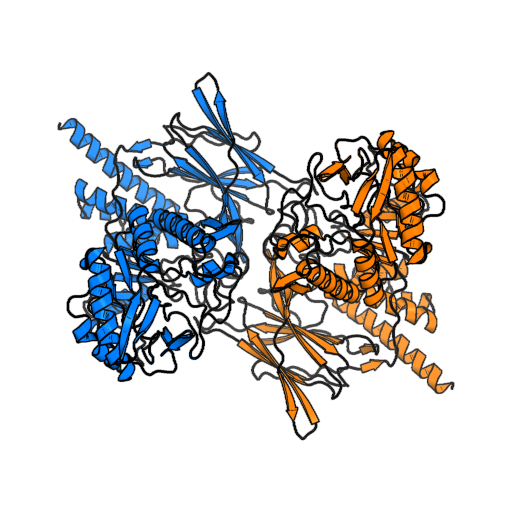PHE B 1 467 ? -1.64 -13.617 -4.504 1 98.69 467 PHE B O 1
ATOM 8127 N N . ILE B 1 468 ? -0.776 -13.602 -6.594 1 98.75 468 ILE B N 1
ATOM 8128 C CA . ILE B 1 468 ? 0.526 -14.102 -6.168 1 98.75 468 ILE B CA 1
ATOM 8129 C C . ILE B 1 468 ? 1.632 -13.234 -6.77 1 98.75 468 ILE B C 1
ATOM 8131 O O . ILE B 1 468 ? 2.811 -13.422 -6.461 1 98.75 468 ILE B O 1
ATOM 8135 N N . VAL B 1 469 ? 1.285 -12.227 -7.672 1 98.81 469 VAL B N 1
ATOM 8136 C CA . VAL B 1 469 ? 2.207 -11.234 -8.219 1 98.81 469 VAL B CA 1
ATOM 8137 C C . VAL B 1 469 ? 1.673 -9.828 -7.953 1 98.81 469 VAL B C 1
ATOM 8139 O O . VAL B 1 469 ? 0.487 -9.656 -7.664 1 98.81 469 VAL B O 1
ATOM 8142 N N . TYR B 1 470 ? 2.568 -8.82 -7.969 1 98.62 470 TYR B N 1
ATOM 8143 C CA . TYR B 1 470 ? 2.225 -7.43 -7.695 1 98.62 470 TYR B CA 1
ATOM 8144 C C . TYR B 1 470 ? 2.457 -6.559 -8.922 1 98.62 470 TYR B C 1
ATOM 8146 O O . TYR B 1 470 ? 3.406 -6.781 -9.68 1 98.62 470 TYR B O 1
ATOM 8154 N N . PRO B 1 471 ? 1.586 -5.617 -9.164 1 97.81 471 PRO B N 1
ATOM 8155 C CA . PRO B 1 471 ? 1.779 -4.676 -10.266 1 97.81 471 PRO B CA 1
ATOM 8156 C C . PRO B 1 471 ? 2.824 -3.607 -9.961 1 97.81 471 PRO B C 1
ATOM 8158 O O . PRO B 1 471 ? 2.492 -2.555 -9.406 1 97.81 471 PRO B O 1
ATOM 8161 N N . GLY B 1 472 ? 4.062 -3.828 -10.336 1 95.44 472 GLY B N 1
ATOM 8162 C CA . GLY B 1 472 ? 5.133 -2.863 -10.133 1 95.44 472 GLY B CA 1
ATOM 8163 C C . GLY B 1 472 ? 4.984 -1.621 -10.992 1 95.44 472 GLY B C 1
ATOM 8164 O O . GLY B 1 472 ? 4.055 -1.519 -11.789 1 95.44 472 GLY B O 1
ATOM 8165 N N . PRO B 1 473 ? 5.871 -0.66 -10.867 1 91.75 473 PRO B N 1
ATOM 8166 C CA . PRO B 1 473 ? 5.805 0.583 -11.641 1 91.75 473 PRO B CA 1
ATOM 8167 C C . PRO B 1 473 ? 6.035 0.361 -13.133 1 91.75 473 PRO B C 1
ATOM 8169 O O . PRO B 1 473 ? 6.75 -0.568 -13.516 1 91.75 473 PRO B O 1
ATOM 8172 N N . GLU B 1 474 ? 5.395 1.165 -13.953 1 90.12 474 GLU B N 1
ATOM 8173 C CA . GLU B 1 474 ? 5.598 1.219 -15.398 1 90.12 474 GLU B CA 1
ATOM 8174 C C . GLU B 1 474 ? 5.305 -0.131 -16.047 1 90.12 474 GLU B C 1
ATOM 8176 O O . GLU B 1 474 ? 6.023 -0.56 -16.953 1 90.12 474 GLU B O 1
ATOM 8181 N N . GLY B 1 475 ? 4.383 -0.836 -15.477 1 93.5 475 GLY B N 1
ATOM 8182 C CA . GLY B 1 475 ? 3.922 -2.074 -16.078 1 93.5 475 GLY B CA 1
ATOM 8183 C C . GLY B 1 475 ? 4.773 -3.273 -15.711 1 93.5 475 GLY B C 1
ATOM 8184 O O . GLY B 1 475 ? 4.52 -4.391 -16.172 1 93.5 475 GLY B O 1
ATOM 8185 N N . GLN B 1 476 ? 5.734 -3.125 -14.828 1 95.81 476 GLN B N 1
ATOM 8186 C CA . GLN B 1 476 ? 6.555 -4.238 -14.359 1 95.81 476 GLN B CA 1
ATOM 8187 C C . GLN B 1 476 ? 5.75 -5.176 -13.461 1 95.81 476 GLN B C 1
ATOM 8189 O O . GLN B 1 476 ? 4.691 -4.797 -12.953 1 95.81 476 GLN B O 1
ATOM 8194 N N . VAL B 1 477 ? 6.23 -6.363 -13.438 1 98.38 477 VAL B N 1
ATOM 8195 C CA . VAL B 1 477 ? 5.664 -7.332 -12.508 1 98.38 477 VAL B CA 1
ATOM 8196 C C . VAL B 1 477 ? 6.66 -7.605 -11.375 1 98.38 477 VAL B C 1
ATOM 8198 O O . VAL B 1 477 ? 7.812 -7.965 -11.633 1 98.38 477 VAL B O 1
ATOM 8201 N N . TRP B 1 478 ? 6.297 -7.309 -10.164 1 98.62 478 TRP B N 1
ATOM 8202 C CA . TRP B 1 478 ? 7.055 -7.766 -9.008 1 98.62 478 TRP B CA 1
ATOM 8203 C C . TRP B 1 478 ? 6.488 -9.078 -8.469 1 98.62 478 TRP B C 1
ATOM 8205 O O . TRP B 1 478 ? 5.344 -9.125 -8.016 1 98.62 478 TRP B O 1
ATOM 8215 N N . GLU B 1 479 ? 7.273 -10.062 -8.586 1 98.75 479 GLU B N 1
ATOM 8216 C CA . GLU B 1 479 ? 6.848 -11.375 -8.102 1 98.75 479 GLU B CA 1
ATOM 8217 C C . GLU B 1 479 ? 6.891 -11.438 -6.574 1 98.75 479 GLU B C 1
ATOM 8219 O O . GLU B 1 479 ? 7.434 -10.539 -5.926 1 98.75 479 GLU B O 1
ATOM 8224 N N . SER B 1 480 ? 6.215 -12.383 -5.961 1 98.75 480 SER B N 1
ATOM 8225 C CA . SER B 1 480 ? 6.215 -12.57 -4.516 1 98.75 480 SER B CA 1
ATOM 8226 C C . SER B 1 480 ? 7.148 -13.703 -4.102 1 98.75 480 SER B C 1
ATOM 8228 O O . SER B 1 480 ? 7.543 -14.523 -4.934 1 98.75 480 SER B O 1
ATOM 8230 N N . ILE B 1 481 ? 7.465 -13.727 -2.869 1 98.56 481 ILE B N 1
ATOM 8231 C CA . ILE B 1 481 ? 8.164 -14.867 -2.283 1 98.56 481 ILE B CA 1
ATOM 8232 C C . ILE B 1 481 ? 7.348 -16.141 -2.496 1 98.56 481 ILE B C 1
ATOM 8234 O O . ILE B 1 481 ? 7.906 -17.203 -2.771 1 98.56 481 ILE B O 1
ATOM 8238 N N . ARG B 1 482 ? 6.047 -16.047 -2.426 1 98.81 482 ARG B N 1
ATOM 8239 C CA . ARG B 1 482 ? 5.16 -17.188 -2.652 1 98.81 482 ARG B CA 1
ATOM 8240 C C . ARG B 1 482 ? 5.273 -17.688 -4.086 1 98.81 482 ARG B C 1
ATOM 8242 O O . ARG B 1 482 ? 5.258 -18.906 -4.328 1 98.81 482 ARG B O 1
ATOM 8249 N N . HIS B 1 483 ? 5.387 -16.688 -5.012 1 98.81 483 HIS B N 1
ATOM 8250 C CA . HIS B 1 483 ? 5.598 -17.031 -6.41 1 98.81 483 HIS B CA 1
ATOM 8251 C C . HIS B 1 483 ? 6.805 -17.953 -6.57 1 98.81 483 HIS B C 1
ATOM 8253 O O . HIS B 1 483 ? 6.73 -18.969 -7.262 1 98.81 483 HIS B O 1
ATOM 8259 N N . ARG B 1 484 ? 7.895 -17.656 -5.883 1 98.06 484 ARG B N 1
ATOM 8260 C CA . ARG B 1 484 ? 9.109 -18.453 -5.926 1 98.06 484 ARG B CA 1
ATOM 8261 C C . ARG B 1 484 ? 8.883 -19.828 -5.285 1 98.06 484 ARG B C 1
ATOM 8263 O O . ARG B 1 484 ? 9.289 -20.844 -5.84 1 98.06 484 ARG B O 1
ATOM 8270 N N . MET B 1 485 ? 8.227 -19.812 -4.211 1 98.5 485 MET B N 1
ATOM 8271 C CA . MET B 1 485 ? 8.117 -21.047 -3.422 1 98.5 485 MET B CA 1
ATOM 8272 C C . MET B 1 485 ? 7.117 -22 -4.047 1 98.5 485 MET B C 1
ATOM 8274 O O . MET B 1 485 ? 7.352 -23.219 -4.082 1 98.5 485 MET B O 1
ATOM 8278 N N . VAL B 1 486 ? 5.988 -21.484 -4.547 1 98.75 486 VAL B N 1
ATOM 8279 C CA . VAL B 1 486 ? 5.039 -22.328 -5.27 1 98.75 486 VAL B CA 1
ATOM 8280 C C . VAL B 1 486 ? 5.672 -22.828 -6.566 1 98.75 486 VAL B C 1
ATOM 8282 O O . VAL B 1 486 ? 5.543 -24 -6.914 1 98.75 486 VAL B O 1
ATOM 8285 N N . GLY B 1 487 ? 6.344 -21.891 -7.285 1 98.38 487 GLY B N 1
ATOM 8286 C CA . GLY B 1 487 ? 7.07 -22.297 -8.477 1 98.38 487 GLY B CA 1
ATOM 8287 C C . GLY B 1 487 ? 8.078 -23.406 -8.211 1 98.38 487 GLY B C 1
ATOM 8288 O O . GLY B 1 487 ? 8.203 -24.328 -9.016 1 98.38 487 GLY B O 1
ATOM 8289 N N . ALA B 1 488 ? 8.773 -23.328 -7.121 1 97.5 488 ALA B N 1
ATOM 8290 C CA . ALA B 1 488 ? 9.727 -24.359 -6.73 1 97.5 488 ALA B CA 1
ATOM 8291 C C . ALA B 1 488 ? 9.016 -25.688 -6.484 1 97.5 488 ALA B C 1
ATOM 8293 O O . ALA B 1 488 ? 9.578 -26.75 -6.758 1 97.5 488 ALA B O 1
ATOM 8294 N N . GLY B 1 489 ? 7.809 -25.594 -5.941 1 98.44 489 GLY B N 1
ATOM 8295 C CA . GLY B 1 489 ? 7.023 -26.812 -5.805 1 98.44 489 GLY B CA 1
ATOM 8296 C C . GLY B 1 489 ? 6.77 -27.5 -7.125 1 98.44 489 GLY B C 1
ATOM 8297 O O . GLY B 1 489 ? 6.945 -28.719 -7.238 1 98.44 489 GLY B O 1
ATOM 8298 N N . PHE B 1 490 ? 6.434 -26.766 -8.102 1 98.75 490 PHE B N 1
ATOM 8299 C CA . PHE B 1 490 ? 6.172 -27.359 -9.414 1 98.75 490 PHE B CA 1
ATOM 8300 C C . PHE B 1 490 ? 7.469 -27.828 -10.062 1 98.75 490 PHE B C 1
ATOM 8302 O O . PHE B 1 490 ? 7.477 -28.812 -10.805 1 98.75 490 PHE B O 1
ATOM 8309 N N . GLN B 1 491 ? 8.539 -27.125 -9.773 1 98.06 491 GLN B N 1
ATOM 8310 C CA . GLN B 1 491 ? 9.844 -27.625 -10.195 1 98.06 491 GLN B CA 1
ATOM 8311 C C . GLN B 1 491 ? 10.148 -28.969 -9.547 1 98.06 491 GLN B C 1
ATOM 8313 O O . GLN B 1 491 ? 10.703 -29.875 -10.188 1 98.06 491 GLN B O 1
ATOM 8318 N N . ASP B 1 492 ? 9.844 -29.094 -8.25 1 98.38 492 ASP B N 1
ATOM 8319 C CA . ASP B 1 492 ? 10.016 -30.375 -7.562 1 98.38 492 ASP B CA 1
ATOM 8320 C C . ASP B 1 492 ? 9.211 -31.469 -8.242 1 98.38 492 ASP B C 1
ATOM 8322 O O . ASP B 1 492 ? 9.68 -32.594 -8.367 1 98.38 492 ASP B O 1
ATOM 8326 N N . LEU B 1 493 ? 7.996 -31.156 -8.648 1 98.88 493 LEU B N 1
ATOM 8327 C CA . LEU B 1 493 ? 7.168 -32.094 -9.383 1 98.88 493 LEU B CA 1
ATOM 8328 C C . LEU B 1 493 ? 7.879 -32.594 -10.648 1 98.88 493 LEU B C 1
ATOM 8330 O O . LEU B 1 493 ? 7.938 -33.781 -10.914 1 98.88 493 LEU B O 1
ATOM 8334 N N . ALA B 1 494 ? 8.406 -31.656 -11.398 1 98.69 494 ALA B N 1
ATOM 8335 C CA . ALA B 1 494 ? 9.117 -31.984 -12.625 1 98.69 494 ALA B CA 1
ATOM 8336 C C . ALA B 1 494 ? 10.305 -32.906 -12.344 1 98.69 494 ALA B C 1
ATOM 8338 O O . ALA B 1 494 ? 10.555 -33.844 -13.094 1 98.69 494 ALA B O 1
ATOM 8339 N N . VAL B 1 495 ? 11.023 -32.594 -11.289 1 98.62 495 VAL B N 1
ATOM 8340 C CA . VAL B 1 495 ? 12.211 -33.375 -10.945 1 98.62 495 VAL B CA 1
ATOM 8341 C C . VAL B 1 495 ? 11.797 -34.781 -10.516 1 98.62 495 VAL B C 1
ATOM 8343 O O . VAL B 1 495 ? 12.461 -35.75 -10.859 1 98.62 495 VAL B O 1
ATOM 8346 N N . CYS B 1 496 ? 10.742 -34.938 -9.742 1 98.88 496 CYS B N 1
ATOM 8347 C CA . CYS B 1 496 ? 10.227 -36.25 -9.367 1 98.88 496 CYS B CA 1
ATOM 8348 C C . CYS B 1 496 ? 9.875 -37.062 -10.602 1 98.88 496 CYS B C 1
ATOM 8350 O O . CYS B 1 496 ? 10.211 -38.25 -10.688 1 98.88 496 CYS B O 1
ATOM 8352 N N . GLN B 1 497 ? 9.188 -36.438 -11.547 1 98.81 497 GLN B N 1
ATOM 8353 C CA . GLN B 1 497 ? 8.766 -37.094 -12.773 1 98.81 497 GLN B CA 1
ATOM 8354 C C . GLN B 1 497 ? 9.969 -37.562 -13.594 1 98.81 497 GLN B C 1
ATOM 8356 O O . GLN B 1 497 ? 9.961 -38.656 -14.172 1 98.81 497 GLN B O 1
ATOM 8361 N N . TYR B 1 498 ? 10.961 -36.719 -13.648 1 98.62 498 TYR B N 1
ATOM 8362 C CA . TYR B 1 498 ? 12.195 -37.062 -14.336 1 98.62 498 TYR B CA 1
ATOM 8363 C C . TYR B 1 498 ? 12.898 -38.219 -13.633 1 98.62 498 TYR B C 1
ATOM 8365 O O . TYR B 1 498 ? 13.328 -39.188 -14.281 1 98.62 498 TYR B O 1
ATOM 8373 N N . ALA B 1 499 ? 13.055 -38.156 -12.297 1 98.69 499 ALA B N 1
ATOM 8374 C CA . ALA B 1 499 ? 13.719 -39.156 -11.5 1 98.69 499 ALA B CA 1
ATOM 8375 C C . ALA B 1 499 ? 13.016 -40.531 -11.633 1 98.69 499 ALA B C 1
ATOM 8377 O O . ALA B 1 499 ? 13.656 -41.562 -11.609 1 98.69 499 ALA B O 1
ATOM 8378 N N . GLU B 1 500 ? 11.719 -40.469 -11.703 1 98.75 500 GLU B N 1
ATOM 8379 C CA . GLU B 1 500 ? 10.945 -41.688 -11.852 1 98.75 500 GLU B CA 1
ATOM 8380 C C . GLU B 1 500 ? 11.375 -42.469 -13.086 1 98.75 500 GLU B C 1
ATOM 8382 O O . GLU B 1 500 ? 11.422 -43.719 -13.062 1 98.75 500 GLU B O 1
ATOM 8387 N N . LYS B 1 501 ? 11.633 -41.781 -14.172 1 97.88 501 LYS B N 1
ATOM 8388 C CA . LYS B 1 501 ? 12.078 -42.438 -15.406 1 97.88 501 LYS B CA 1
ATOM 8389 C C . LYS B 1 501 ? 13.438 -43.094 -15.219 1 97.88 501 LYS B C 1
ATOM 8391 O O . LYS B 1 501 ? 13.781 -44.031 -15.945 1 97.88 501 LYS B O 1
ATOM 8396 N N . LEU B 1 502 ? 14.203 -42.625 -14.297 1 97.69 502 LEU B N 1
ATOM 8397 C CA . LEU B 1 502 ? 15.562 -43.094 -14.102 1 97.69 502 LEU B CA 1
ATOM 8398 C C . LEU B 1 502 ? 15.602 -44.219 -13.062 1 97.69 502 LEU B C 1
ATOM 8400 O O . LEU B 1 502 ? 16.25 -45.25 -13.273 1 97.69 502 LEU B O 1
ATOM 8404 N N . ILE B 1 503 ? 14.898 -44 -11.898 1 97.94 503 ILE B N 1
ATOM 8405 C CA . ILE B 1 503 ? 15.133 -44.906 -10.781 1 97.94 503 ILE B CA 1
ATOM 8406 C C . ILE B 1 503 ? 13.82 -45.594 -10.383 1 97.94 503 ILE B C 1
ATOM 8408 O O . ILE B 1 503 ? 13.797 -46.406 -9.461 1 97.94 503 ILE B O 1
ATOM 8412 N N . GLY B 1 504 ? 12.734 -45.312 -11 1 98.19 504 GLY B N 1
ATOM 8413 C CA . GLY B 1 504 ? 11.445 -45.906 -10.703 1 98.19 504 GLY B CA 1
ATOM 8414 C C . GLY B 1 504 ? 10.664 -45.125 -9.656 1 98.19 504 GLY B C 1
ATOM 8415 O O . GLY B 1 504 ? 11.242 -44.469 -8.797 1 98.19 504 GLY B O 1
ATOM 8416 N N . ARG B 1 505 ? 9.359 -45.312 -9.633 1 98.38 505 ARG B N 1
ATOM 8417 C CA . ARG B 1 505 ? 8.438 -44.562 -8.773 1 98.38 505 ARG B CA 1
ATOM 8418 C C . ARG B 1 505 ? 8.664 -44.906 -7.309 1 98.38 505 ARG B C 1
ATOM 8420 O O . ARG B 1 505 ? 8.68 -44.031 -6.453 1 98.38 505 ARG B O 1
ATOM 8427 N N . ASP B 1 506 ? 8.852 -46.156 -6.977 1 98.25 506 ASP B N 1
ATOM 8428 C CA . ASP B 1 506 ? 9.008 -46.594 -5.59 1 98.25 506 ASP B CA 1
ATOM 8429 C C . ASP B 1 506 ? 10.234 -45.938 -4.953 1 98.25 506 ASP B C 1
ATOM 8431 O O . ASP B 1 506 ? 10.188 -45.5 -3.805 1 98.25 506 ASP B O 1
ATOM 8435 N N . ALA B 1 507 ? 11.266 -45.875 -5.723 1 98.38 507 ALA B N 1
ATOM 8436 C CA . ALA B 1 507 ? 12.5 -45.25 -5.227 1 98.38 507 ALA B CA 1
ATOM 8437 C C . ALA B 1 507 ? 12.305 -43.781 -4.965 1 98.38 507 ALA B C 1
ATOM 8439 O O . ALA B 1 507 ? 12.82 -43.25 -3.977 1 98.38 507 ALA B O 1
ATOM 8440 N N . VAL B 1 508 ? 11.602 -43.094 -5.895 1 98.81 508 VAL B N 1
ATOM 8441 C CA . VAL B 1 508 ? 11.328 -41.656 -5.723 1 98.81 508 VAL B CA 1
ATOM 8442 C C . VAL B 1 508 ? 10.5 -41.438 -4.465 1 98.81 508 VAL B C 1
ATOM 8444 O O . VAL B 1 508 ? 10.812 -40.562 -3.643 1 98.81 508 VAL B O 1
ATOM 8447 N N . LEU B 1 509 ? 9.438 -42.25 -4.238 1 98.75 509 LEU B N 1
ATOM 8448 C CA . LEU B 1 509 ? 8.555 -42.094 -3.088 1 98.75 509 LEU B CA 1
ATOM 8449 C C . LEU B 1 509 ? 9.297 -42.375 -1.788 1 98.75 509 LEU B C 1
ATOM 8451 O O . LEU B 1 509 ? 9.016 -41.781 -0.759 1 98.75 509 LEU B O 1
ATOM 8455 N N . ASP B 1 510 ? 10.219 -43.281 -1.809 1 98.44 510 ASP B N 1
ATOM 8456 C CA . ASP B 1 510 ? 11.031 -43.594 -0.629 1 98.44 510 ASP B CA 1
ATOM 8457 C C . ASP B 1 510 ? 11.844 -42.375 -0.199 1 98.44 510 ASP B C 1
ATOM 8459 O O . ASP B 1 510 ? 12.148 -42.188 0.983 1 98.44 510 ASP B O 1
ATOM 8463 N N . ILE B 1 511 ? 12.156 -41.531 -1.154 1 98.44 511 ILE B N 1
ATOM 8464 C CA . ILE B 1 511 ? 12.984 -40.375 -0.878 1 98.44 511 ILE B CA 1
ATOM 8465 C C . ILE B 1 511 ? 12.102 -39.219 -0.406 1 98.44 511 ILE B C 1
ATOM 8467 O O . ILE B 1 511 ? 12.352 -38.625 0.644 1 98.44 511 ILE B O 1
ATOM 8471 N N . ILE B 1 512 ? 10.992 -38.938 -1.153 1 98.44 512 ILE B N 1
ATOM 8472 C CA . ILE B 1 512 ? 10.227 -37.719 -0.896 1 98.44 512 ILE B CA 1
ATOM 8473 C C . ILE B 1 512 ? 9.156 -37.969 0.157 1 98.44 512 ILE B C 1
ATOM 8475 O O . ILE B 1 512 ? 8.609 -37.062 0.75 1 98.44 512 ILE B O 1
ATOM 8479 N N . ASP B 1 513 ? 8.82 -39.25 0.396 1 98.38 513 ASP B N 1
ATOM 8480 C CA . ASP B 1 513 ? 7.777 -39.656 1.33 1 98.38 513 ASP B CA 1
ATOM 8481 C C . ASP B 1 513 ? 8.18 -40.906 2.086 1 98.38 513 ASP B C 1
ATOM 8483 O O . ASP B 1 513 ? 7.449 -41.906 2.072 1 98.38 513 ASP B O 1
ATOM 8487 N N . PRO B 1 514 ? 9.242 -40.75 2.85 1 97.81 514 PRO B N 1
ATOM 8488 C CA . PRO B 1 514 ? 9.742 -41.969 3.52 1 97.81 514 PRO B CA 1
ATOM 8489 C C . PRO B 1 514 ? 8.75 -42.531 4.527 1 97.81 514 PRO B C 1
ATOM 8491 O O . PRO B 1 514 ? 8.734 -43.75 4.766 1 97.81 514 PRO B O 1
ATOM 8494 N N . ASP B 1 515 ? 7.945 -41.75 5.062 1 97.12 515 ASP B N 1
ATOM 8495 C CA . ASP B 1 515 ? 6.984 -42.188 6.07 1 97.12 515 ASP B CA 1
ATOM 8496 C C . ASP B 1 515 ? 5.672 -42.625 5.426 1 97.12 515 ASP B C 1
ATOM 8498 O O . ASP B 1 515 ? 4.77 -43.094 6.109 1 97.12 515 ASP B O 1
ATOM 8502 N N . HIS B 1 516 ? 5.535 -42.406 4.16 1 96.25 516 HIS B N 1
ATOM 8503 C CA . HIS B 1 516 ? 4.391 -42.812 3.357 1 96.25 516 HIS B CA 1
ATOM 8504 C C . HIS B 1 516 ? 3.109 -42.156 3.84 1 96.25 516 HIS B C 1
ATOM 8506 O O . HIS B 1 516 ? 2.049 -42.781 3.877 1 96.25 516 HIS B O 1
ATOM 8512 N N . ASP B 1 517 ? 3.215 -40.875 4.195 1 96.81 517 ASP B N 1
ATOM 8513 C CA . ASP B 1 517 ? 2.047 -40.219 4.746 1 96.81 517 ASP B CA 1
ATOM 8514 C C . ASP B 1 517 ? 1.767 -38.906 4 1 96.81 517 ASP B C 1
ATOM 8516 O O . ASP B 1 517 ? 0.829 -38.188 4.336 1 96.81 517 ASP B O 1
ATOM 8520 N N . VAL B 1 518 ? 2.568 -38.625 2.98 1 96.88 518 VAL B N 1
ATOM 8521 C CA . VAL B 1 518 ? 2.338 -37.406 2.199 1 96.88 518 VAL B CA 1
ATOM 8522 C C . VAL B 1 518 ? 0.992 -37.5 1.484 1 96.88 518 VAL B C 1
ATOM 8524 O O . VAL B 1 518 ? 0.718 -38.469 0.786 1 96.88 518 VAL B O 1
ATOM 8527 N N . ASP B 1 519 ? 0.15 -36.625 1.74 1 96.88 519 ASP B N 1
ATOM 8528 C CA . ASP B 1 519 ? -1.125 -36.375 1.074 1 96.88 519 ASP B CA 1
ATOM 8529 C C . ASP B 1 519 ? -1.515 -34.906 1.161 1 96.88 519 ASP B C 1
ATOM 8531 O O . ASP B 1 519 ? -0.759 -34.062 1.69 1 96.88 519 ASP B O 1
ATOM 8535 N N . TYR B 1 520 ? -2.633 -34.594 0.596 1 97 520 TYR B N 1
ATOM 8536 C CA . TYR B 1 520 ? -2.982 -33.188 0.502 1 97 520 TYR B CA 1
ATOM 8537 C C . TYR B 1 520 ? -3.139 -32.562 1.888 1 97 520 TYR B C 1
ATOM 8539 O O . TYR B 1 520 ? -2.781 -31.406 2.102 1 97 520 TYR B O 1
ATOM 8547 N N . ALA B 1 521 ? -3.621 -33.25 2.91 1 95.38 521 ALA B N 1
ATOM 8548 C CA . ALA B 1 521 ? -3.883 -32.656 4.227 1 95.38 521 ALA B CA 1
ATOM 8549 C C . ALA B 1 521 ? -2.979 -33.281 5.289 1 95.38 521 ALA B C 1
ATOM 8551 O O . ALA B 1 521 ? -3.242 -33.156 6.484 1 95.38 521 ALA B O 1
ATOM 8552 N N . HIS B 1 522 ? -1.91 -34.031 4.812 1 93.12 522 HIS B N 1
ATOM 8553 C CA . HIS B 1 522 ? -1.067 -34.75 5.75 1 93.12 522 HIS B CA 1
ATOM 8554 C C . HIS B 1 522 ? 0.38 -34.812 5.273 1 93.12 522 HIS B C 1
ATOM 8556 O O . HIS B 1 522 ? 0.668 -34.469 4.121 1 93.12 522 HIS B O 1
ATOM 8562 N N . GLY B 1 523 ? 1.233 -35.188 6.219 1 95.44 523 GLY B N 1
ATOM 8563 C CA . GLY B 1 523 ? 2.615 -35.469 5.859 1 95.44 523 GLY B CA 1
ATOM 8564 C C . GLY B 1 523 ? 3.482 -34.219 5.828 1 95.44 523 GLY B C 1
ATOM 8565 O O . GLY B 1 523 ? 4.469 -34.188 5.09 1 95.44 523 GLY B O 1
ATOM 8566 N N . TRP B 1 524 ? 3.143 -33.25 6.605 1 96.25 524 TRP B N 1
ATOM 8567 C CA . TRP B 1 524 ? 3.893 -31.984 6.629 1 96.25 524 TRP B CA 1
ATOM 8568 C C . TRP B 1 524 ? 5.223 -32.156 7.355 1 96.25 524 TRP B C 1
ATOM 8570 O O . TRP B 1 524 ? 5.289 -32.844 8.391 1 96.25 524 TRP B O 1
ATOM 8580 N N . VAL B 1 525 ? 6.273 -31.641 6.805 1 96.19 525 VAL B N 1
ATOM 8581 C CA . VAL B 1 525 ? 7.598 -31.641 7.422 1 96.19 525 VAL B CA 1
ATOM 8582 C C . VAL B 1 525 ? 8.148 -30.219 7.477 1 96.19 525 VAL B C 1
ATOM 8584 O O . VAL B 1 525 ? 7.719 -29.359 6.715 1 96.19 525 VAL B O 1
ATOM 8587 N N . PRO B 1 526 ? 9.078 -29.969 8.367 1 94.12 526 PRO B N 1
ATOM 8588 C CA . PRO B 1 526 ? 9.688 -28.641 8.422 1 94.12 526 PRO B CA 1
ATOM 8589 C C . PRO B 1 526 ? 10.391 -28.25 7.121 1 94.12 526 PRO B C 1
ATOM 8591 O O . PRO B 1 526 ? 10.766 -29.125 6.34 1 94.12 526 PRO B O 1
ATOM 8594 N N . GLU B 1 527 ? 10.539 -27.016 6.926 1 95.25 527 GLU B N 1
ATOM 8595 C CA . GLU B 1 527 ? 11.148 -26.469 5.715 1 95.25 527 GLU B CA 1
ATOM 8596 C C . GLU B 1 527 ? 12.5 -27.109 5.434 1 95.25 527 GLU B C 1
ATOM 8598 O O . GLU B 1 527 ? 12.781 -27.516 4.305 1 95.25 527 GLU B O 1
ATOM 8603 N N . ARG B 1 528 ? 13.312 -27.297 6.398 1 93.94 528 ARG B N 1
ATOM 8604 C CA . ARG B 1 528 ? 14.648 -27.859 6.238 1 93.94 528 ARG B CA 1
ATOM 8605 C C . ARG B 1 528 ? 14.578 -29.297 5.723 1 93.94 528 ARG B C 1
ATOM 8607 O O . ARG B 1 528 ? 15.406 -29.719 4.906 1 93.94 528 ARG B O 1
ATOM 8614 N N . GLU B 1 529 ? 13.648 -30 6.258 1 95.44 529 GLU B N 1
ATOM 8615 C CA . GLU B 1 529 ? 13.5 -31.375 5.816 1 95.44 529 GLU B CA 1
ATOM 8616 C C . GLU B 1 529 ? 13.047 -31.438 4.359 1 95.44 529 GLU B C 1
ATOM 8618 O O . GLU B 1 529 ? 13.461 -32.344 3.617 1 95.44 529 GLU B O 1
ATOM 8623 N N . LEU B 1 530 ? 12.195 -30.547 3.91 1 95.56 530 LEU B N 1
ATOM 8624 C CA . LEU B 1 530 ? 11.789 -30.5 2.51 1 95.56 530 LEU B CA 1
ATOM 8625 C C . LEU B 1 530 ? 13 -30.25 1.607 1 95.56 530 LEU B C 1
ATOM 8627 O O . LEU B 1 530 ? 13.117 -30.875 0.549 1 95.56 530 LEU B O 1
ATOM 8631 N N . ILE B 1 531 ? 13.82 -29.375 2.035 1 95.44 531 ILE B N 1
ATOM 8632 C CA . ILE B 1 531 ? 15.039 -29.078 1.288 1 95.44 531 ILE B CA 1
ATOM 8633 C C . ILE B 1 531 ? 15.93 -30.312 1.23 1 95.44 531 ILE B C 1
ATOM 8635 O O . ILE B 1 531 ? 16.484 -30.641 0.178 1 95.44 531 ILE B O 1
ATOM 8639 N N . ARG B 1 532 ? 16.016 -31.062 2.334 1 95.56 532 ARG B N 1
ATOM 8640 C CA . ARG B 1 532 ? 16.844 -32.25 2.4 1 95.56 532 ARG B CA 1
ATOM 8641 C C . ARG B 1 532 ? 16.312 -33.344 1.471 1 95.56 532 ARG B C 1
ATOM 8643 O O . ARG B 1 532 ? 17.094 -34.062 0.815 1 95.56 532 ARG B O 1
ATOM 8650 N N . ARG B 1 533 ? 15.062 -33.469 1.486 1 96.81 533 ARG B N 1
ATOM 8651 C CA . ARG B 1 533 ? 14.461 -34.5 0.612 1 96.81 533 ARG B CA 1
ATOM 8652 C C . ARG B 1 533 ? 14.727 -34.156 -0.854 1 96.81 533 ARG B C 1
ATOM 8654 O O . ARG B 1 533 ? 15.023 -35.062 -1.647 1 96.81 533 ARG B O 1
ATOM 8661 N N . ARG B 1 534 ? 14.617 -32.938 -1.235 1 96.81 534 ARG B N 1
ATOM 8662 C CA . ARG B 1 534 ? 14.922 -32.5 -2.6 1 96.81 534 ARG B CA 1
ATOM 8663 C C . ARG B 1 534 ? 16.391 -32.75 -2.934 1 96.81 534 ARG B C 1
ATOM 8665 O O . ARG B 1 534 ? 16.719 -33.188 -4.043 1 96.81 534 ARG B O 1
ATOM 8672 N N . GLU B 1 535 ? 17.25 -32.5 -1.975 1 96.12 535 GLU B N 1
ATOM 8673 C CA . GLU B 1 535 ? 18.672 -32.75 -2.16 1 96.12 535 GLU B CA 1
ATOM 8674 C C . GLU B 1 535 ? 18.938 -34.25 -2.389 1 96.12 535 GLU B C 1
ATOM 8676 O O . GLU B 1 535 ? 19.75 -34.594 -3.248 1 96.12 535 GLU B O 1
ATOM 8681 N N . ARG B 1 536 ? 18.312 -35.031 -1.622 1 97 536 ARG B N 1
ATOM 8682 C CA . ARG B 1 536 ? 18.453 -36.5 -1.774 1 97 536 ARG B CA 1
ATOM 8683 C C . ARG B 1 536 ? 17.984 -36.938 -3.152 1 97 536 ARG B C 1
ATOM 8685 O O . ARG B 1 536 ? 18.594 -37.844 -3.752 1 97 536 ARG B O 1
ATOM 8692 N N . LEU B 1 537 ? 16.938 -36.344 -3.578 1 97.88 537 LEU B N 1
ATOM 8693 C CA . LEU B 1 537 ? 16.438 -36.656 -4.91 1 97.88 537 LEU B CA 1
ATOM 8694 C C . LEU B 1 537 ? 17.438 -36.281 -5.984 1 97.88 537 LEU B C 1
ATOM 8696 O O . LEU B 1 537 ? 17.688 -37.031 -6.918 1 97.88 537 LEU B O 1
ATOM 8700 N N . ASN B 1 538 ? 17.984 -35.125 -5.883 1 97.5 538 ASN B N 1
ATOM 8701 C CA . ASN B 1 538 ? 19.016 -34.656 -6.812 1 97.5 538 ASN B CA 1
ATOM 8702 C C . ASN B 1 538 ? 20.219 -35.625 -6.836 1 97.5 538 ASN B C 1
ATOM 8704 O O . ASN B 1 538 ? 20.734 -35.938 -7.906 1 97.5 538 ASN B O 1
ATOM 8708 N N . LEU B 1 539 ? 20.641 -36.031 -5.676 1 96.31 539 LEU B N 1
ATOM 8709 C CA . LEU B 1 539 ? 21.781 -36.938 -5.562 1 96.31 539 LEU B CA 1
ATOM 8710 C C . LEU B 1 539 ? 21.484 -38.281 -6.18 1 96.31 539 LEU B C 1
ATOM 8712 O O . LEU B 1 539 ? 22.359 -38.938 -6.758 1 96.31 539 LEU B O 1
ATOM 8716 N N . ALA B 1 540 ? 20.281 -38.719 -6.016 1 97.75 540 ALA B N 1
ATOM 8717 C CA . ALA B 1 540 ? 19.875 -39.969 -6.652 1 97.75 540 ALA B CA 1
ATOM 8718 C C . ALA B 1 540 ? 19.969 -39.875 -8.172 1 97.75 540 ALA B C 1
ATOM 8720 O O . ALA B 1 540 ? 20.391 -40.844 -8.836 1 97.75 540 ALA B O 1
ATOM 8721 N N . ILE B 1 541 ? 19.531 -38.75 -8.711 1 97.81 541 ILE B N 1
ATOM 8722 C CA . ILE B 1 541 ? 19.641 -38.5 -10.148 1 97.81 541 ILE B CA 1
ATOM 8723 C C . ILE B 1 541 ? 21.109 -38.5 -10.57 1 97.81 541 ILE B C 1
ATOM 8725 O O . ILE B 1 541 ? 21.484 -39.156 -11.547 1 97.81 541 ILE B O 1
ATOM 8729 N N . LYS B 1 542 ? 21.906 -37.844 -9.836 1 96.81 542 LYS B N 1
ATOM 8730 C CA . LYS B 1 542 ? 23.344 -37.75 -10.125 1 96.81 542 LYS B CA 1
ATOM 8731 C C . LYS B 1 542 ? 23.984 -39.125 -10.164 1 96.81 542 LYS B C 1
ATOM 8733 O O . LYS B 1 542 ? 24.734 -39.438 -11.094 1 96.81 542 LYS B O 1
ATOM 8738 N N . THR B 1 543 ? 23.703 -39.906 -9.156 1 96.81 543 THR B N 1
ATOM 8739 C CA . THR B 1 543 ? 24.266 -41.25 -9.039 1 96.81 543 THR B CA 1
ATOM 8740 C C . THR B 1 543 ? 23.875 -42.125 -10.242 1 96.81 543 THR B C 1
ATOM 8742 O O . THR B 1 543 ? 24.703 -42.844 -10.797 1 96.81 543 THR B O 1
ATOM 8745 N N . HIS B 1 544 ? 22.656 -42.031 -10.57 1 96.81 544 HIS B N 1
ATOM 8746 C CA . HIS B 1 544 ? 22.172 -42.812 -11.703 1 96.81 544 HIS B CA 1
ATOM 8747 C C . HIS B 1 544 ? 22.875 -42.375 -13 1 96.81 544 HIS B C 1
ATOM 8749 O O . HIS B 1 544 ? 23.25 -43.25 -13.805 1 96.81 544 HIS B O 1
ATOM 8755 N N . LEU B 1 545 ? 22.984 -41.094 -13.227 1 95.12 545 LEU B N 1
ATOM 8756 C CA . LEU B 1 545 ? 23.609 -40.594 -14.43 1 95.12 545 LEU B CA 1
ATOM 8757 C C . LEU B 1 545 ? 25.078 -41 -14.492 1 95.12 545 LEU B C 1
ATOM 8759 O O . LEU B 1 545 ? 25.594 -41.312 -15.57 1 95.12 545 LEU B O 1
ATOM 8763 N N . GLN B 1 546 ? 25.703 -41.031 -13.383 1 93.5 546 GLN B N 1
ATOM 8764 C CA . GLN B 1 546 ? 27.109 -41.469 -13.32 1 93.5 546 GLN B CA 1
ATOM 8765 C C . GLN B 1 546 ? 27.25 -42.938 -13.641 1 93.5 546 GLN B C 1
ATOM 8767 O O . GLN B 1 546 ? 28.203 -43.375 -14.297 1 93.5 546 GLN B O 1
ATOM 8772 N N . GLU B 1 547 ? 26.344 -43.688 -13.188 1 92.56 547 GLU B N 1
ATOM 8773 C CA . GLU B 1 547 ? 26.344 -45.125 -13.469 1 92.56 547 GLU B CA 1
ATOM 8774 C C . GLU B 1 547 ? 26.094 -45.406 -14.953 1 92.56 547 GLU B C 1
ATOM 8776 O O . GLU B 1 547 ? 26.703 -46.312 -15.539 1 92.56 547 GLU B O 1
ATOM 8781 N N . GLN B 1 548 ? 25.25 -44.688 -15.516 1 89.56 548 GLN B N 1
ATOM 8782 C CA . GLN B 1 548 ? 24.969 -44.844 -16.938 1 89.56 548 GLN B CA 1
ATOM 8783 C C . GLN B 1 548 ? 26.172 -44.406 -17.781 1 89.56 548 GLN B C 1
ATOM 8785 O O . GLN B 1 548 ? 26.422 -45 -18.844 1 89.56 548 GLN B O 1
ATOM 8790 N N . ALA B 1 549 ? 26.875 -43.438 -17.312 1 83.38 549 ALA B N 1
ATOM 8791 C CA . ALA B 1 549 ? 28.047 -42.969 -18.031 1 83.38 549 ALA B CA 1
ATOM 8792 C C . ALA B 1 549 ? 29.172 -43.969 -17.984 1 83.38 549 ALA B C 1
ATOM 8794 O O . ALA B 1 549 ? 30 -44.031 -18.906 1 83.38 549 ALA B O 1
ATOM 8795 N N . LYS B 1 550 ? 29.312 -44.594 -16.906 1 82.12 550 LYS B N 1
ATOM 8796 C CA . LYS B 1 550 ? 30.344 -45.625 -16.781 1 82.12 550 LYS B CA 1
ATOM 8797 C C . LYS B 1 550 ? 30.062 -46.812 -17.688 1 82.12 550 LYS B C 1
ATOM 8799 O O . LYS B 1 550 ? 30.984 -47.562 -18.031 1 82.12 550 LYS B O 1
ATOM 8804 N N . GLU B 1 551 ? 28.703 -47.031 -17.969 1 78.56 551 GLU B N 1
ATOM 8805 C CA . GLU B 1 551 ? 28.297 -48.156 -18.781 1 78.56 551 GLU B CA 1
ATOM 8806 C C . GLU B 1 551 ? 28.438 -47.844 -20.281 1 78.56 551 GLU B C 1
ATOM 8808 O O . GLU B 1 551 ? 28.5 -48.75 -21.109 1 78.56 551 GLU B O 1
ATOM 8813 N N . LEU B 1 552 ? 28.484 -46.688 -20.75 1 65.5 552 LEU B N 1
ATOM 8814 C CA . LEU B 1 552 ? 28.719 -46.312 -22.141 1 65.5 552 LEU B CA 1
ATOM 8815 C C . LEU B 1 552 ? 30.219 -46.188 -22.406 1 65.5 552 LEU B C 1
ATOM 8817 O O . LEU B 1 552 ? 30.688 -46.531 -23.484 1 65.5 552 LEU B O 1
#

InterPro domains:
  IPR025150 Glycoside hydrolase 123, catalytic domain [PF13320] (170-497)

Nearest PDB structures (foldseek):
  8k2m-assembly1_A  TM=9.028E-01  e=1.353E-55  Paenibacillus sp. TS12
  8k2n-assembly1_B  TM=9.165E-01  e=3.044E-55  Lacticaseibacillus yichunensis
  8q8h-assembly1_D  TM=8.515E-01  e=2.859E-39  Niabella aurantiaca DSM 17617
  8k2k-assembly1_A  TM=7.763E-01  e=6.142E-30  metagenome
  8k2h-assembly1_B  TM=6.261E-01  e=4.652E-21  Arabidopsis thaliana

Organism: NCBI:txid2722751

Secondary structure (DSSP, 8-state):
-EEEEE-SS----TTSPPPPP----EEETTPPEEEEEEEE---BTTBPPEEEEEEEE-TT-EEEEEEEEEEEES---SS--TTTBS-SSSEEEEEEEEEPP-EEEE-TTS-EEEEEEEE--SSS-EEEEEEEES--SEEEEEETTEEPPPEE-EEE--PPPPPSSEEEE---HHHHHHHHT--TTSHHHHHHHHHHHHHHHTTT--EEE--SS----S--TT--PPP---SEEEE-TTS-EEEE-HHHHHHHHHHHHTT--EEEPPPSB-TTT--BBPEEEEEETTEEEEEEGGGSBTT-HHHHHHHHHHHHHHHHHHHTTS-GGGEEE-S-SS--GGGHHHHHHHHHTTTTTTTTSEEEEEES-GGGGGGSSEEEEEGGGHHHHHTTT---SEEE--TT--SSS----TTB-THHHHTHHHHHHHHT--EEEES-SB--B-GGGSSB--TTT--STTTTS-TTSSBSEEE-GGG-EEEBHHHHHHHHHHHHHHHHHHHHHHH-HHHHHHHH-TTS--BTTB----HHHHHHHHHHHHHHHHHHHHHHHHH-/-EEEEE-SS----TTSPPPPP----EEETTPPEEEEEEEE---BTTBPPEEEEEEE--TT-EEEEEEEEEEEES---SS--TTTBS-SSSEEEEEEEEEPP-EEEE-TT--EEEEEEEE--SSS-EEEEEEEES--SEEEEEETTEEPPPEE-EEES-PPPPPSSEEEE---HHHHHHHHT--TTSHHHHHHHHHHHHHHHTTT--EEE--SS----S--TT--PPP---SEEEE-TTS-EEEE-HHHHHHHHHHHHTT--EEEPPPSB-TTT--BBPEEEEEETTEEEEEEGGGSBTT-HHHHHHHHHHHHHHHHHHHTTS-GGGEEE-S-SS--GGGHHHHHHHHHTTTTTTTTSEEEEEES-GGGGGGSSEEEEEGGGHHHHHTTT---SEEE--TT--SSS----TTB-THHHHTHHHHHHHHT-SEEEES-SB--B-GGGSSB--TTT--STTTTS-TTSSBSEEE-GGG-EEEBHHHHHHHHHHHHHHHHHHHHHHH-HHHHHHHH-TTS--BTTB----HHHHHHHHHHHHHHHHHHHHHHHHH-

pLDDT: mean 94.99, std 5.46, range [61.62, 98.88]

Foldseek 3Di:
DDKAKAELQDWDDQADDDDHHPYQQEDEQADKGKIKMKDADDDDPPDWDKKKKKKWFDLPKDKWKWWFDKFWFQFQADPFDDAWFQDDHIDITTWWTHTWDWDWDADPVSIIMIITIGTDPDHGMIMMMMIMRPRHQWMWMDINNRTYDIRGHHYFHDDFDFFQAQEEEEDALLQQCVVQVHDAPPPLSVLLRLQLVLLCVLLRHQEYADPCWPALPLADQPDDFDTNHQWAWEQDPVRDIDTDRVSVVVVLVSSVVNRRQAYEYHAQAHAAQRQWGDWGWYDYPNDTDTDTGNVHGLQDPSSLSVCLRVLVVCQVVVVVRHPQQRYEYEHYEEHDPVRVVSSLSNCVSCVVVCVPGHYEYEYDDCVCVVVHPAYAYEQVNQVVCVVVVDQHQHYEYFQVQRALFADFFSRTRLLSQQVVLVQCQVSNHRYYYAYAASQQAARSNPGGHQCSHDQQRNPPGGRGRNHQWHQDPSSHITGISSSVSNSNNSVLNSLLVVLCVQPNNVVLCCLQPVVVFDHRNDDGDDPSSNSVSSSVSSVSVSVSVVVVVVVD/DDKAKAELQDWDDQADDDDHHPYQQEDEQADKGKIKMKDADDDDPPDWDKKKKKKWFDLPKDKWKWWFDKFWFQFQADPFDDAWFQDDHIDITTWWTHTWDWDWDADPVGTIMIITIGTDPDHGMIMMMMIMRPRHQWMWMDINNRTYDIRGHHYFHDDFDFFQAQEEEEDALLQQCVVQVHDAPPPLSVLLRLQLVLLCVLLRHQEYADPCWPALPLADQPDDFDTNHQWAWEQDPVRDIDTDRVSVVVVLVSSVVNRRQAYEYHAQAHAAQRQWGDWGWYDYPNDTDTDTGNVHGLQDPSSLSVCLRVLVVCQVVVVVRHPQQRYEYEHYEEHDPVRVVSSLSNCVSCVVSCVPGHYEYEYDDVVCVVVHPAYAYEQVNQVVCVVVVDQHQHYEYFQVQRYLFADFFSRTRLLSQQVVLVQCQVSNHRYYYAYAASQQAARSNPGGHQCSHDQQRNPPGGRGRNHQWHQDPSSHITGISSSVSNSNNSVLNSLLVVLCVQPNNVVLCCLQPVVVFDHRNDDGDDPSSNSVSSSVSSVSVSVSVVVVVVVD

Sequence (1104 aa):
MEALIVDELTKILPTQRPCSGELSRTRLSNELFQFQIAWNESPQGITRITAPITISAGEGATVQCEEAMLVPVSTPYFTGDDDGYLISAPALVSDVLRPLSMNKHSDEDEVTTWLCLAPQRHQGWNSVWVTVLNPGEQINVTVAGIALPAIKVTTIPATIPEPDIVNTRWFHCDSLAHVAGVPVWSEDHWQVIENQMIAARRMHVNCLLMPLWTPPLDTAPGQRRMPTQLLDITREGDGRYSFDTSRAVRWLNLVKKHGFSAIEIPHIFTQWGAQACAQFYIRDGHDVHPTFGWETPATAPEYRTFLEQLIPFVRHFLGEHMEPSSLYFHISDEPAEDNVDTYVAARAQVLDLLDGCQVIDALSDVAYHELVDTAVVATDAI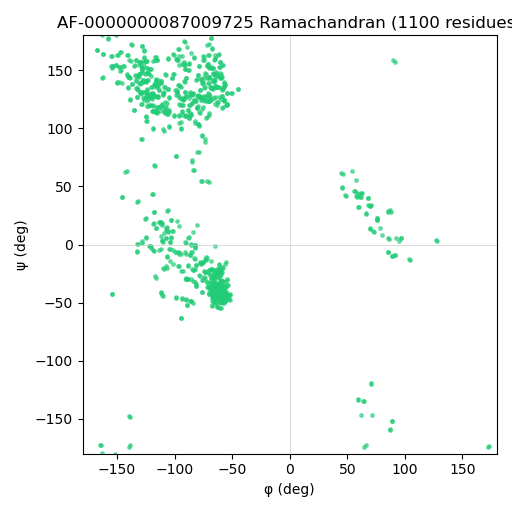DKFRANNIEPEWVYYCVCQETRLANQFIAQRPNRHRHIGFQLYKAGTRGFLQWGYNFYNMQLSTGYVDPFWENDAGGGFISGDPFIVYPGPEGQVWESIRHRMVGAGFQDLAVCQYAEKLIGRDAVLDIIDPDHDVDYAHGWVPERELIRRRERLNLAIKTHLQEQAKELMEALIVDELTKILPTQRPCSGELSRTRLSNELFQFQIAWNESPQGITRITAPITISAGEGATVQCEEAMLVPVSTPYFTGDDDGYLISAPALVSDVLRPLSMNKHSDEDEVTTWLCLAPQRHQGWNSVWVTVLNPGEQINVTVAGIALPAIKVTTIPATIPEPDIVNTRWFHCDSLAHVAGVPVWSEDHWQVIENQMIAARRMHVNCLLMPLWTPPLDTAPGQRRMPTQLLDITREGDGRYSFDTSRAVRWLNLVKKHGFSAIEIPHIFTQWGAQACAQFYIRDGHDVHPTFGWETPATAPEYRTFLEQLIPFVRHFLGEHMEPSSLYFHISDEPAEDNVDTYVAARAQVLDLLDGCQVIDALSDVAYHELVDTAVVATDAIDKFRANNIEPEWVYYCVCQETRLANQFIAQRPNRHRHIGFQLYKAGTRGFLQWGYNFYNMQLSTGYVDPFWENDAGGGFISGDPFIVYPGPEGQVWESIRHRMVGAGFQDLAVCQYAEKLIGRDAVLDIIDPDHDVDYAHGWVPERELIRRRERLNLAIKTHLQEQAKEL

Solvent-accessible surface area (backbone atoms only — not comparable to full-atom values): 56698 Å² total; per-residue (Å²): 118,50,74,44,56,26,32,71,64,64,78,62,35,40,90,45,88,73,68,73,40,80,58,76,43,65,42,45,59,79,48,74,46,62,33,27,40,37,34,32,57,82,74,60,70,69,54,67,53,61,40,44,36,38,39,33,41,27,82,76,38,47,78,48,45,20,40,43,37,70,32,46,32,35,28,44,53,71,82,44,50,86,86,47,41,75,50,91,55,59,34,59,42,45,34,43,34,45,78,50,70,73,46,77,44,74,48,94,86,63,51,38,35,36,35,34,71,47,65,43,59,43,52,45,42,40,42,33,41,36,40,26,40,56,41,48,57,46,36,43,42,29,50,66,84,44,74,50,81,70,43,58,39,45,70,36,93,44,78,71,62,78,48,86,50,48,29,32,32,34,59,44,62,45,36,51,17,56,78,67,70,43,58,77,81,33,72,67,32,50,49,33,50,50,42,49,52,55,56,41,38,73,40,61,39,27,23,39,39,43,39,51,40,36,57,40,59,64,54,38,88,81,57,79,66,72,75,48,48,32,44,46,34,34,53,45,97,85,77,44,75,47,76,44,50,67,55,43,50,54,51,51,48,51,37,56,73,67,62,40,72,33,37,30,45,44,35,57,18,19,48,62,12,15,63,13,24,28,42,41,60,36,27,54,86,93,45,72,38,86,39,68,12,67,83,26,51,38,74,35,65,69,55,45,59,48,45,70,51,49,49,57,47,49,54,52,57,49,48,76,74,41,61,62,91,34,36,35,37,31,53,33,45,46,43,47,86,91,20,51,66,39,34,51,52,34,44,64,67,40,50,77,75,46,62,92,56,44,39,42,33,46,34,70,51,70,85,47,49,84,76,40,83,37,47,25,30,31,58,86,33,47,67,65,33,42,74,68,75,37,79,66,44,20,34,27,52,61,70,82,38,52,59,60,37,47,47,63,40,65,31,40,34,49,45,33,28,25,48,48,11,60,34,39,52,76,65,60,38,47,31,41,41,39,64,30,40,41,46,35,32,19,59,35,40,77,45,70,47,53,59,66,52,39,37,16,26,68,37,30,42,34,16,25,42,37,25,48,52,41,86,37,77,95,51,37,68,25,45,21,53,57,39,53,30,36,18,48,6,44,49,48,27,15,48,50,58,54,39,27,78,74,63,33,60,69,56,48,42,53,53,74,30,68,82,71,46,64,38,65,67,42,58,84,62,57,46,67,54,54,49,49,29,52,47,51,49,53,50,52,48,45,53,51,53,51,52,52,57,73,72,106,118,50,72,45,56,26,32,70,62,63,78,63,37,39,90,45,87,72,65,74,39,81,60,75,42,66,42,44,60,79,48,73,48,62,34,26,41,37,35,34,56,81,72,60,72,70,54,66,54,61,39,44,36,37,38,33,38,26,83,78,37,48,77,47,46,21,40,44,37,70,32,46,33,34,28,45,54,70,83,44,49,88,86,48,40,76,52,89,55,58,33,58,41,44,34,44,34,47,77,50,69,70,45,78,45,72,48,96,85,64,52,37,34,37,35,34,72,46,64,44,59,42,52,46,42,41,41,34,42,36,42,26,40,56,40,50,57,45,36,43,42,29,51,66,85,43,74,48,82,69,43,60,36,44,72,36,94,44,76,71,63,77,48,86,50,47,30,33,32,34,60,41,61,46,36,49,19,58,77,68,70,44,58,77,81,33,74,68,32,49,49,33,50,50,43,49,51,54,56,40,39,73,39,60,39,28,23,38,39,43,40,53,38,36,57,39,58,64,54,39,88,81,56,77,64,70,75,48,47,30,46,47,33,34,53,45,98,85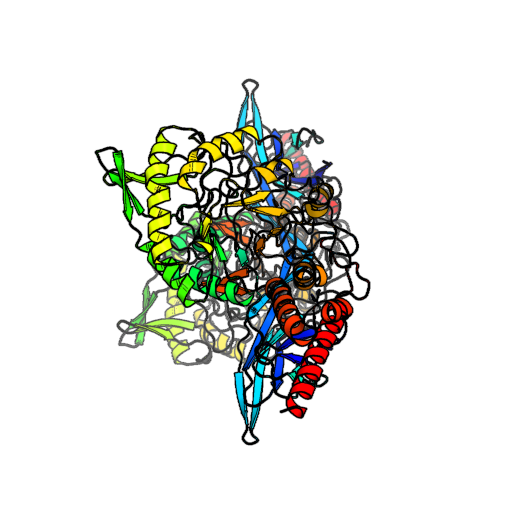,79,43,74,47,76,44,52,68,54,41,51,54,52,50,49,52,37,56,73,67,62,40,70,33,39,31,44,44,37,56,17,18,48,62,11,14,63,13,25,28,44,42,60,36,26,54,87,94,46,71,38,86,38,67,11,68,83,25,51,39,76,37,66,70,54,46,58,49,44,68,50,49,48,56,50,49,54,53,56,49,48,76,75,42,61,61,89,34,38,34,36,31,53,33,45,46,43,46,87,91,19,51,66,39,34,52,51,33,45,64,67,41,50,79,74,45,61,92,55,45,39,43,34,46,34,68,52,71,85,48,49,83,76,40,83,37,48,25,31,32,59,85,33,46,65,65,34,42,76,68,76,36,80,66,45,22,34,26,52,61,72,81,38,53,58,58,37,48,48,64,38,65,30,40,34,50,44,33,27,25,50,48,11,60,34,41,53,76,65,60,38,48,31,40,40,40,64,31,40,42,46,35,33,19,59,36,40,78,45,71,48,54,58,67,53,38,36,16,25,68,37,28,42,34,16,25,40,36,25,48,52,41,85,38,76,94,51,38,68,24,46,22,54,56,39,52,31,36,17,47,6,44,49,46,28,16,47,51,58,54,40,26,76,75,65,33,62,68,56,48,42,53,53,75,30,69,82,71,46,64,39,65,66,40,59,84,62,57,46,64,55,53,50,49,30,52,47,52,49,52,51,52,47,45,54,51,53,50,52,53,56,74,71,105

Radius of gyration: 32.61 Å; Cα contacts (8 Å, |Δi|>4): 2563; chains: 2; bounding box: 84×93×78 Å